Protein AF-0000000074435658 (afdb_homodimer)

Foldseek 3Di:
DWWKWKKWFDPVLVVVQVPQPQWDWDFDADPPPRQGDAQKIWTDFQFKIWMWGAPDSVNPHTDTIMITGTLQRVLVRNQANQDFCFLVSLLVSVVCCCVRSVGDQVPMWIQKIKDWDKFFAPDFLVLQQLQFAAFQLFGWDFDDDPNHTFHTWTDDDFKMWTKGQRCVVSVPPPDGRIIIIMMMGNGCPVLCVLVHTTSVSSSDLSSPLCVLCVRLVRLLRTRGQNPQFDLVPDDDPVVSVLSVCSRHNVSSNPDDPVRNVVSVVSNVVSCVVRNDCRSVVVSVRRNVRSCVSHPDPDPPPPPPPDPPDDDDDPDDPPPPVPPPPPPPDDPPDDPDDDDPDDDDDDPPPDDPPPVPQAAAPQPRHGCNVDDDPDRHNDVVSVCVVVVVVVVVVVVVVVVVLVVVLVVVLVLVVVQAKWKWWWFADPVGIDIDIDGLLPQADDLVRLQRTAKMWIDPSDDPDDIRIDGHPSSSVSSVSSNVVNVVVVVVVVD/DWWKWKKWFDPVLVVVQVPQPQWDWDFDADPPPRQGDAQKIWTDWQFKIWMWGAPDSVNPHTDTIMITGTLQRVLVRNQANQDFCFLVNLLVSVVCCCVRRVGDQVPMWIQKIKDWDKFFAPDFLVLQQLQFAAFQLFGWDFDDDPNHTFHTWTDDDFKMWTKGQRCVVSVPPPDGRIIIIMMMGNGCPVLCVLVHTTSVSSSDLSSVLCCLCVRLVRLLRTRGQNPQFDLVPDDDPVVSVLSVCSRHNVSSNPDDPVRNVVSVVVNVVSCVVRNDCRSVVVSVRRNVRSCVSHPDPDPPPPDPPDPPDPPDPPDPPPPPVPPPPPPPDDDPDDPDDDDDDDDDDDPPPDPPPPVPQAAAPAPRHGCNVDDDPDNHNDVVSVCVVVVVVVVVVVVVVVVVLVVVLVVVLVLLVVQFKWKWWWFADPVGIDIDIDGLLVQADDLVRLQRTAKMWIPDSDDPDDIRIDGDPSSSVSSVSSNVVNVVVVVVVVD

pLDDT: mean 81.41, std 22.64, range [17.89, 98.69]

Sequence (982 aa):
MVDGVKIYVSSTVAEKWLNNPYLKFTIDVYYSTGEISKNKLIAKYQGLTFTIFYKDNTHTNIVRLQITGSLHKYWNKGKHNYNNFTFYDLTETIKELENRFYINPNTSTIHNLEFGVNVKIPLTVTELLKNLVAFKTFFFKTLSEDKNSIGKQIVAEKHRLKIYDKGKQSRLKNVSDLLRIEMHYNKMHDLKKYNIVAVSDLTELRKVKPLIQEIVNRWDNVIYYDKSINIKHLKNEQERRRIVYSAAPRHWVELGKRQRTRIKKRFNELMSLYGSTTQKDISIIILNKWNELTAEKCPPFTHPKKKIQQTQSVHLLPVSIDGYKVDKTTLKKTINILPKTTPKRGLILLPIITTKKGVCKVCSTDISHKKRGAKYCNKKCNNNHNGKMRTKKRQQKRYAEIKNLEKLILLIDKGKIWIMISYKASDGIYTDTLHQHEIATTSDWVRSVQKVLVTEYRKKAPPIKLTSYRARKLIKLINDKNLRNGKKATLMVDGVKIYVSSTVAEKWLNNPYLKFTIDVYYSTGEISKNKLIAKYQGLTFTIFYKDNTHTNIVRLQITGSLHKYWNKGKHNYNNFTFYDLTETIKELENRFYINPNTSTIHNLEFGVNVKIPLTVTELLKNLVAFKTFFFKTLSEDKNSIGKQIVAEKHRLKIYDKGKQSRLKNVSDLLRIEMHYNKMHDLKKYNIVAVSDLTELRKVKPLIQEIVNRWDNVIYYDKSINIKHLKNEQERRRIVYSAAPRHWVELGKRQRTRIKKRFNELMSLYGSTTQKDISIIILNKWNELTAEKCPPFTHPKKKIQQTQSVHLLPVSIDGYKVDKTTLKKTINILPKTTPKRGLILLPIITTKKGVCKVCSTDISHKKRGAKYCNKKCNNNHNGKMRTKKRQQKRYAEIKNLEKLILLIDKGKIWIMISYKASDGIYTDTLHQHEIATTSDWVRSVQKVLVTEYRKKAPPIKLTSYRARKLIKLINDKNLRNGKKATL

Radius of gyration: 40.9 Å; Cα contacts (8 Å, |Δi|>4): 1553; chains: 2; bounding box: 90×111×130 Å

Structure (mmCIF, N/CA/C/O backbone):
data_AF-0000000074435658-model_v1
#
loop_
_entity.id
_entity.type
_entity.pdbx_description
1 polymer Transposase
#
loop_
_atom_site.group_PDB
_atom_site.id
_atom_site.type_symbol
_atom_site.label_atom_id
_atom_site.label_alt_id
_atom_site.label_comp_id
_atom_site.label_asym_id
_atom_site.label_entity_id
_atom_site.label_seq_id
_atom_site.pdbx_PDB_ins_code
_atom_site.Cartn_x
_atom_site.Cartn_y
_atom_site.Cartn_z
_atom_site.occupancy
_atom_site.B_iso_or_equiv
_atom_site.auth_seq_id
_atom_site.auth_comp_id
_atom_site.auth_asym_id
_atom_site.auth_atom_id
_atom_site.pdbx_PDB_model_num
ATOM 1 N N . MET A 1 1 ? 21.453 -9.078 6.871 1 88.44 1 MET A N 1
ATOM 2 C CA . MET A 1 1 ? 22.297 -8.242 6.023 1 88.44 1 MET A CA 1
ATOM 3 C C . MET A 1 1 ? 21.828 -8.281 4.578 1 88.44 1 MET A C 1
ATOM 5 O O . MET A 1 1 ? 21.016 -7.441 4.164 1 88.44 1 MET A O 1
ATOM 9 N N . VAL A 1 2 ? 22.047 -9.367 3.879 1 90.94 2 VAL A N 1
ATOM 10 C CA . VAL A 1 2 ? 21.516 -9.602 2.541 1 90.94 2 VAL A CA 1
ATOM 11 C C . VAL A 1 2 ? 20.391 -10.625 2.611 1 90.94 2 VAL A C 1
ATOM 13 O O . VAL A 1 2 ? 20.547 -11.711 3.172 1 90.94 2 VAL A O 1
ATOM 16 N N . ASP A 1 3 ? 19.203 -10.172 2.082 1 93.75 3 ASP A N 1
ATOM 17 C CA . ASP A 1 3 ? 18.031 -11.016 2.229 1 93.75 3 ASP A CA 1
ATOM 18 C C . ASP A 1 3 ? 17.484 -11.445 0.867 1 93.75 3 ASP A C 1
ATOM 20 O O . ASP A 1 3 ? 17.891 -12.477 0.326 1 93.75 3 ASP A O 1
ATOM 24 N N . GLY A 1 4 ? 16.781 -10.609 0.193 1 96.38 4 GLY A N 1
ATOM 25 C CA . GLY A 1 4 ? 16.156 -10.953 -1.072 1 96.38 4 GLY A CA 1
ATOM 26 C C . GLY A 1 4 ? 17.109 -10.875 -2.254 1 96.38 4 GLY A C 1
ATOM 27 O O . GLY A 1 4 ? 17.938 -9.961 -2.33 1 96.38 4 GLY A O 1
ATOM 28 N N . VAL A 1 5 ? 17 -11.891 -3.156 1 97.44 5 VAL A N 1
ATOM 29 C CA . VAL A 1 5 ? 17.859 -11.875 -4.336 1 97.44 5 VAL A CA 1
ATOM 30 C C . VAL A 1 5 ? 17.094 -12.438 -5.535 1 97.44 5 VAL A C 1
ATOM 32 O O . VAL A 1 5 ? 16.141 -13.203 -5.371 1 97.44 5 VAL A O 1
ATOM 35 N N . LYS A 1 6 ? 17.438 -12.023 -6.668 1 97.81 6 LYS A N 1
ATOM 36 C CA . LYS A 1 6 ? 17.156 -12.633 -7.965 1 97.81 6 LYS A CA 1
ATOM 37 C C . LYS A 1 6 ? 18.438 -12.906 -8.742 1 97.81 6 LYS A C 1
ATOM 39 O O . LYS A 1 6 ? 19.156 -11.977 -9.102 1 97.81 6 LYS A O 1
ATOM 44 N N . ILE A 1 7 ? 18.641 -14.117 -8.961 1 97.88 7 ILE A N 1
ATOM 45 C CA . ILE A 1 7 ? 19.906 -14.539 -9.562 1 97.88 7 ILE A CA 1
ATOM 46 C C . ILE A 1 7 ? 19.625 -15.289 -10.859 1 97.88 7 ILE A C 1
ATOM 48 O O . ILE A 1 7 ? 18.734 -16.141 -10.922 1 97.88 7 ILE A O 1
ATOM 52 N N . TYR A 1 8 ? 20.359 -14.961 -11.852 1 97.88 8 TYR A N 1
ATOM 53 C CA . TYR A 1 8 ? 20.328 -15.734 -13.086 1 97.88 8 TYR A CA 1
ATOM 54 C C . TYR A 1 8 ? 21.516 -16.703 -13.141 1 97.88 8 TYR A C 1
ATOM 56 O O . TYR A 1 8 ? 22.641 -16.328 -12.82 1 97.88 8 TYR A O 1
ATOM 64 N N . VAL A 1 9 ? 21.172 -17.875 -13.492 1 97.31 9 VAL A N 1
ATOM 65 C CA . VAL A 1 9 ? 22.156 -18.953 -13.547 1 97.31 9 VAL A CA 1
ATOM 66 C C . VAL A 1 9 ? 22.266 -19.484 -14.969 1 97.31 9 VAL A C 1
ATOM 68 O O . VAL A 1 9 ? 21.312 -19.391 -15.75 1 97.31 9 VAL A O 1
ATOM 71 N N . SER A 1 10 ? 23.438 -20.078 -15.25 1 94.69 10 SER A N 1
ATOM 72 C CA . SER A 1 10 ? 23.688 -20.625 -16.578 1 94.69 10 SER A CA 1
ATOM 73 C C . SER A 1 10 ? 22.766 -21.797 -16.875 1 94.69 10 SER A C 1
ATOM 75 O O . SER A 1 10 ? 22.5 -22.625 -16 1 94.69 10 SER A O 1
ATOM 77 N N . SER A 1 11 ? 22.453 -21.906 -18.156 1 93.31 11 SER A N 1
ATOM 78 C CA . SER A 1 11 ? 21.547 -22.969 -18.594 1 93.31 11 SER A CA 1
ATOM 79 C C . SER A 1 11 ? 22.234 -24.328 -18.516 1 93.31 11 SER A C 1
ATOM 81 O O . SER A 1 11 ? 21.562 -25.359 -18.531 1 93.31 11 SER A O 1
ATOM 83 N N . THR A 1 12 ? 23.547 -24.312 -18.375 1 92.25 12 THR A N 1
ATOM 84 C CA . THR A 1 12 ? 24.312 -25.562 -18.375 1 92.25 12 THR A CA 1
ATOM 85 C C . THR A 1 12 ? 24 -26.375 -17.109 1 92.25 12 THR A C 1
ATOM 87 O O . THR A 1 12 ? 24.266 -27.578 -17.062 1 92.25 12 THR A O 1
ATOM 90 N N . VAL A 1 13 ? 23.359 -25.75 -16.172 1 94.94 13 VAL A N 1
ATOM 91 C CA . VAL A 1 13 ? 23.125 -26.391 -14.891 1 94.94 13 VAL A CA 1
ATOM 92 C C . VAL A 1 13 ? 21.703 -26.969 -14.852 1 94.94 13 VAL A C 1
ATOM 94 O O . VAL A 1 13 ? 21.328 -27.641 -13.898 1 94.94 13 VAL A O 1
ATOM 97 N N . ALA A 1 14 ? 20.969 -26.844 -15.883 1 95.62 14 ALA A N 1
ATOM 98 C CA . ALA A 1 14 ? 19.547 -27.203 -15.906 1 95.62 14 ALA A CA 1
ATOM 99 C C . ALA A 1 14 ? 19.344 -28.688 -15.617 1 95.62 14 ALA A C 1
ATOM 101 O O . ALA A 1 14 ? 18.5 -29.047 -14.797 1 95.62 14 ALA A O 1
ATOM 102 N N . GLU A 1 15 ? 20.156 -29.516 -16.266 1 94.56 15 GLU A N 1
ATOM 103 C CA . GLU A 1 15 ? 20.016 -30.953 -16.078 1 94.56 15 GLU A CA 1
ATOM 104 C C . GLU A 1 15 ? 20.328 -31.344 -14.633 1 94.56 15 GLU A C 1
ATOM 106 O O . GLU A 1 15 ? 19.672 -32.25 -14.078 1 94.56 15 GLU A O 1
ATOM 111 N N . LYS A 1 16 ? 21.281 -30.703 -14.109 1 96.25 16 LYS A N 1
ATOM 112 C CA . LYS A 1 16 ? 21.641 -30.984 -12.727 1 96.25 16 LYS A CA 1
ATOM 113 C C . LYS A 1 16 ? 20.516 -30.594 -11.773 1 96.25 16 LYS A C 1
ATOM 115 O O . LYS A 1 16 ? 20.266 -31.266 -10.773 1 96.25 16 LYS A O 1
ATOM 120 N N . TRP A 1 17 ? 19.766 -29.469 -12.07 1 97.31 17 TRP A N 1
ATOM 121 C CA . TRP A 1 17 ? 18.641 -29.047 -11.258 1 97.31 17 TRP A CA 1
ATOM 122 C C . TRP A 1 17 ? 17.5 -30.047 -11.328 1 97.31 17 TRP A C 1
ATOM 124 O O . TRP A 1 17 ? 16.891 -30.391 -10.312 1 97.31 17 TRP A O 1
ATOM 134 N N . LEU A 1 18 ? 17.266 -30.547 -12.531 1 95.31 18 LEU A N 1
ATOM 135 C CA . LEU A 1 18 ? 16.141 -31.453 -12.75 1 95.31 18 LEU A CA 1
ATOM 136 C C . LEU A 1 18 ? 16.375 -32.781 -12.016 1 95.31 18 LEU A C 1
ATOM 138 O O . LEU A 1 18 ? 15.414 -33.438 -11.594 1 95.31 18 LEU A O 1
ATOM 142 N N . ASN A 1 19 ? 17.641 -33.094 -11.82 1 95.31 19 ASN A N 1
ATOM 143 C CA . ASN A 1 19 ? 17.969 -34.375 -11.164 1 95.31 19 ASN A CA 1
ATOM 144 C C . ASN A 1 19 ? 18.344 -34.156 -9.695 1 95.31 19 ASN A C 1
ATOM 146 O O . ASN A 1 19 ? 18.766 -35.094 -9.016 1 95.31 19 ASN A O 1
ATOM 150 N N . ASN A 1 20 ? 18.266 -32.938 -9.258 1 96.5 20 ASN A N 1
ATOM 151 C CA . ASN A 1 20 ? 18.594 -32.625 -7.867 1 96.5 20 ASN A CA 1
ATOM 152 C C . ASN A 1 20 ? 17.5 -33.125 -6.922 1 96.5 20 ASN A C 1
ATOM 154 O O . ASN A 1 20 ? 16.328 -32.75 -7.066 1 96.5 20 ASN A O 1
ATOM 158 N N . PRO A 1 21 ? 17.828 -33.906 -5.973 1 95.38 21 PRO A N 1
ATOM 159 C CA . PRO A 1 21 ? 16.812 -34.5 -5.098 1 95.38 21 PRO A CA 1
ATOM 160 C C . PRO A 1 21 ? 16.109 -33.469 -4.223 1 95.38 21 PRO A C 1
ATOM 162 O O . PRO A 1 21 ? 15.008 -33.719 -3.73 1 95.38 21 PRO A O 1
ATOM 165 N N . TYR A 1 22 ? 16.688 -32.312 -4.012 1 96.44 22 TYR A N 1
ATOM 166 C CA . TYR A 1 22 ? 16.094 -31.297 -3.146 1 96.44 22 TYR A CA 1
ATOM 167 C C . TYR A 1 22 ? 15.102 -30.438 -3.916 1 96.44 22 TYR A C 1
ATOM 169 O O . TYR A 1 22 ? 14.297 -29.719 -3.314 1 96.44 22 TYR A O 1
ATOM 177 N N . LEU A 1 23 ? 15.094 -30.531 -5.238 1 97.19 23 LEU A N 1
ATOM 178 C CA . LEU A 1 23 ? 14.25 -29.672 -6.066 1 97.19 23 LEU A CA 1
ATOM 179 C C . LEU A 1 23 ? 13.133 -30.469 -6.719 1 97.19 23 LEU A C 1
ATOM 181 O O . LEU A 1 23 ? 13.383 -31.25 -7.645 1 97.19 23 LEU A O 1
ATOM 185 N N . LYS A 1 24 ? 12 -30.266 -6.219 1 95.75 24 LYS A N 1
ATOM 186 C CA . LYS A 1 24 ? 10.828 -30.891 -6.82 1 95.75 24 LYS A CA 1
ATOM 187 C C . LYS A 1 24 ? 10.102 -29.938 -7.754 1 95.75 24 LYS A C 1
ATOM 189 O O . LYS A 1 24 ? 9.25 -29.156 -7.309 1 95.75 24 LYS A O 1
ATOM 194 N N . PHE A 1 25 ? 10.289 -30.109 -9 1 96.56 25 PHE A N 1
ATOM 195 C CA . PHE A 1 25 ? 9.742 -29.188 -9.984 1 96.56 25 PHE A CA 1
ATOM 196 C C . PHE A 1 25 ? 8.289 -29.531 -10.289 1 96.56 25 PHE A C 1
ATOM 198 O O . PHE A 1 25 ? 7.922 -30.703 -10.367 1 96.56 25 PHE A O 1
ATOM 205 N N . THR A 1 26 ? 7.531 -28.5 -10.461 1 94.81 26 THR A N 1
ATOM 206 C CA . THR A 1 26 ? 6.133 -28.641 -10.852 1 94.81 26 THR A CA 1
ATOM 207 C C . THR A 1 26 ? 5.883 -27.969 -12.203 1 94.81 26 THR A C 1
ATOM 209 O O . THR A 1 26 ? 6.59 -27.031 -12.578 1 94.81 26 THR A O 1
ATOM 212 N N . ILE A 1 27 ? 4.902 -28.5 -12.914 1 91.69 27 ILE A N 1
ATOM 213 C CA . ILE A 1 27 ? 4.539 -28 -14.234 1 91.69 27 ILE A CA 1
ATOM 214 C C . ILE A 1 27 ? 3.02 -27.875 -14.336 1 91.69 27 ILE A C 1
ATOM 216 O O . ILE A 1 27 ? 2.287 -28.688 -13.758 1 91.69 27 ILE A O 1
ATOM 220 N N . ASP A 1 28 ? 2.641 -26.844 -15 1 91.44 28 ASP A N 1
ATOM 221 C CA . ASP A 1 28 ? 1.218 -26.625 -15.258 1 91.44 28 ASP A CA 1
ATOM 222 C C . ASP A 1 28 ? 0.794 -27.281 -16.562 1 91.44 28 ASP A C 1
ATOM 224 O O . ASP A 1 28 ? 1.395 -27.031 -17.609 1 91.44 28 ASP A O 1
ATOM 228 N N . VAL A 1 29 ? -0.289 -28.156 -16.547 1 92.44 29 VAL A N 1
ATOM 229 C CA . VAL A 1 29 ? -0.787 -28.828 -17.75 1 92.44 29 VAL A CA 1
ATOM 230 C C . VAL A 1 29 ? -2.301 -28.656 -17.844 1 92.44 29 VAL A C 1
ATOM 232 O O . VAL A 1 29 ? -2.975 -28.453 -16.828 1 92.44 29 VAL A O 1
ATOM 235 N N . TYR A 1 30 ? -2.775 -28.734 -19.047 1 92.06 30 TYR A N 1
ATOM 236 C CA . TYR A 1 30 ? -4.223 -28.719 -19.234 1 92.06 30 TYR A CA 1
ATOM 237 C C . TYR A 1 30 ? -4.852 -30.016 -18.734 1 92.06 30 TYR A C 1
ATOM 239 O O . TYR A 1 30 ? -4.344 -31.094 -19.016 1 92.06 30 TYR A O 1
ATOM 247 N N . TYR A 1 31 ? -5.875 -29.859 -18.078 1 90 31 TYR A N 1
ATOM 248 C CA . TYR A 1 31 ? -6.527 -31 -17.438 1 90 31 TYR A CA 1
ATOM 249 C C . TYR A 1 31 ? -7.043 -31.984 -18.469 1 90 31 TYR A C 1
ATOM 251 O O . TYR A 1 31 ? -6.887 -33.188 -18.312 1 90 31 TYR A O 1
ATOM 259 N N . SER A 1 32 ? -7.578 -31.531 -19.547 1 88.19 32 SER A N 1
ATOM 260 C CA . SER A 1 32 ? -8.234 -32.375 -20.547 1 88.19 32 SER A CA 1
ATOM 261 C C . SER A 1 32 ? -7.223 -33.031 -21.484 1 88.19 32 SER A C 1
ATOM 263 O O . SER A 1 32 ? -7.324 -34.219 -21.781 1 88.19 32 SER A O 1
ATOM 265 N N . THR A 1 33 ? -6.172 -32.312 -21.891 1 87.75 33 THR A N 1
ATOM 266 C CA . THR A 1 33 ? -5.281 -32.781 -22.938 1 87.75 33 THR A CA 1
ATOM 267 C C . THR A 1 33 ? -3.947 -33.219 -22.359 1 87.75 33 THR A C 1
ATOM 269 O O . THR A 1 33 ? -3.211 -34 -22.984 1 87.75 33 THR A O 1
ATOM 272 N N . GLY A 1 34 ? -3.613 -32.688 -21.25 1 85.88 34 GLY A N 1
ATOM 273 C CA . GLY A 1 34 ? -2.309 -32.969 -20.688 1 85.88 34 GLY A CA 1
ATOM 274 C C . GLY A 1 34 ? -1.193 -32.125 -21.266 1 85.88 34 GLY A C 1
ATOM 275 O O . GLY A 1 34 ? -0.036 -32.25 -20.859 1 85.88 34 GLY A O 1
ATOM 276 N N . GLU A 1 35 ? -1.563 -31.266 -22.156 1 89.25 35 GLU A N 1
ATOM 277 C CA . GLU A 1 35 ? -0.566 -30.391 -22.766 1 89.25 35 GLU A CA 1
ATOM 278 C C . GLU A 1 35 ? -0.051 -29.359 -21.766 1 89.25 35 GLU A C 1
ATOM 280 O O . GLU A 1 35 ? -0.784 -28.938 -20.859 1 89.25 35 GLU A O 1
ATOM 285 N N . ILE A 1 36 ? 1.237 -29.062 -21.953 1 89.88 36 ILE A N 1
ATOM 286 C CA . ILE A 1 36 ? 1.868 -28.094 -21.062 1 89.88 36 ILE A CA 1
ATOM 287 C C . ILE A 1 36 ? 1.258 -26.703 -21.281 1 89.88 36 ILE A C 1
ATOM 289 O O . ILE A 1 36 ? 1.105 -26.266 -22.422 1 89.88 36 ILE A O 1
ATOM 293 N N . SER A 1 37 ? 0.931 -26.109 -20.203 1 89.88 37 SER A N 1
ATOM 294 C CA . SER A 1 37 ? 0.223 -24.828 -20.312 1 89.88 37 SER A CA 1
ATOM 295 C C . SER A 1 37 ? 1.168 -23.656 -20.109 1 89.88 37 SER A C 1
ATOM 297 O O . SER A 1 37 ? 0.873 -22.531 -20.516 1 89.88 37 SER A O 1
ATOM 299 N N . LYS A 1 38 ? 2.289 -23.844 -19.438 1 91.38 38 LYS A N 1
ATOM 300 C CA . LYS A 1 38 ? 3.23 -22.766 -19.156 1 91.38 38 LYS A CA 1
ATOM 301 C C . LYS A 1 38 ? 4.648 -23.156 -19.578 1 91.38 38 LYS A C 1
ATOM 303 O O . LYS A 1 38 ? 5.031 -24.312 -19.484 1 91.38 38 LYS A O 1
ATOM 308 N N . ASN A 1 39 ? 5.414 -22.109 -19.875 1 93.94 39 ASN A N 1
ATOM 309 C CA . ASN A 1 39 ? 6.758 -22.344 -20.391 1 93.94 39 ASN A CA 1
ATOM 310 C C . ASN A 1 39 ? 7.801 -22.25 -19.281 1 93.94 39 ASN A C 1
ATOM 312 O O . ASN A 1 39 ? 8.875 -21.672 -19.469 1 93.94 39 ASN A O 1
ATOM 316 N N . LYS A 1 40 ? 7.379 -22.688 -18.109 1 95.75 40 LYS A N 1
ATOM 317 C CA . LYS A 1 40 ? 8.352 -22.656 -17.031 1 95.75 40 LYS A CA 1
ATOM 318 C C . LYS A 1 40 ? 8.109 -23.781 -16.031 1 95.75 40 LYS A C 1
ATOM 320 O O . LYS A 1 40 ? 6.977 -24.266 -15.898 1 95.75 40 LYS A O 1
ATOM 325 N N . LEU A 1 41 ? 9.219 -24.234 -15.375 1 96.12 41 LEU A N 1
ATOM 326 C CA . LEU A 1 41 ? 9.195 -25.156 -14.25 1 96.12 41 LEU A CA 1
ATOM 327 C C . LEU A 1 41 ? 9.594 -24.453 -12.961 1 96.12 41 LEU A C 1
ATOM 329 O O . LEU A 1 41 ? 10.5 -23.609 -12.953 1 96.12 41 LEU A O 1
ATOM 333 N N . ILE A 1 42 ? 8.891 -24.812 -11.922 1 97.12 42 ILE A N 1
ATOM 334 C CA . ILE A 1 42 ? 9.148 -24.125 -10.672 1 97.12 42 ILE A CA 1
ATOM 335 C C . ILE A 1 42 ? 9.375 -25.141 -9.555 1 97.12 42 ILE A C 1
ATOM 337 O O . ILE A 1 42 ? 8.641 -26.125 -9.445 1 97.12 42 ILE A O 1
ATOM 341 N N . ALA A 1 43 ? 10.398 -24.922 -8.75 1 97.88 43 ALA A N 1
ATOM 342 C CA . ALA A 1 43 ? 10.664 -25.688 -7.539 1 97.88 43 ALA A CA 1
ATOM 343 C C . ALA A 1 43 ? 10.961 -24.766 -6.359 1 97.88 43 ALA A C 1
ATOM 345 O O . ALA A 1 43 ? 11.648 -23.75 -6.516 1 97.88 43 ALA A O 1
ATOM 346 N N . LYS A 1 44 ? 10.391 -25.125 -5.281 1 97.44 44 LYS A N 1
ATOM 347 C CA . LYS A 1 44 ? 10.633 -24.344 -4.066 1 97.44 44 LYS A CA 1
ATOM 348 C C . LYS A 1 44 ? 11.414 -25.156 -3.039 1 97.44 44 LYS A C 1
ATOM 350 O O . LYS A 1 44 ? 11.172 -26.359 -2.881 1 97.44 44 LYS A O 1
ATOM 355 N N . TYR A 1 45 ? 12.375 -24.484 -2.449 1 98.19 45 TYR A N 1
ATOM 356 C CA . TYR A 1 45 ? 13.156 -25.156 -1.416 1 98.19 45 TYR A CA 1
ATOM 357 C C . TYR A 1 45 ? 13.641 -24.156 -0.367 1 98.19 45 TYR A C 1
ATOM 359 O O . TYR A 1 45 ? 14.438 -23.266 -0.667 1 98.19 45 TYR A O 1
ATOM 367 N N . GLN A 1 46 ? 13.211 -24.219 0.821 1 97.81 46 GLN A N 1
ATOM 368 C CA . GLN A 1 46 ? 13.656 -23.5 2.016 1 97.81 46 GLN A CA 1
ATOM 369 C C . GLN A 1 46 ? 13.727 -22 1.763 1 97.81 46 GLN A C 1
ATOM 371 O O . GLN A 1 46 ? 14.758 -21.375 2.027 1 97.81 46 GLN A O 1
ATOM 376 N N . GLY A 1 47 ? 12.727 -21.391 1.243 1 97 47 GLY A N 1
ATOM 377 C CA . GLY A 1 47 ? 12.648 -19.953 1.095 1 97 47 GLY A CA 1
ATOM 378 C C . GLY A 1 47 ? 13.148 -19.469 -0.25 1 97 47 GLY A C 1
ATOM 379 O O . GLY A 1 47 ? 13.078 -18.266 -0.546 1 97 47 GLY A O 1
ATOM 380 N N . LEU A 1 48 ? 13.625 -20.391 -1.096 1 98.44 48 LEU A N 1
ATOM 381 C CA . LEU A 1 48 ? 14.086 -20.047 -2.436 1 98.44 48 LEU A CA 1
ATOM 382 C C . LEU A 1 48 ? 13.195 -20.688 -3.498 1 98.44 48 LEU A C 1
ATOM 384 O O . LEU A 1 48 ? 12.609 -21.75 -3.271 1 98.44 48 LEU A O 1
ATOM 388 N N . THR A 1 49 ? 13.094 -20.016 -4.57 1 98.69 49 THR A N 1
ATOM 389 C CA . THR A 1 49 ? 12.359 -20.516 -5.73 1 98.69 49 THR A CA 1
ATOM 390 C C . THR A 1 49 ? 13.281 -20.672 -6.934 1 98.69 49 THR A C 1
ATOM 392 O O . THR A 1 49 ? 13.938 -19.703 -7.344 1 98.69 49 THR A O 1
ATOM 395 N N . PHE A 1 50 ? 13.312 -21.875 -7.402 1 98.62 50 PHE A N 1
ATOM 396 C CA . PHE A 1 50 ? 14.086 -22.203 -8.594 1 98.62 50 PHE A CA 1
ATOM 397 C C . PHE A 1 50 ? 13.18 -22.297 -9.82 1 98.62 50 PHE A C 1
ATOM 399 O O . PHE A 1 50 ? 12.203 -23.047 -9.82 1 98.62 50 PHE A O 1
ATOM 406 N N . THR A 1 51 ? 13.508 -21.531 -10.844 1 98.25 51 THR A N 1
ATOM 407 C CA . THR A 1 51 ? 12.656 -21.516 -12.031 1 98.25 51 THR A CA 1
ATOM 408 C C . THR A 1 51 ? 13.477 -21.797 -13.289 1 98.25 51 THR A C 1
ATOM 410 O O . THR A 1 51 ? 14.555 -21.234 -13.477 1 98.25 51 THR A O 1
ATOM 413 N N . ILE A 1 52 ? 13.016 -22.688 -14.102 1 97.56 52 ILE A N 1
ATOM 414 C CA . ILE A 1 52 ? 13.57 -22.969 -15.422 1 97.56 52 ILE A CA 1
ATOM 415 C C . ILE A 1 52 ? 12.617 -22.438 -16.5 1 97.56 52 ILE A C 1
ATOM 417 O O . ILE A 1 52 ? 11.484 -22.922 -16.625 1 97.56 52 ILE A O 1
ATOM 421 N N . PHE A 1 53 ? 13.125 -21.484 -17.234 1 97.06 53 PHE A N 1
ATOM 422 C CA . PHE A 1 53 ? 12.305 -20.891 -18.281 1 97.06 53 PHE A CA 1
ATOM 423 C C . PHE A 1 53 ? 12.617 -21.516 -19.625 1 97.06 53 PHE A C 1
ATOM 425 O O . PHE A 1 53 ? 13.789 -21.672 -20 1 97.06 53 PHE A O 1
ATOM 432 N N . TYR A 1 54 ? 11.57 -21.781 -20.328 1 95.56 54 TYR A N 1
ATOM 433 C CA . TYR A 1 54 ? 11.68 -22.312 -21.672 1 95.56 54 TYR A CA 1
ATOM 434 C C . TYR A 1 54 ? 11.172 -21.312 -22.703 1 95.56 54 TYR A C 1
ATOM 436 O O . TYR A 1 54 ? 10.453 -20.375 -22.359 1 95.56 54 TYR A O 1
ATOM 444 N N . LYS A 1 55 ? 11.578 -21.453 -23.953 1 93.38 55 LYS A N 1
ATOM 445 C CA . LYS A 1 55 ? 11.18 -20.562 -25.047 1 93.38 55 LYS A CA 1
ATOM 446 C C . LYS A 1 55 ? 9.688 -20.672 -25.312 1 93.38 55 LYS A C 1
ATOM 448 O O . LYS A 1 55 ? 9.031 -19.672 -25.625 1 93.38 55 LYS A O 1
ATOM 453 N N . ASP A 1 56 ? 9.266 -21.906 -25.203 1 91.75 56 ASP A N 1
ATOM 454 C CA . ASP A 1 56 ? 7.848 -22.141 -25.469 1 91.75 56 ASP A CA 1
ATOM 455 C C . ASP A 1 56 ? 7.316 -23.281 -24.609 1 91.75 56 ASP A C 1
ATOM 457 O O . ASP A 1 56 ? 8.023 -23.797 -23.75 1 91.75 56 ASP A O 1
ATOM 461 N N . ASN A 1 57 ? 6.082 -23.672 -24.922 1 89.69 57 ASN A N 1
ATOM 462 C CA . ASN A 1 57 ? 5.414 -24.656 -24.078 1 89.69 57 ASN A CA 1
ATOM 463 C C . ASN A 1 57 ? 5.832 -26.078 -24.438 1 89.69 57 ASN A C 1
ATOM 465 O O . ASN A 1 57 ? 5.371 -27.047 -23.828 1 89.69 57 ASN A O 1
ATOM 469 N N . THR A 1 58 ? 6.801 -26.203 -25.328 1 89 58 THR A N 1
ATOM 470 C CA . THR A 1 58 ? 7.289 -27.531 -25.688 1 89 58 THR A CA 1
ATOM 471 C C . THR A 1 58 ? 8.414 -27.953 -24.75 1 89 58 THR A C 1
ATOM 473 O O . THR A 1 58 ? 8.75 -29.141 -24.688 1 89 58 THR A O 1
ATOM 476 N N . HIS A 1 59 ? 8.953 -27.094 -24.047 1 90.25 59 HIS A N 1
ATOM 477 C CA . HIS A 1 59 ? 10.008 -27.344 -23.062 1 90.25 59 HIS A CA 1
ATOM 478 C C . HIS A 1 59 ? 11.227 -27.984 -23.719 1 90.25 59 HIS A C 1
ATOM 480 O O . HIS A 1 59 ? 11.805 -28.922 -23.156 1 90.25 59 HIS A O 1
ATOM 486 N N . THR A 1 60 ? 11.57 -27.516 -24.906 1 89.62 60 THR A N 1
ATOM 487 C CA . THR A 1 60 ? 12.719 -28.062 -25.609 1 89.62 60 THR A CA 1
ATOM 488 C C . THR A 1 60 ? 13.938 -27.156 -25.453 1 89.62 60 THR A C 1
ATOM 490 O O . THR A 1 60 ? 15.055 -27.641 -25.281 1 89.62 60 THR A O 1
ATOM 493 N N . ASN A 1 61 ? 13.695 -25.859 -25.422 1 93.19 61 ASN A N 1
ATOM 494 C CA . ASN A 1 61 ? 14.797 -24.906 -25.359 1 93.19 61 ASN A CA 1
ATOM 495 C C . ASN A 1 61 ? 14.766 -24.078 -24.078 1 93.19 61 ASN A C 1
ATOM 497 O O . ASN A 1 61 ? 13.844 -23.297 -23.859 1 93.19 61 ASN A O 1
ATOM 501 N N . ILE A 1 62 ? 15.82 -24.203 -23.344 1 94.5 62 ILE A N 1
ATOM 502 C CA . ILE A 1 62 ? 15.922 -23.469 -22.094 1 94.5 62 ILE A CA 1
ATOM 503 C C . ILE A 1 62 ? 16.406 -22.047 -22.375 1 94.5 62 ILE A C 1
ATOM 505 O O . ILE A 1 62 ? 17.375 -21.859 -23.125 1 94.5 62 ILE A O 1
ATOM 509 N N . VAL A 1 63 ? 15.742 -21.062 -21.812 1 93 63 VAL A N 1
ATOM 510 C CA . VAL A 1 63 ? 16.078 -19.656 -22.016 1 93 63 VAL A CA 1
ATOM 511 C C . VAL A 1 63 ? 16.875 -19.125 -20.828 1 93 63 VAL A C 1
ATOM 513 O O . VAL A 1 63 ? 17.828 -18.375 -21 1 93 63 VAL A O 1
ATOM 516 N N . ARG A 1 64 ? 16.391 -19.547 -19.625 1 94.44 64 ARG A N 1
ATOM 517 C CA . ARG A 1 64 ? 17.031 -18.984 -18.438 1 94.44 64 ARG A CA 1
ATOM 518 C C . ARG A 1 64 ? 16.719 -19.812 -17.188 1 94.44 64 ARG A C 1
ATOM 520 O O . ARG A 1 64 ? 15.648 -20.422 -17.094 1 94.44 64 ARG A O 1
ATOM 527 N N . LEU A 1 65 ? 17.734 -19.844 -16.328 1 98 65 LEU A N 1
ATOM 528 C CA . LEU A 1 65 ? 17.531 -20.344 -14.977 1 98 65 LEU A CA 1
ATOM 529 C C . LEU A 1 65 ? 17.578 -19.203 -13.961 1 98 65 LEU A C 1
ATOM 531 O O . LEU A 1 65 ? 18.391 -18.281 -14.086 1 98 65 LEU A O 1
ATOM 535 N N . GLN A 1 66 ? 16.625 -19.312 -13.008 1 98.44 66 GLN A N 1
ATOM 536 C CA . GLN A 1 66 ? 16.5 -18.203 -12.062 1 98.44 66 GLN A CA 1
ATOM 537 C C . GLN A 1 66 ? 16.297 -18.719 -10.641 1 98.44 66 GLN A C 1
ATOM 539 O O . GLN A 1 66 ? 15.594 -19.703 -10.43 1 98.44 66 GLN A O 1
ATOM 544 N N . ILE A 1 67 ? 16.969 -18.078 -9.727 1 98.5 67 ILE A N 1
ATOM 545 C CA . ILE A 1 67 ? 16.719 -18.281 -8.305 1 98.5 67 ILE A CA 1
ATOM 546 C C . ILE A 1 67 ? 16.203 -17 -7.672 1 98.5 67 ILE A C 1
ATOM 548 O O . ILE A 1 67 ? 16.797 -15.922 -7.855 1 98.5 67 ILE A O 1
ATOM 552 N N . THR A 1 68 ? 15.062 -17.062 -7.02 1 98.5 68 THR A N 1
ATOM 553 C CA . THR A 1 68 ? 14.531 -15.914 -6.289 1 98.5 68 THR A CA 1
ATOM 554 C C . THR A 1 68 ? 14.18 -16.312 -4.855 1 98.5 68 THR A C 1
ATOM 556 O O . THR A 1 68 ? 13.883 -17.469 -4.578 1 98.5 68 THR A O 1
ATOM 559 N N . GLY A 1 69 ? 14.305 -15.367 -3.977 1 98 69 GLY A N 1
ATOM 560 C CA . GLY A 1 69 ? 13.906 -15.617 -2.602 1 98 69 GLY A CA 1
ATOM 561 C C . GLY A 1 69 ? 14.844 -15 -1.585 1 98 69 GLY A C 1
ATOM 562 O O . GLY A 1 69 ? 15.57 -14.062 -1.897 1 98 69 GLY A O 1
ATOM 563 N N . SER A 1 70 ? 14.766 -15.477 -0.389 1 98 70 SER A N 1
ATOM 564 C CA . SER A 1 70 ? 15.539 -14.945 0.729 1 98 70 SER A CA 1
ATOM 565 C C . SER A 1 70 ? 16.703 -15.859 1.089 1 98 70 SER A C 1
ATOM 567 O O . SER A 1 70 ? 16.484 -16.969 1.585 1 98 70 SER A O 1
ATOM 569 N N . LEU A 1 71 ? 17.875 -15.344 0.95 1 98.19 71 LEU A N 1
ATOM 570 C CA . LEU A 1 71 ? 19.062 -16.094 1.378 1 98.19 71 LEU A CA 1
ATOM 571 C C . LEU A 1 71 ? 19.062 -16.281 2.893 1 98.19 71 LEU A C 1
ATOM 573 O O . LEU A 1 71 ? 19.531 -17.312 3.395 1 98.19 71 LEU A O 1
ATOM 577 N N . HIS A 1 72 ? 18.547 -15.281 3.574 1 98.06 72 HIS A N 1
ATOM 578 C CA . HIS A 1 72 ? 18.453 -15.328 5.027 1 98.06 72 HIS A CA 1
ATOM 579 C C . HIS A 1 72 ? 17.5 -16.438 5.48 1 98.06 72 HIS A C 1
ATOM 581 O O . HIS A 1 72 ? 17.828 -17.203 6.391 1 98.06 72 HIS A O 1
ATOM 587 N N . LYS A 1 73 ? 16.406 -16.562 4.879 1 97.88 73 LYS A N 1
ATOM 588 C CA . LYS A 1 73 ? 15.492 -17.641 5.195 1 97.88 73 LYS A CA 1
ATOM 589 C C . LYS A 1 73 ? 16.094 -19 4.828 1 97.88 73 LYS A C 1
ATOM 591 O O . LYS A 1 73 ? 15.938 -19.969 5.57 1 97.88 73 LYS A O 1
ATOM 596 N N . TYR A 1 74 ? 16.703 -19.047 3.662 1 98.31 74 TYR A N 1
ATOM 597 C CA . TYR A 1 74 ? 17.359 -20.297 3.25 1 98.31 74 TYR A CA 1
ATOM 598 C C . TYR A 1 74 ? 18.359 -20.75 4.301 1 98.31 74 TYR A C 1
ATOM 600 O O . TYR A 1 74 ? 18.375 -21.922 4.68 1 98.31 74 TYR A O 1
ATOM 608 N N . TRP A 1 75 ? 19.125 -19.781 4.738 1 97.81 75 TRP A N 1
ATOM 609 C CA . TRP A 1 75 ? 20.125 -20.078 5.766 1 97.81 75 TRP A CA 1
ATOM 610 C C . TRP A 1 75 ? 19.453 -20.609 7.031 1 97.81 75 TRP A C 1
ATOM 612 O O . TRP A 1 75 ? 20.016 -21.453 7.723 1 97.81 75 TRP A O 1
ATOM 622 N N . ASN A 1 76 ? 18.234 -20.156 7.266 1 97.44 76 ASN A N 1
ATOM 623 C CA . ASN A 1 76 ? 17.469 -20.594 8.422 1 97.44 76 ASN A CA 1
ATOM 624 C C . ASN A 1 76 ? 16.562 -21.781 8.086 1 97.44 76 ASN A C 1
ATOM 626 O O . ASN A 1 76 ? 15.5 -21.953 8.695 1 97.44 76 ASN A O 1
ATOM 630 N N . LYS A 1 77 ? 16.938 -22.5 7.07 1 97.19 77 LYS A N 1
ATOM 631 C CA . LYS A 1 77 ? 16.203 -23.688 6.664 1 97.19 77 LYS A CA 1
ATOM 632 C C . LYS A 1 77 ? 14.758 -23.359 6.297 1 97.19 77 LYS A C 1
ATOM 634 O O . LYS A 1 77 ? 13.844 -24.109 6.617 1 97.19 77 LYS A O 1
ATOM 639 N N . GLY A 1 78 ? 14.594 -22.172 5.816 1 96.69 78 GLY A N 1
ATOM 640 C CA . GLY A 1 78 ? 13.289 -21.766 5.312 1 96.69 78 GLY A CA 1
ATOM 641 C C . GLY A 1 78 ? 12.375 -21.219 6.391 1 96.69 78 GLY A C 1
ATOM 642 O O . GLY A 1 78 ? 11.219 -20.891 6.125 1 96.69 78 GLY A O 1
ATOM 643 N N . LYS A 1 79 ? 12.797 -20.953 7.477 1 94.5 79 LYS A N 1
ATOM 644 C CA . LYS A 1 79 ? 11.922 -20.656 8.609 1 94.5 79 LYS A CA 1
ATOM 645 C C . LYS A 1 79 ? 11.672 -19.156 8.734 1 94.5 79 LYS A C 1
ATOM 647 O O . LYS A 1 79 ? 10.531 -18.703 8.656 1 94.5 79 LYS A O 1
ATOM 652 N N . HIS A 1 80 ? 12.672 -18.406 9.016 1 94.25 80 HIS A N 1
ATOM 653 C CA . HIS A 1 80 ? 12.492 -16.984 9.281 1 94.25 80 HIS A CA 1
ATOM 654 C C . HIS A 1 80 ? 13.742 -16.203 8.914 1 94.25 80 HIS A C 1
ATOM 656 O O . HIS A 1 80 ? 14.758 -16.781 8.531 1 94.25 80 HIS A O 1
ATOM 662 N N . ASN A 1 81 ? 13.625 -14.922 8.93 1 96.38 81 ASN A N 1
ATOM 663 C CA . ASN A 1 81 ? 14.766 -14.047 8.656 1 96.38 81 ASN A CA 1
ATOM 664 C C . ASN A 1 81 ? 14.844 -12.898 9.664 1 96.38 81 ASN A C 1
ATOM 666 O O . ASN A 1 81 ? 15.289 -11.805 9.32 1 96.38 81 ASN A O 1
ATOM 670 N N . TYR A 1 82 ? 14.406 -13.078 10.914 1 95.75 82 TYR A N 1
ATOM 671 C CA . TYR A 1 82 ? 14.398 -11.969 11.867 1 95.75 82 TYR A CA 1
ATOM 672 C C . TYR A 1 82 ? 15.625 -12.023 12.781 1 95.75 82 TYR A C 1
ATOM 674 O O . TYR A 1 82 ? 15.867 -11.109 13.562 1 95.75 82 TYR A O 1
ATOM 682 N N . ASN A 1 83 ? 16.438 -13.078 12.703 1 95.06 83 ASN A N 1
ATOM 683 C CA . ASN A 1 83 ? 17.688 -13.148 13.461 1 95.06 83 ASN A CA 1
ATOM 684 C C . ASN A 1 83 ? 18.844 -12.508 12.703 1 95.06 83 ASN A C 1
ATOM 686 O O . ASN A 1 83 ? 18.641 -11.859 11.68 1 95.06 83 ASN A O 1
ATOM 690 N N . ASN A 1 84 ? 20.047 -12.586 13.289 1 95.62 84 ASN A N 1
ATOM 691 C CA . ASN A 1 84 ? 21.219 -12 12.656 1 95.62 84 ASN A CA 1
ATOM 692 C C . ASN A 1 84 ? 21.734 -12.867 11.516 1 95.62 84 ASN A C 1
ATOM 694 O O . ASN A 1 84 ? 21.844 -14.086 11.656 1 95.62 84 ASN A O 1
ATOM 698 N N . PHE A 1 85 ? 21.906 -12.375 10.43 1 97.06 85 PHE A N 1
ATOM 699 C CA . PHE A 1 85 ? 22.547 -12.969 9.258 1 97.06 85 PHE A CA 1
ATOM 700 C C . PHE A 1 85 ? 23.812 -12.227 8.891 1 97.06 85 PHE A C 1
ATOM 702 O O . PHE A 1 85 ? 23.781 -11.234 8.164 1 97.06 85 PHE A O 1
ATOM 709 N N . THR A 1 86 ? 24.953 -12.727 9.375 1 96.75 86 THR A N 1
ATOM 710 C CA . THR A 1 86 ? 26.234 -12.023 9.281 1 96.75 86 THR A CA 1
ATOM 711 C C . THR A 1 86 ? 26.844 -12.211 7.902 1 96.75 86 THR A C 1
ATOM 713 O O . THR A 1 86 ? 26.375 -13.023 7.105 1 96.75 86 THR A O 1
ATOM 716 N N . PHE A 1 87 ? 27.875 -11.461 7.668 1 96.81 87 PHE A N 1
ATOM 717 C CA . PHE A 1 87 ? 28.641 -11.609 6.43 1 96.81 87 PHE A CA 1
ATOM 718 C C . PHE A 1 87 ? 29.188 -13.023 6.301 1 96.81 87 PHE A C 1
ATOM 720 O O . PHE A 1 87 ? 29.203 -13.594 5.207 1 96.81 87 PHE A O 1
ATOM 727 N N . TYR A 1 88 ? 29.625 -13.57 7.359 1 95.38 88 TYR A N 1
ATOM 728 C CA . TYR A 1 88 ? 30.125 -14.938 7.363 1 95.38 88 TYR A CA 1
ATOM 729 C C . TYR A 1 88 ? 29.016 -15.914 6.969 1 95.38 88 TYR A C 1
ATOM 731 O O . TYR A 1 88 ? 29.234 -16.797 6.137 1 95.38 88 TYR A O 1
ATOM 739 N N . ASP A 1 89 ? 27.891 -15.742 7.574 1 96.75 89 ASP A N 1
ATOM 740 C CA . ASP A 1 89 ? 26.75 -16.594 7.242 1 96.75 89 ASP A CA 1
ATOM 741 C C . ASP A 1 89 ? 26.406 -16.484 5.762 1 96.75 89 ASP A C 1
ATOM 743 O O . ASP A 1 89 ? 26.062 -17.484 5.121 1 96.75 89 ASP A O 1
ATOM 747 N N . LEU A 1 90 ? 26.453 -15.289 5.25 1 97.56 90 LEU A N 1
ATOM 748 C CA . LEU A 1 90 ? 26.172 -15.039 3.84 1 97.56 90 LEU A CA 1
ATOM 749 C C . LEU A 1 90 ? 27.156 -15.797 2.953 1 97.56 90 LEU A C 1
ATOM 751 O O . LEU A 1 90 ? 26.75 -16.453 1.991 1 97.56 90 LEU A O 1
ATOM 755 N N . THR A 1 91 ? 28.438 -15.742 3.303 1 97 91 THR A N 1
ATOM 756 C CA . THR A 1 91 ? 29.453 -16.422 2.518 1 97 91 THR A CA 1
ATOM 757 C C . THR A 1 91 ? 29.266 -17.922 2.559 1 97 91 THR A C 1
ATOM 759 O O . THR A 1 91 ? 29.391 -18.609 1.538 1 97 91 THR A O 1
ATOM 762 N N . GLU A 1 92 ? 28.891 -18.422 3.703 1 96.88 92 GLU A N 1
ATOM 763 C CA . GLU A 1 92 ? 28.625 -19.844 3.85 1 96.88 92 GLU A CA 1
ATOM 764 C C . GLU A 1 92 ? 27.406 -20.266 3.037 1 96.88 92 GLU A C 1
ATOM 766 O O . GLU A 1 92 ? 27.375 -21.328 2.438 1 96.88 92 GLU A O 1
ATOM 771 N N . THR A 1 93 ? 26.438 -19.438 3.068 1 97.88 93 THR A N 1
ATOM 772 C CA . THR A 1 93 ? 25.203 -19.719 2.322 1 97.88 93 THR A CA 1
ATOM 773 C C . THR A 1 93 ? 25.5 -19.797 0.825 1 97.88 93 THR A C 1
ATOM 775 O O . THR A 1 93 ? 25 -20.703 0.143 1 97.88 93 THR A O 1
ATOM 778 N N . ILE A 1 94 ? 26.281 -18.891 0.328 1 97.94 94 ILE A N 1
ATOM 779 C CA . ILE A 1 94 ? 26.625 -18.859 -1.091 1 97.94 94 ILE A CA 1
ATOM 780 C C . ILE A 1 94 ? 27.422 -20.109 -1.449 1 97.94 94 ILE A C 1
ATOM 782 O O . ILE A 1 94 ? 27.203 -20.719 -2.498 1 97.94 94 ILE A O 1
ATOM 786 N N . LYS A 1 95 ? 28.312 -20.531 -0.553 1 97.75 95 LYS A N 1
ATOM 787 C CA . LYS A 1 95 ? 29.078 -21.75 -0.764 1 97.75 95 LYS A CA 1
ATOM 788 C C . LYS A 1 95 ? 28.156 -22.969 -0.812 1 97.75 95 LYS A C 1
ATOM 790 O O . LYS A 1 95 ? 28.344 -23.875 -1.629 1 97.75 95 LYS A O 1
ATOM 795 N N . GLU A 1 96 ? 27.219 -22.984 0.005 1 97.56 96 GLU A N 1
ATOM 796 C CA . GLU A 1 96 ? 26.25 -24.078 0.02 1 97.56 96 GLU A CA 1
ATOM 797 C C . GLU A 1 96 ? 25.453 -24.125 -1.274 1 97.56 96 GLU A C 1
ATOM 799 O O . GLU A 1 96 ? 25.172 -25.203 -1.804 1 97.56 96 GLU A O 1
ATOM 804 N N . LEU A 1 97 ? 25.062 -23 -1.774 1 97.5 97 LEU A N 1
ATOM 805 C CA . LEU A 1 97 ? 24.312 -22.938 -3.027 1 97.5 97 LEU A CA 1
ATOM 806 C C . LEU A 1 97 ? 25.141 -23.469 -4.184 1 97.5 97 LEU A C 1
ATOM 808 O O . LEU A 1 97 ? 24.609 -24.141 -5.078 1 97.5 97 LEU A O 1
ATOM 812 N N . GLU A 1 98 ? 26.422 -23.125 -4.121 1 97.69 98 GLU A N 1
ATOM 813 C CA . GLU A 1 98 ? 27.344 -23.641 -5.133 1 97.69 98 GLU A CA 1
ATOM 814 C C . GLU A 1 98 ? 27.438 -25.156 -5.078 1 97.69 98 GLU A C 1
ATOM 816 O O . GLU A 1 98 ? 27.359 -25.828 -6.109 1 97.69 98 GLU A O 1
ATOM 821 N N . ASN A 1 99 ? 27.531 -25.688 -3.908 1 97.31 99 ASN A N 1
ATOM 822 C CA . ASN A 1 99 ? 27.75 -27.125 -3.729 1 97.31 99 ASN A CA 1
ATOM 823 C C . ASN A 1 99 ? 26.469 -27.922 -3.943 1 97.31 99 ASN A C 1
ATOM 825 O O . ASN A 1 99 ? 26.484 -28.969 -4.578 1 97.31 99 ASN A O 1
ATOM 829 N N . ARG A 1 100 ? 25.406 -27.422 -3.506 1 97.44 100 ARG A N 1
ATOM 830 C CA . ARG A 1 100 ? 24.156 -28.172 -3.482 1 97.44 100 ARG A CA 1
ATOM 831 C C . ARG A 1 100 ? 23.391 -28.016 -4.793 1 97.44 100 ARG A C 1
ATOM 833 O O . ARG A 1 100 ? 22.781 -28.969 -5.273 1 97.44 100 ARG A O 1
ATOM 840 N N . PHE A 1 101 ? 23.469 -26.828 -5.344 1 97.81 101 PHE A N 1
ATOM 841 C CA . PHE A 1 101 ? 22.609 -26.547 -6.496 1 97.81 101 PHE A CA 1
ATOM 842 C C . PHE A 1 101 ? 23.453 -26.203 -7.715 1 97.81 101 PHE A C 1
ATOM 844 O O . PHE A 1 101 ? 22.922 -25.766 -8.742 1 97.81 101 PHE A O 1
ATOM 851 N N . TYR A 1 102 ? 24.781 -26.25 -7.559 1 96.62 102 TYR A N 1
ATOM 852 C CA . TYR A 1 102 ? 25.734 -26.172 -8.664 1 96.62 102 TYR A CA 1
ATOM 853 C C . TYR A 1 102 ? 25.719 -24.797 -9.297 1 96.62 102 TYR A C 1
ATOM 855 O O . TYR A 1 102 ? 25.828 -24.656 -10.516 1 96.62 102 TYR A O 1
ATOM 863 N N . ILE A 1 103 ? 25.453 -23.859 -8.477 1 95.69 103 ILE A N 1
ATOM 864 C CA . ILE A 1 103 ? 25.547 -22.5 -8.977 1 95.69 103 ILE A CA 1
ATOM 865 C C . ILE A 1 103 ? 27 -22.047 -8.984 1 95.69 103 ILE A C 1
ATOM 867 O O . ILE A 1 103 ? 27.75 -22.328 -8.055 1 95.69 103 ILE A O 1
ATOM 871 N N . ASN A 1 104 ? 27.422 -21.406 -10.102 1 97 104 ASN A N 1
ATOM 872 C CA . ASN A 1 104 ? 28.734 -20.766 -10.133 1 97 104 ASN A CA 1
ATOM 873 C C . ASN A 1 104 ? 28.656 -19.297 -9.719 1 97 104 ASN A C 1
ATOM 875 O O . ASN A 1 104 ? 28.188 -18.453 -10.484 1 97 104 ASN A O 1
ATOM 879 N N . PRO A 1 105 ? 29.141 -18.984 -8.531 1 97.44 105 PRO A N 1
ATOM 880 C CA . PRO A 1 105 ? 28.969 -17.625 -8.023 1 97.44 105 PRO A CA 1
ATOM 881 C C . PRO A 1 105 ? 29.656 -16.578 -8.906 1 97.44 105 PRO A C 1
ATOM 883 O O . PRO A 1 105 ? 29.25 -15.406 -8.906 1 97.44 105 PRO A O 1
ATOM 886 N N . ASN A 1 106 ? 30.641 -16.938 -9.68 1 96.88 106 ASN A N 1
ATOM 887 C CA . ASN A 1 106 ? 31.391 -16 -10.492 1 96.88 106 ASN A CA 1
ATOM 888 C C . ASN A 1 106 ? 30.641 -15.641 -11.773 1 96.88 106 ASN A C 1
ATOM 890 O O . ASN A 1 106 ? 30.812 -14.539 -12.305 1 96.88 106 ASN A O 1
ATOM 894 N N . THR A 1 107 ? 29.828 -16.562 -12.203 1 96.38 107 THR A N 1
ATOM 895 C CA . THR A 1 107 ? 29.156 -16.312 -13.477 1 96.38 107 THR A CA 1
ATOM 896 C C . THR A 1 107 ? 27.672 -16.016 -13.266 1 96.38 107 THR A C 1
ATOM 898 O O . THR A 1 107 ? 27.016 -15.484 -14.164 1 96.38 107 THR A O 1
ATOM 901 N N . SER A 1 108 ? 27.156 -16.438 -12.133 1 97.62 108 SER A N 1
ATOM 902 C CA . SER A 1 108 ? 25.766 -16.125 -11.82 1 97.62 108 SER A CA 1
ATOM 903 C C . SER A 1 108 ? 25.609 -14.641 -11.508 1 97.62 108 SER A C 1
ATOM 905 O O . SER A 1 108 ? 26.281 -14.102 -10.633 1 97.62 108 SER A O 1
ATOM 907 N N . THR A 1 109 ? 24.641 -14.008 -12.188 1 96.5 109 THR A N 1
ATOM 908 C CA . THR A 1 109 ? 24.484 -12.562 -12.062 1 96.5 109 THR A CA 1
ATOM 909 C C . THR A 1 109 ? 23.312 -12.219 -11.148 1 96.5 109 THR A C 1
ATOM 911 O O . THR A 1 109 ? 22.297 -12.914 -11.148 1 96.5 109 THR A O 1
ATOM 914 N N . ILE A 1 110 ? 23.438 -11.094 -10.461 1 96.88 110 ILE A N 1
ATOM 915 C CA . ILE A 1 110 ? 22.406 -10.609 -9.562 1 96.88 110 ILE A CA 1
ATOM 916 C C . ILE A 1 110 ? 21.531 -9.578 -10.289 1 96.88 110 ILE A C 1
ATOM 918 O O . ILE A 1 110 ? 22.047 -8.625 -10.875 1 96.88 110 ILE A O 1
ATOM 922 N N . HIS A 1 111 ? 20.234 -9.758 -10.203 1 96.62 111 HIS A N 1
ATOM 923 C CA . HIS A 1 111 ? 19.344 -8.875 -10.93 1 96.62 111 HIS A CA 1
ATOM 924 C C . HIS A 1 111 ? 18.438 -8.086 -9.977 1 96.62 111 HIS A C 1
ATOM 926 O O . HIS A 1 111 ? 17.859 -7.07 -10.352 1 96.62 111 HIS A O 1
ATOM 932 N N . ASN A 1 112 ? 18.219 -8.555 -8.789 1 96.44 112 ASN A N 1
ATOM 933 C CA . ASN A 1 112 ? 17.609 -7.855 -7.656 1 96.44 112 ASN A CA 1
ATOM 934 C C . ASN A 1 112 ? 18.375 -8.109 -6.363 1 96.44 112 ASN A C 1
ATOM 936 O O . ASN A 1 112 ? 18.906 -9.203 -6.156 1 96.44 112 ASN A O 1
ATOM 940 N N . LEU A 1 113 ? 18.406 -7.148 -5.539 1 97.31 113 LEU A N 1
ATOM 941 C CA . LEU A 1 113 ? 19.094 -7.312 -4.266 1 97.31 113 LEU A CA 1
ATOM 942 C C . LEU A 1 113 ? 18.391 -6.531 -3.162 1 97.31 113 LEU A C 1
ATOM 944 O O . LEU A 1 113 ? 18.016 -5.367 -3.354 1 97.31 113 LEU A O 1
ATOM 948 N N . GLU A 1 114 ? 18.141 -7.184 -2.092 1 97.94 114 GLU A N 1
ATOM 949 C CA . GLU A 1 114 ? 17.625 -6.559 -0.879 1 97.94 114 GLU A CA 1
ATOM 950 C C . GLU A 1 114 ? 18.609 -6.723 0.284 1 97.94 114 GLU A C 1
ATOM 952 O O . GLU A 1 114 ? 19.125 -7.812 0.514 1 97.94 114 GLU A O 1
ATOM 957 N N . PHE A 1 115 ? 18.922 -5.695 0.916 1 97.88 115 PHE A N 1
ATOM 958 C CA . PHE A 1 115 ? 19.766 -5.746 2.111 1 97.88 115 PHE A CA 1
ATOM 959 C C . PHE A 1 115 ? 19.234 -4.781 3.172 1 97.88 115 PHE A C 1
ATOM 961 O O . PHE A 1 115 ? 18.609 -3.775 2.85 1 97.88 115 PHE A O 1
ATOM 968 N N . GLY A 1 116 ? 19.469 -5.156 4.418 1 97.62 116 GLY A N 1
ATOM 969 C CA . GLY A 1 116 ? 18.969 -4.355 5.52 1 97.62 116 GLY A CA 1
ATOM 970 C C . GLY A 1 116 ? 19.344 -4.902 6.883 1 97.62 116 GLY A C 1
ATOM 971 O O . GLY A 1 116 ? 20.188 -5.805 6.98 1 97.62 116 GLY A O 1
ATOM 972 N N . VAL A 1 117 ? 18.766 -4.297 7.902 1 97.88 117 VAL A N 1
ATOM 973 C CA . VAL A 1 117 ? 19.094 -4.703 9.266 1 97.88 117 VAL A CA 1
ATOM 974 C C . VAL A 1 117 ? 17.812 -4.824 10.086 1 97.88 117 VAL A C 1
ATOM 976 O O . VAL A 1 117 ? 16.844 -4.105 9.836 1 97.88 117 VAL A O 1
ATOM 979 N N . ASN A 1 118 ? 17.828 -5.762 10.953 1 97.94 118 ASN A N 1
ATOM 980 C CA . ASN A 1 118 ? 16.859 -5.871 12.039 1 97.94 118 ASN A CA 1
ATOM 981 C C . ASN A 1 118 ? 17.391 -5.262 13.328 1 97.94 118 ASN A C 1
ATOM 983 O O . ASN A 1 118 ? 18.438 -5.691 13.836 1 97.94 118 ASN A O 1
ATOM 987 N N . VAL A 1 119 ? 16.672 -4.273 13.883 1 98.12 119 VAL A N 1
ATOM 988 C CA . VAL A 1 119 ? 17.203 -3.623 15.078 1 98.12 119 VAL A CA 1
ATOM 989 C C . VAL A 1 119 ? 16.078 -3.438 16.094 1 98.12 119 VAL A C 1
ATOM 991 O O . VAL A 1 119 ? 14.938 -3.168 15.734 1 98.12 119 VAL A O 1
ATOM 994 N N . LYS A 1 120 ? 16.469 -3.537 17.328 1 96.94 120 LYS A N 1
ATOM 995 C CA . LYS A 1 120 ? 15.57 -3.135 18.422 1 96.94 120 LYS A CA 1
ATOM 996 C C . LYS A 1 120 ? 15.656 -1.633 18.672 1 96.94 120 LYS A C 1
ATOM 998 O O . LYS A 1 120 ? 16.75 -1.08 18.781 1 96.94 120 LYS A O 1
ATOM 1003 N N . ILE A 1 121 ? 14.516 -0.992 18.719 1 96.81 121 ILE A N 1
ATOM 1004 C CA . ILE A 1 121 ? 14.508 0.457 18.875 1 96.81 121 ILE A CA 1
ATOM 1005 C C . ILE A 1 121 ? 13.836 0.825 20.203 1 96.81 121 ILE A C 1
ATOM 1007 O O . ILE A 1 121 ? 13.133 0.001 20.797 1 96.81 121 ILE A O 1
ATOM 1011 N N . PRO A 1 122 ? 14.07 2.059 20.719 1 91.44 122 PRO A N 1
ATOM 1012 C CA . PRO A 1 122 ? 13.609 2.443 22.047 1 91.44 122 PRO A CA 1
ATOM 1013 C C . PRO A 1 122 ? 12.125 2.785 22.094 1 91.44 122 PRO A C 1
ATOM 1015 O O . PRO A 1 122 ? 11.617 3.213 23.125 1 91.44 122 PRO A O 1
ATOM 1018 N N . LEU A 1 123 ? 11.414 2.643 21.078 1 94.06 123 LEU A N 1
ATOM 1019 C CA . LEU A 1 123 ? 9.961 2.822 21 1 94.06 123 LEU A CA 1
ATOM 1020 C C . LEU A 1 123 ? 9.32 1.705 20.188 1 94.06 123 LEU A C 1
ATOM 1022 O O . LEU A 1 123 ? 10.016 0.854 19.625 1 94.06 123 LEU A O 1
ATOM 1026 N N . THR A 1 124 ? 7.977 1.711 20.188 1 95.81 124 THR A N 1
ATOM 1027 C CA . THR A 1 124 ? 7.324 0.712 19.344 1 95.81 124 THR A CA 1
ATOM 1028 C C . THR A 1 124 ? 7.473 1.07 17.859 1 95.81 124 THR A C 1
ATOM 1030 O O . THR A 1 124 ? 7.5 2.25 17.5 1 95.81 124 THR A O 1
ATOM 1033 N N . VAL A 1 125 ? 7.574 0.032 17.031 1 97.81 125 VAL A N 1
ATOM 1034 C CA . VAL A 1 125 ? 7.699 0.282 15.609 1 97.81 125 VAL A CA 1
ATOM 1035 C C . VAL A 1 125 ? 6.441 0.974 15.086 1 97.81 125 VAL A C 1
ATOM 1037 O O . VAL A 1 125 ? 6.516 1.827 14.203 1 97.81 125 VAL A O 1
ATOM 1040 N N . THR A 1 126 ? 5.301 0.675 15.656 1 94.5 126 THR A N 1
ATOM 1041 C CA . THR A 1 126 ? 4.043 1.31 15.273 1 94.5 126 THR A CA 1
ATOM 1042 C C . THR A 1 126 ? 4.117 2.82 15.477 1 94.5 126 THR A C 1
ATOM 1044 O O . THR A 1 126 ? 3.689 3.588 14.609 1 94.5 126 THR A O 1
ATOM 1047 N N . GLU A 1 127 ? 4.641 3.207 16.547 1 94.06 127 GLU A N 1
ATOM 1048 C CA . GLU A 1 127 ? 4.785 4.633 16.828 1 94.06 127 GLU A CA 1
ATOM 1049 C C . GLU A 1 127 ? 5.777 5.281 15.859 1 94.06 127 GLU A C 1
ATOM 1051 O O . GLU A 1 127 ? 5.551 6.395 15.383 1 94.06 127 GLU A O 1
ATOM 1056 N N . LEU A 1 128 ? 6.812 4.602 15.625 1 96.38 128 LEU A N 1
ATOM 1057 C CA . LEU A 1 128 ? 7.805 5.113 14.68 1 96.38 128 LEU A CA 1
ATOM 1058 C C . LEU A 1 128 ? 7.18 5.348 13.312 1 96.38 128 LEU A C 1
ATOM 1060 O O . LEU A 1 128 ? 7.402 6.391 12.695 1 96.38 128 LEU A O 1
ATOM 1064 N N . LEU A 1 129 ? 6.41 4.375 12.867 1 96.56 129 LEU A N 1
ATOM 1065 C CA . LEU A 1 129 ? 5.816 4.434 11.531 1 96.56 129 LEU A CA 1
ATOM 1066 C C . LEU A 1 129 ? 4.848 5.605 11.422 1 96.56 129 LEU A C 1
ATOM 1068 O O . LEU A 1 129 ? 4.727 6.219 10.359 1 96.56 129 LEU A O 1
ATOM 1072 N N . LYS A 1 130 ? 4.195 5.949 12.5 1 93.69 130 LYS A N 1
ATOM 1073 C CA . LYS A 1 130 ? 3.273 7.082 12.516 1 93.69 130 LYS A CA 1
ATOM 1074 C C . LYS A 1 130 ? 4.02 8.398 12.312 1 93.69 130 LYS A C 1
ATOM 1076 O O . LYS A 1 130 ? 3.443 9.375 11.828 1 93.69 130 LYS A O 1
ATOM 1081 N N . ASN A 1 131 ? 5.277 8.391 12.664 1 94.31 131 ASN A N 1
ATOM 1082 C CA . ASN A 1 131 ? 6.055 9.617 12.664 1 94.31 131 ASN A CA 1
ATOM 1083 C C . ASN A 1 131 ? 6.754 9.844 11.328 1 94.31 131 ASN A C 1
ATOM 1085 O O . ASN A 1 131 ? 7.352 10.898 11.102 1 94.31 131 ASN A O 1
ATOM 1089 N N . LEU A 1 132 ? 6.672 8.891 10.422 1 96.5 132 LEU A N 1
ATOM 1090 C CA . LEU A 1 132 ? 7.262 9.039 9.102 1 96.5 132 LEU A CA 1
ATOM 1091 C C . LEU A 1 132 ? 6.363 9.875 8.195 1 96.5 132 LEU A C 1
ATOM 1093 O O . LEU A 1 132 ? 5.234 9.484 7.895 1 96.5 132 LEU A O 1
ATOM 1097 N N . VAL A 1 133 ? 6.926 10.953 7.742 1 96 133 VAL A N 1
ATOM 1098 C CA . VAL A 1 133 ? 6.074 11.906 7.047 1 96 133 VAL A CA 1
ATOM 1099 C C . VAL A 1 133 ? 6.32 11.82 5.543 1 96 133 VAL A C 1
ATOM 1101 O O . VAL A 1 133 ? 5.41 11.492 4.777 1 96 133 VAL A O 1
ATOM 1104 N N . ALA A 1 134 ? 7.508 12.094 5.152 1 95.94 134 ALA A N 1
ATOM 1105 C CA . ALA A 1 134 ? 7.855 12.133 3.736 1 95.94 134 ALA A CA 1
ATOM 1106 C C . ALA A 1 134 ? 9.359 11.977 3.533 1 95.94 134 ALA A C 1
ATOM 1108 O O . ALA A 1 134 ? 10.125 12.016 4.496 1 95.94 134 ALA A O 1
ATOM 1109 N N . PHE A 1 135 ? 9.781 11.672 2.322 1 96.19 135 PHE A N 1
ATOM 1110 C CA . PHE A 1 135 ? 11.156 11.672 1.856 1 96.19 135 PHE A CA 1
ATOM 1111 C C . PHE A 1 135 ? 11.289 12.438 0.542 1 96.19 135 PHE A C 1
ATOM 1113 O O . PHE A 1 135 ? 10.805 11.977 -0.495 1 96.19 135 PHE A O 1
ATOM 1120 N N . LYS A 1 136 ? 11.891 13.555 0.616 1 92.44 136 LYS A N 1
ATOM 1121 C CA . LYS A 1 136 ? 11.969 14.438 -0.545 1 92.44 136 LYS A CA 1
ATOM 1122 C C . LYS A 1 136 ? 10.586 14.703 -1.127 1 92.44 136 LYS A C 1
ATOM 1124 O O . LYS A 1 136 ? 9.703 15.219 -0.436 1 92.44 136 LYS A O 1
ATOM 1129 N N . THR A 1 137 ? 10.344 14.258 -2.326 1 91.81 137 THR A N 1
ATOM 1130 C CA . THR A 1 137 ? 9.047 14.484 -2.963 1 91.81 137 THR A CA 1
ATOM 1131 C C . THR A 1 137 ? 8.211 13.219 -2.947 1 91.81 137 THR A C 1
ATOM 1133 O O . THR A 1 137 ? 7.207 13.117 -3.66 1 91.81 137 THR A O 1
ATOM 1136 N N . PHE A 1 138 ? 8.648 12.25 -2.174 1 93.31 138 PHE A N 1
ATOM 1137 C CA . PHE A 1 138 ? 7.949 10.969 -2.174 1 93.31 138 PHE A CA 1
ATOM 1138 C C . PHE A 1 138 ? 7.02 10.859 -0.972 1 93.31 138 PHE A C 1
ATOM 1140 O O . PHE A 1 138 ? 7.406 11.188 0.151 1 93.31 138 PHE A O 1
ATOM 1147 N N . PHE A 1 139 ? 5.801 10.391 -1.307 1 92.69 139 PHE A N 1
ATOM 1148 C CA . PHE A 1 139 ? 4.926 9.906 -0.248 1 92.69 139 PHE A CA 1
ATOM 1149 C C . PHE A 1 139 ? 5.359 8.523 0.226 1 92.69 139 PHE A C 1
ATOM 1151 O O . PHE A 1 139 ? 5.809 7.699 -0.575 1 92.69 139 PHE A O 1
ATOM 1158 N N . PHE A 1 140 ? 5.215 8.32 1.512 1 95.69 140 PHE A N 1
ATOM 1159 C CA . PHE A 1 140 ? 5.316 6.938 1.967 1 95.69 140 PHE A CA 1
ATOM 1160 C C . PHE A 1 140 ? 4.129 6.117 1.473 1 95.69 140 PHE A C 1
ATOM 1162 O O . PHE A 1 140 ? 2.98 6.559 1.562 1 95.69 140 PHE A O 1
ATOM 1169 N N . LYS A 1 141 ? 4.469 5.016 0.938 1 95.19 141 LYS A N 1
ATOM 1170 C CA . LYS A 1 141 ? 3.453 4.043 0.553 1 95.19 141 LYS A CA 1
ATOM 1171 C C . LYS A 1 141 ? 3.334 2.932 1.592 1 95.19 141 LYS A C 1
ATOM 1173 O O . LYS A 1 141 ? 4.277 2.674 2.344 1 95.19 141 LYS A O 1
ATOM 1178 N N . THR A 1 142 ? 2.227 2.324 1.559 1 94.81 142 THR A N 1
ATOM 1179 C CA . THR A 1 142 ? 1.998 1.236 2.504 1 94.81 142 THR A CA 1
ATOM 1180 C C . THR A 1 142 ? 2.711 -0.034 2.051 1 94.81 142 THR A C 1
ATOM 1182 O O . THR A 1 142 ? 2.695 -0.372 0.864 1 94.81 142 THR A O 1
ATOM 1185 N N . LEU A 1 143 ? 3.363 -0.58 2.967 1 95 143 LEU A N 1
ATOM 1186 C CA . LEU A 1 143 ? 3.955 -1.896 2.75 1 95 143 LEU A CA 1
ATOM 1187 C C . LEU A 1 143 ? 3.09 -2.988 3.367 1 95 143 LEU A C 1
ATOM 1189 O O . LEU A 1 143 ? 2.811 -2.961 4.566 1 95 143 LEU A O 1
ATOM 1193 N N . SER A 1 144 ? 2.684 -3.906 2.506 1 90.69 144 SER A N 1
ATOM 1194 C CA . SER A 1 144 ? 1.798 -4.953 3.002 1 90.69 144 SER A CA 1
ATOM 1195 C C . SER A 1 144 ? 2.344 -6.34 2.672 1 90.69 144 SER A C 1
ATOM 1197 O O . SER A 1 144 ? 3.076 -6.508 1.695 1 90.69 144 SER A O 1
ATOM 1199 N N . GLU A 1 145 ? 2.086 -7.281 3.486 1 87.56 145 GLU A N 1
ATOM 1200 C CA . GLU A 1 145 ? 2.314 -8.711 3.277 1 87.56 145 GLU A CA 1
ATOM 1201 C C . GLU A 1 145 ? 1.061 -9.523 3.586 1 87.56 145 GLU A C 1
ATOM 1203 O O . GLU A 1 145 ? 0.48 -9.391 4.664 1 87.56 145 GLU A O 1
ATOM 1208 N N . ASP A 1 146 ? 0.626 -10.375 2.709 1 75.38 146 ASP A N 1
ATOM 1209 C CA . ASP A 1 146 ? -0.578 -11.188 2.848 1 75.38 146 ASP A CA 1
ATOM 1210 C C . ASP A 1 146 ? -1.772 -10.328 3.266 1 75.38 146 ASP A C 1
ATOM 1212 O O . ASP A 1 146 ? -2.471 -10.656 4.23 1 75.38 146 ASP A O 1
ATOM 1216 N N . LYS A 1 147 ? -1.944 -9.117 2.777 1 74.19 147 LYS A N 1
ATOM 1217 C CA . LYS A 1 147 ? -3.086 -8.234 2.977 1 74.19 147 LYS A CA 1
ATOM 1218 C C . LYS A 1 147 ? -2.979 -7.488 4.305 1 74.19 147 LYS A C 1
ATOM 1220 O O . LYS A 1 147 ? -3.871 -6.719 4.668 1 74.19 147 LYS A O 1
ATOM 1225 N N . ASN A 1 148 ? -1.847 -7.727 4.992 1 84.31 1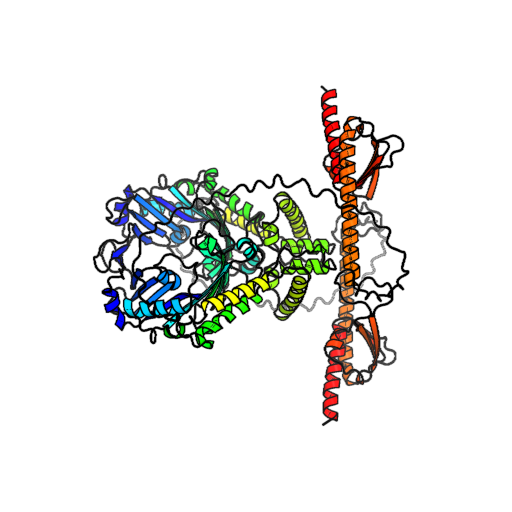48 ASN A N 1
ATOM 1226 C CA . ASN A 1 148 ? -1.634 -7.016 6.25 1 84.31 148 ASN A CA 1
ATOM 1227 C C . ASN A 1 148 ? -0.59 -5.914 6.098 1 84.31 148 ASN A C 1
ATOM 1229 O O . ASN A 1 148 ? 0.482 -6.141 5.531 1 84.31 148 ASN A O 1
ATOM 1233 N N . SER A 1 149 ? -0.958 -4.82 6.598 1 90.38 149 SER A N 1
ATOM 1234 C CA . SER A 1 149 ? -0.011 -3.711 6.594 1 90.38 149 SER A CA 1
ATOM 1235 C C . SER A 1 149 ? 1.067 -3.9 7.652 1 90.38 149 SER A C 1
ATOM 1237 O O . SER A 1 149 ? 0.762 -4.031 8.844 1 90.38 149 SER A O 1
ATOM 1239 N N . ILE A 1 150 ? 2.311 -3.895 7.254 1 95.06 150 ILE A N 1
ATOM 1240 C CA . ILE A 1 150 ? 3.369 -4.18 8.211 1 95.06 150 ILE A CA 1
ATOM 1241 C C . ILE A 1 150 ? 4.297 -2.971 8.336 1 95.06 150 ILE A C 1
ATOM 1243 O O . ILE A 1 150 ? 5.121 -2.902 9.25 1 95.06 150 ILE A O 1
ATOM 1247 N N . GLY A 1 151 ? 4.145 -2.09 7.363 1 97.31 151 GLY A N 1
ATOM 1248 C CA . GLY A 1 151 ? 5.047 -0.951 7.41 1 97.31 151 GLY A CA 1
ATOM 1249 C C . GLY A 1 151 ? 4.844 0.019 6.262 1 97.31 151 GLY A C 1
ATOM 1250 O O . GLY A 1 151 ? 3.742 0.121 5.715 1 97.31 151 GLY A O 1
ATOM 1251 N N . LYS A 1 152 ? 5.887 0.847 6.02 1 97.69 152 LYS A N 1
ATOM 1252 C CA . LYS A 1 152 ? 5.879 1.869 4.98 1 97.69 152 LYS A CA 1
ATOM 1253 C C . LYS A 1 152 ? 7.074 1.711 4.043 1 97.69 152 LYS A C 1
ATOM 1255 O O . LYS A 1 152 ? 8.078 1.085 4.406 1 97.69 152 LYS A O 1
ATOM 1260 N N . GLN A 1 153 ? 6.883 2.291 2.889 1 97.19 153 GLN A N 1
ATOM 1261 C CA . GLN A 1 153 ? 7.992 2.229 1.94 1 97.19 153 GLN A CA 1
ATOM 1262 C C . GLN A 1 153 ? 8.008 3.453 1.031 1 97.19 153 GLN A C 1
ATOM 1264 O O . GLN A 1 153 ? 6.973 4.086 0.813 1 97.19 153 GLN A O 1
ATOM 1269 N N . ILE A 1 154 ? 9.148 3.807 0.648 1 96.25 154 ILE A N 1
ATOM 1270 C CA . ILE A 1 154 ? 9.375 4.781 -0.414 1 96.25 154 ILE A CA 1
ATOM 1271 C C . ILE A 1 154 ? 9.742 4.059 -1.709 1 96.25 154 ILE A C 1
ATOM 1273 O O . ILE A 1 154 ? 10.703 3.285 -1.747 1 96.25 154 ILE A O 1
ATOM 1277 N N . VAL A 1 155 ? 8.945 4.293 -2.752 1 93.56 155 VAL A N 1
ATOM 1278 C CA . VAL A 1 155 ? 9.125 3.57 -4.008 1 93.56 155 VAL A CA 1
ATOM 1279 C C . VAL A 1 155 ? 9.633 4.527 -5.082 1 93.56 155 VAL A C 1
ATOM 1281 O O . VAL A 1 155 ? 8.891 5.395 -5.551 1 93.56 155 VAL A O 1
ATOM 1284 N N . ALA A 1 156 ? 10.852 4.395 -5.395 1 90.06 156 ALA A N 1
ATOM 1285 C CA . ALA A 1 156 ? 11.43 5.098 -6.539 1 90.06 156 ALA A CA 1
ATOM 1286 C C . ALA A 1 156 ? 11.461 4.199 -7.77 1 90.06 156 ALA A C 1
ATOM 1288 O O . ALA A 1 156 ? 10.891 3.105 -7.766 1 90.06 156 ALA A O 1
ATOM 1289 N N . GLU A 1 157 ? 11.969 4.602 -8.797 1 86.69 157 GLU A N 1
ATOM 1290 C CA . GLU A 1 157 ? 11.961 3.863 -10.055 1 86.69 157 GLU A CA 1
ATOM 1291 C C . GLU A 1 157 ? 12.812 2.598 -9.961 1 86.69 157 GLU A C 1
ATOM 1293 O O . GLU A 1 157 ? 12.406 1.533 -10.422 1 86.69 157 GLU A O 1
ATOM 1298 N N . LYS A 1 158 ? 13.945 2.746 -9.312 1 90.25 158 LYS A N 1
ATOM 1299 C CA . LYS A 1 158 ? 14.891 1.635 -9.359 1 90.25 158 LYS A CA 1
ATOM 1300 C C . LYS A 1 158 ? 15.117 1.045 -7.973 1 90.25 158 LYS A C 1
ATOM 1302 O O . LYS A 1 158 ? 15.766 0.006 -7.832 1 90.25 158 LYS A O 1
ATOM 1307 N N . HIS A 1 159 ? 14.656 1.707 -6.984 1 92.75 159 HIS A N 1
ATOM 1308 C CA . HIS A 1 159 ? 14.914 1.223 -5.633 1 92.75 159 HIS A CA 1
ATOM 1309 C C . HIS A 1 159 ? 13.781 1.594 -4.684 1 92.75 159 HIS A C 1
ATOM 1311 O O . HIS A 1 159 ? 12.992 2.49 -4.98 1 92.75 159 HIS A O 1
ATOM 1317 N N . ARG A 1 160 ? 13.711 0.854 -3.621 1 95.38 160 ARG A N 1
ATOM 1318 C CA . ARG A 1 160 ? 12.727 1.075 -2.568 1 95.38 160 ARG A CA 1
ATOM 1319 C C . ARG A 1 160 ? 13.383 1.042 -1.19 1 95.38 160 ARG A C 1
ATOM 1321 O O . ARG A 1 160 ? 14.266 0.222 -0.938 1 95.38 160 ARG A O 1
ATOM 1328 N N . LEU A 1 161 ? 12.984 1.995 -0.4 1 97.62 161 LEU A N 1
ATOM 1329 C CA . LEU A 1 161 ? 13.297 1.95 1.025 1 97.62 161 LEU A CA 1
ATOM 1330 C C . LEU A 1 161 ? 12.109 1.401 1.819 1 97.62 161 LEU A C 1
ATOM 1332 O O . LEU A 1 161 ? 11.023 1.974 1.79 1 97.62 161 LEU A O 1
ATOM 1336 N N . LYS A 1 162 ? 12.336 0.309 2.477 1 97.88 162 LYS A N 1
ATOM 1337 C CA . LYS A 1 162 ? 11.289 -0.328 3.275 1 97.88 162 LYS A CA 1
ATOM 1338 C C . LYS A 1 162 ? 11.562 -0.16 4.766 1 97.88 162 LYS A C 1
ATOM 1340 O O . LYS A 1 162 ? 12.68 -0.388 5.23 1 97.88 162 LYS A O 1
ATOM 1345 N N . ILE A 1 163 ? 10.641 0.276 5.504 1 98.56 163 ILE A N 1
ATOM 1346 C CA . ILE A 1 163 ? 10.68 0.413 6.957 1 98.56 163 ILE A CA 1
ATOM 1347 C C . ILE A 1 163 ? 9.453 -0.258 7.574 1 98.56 163 ILE A C 1
ATOM 1349 O O . ILE A 1 163 ? 8.32 0.17 7.344 1 98.56 163 ILE A O 1
ATOM 1353 N N . TYR A 1 164 ? 9.75 -1.312 8.344 1 98.25 164 TYR A N 1
ATOM 1354 C CA . TYR A 1 164 ? 8.539 -1.988 8.789 1 98.25 164 TYR A CA 1
ATOM 1355 C C . TYR A 1 164 ? 8.789 -2.77 10.07 1 98.25 164 TYR A C 1
ATOM 1357 O O . TYR A 1 164 ? 9.93 -2.869 10.531 1 98.25 164 TYR A O 1
ATOM 1365 N N . ASP A 1 165 ? 7.699 -3.217 10.664 1 98.06 165 ASP A N 1
ATOM 1366 C CA . ASP A 1 165 ? 7.676 -3.969 11.914 1 98.06 165 ASP A CA 1
ATOM 1367 C C . ASP A 1 165 ? 7.992 -5.445 11.672 1 98.06 165 ASP A C 1
ATOM 1369 O O . ASP A 1 165 ? 7.105 -6.227 11.328 1 98.06 165 ASP A O 1
ATOM 1373 N N . LYS A 1 166 ? 9.203 -5.82 11.914 1 97.25 166 LYS A N 1
ATOM 1374 C CA . LYS A 1 166 ? 9.641 -7.195 11.68 1 97.25 166 LYS A CA 1
ATOM 1375 C C . LYS A 1 166 ? 8.992 -8.156 12.672 1 97.25 166 LYS A C 1
ATOM 1377 O O . LYS A 1 166 ? 8.727 -9.312 12.336 1 97.25 166 LYS A O 1
ATOM 1382 N N . GLY A 1 167 ? 8.789 -7.68 13.875 1 96.5 167 GLY A N 1
ATOM 1383 C CA . GLY A 1 167 ? 8.062 -8.492 14.828 1 96.5 167 GLY A CA 1
ATOM 1384 C C . GLY A 1 167 ? 6.668 -8.867 14.359 1 96.5 167 GLY A C 1
ATOM 1385 O O . GLY A 1 167 ? 6.266 -10.031 14.445 1 96.5 167 GLY A O 1
ATOM 1386 N N . LYS A 1 168 ? 6.008 -7.895 13.875 1 95.69 168 LYS A N 1
ATOM 1387 C CA . LYS A 1 168 ? 4.668 -8.117 13.344 1 95.69 168 LYS A CA 1
ATOM 1388 C C . LYS A 1 168 ? 4.707 -9 12.102 1 95.69 168 LYS A C 1
ATOM 1390 O O . LYS A 1 168 ? 3.91 -9.93 11.969 1 95.69 168 LYS A O 1
ATOM 1395 N N . GLN A 1 169 ? 5.609 -8.734 11.227 1 95.38 169 GLN A N 1
ATOM 1396 C CA . GLN A 1 169 ? 5.746 -9.5 9.992 1 95.38 169 GLN A CA 1
ATOM 1397 C C . GLN A 1 169 ? 6.02 -10.977 10.281 1 95.38 169 GLN A C 1
ATOM 1399 O O . GLN A 1 169 ? 5.52 -11.852 9.578 1 95.38 169 GLN A O 1
ATOM 1404 N N . SER A 1 170 ? 6.812 -11.188 11.281 1 95.44 170 SER A N 1
ATOM 1405 C CA . SER A 1 170 ? 7.203 -12.555 11.633 1 95.44 170 SER A CA 1
ATOM 1406 C C . SER A 1 170 ? 6.23 -13.164 12.641 1 95.44 170 SER A C 1
ATOM 1408 O O . SER A 1 170 ? 6.457 -14.266 13.133 1 95.44 170 SER A O 1
ATOM 1410 N N . ARG A 1 171 ? 5.227 -12.422 13.086 1 93.75 171 ARG A N 1
ATOM 1411 C CA . ARG A 1 171 ? 4.195 -12.875 14.016 1 93.75 171 ARG A CA 1
ATOM 1412 C C . ARG A 1 171 ? 4.809 -13.289 15.352 1 93.75 171 ARG A C 1
ATOM 1414 O O . ARG A 1 171 ? 4.457 -14.336 15.898 1 93.75 171 ARG A O 1
ATOM 1421 N N . LEU A 1 172 ? 5.746 -12.508 15.711 1 94.94 172 LEU A N 1
ATOM 1422 C CA . LEU A 1 172 ? 6.363 -12.75 17.016 1 94.94 172 LEU A CA 1
ATOM 1423 C C . LEU A 1 172 ? 5.488 -12.211 18.141 1 94.94 172 LEU A C 1
ATOM 1425 O O . LEU A 1 172 ? 5.004 -11.078 18.062 1 94.94 172 LEU A O 1
ATOM 1429 N N . LYS A 1 173 ? 5.336 -13.008 19.094 1 92.25 173 LYS A N 1
ATOM 1430 C CA . LYS A 1 173 ? 4.496 -12.594 20.219 1 92.25 173 LYS A CA 1
ATOM 1431 C C . LYS A 1 173 ? 5.219 -11.586 21.109 1 92.25 173 LYS A C 1
ATOM 1433 O O . LYS A 1 173 ? 6.398 -11.758 21.422 1 92.25 173 LYS A O 1
ATOM 1438 N N . ASN A 1 174 ? 4.645 -10.492 21.453 1 90.19 174 ASN A N 1
ATOM 1439 C CA . ASN A 1 174 ? 5.078 -9.492 22.438 1 90.19 174 ASN A CA 1
ATOM 1440 C C . ASN A 1 174 ? 6.34 -8.773 21.969 1 90.19 174 ASN A C 1
ATOM 1442 O O . ASN A 1 174 ? 7.199 -8.43 22.781 1 90.19 174 ASN A O 1
ATOM 1446 N N . VAL A 1 175 ? 6.613 -8.773 20.75 1 93.38 175 VAL A N 1
ATOM 1447 C CA . VAL A 1 175 ? 7.723 -8.016 20.172 1 93.38 175 VAL A CA 1
ATOM 1448 C C . VAL A 1 175 ? 7.184 -6.844 19.359 1 93.38 175 VAL A C 1
ATOM 1450 O O . VAL A 1 175 ? 6.586 -7.039 18.297 1 93.38 175 VAL A O 1
ATOM 1453 N N . SER A 1 176 ? 7.383 -5.664 19.875 1 94.44 176 SER A N 1
ATOM 1454 C CA . SER A 1 176 ? 6.832 -4.492 19.203 1 94.44 176 SER A CA 1
ATOM 1455 C C . SER A 1 176 ? 7.926 -3.482 18.875 1 94.44 176 SER A C 1
ATOM 1457 O O . SER A 1 176 ? 7.652 -2.434 18.281 1 94.44 176 SER A O 1
ATOM 1459 N N . ASP A 1 177 ? 9.188 -3.855 19.156 1 95.94 177 ASP A N 1
ATOM 1460 C CA . ASP A 1 177 ? 10.258 -2.875 19.031 1 95.94 177 ASP A CA 1
ATOM 1461 C C . ASP A 1 177 ? 11.305 -3.338 18.031 1 95.94 177 ASP A C 1
ATOM 1463 O O . ASP A 1 177 ? 12.422 -2.805 17.984 1 95.94 177 ASP A O 1
ATOM 1467 N N . LEU A 1 178 ? 10.953 -4.414 17.234 1 98.19 178 LEU A N 1
ATOM 1468 C CA . LEU A 1 178 ? 11.891 -4.91 16.234 1 98.19 178 LEU A CA 1
ATOM 1469 C C . LEU A 1 178 ? 11.617 -4.273 14.875 1 98.19 178 LEU A C 1
ATOM 1471 O O . LEU A 1 178 ? 10.648 -4.637 14.203 1 98.19 178 LEU A O 1
ATOM 1475 N N . LEU A 1 179 ? 12.492 -3.451 14.523 1 98.44 179 LEU A N 1
ATOM 1476 C CA . LEU A 1 179 ? 12.375 -2.686 13.289 1 98.44 179 LEU A CA 1
ATOM 1477 C C . LEU A 1 179 ? 13.242 -3.293 12.188 1 98.44 179 LEU A C 1
ATOM 1479 O O . LEU A 1 179 ? 14.391 -3.676 12.438 1 98.44 179 LEU A O 1
ATOM 1483 N N . ARG A 1 180 ? 12.688 -3.473 11.023 1 98.5 180 ARG A N 1
ATOM 1484 C CA . ARG A 1 180 ? 13.469 -3.768 9.828 1 98.5 180 ARG A CA 1
ATOM 1485 C C . ARG A 1 180 ? 13.547 -2.555 8.906 1 98.5 180 ARG A C 1
ATOM 1487 O O . ARG A 1 180 ? 12.523 -1.94 8.594 1 98.5 180 ARG A O 1
ATOM 1494 N N . ILE A 1 181 ? 14.703 -2.139 8.539 1 98.44 181 ILE A N 1
ATOM 1495 C CA . ILE A 1 181 ? 14.953 -1.142 7.508 1 98.44 181 ILE A CA 1
ATOM 1496 C C . ILE A 1 181 ? 15.781 -1.762 6.383 1 98.44 181 ILE A C 1
ATOM 1498 O O . ILE A 1 181 ? 16.859 -2.312 6.621 1 98.44 181 ILE A O 1
ATOM 1502 N N . GLU A 1 182 ? 15.25 -1.687 5.18 1 97.62 182 GLU A N 1
ATOM 1503 C CA . GLU A 1 182 ? 15.977 -2.377 4.117 1 97.62 182 GLU A CA 1
ATOM 1504 C C . GLU A 1 182 ? 15.836 -1.64 2.787 1 97.62 182 GLU A C 1
ATOM 1506 O O . GLU A 1 182 ? 14.875 -0.901 2.58 1 97.62 182 GLU A O 1
ATOM 1511 N N . MET A 1 183 ? 16.828 -1.778 1.963 1 97.69 183 MET A N 1
ATOM 1512 C CA . MET A 1 183 ? 16.844 -1.303 0.582 1 97.69 183 MET A CA 1
ATOM 1513 C C . MET A 1 183 ? 16.578 -2.447 -0.391 1 97.69 183 MET A C 1
ATOM 1515 O O . MET A 1 183 ? 17.109 -3.547 -0.22 1 97.69 183 MET A O 1
ATOM 1519 N N . HIS A 1 184 ? 15.711 -2.221 -1.293 1 97.06 184 HIS A N 1
ATOM 1520 C CA . HIS A 1 184 ? 15.422 -3.154 -2.377 1 97.06 184 HIS A CA 1
ATOM 1521 C C . HIS A 1 184 ? 15.766 -2.549 -3.732 1 97.06 184 HIS A C 1
ATOM 1523 O O . HIS A 1 184 ? 15.227 -1.502 -4.105 1 97.06 184 HIS A O 1
ATOM 1529 N N . TYR A 1 185 ? 16.641 -3.139 -4.438 1 95.88 185 TYR A N 1
ATOM 1530 C CA . TYR A 1 185 ? 17.016 -2.701 -5.777 1 95.88 185 TYR A CA 1
ATOM 1531 C C . TYR A 1 185 ? 16.484 -3.668 -6.832 1 95.88 185 TYR A C 1
ATOM 1533 O O . TYR A 1 185 ? 16.828 -4.855 -6.82 1 95.88 185 TYR A O 1
ATOM 1541 N N . ASN A 1 186 ? 15.641 -3.154 -7.719 1 91.06 186 ASN A N 1
ATOM 1542 C CA . ASN A 1 186 ? 15.07 -3.975 -8.781 1 91.06 186 ASN A CA 1
ATOM 1543 C C . ASN A 1 186 ? 15.992 -4.023 -10 1 91.06 186 ASN A C 1
ATOM 1545 O O . ASN A 1 186 ? 15.805 -4.855 -10.891 1 91.06 186 ASN A O 1
ATOM 1549 N N . LYS A 1 187 ? 16.859 -3.088 -10.078 1 87.12 187 LYS A N 1
ATOM 1550 C CA . LYS A 1 187 ? 17.922 -3.051 -11.086 1 87.12 187 LYS A CA 1
ATOM 1551 C C . LYS A 1 187 ? 19.266 -2.754 -10.453 1 87.12 187 LYS A C 1
ATOM 1553 O O . LYS A 1 187 ? 19.359 -1.976 -9.5 1 87.12 187 LYS A O 1
ATOM 1558 N N . MET A 1 188 ? 20.172 -3.359 -11.047 1 88.5 188 MET A N 1
ATOM 1559 C CA . MET A 1 188 ? 21.484 -3.326 -10.391 1 88.5 188 MET A CA 1
ATOM 1560 C C . MET A 1 188 ? 22.281 -2.113 -10.836 1 88.5 188 MET A C 1
ATOM 1562 O O . MET A 1 188 ? 23.422 -1.924 -10.406 1 88.5 188 MET A O 1
ATOM 1566 N N . HIS A 1 189 ? 21.703 -1.275 -11.5 1 86.06 189 HIS A N 1
ATOM 1567 C CA . HIS A 1 189 ? 22.406 -0.13 -12.047 1 86.06 189 HIS A CA 1
ATOM 1568 C C . HIS A 1 189 ? 23 0.735 -10.945 1 86.06 189 HIS A C 1
ATOM 1570 O O . HIS A 1 189 ? 24.172 1.109 -11.008 1 86.06 189 HIS A O 1
ATOM 1576 N N . ASP A 1 190 ? 22.219 1.035 -9.898 1 83.69 190 ASP A N 1
ATOM 1577 C CA . ASP A 1 190 ? 22.641 1.925 -8.82 1 83.69 190 ASP A CA 1
ATOM 1578 C C . ASP A 1 190 ? 23.688 1.254 -7.938 1 83.69 190 ASP A C 1
ATOM 1580 O O . ASP A 1 190 ? 24.422 1.931 -7.207 1 83.69 190 ASP A O 1
ATOM 1584 N N . LEU A 1 191 ? 23.797 -0.048 -8 1 87.62 191 LEU A N 1
ATOM 1585 C CA . LEU A 1 191 ? 24.719 -0.754 -7.129 1 87.62 191 LEU A CA 1
ATOM 1586 C C . LEU A 1 191 ? 26.031 -1.034 -7.852 1 87.62 191 LEU A C 1
ATOM 1588 O O . LEU A 1 191 ? 26.984 -1.555 -7.254 1 87.62 191 LEU A O 1
ATOM 1592 N N . LYS A 1 192 ? 26.094 -0.662 -9.078 1 87.25 192 LYS A N 1
ATOM 1593 C CA . LYS A 1 192 ? 27.344 -0.802 -9.828 1 87.25 192 LYS A CA 1
ATOM 1594 C C . LYS A 1 192 ? 28.453 0.015 -9.188 1 87.25 192 LYS A C 1
ATOM 1596 O O . LYS A 1 192 ? 29.625 -0.344 -9.297 1 87.25 192 LYS A O 1
ATOM 1601 N N . LYS A 1 193 ? 28.078 1.117 -8.562 1 91.25 193 LYS A N 1
ATOM 1602 C CA . LYS A 1 193 ? 29.078 1.946 -7.895 1 91.25 193 LYS A CA 1
ATOM 1603 C C . LYS A 1 193 ? 29.812 1.158 -6.816 1 91.25 193 LYS A C 1
ATOM 1605 O O . LYS A 1 193 ? 30.922 1.513 -6.434 1 91.25 193 LYS A O 1
ATOM 1610 N N . TYR A 1 194 ? 29.234 0.078 -6.379 1 94.44 194 TYR A N 1
ATOM 1611 C CA . TYR A 1 194 ? 29.875 -0.777 -5.383 1 94.44 194 TYR A CA 1
ATOM 1612 C C . TYR A 1 194 ? 30.516 -1.999 -6.039 1 94.44 194 TYR A C 1
ATOM 1614 O O . TYR A 1 194 ? 31.016 -2.887 -5.352 1 94.44 194 TYR A O 1
ATOM 1622 N N . ASN A 1 195 ? 30.406 -2.129 -7.34 1 94.75 195 ASN A N 1
ATOM 1623 C CA . ASN A 1 195 ? 30.969 -3.219 -8.133 1 94.75 195 ASN A CA 1
ATOM 1624 C C . ASN A 1 195 ? 30.312 -4.555 -7.785 1 94.75 195 ASN A C 1
ATOM 1626 O O . ASN A 1 195 ? 31 -5.57 -7.66 1 94.75 195 ASN A O 1
ATOM 1630 N N . ILE A 1 196 ? 29.047 -4.562 -7.539 1 95.56 196 ILE A N 1
ATOM 1631 C CA . ILE A 1 196 ? 28.297 -5.789 -7.277 1 95.56 196 ILE A CA 1
ATOM 1632 C C . ILE A 1 196 ? 27.547 -6.207 -8.531 1 95.56 196 ILE A C 1
ATOM 1634 O O . ILE A 1 196 ? 26.609 -5.516 -8.961 1 95.56 196 ILE A O 1
ATOM 1638 N N . VAL A 1 197 ? 27.953 -7.289 -9.102 1 95.31 197 VAL A N 1
ATOM 1639 C CA . VAL A 1 197 ? 27.359 -7.77 -10.344 1 95.31 197 VAL A CA 1
ATOM 1640 C C . VAL A 1 197 ? 27.047 -9.258 -10.219 1 95.31 197 VAL A C 1
ATOM 1642 O O . VAL A 1 197 ? 25.906 -9.68 -10.438 1 95.31 197 VAL A O 1
ATOM 1645 N N . ALA A 1 198 ? 28.047 -9.984 -9.789 1 96.69 198 ALA A N 1
ATOM 1646 C CA . ALA A 1 198 ? 27.922 -11.43 -9.664 1 96.69 198 ALA A CA 1
ATOM 1647 C C . ALA A 1 198 ? 27.703 -11.836 -8.211 1 96.69 198 ALA A C 1
ATOM 1649 O O . ALA A 1 198 ? 27.969 -11.055 -7.293 1 96.69 198 ALA A O 1
ATOM 1650 N N . VAL A 1 199 ? 27.266 -13.047 -8.031 1 97.75 199 VAL A N 1
ATOM 1651 C CA . VAL A 1 199 ? 26.984 -13.57 -6.699 1 97.75 199 VAL A CA 1
ATOM 1652 C C . VAL A 1 199 ? 28.266 -13.586 -5.875 1 97.75 199 VAL A C 1
ATOM 1654 O O . VAL A 1 199 ? 28.234 -13.344 -4.668 1 97.75 199 VAL A O 1
ATOM 1657 N N . SER A 1 200 ? 29.391 -13.805 -6.52 1 97.69 200 SER A N 1
ATOM 1658 C CA . SER A 1 200 ? 30.688 -13.852 -5.828 1 97.69 200 SER A CA 1
ATOM 1659 C C . SER A 1 200 ? 31.016 -12.508 -5.199 1 97.69 200 SER A C 1
ATOM 1661 O O . SER A 1 200 ? 31.75 -12.445 -4.207 1 97.69 200 SER A O 1
ATOM 1663 N N . ASP A 1 201 ? 30.484 -11.422 -5.727 1 97.25 201 ASP A N 1
ATOM 1664 C CA . ASP A 1 201 ? 30.75 -10.086 -5.203 1 97.25 201 ASP A CA 1
ATOM 1665 C C . ASP A 1 201 ? 30.188 -9.922 -3.793 1 97.25 201 ASP A C 1
ATOM 1667 O O . ASP A 1 201 ? 30.672 -9.109 -3.01 1 97.25 201 ASP A O 1
ATOM 1671 N N . LEU A 1 202 ? 29.203 -10.719 -3.449 1 97.12 202 LEU A N 1
ATOM 1672 C CA . LEU A 1 202 ? 28.594 -10.656 -2.133 1 97.12 202 LEU A CA 1
ATOM 1673 C C . LEU A 1 202 ? 29.469 -11.328 -1.082 1 97.12 202 LEU A C 1
ATOM 1675 O O . LEU A 1 202 ? 29.188 -11.227 0.116 1 97.12 202 LEU A O 1
ATOM 1679 N N . THR A 1 203 ? 30.484 -11.992 -1.554 1 96.75 203 THR A N 1
ATOM 1680 C CA . THR A 1 203 ? 31.391 -12.641 -0.617 1 96.75 203 THR A CA 1
ATOM 1681 C C . THR A 1 203 ? 32.625 -11.758 -0.355 1 96.75 203 THR A C 1
ATOM 1683 O O . THR A 1 203 ? 33.531 -12.164 0.345 1 96.75 203 THR A O 1
ATOM 1686 N N . GLU A 1 204 ? 32.594 -10.594 -0.919 1 96.5 204 GLU A N 1
ATOM 1687 C CA . GLU A 1 204 ? 33.656 -9.625 -0.688 1 96.5 204 GLU A CA 1
ATOM 1688 C C . GLU A 1 204 ? 33.188 -8.531 0.276 1 96.5 204 GLU A C 1
ATOM 1690 O O . GLU A 1 204 ? 32.375 -7.672 -0.084 1 96.5 204 GLU A O 1
ATOM 1695 N N . LEU A 1 205 ? 33.844 -8.477 1.387 1 95.44 205 LEU A N 1
ATOM 1696 C CA . LEU A 1 205 ? 33.438 -7.551 2.443 1 95.44 205 LEU A CA 1
ATOM 1697 C C . LEU A 1 205 ? 33.625 -6.102 1.993 1 95.44 205 LEU A C 1
ATOM 1699 O O . LEU A 1 205 ? 32.812 -5.242 2.355 1 95.44 205 LEU A O 1
ATOM 1703 N N . ARG A 1 206 ? 34.656 -5.805 1.271 1 95.44 206 ARG A N 1
ATOM 1704 C CA . ARG A 1 206 ? 34.938 -4.449 0.822 1 95.44 206 ARG A CA 1
ATOM 1705 C C . ARG A 1 206 ? 33.812 -3.9 -0.045 1 95.44 206 ARG A C 1
ATOM 1707 O O . ARG A 1 206 ? 33.625 -2.686 -0.129 1 95.44 206 ARG A O 1
ATOM 1714 N N . LYS A 1 207 ? 33.062 -4.785 -0.691 1 96.19 207 LYS A N 1
ATOM 1715 C CA . LYS A 1 207 ? 31.984 -4.375 -1.567 1 96.19 207 LYS A CA 1
ATOM 1716 C C . LYS A 1 207 ? 30.656 -4.289 -0.8 1 96.19 207 LYS A C 1
ATOM 1718 O O . LYS A 1 207 ? 29.828 -3.426 -1.083 1 96.19 207 LYS A O 1
ATOM 1723 N N . VAL A 1 208 ? 30.531 -5.16 0.189 1 96.62 208 VAL A N 1
ATOM 1724 C CA . VAL A 1 208 ? 29.25 -5.301 0.888 1 96.62 208 VAL A CA 1
ATOM 1725 C C . VAL A 1 208 ? 29.172 -4.281 2.023 1 96.62 208 VAL A C 1
ATOM 1727 O O . VAL A 1 208 ? 28.125 -3.674 2.25 1 96.62 208 VAL A O 1
ATOM 1730 N N . LYS A 1 209 ? 30.203 -4.016 2.715 1 96.06 209 LYS A N 1
ATOM 1731 C CA . LYS A 1 209 ? 30.203 -3.182 3.912 1 96.06 209 LYS A CA 1
ATOM 1732 C C . LYS A 1 209 ? 29.734 -1.766 3.6 1 96.06 209 LYS A C 1
ATOM 1734 O O . LYS A 1 209 ? 28.938 -1.188 4.352 1 96.06 209 LYS A O 1
ATOM 1739 N N . PRO A 1 210 ? 30.078 -1.197 2.471 1 96.69 210 PRO A N 1
ATOM 1740 C CA . PRO A 1 210 ? 29.672 0.183 2.193 1 96.69 210 PRO A CA 1
ATOM 1741 C C . PRO A 1 210 ? 28.188 0.31 1.869 1 96.69 210 PRO A C 1
ATOM 1743 O O . PRO A 1 210 ? 27.656 1.422 1.812 1 96.69 210 PRO A O 1
ATOM 1746 N N . LEU A 1 211 ? 27.5 -0.792 1.693 1 96.88 211 LEU A N 1
ATOM 1747 C CA . LEU A 1 211 ? 26.094 -0.763 1.304 1 96.88 211 LEU A CA 1
ATOM 1748 C C . LEU A 1 211 ? 25.25 -0.058 2.361 1 96.88 211 LEU A C 1
ATOM 1750 O O . LEU A 1 211 ? 24.172 0.466 2.057 1 96.88 211 LEU A O 1
ATOM 1754 N N . ILE A 1 212 ? 25.734 0.008 3.592 1 96.56 212 ILE A N 1
ATOM 1755 C CA . ILE A 1 212 ? 24.984 0.589 4.699 1 96.56 212 ILE A CA 1
ATOM 1756 C C . ILE A 1 212 ? 24.75 2.076 4.441 1 96.56 212 ILE A C 1
ATOM 1758 O O . ILE A 1 212 ? 23.781 2.654 4.93 1 96.56 212 ILE A O 1
ATOM 1762 N N . GLN A 1 213 ? 25.562 2.684 3.67 1 96.06 213 GLN A N 1
ATOM 1763 C CA . GLN A 1 213 ? 25.438 4.109 3.379 1 96.06 213 GLN A CA 1
ATOM 1764 C C . GLN A 1 213 ? 24.141 4.406 2.641 1 96.06 213 GLN A C 1
ATOM 1766 O O . GLN A 1 213 ? 23.547 5.473 2.818 1 96.06 213 GLN A O 1
ATOM 1771 N N . GLU A 1 214 ? 23.688 3.42 1.812 1 96.38 214 GLU A N 1
ATOM 1772 C CA . GLU A 1 214 ? 22.438 3.578 1.086 1 96.38 214 GLU A CA 1
ATOM 1773 C C . GLU A 1 214 ? 21.25 3.684 2.045 1 96.38 214 GLU A C 1
ATOM 1775 O O . GLU A 1 214 ? 20.281 4.406 1.775 1 96.38 214 GLU A O 1
ATOM 1780 N N . ILE A 1 215 ? 21.359 2.982 3.166 1 97.56 215 ILE A N 1
ATOM 1781 C CA . ILE A 1 215 ? 20.266 2.947 4.145 1 97.56 215 ILE A CA 1
ATOM 1782 C C . ILE A 1 215 ? 20.344 4.176 5.043 1 97.56 215 ILE A C 1
ATOM 1784 O O . ILE A 1 215 ? 19.359 4.902 5.199 1 97.56 215 ILE A O 1
ATOM 1788 N N . VAL A 1 216 ? 21.5 4.473 5.555 1 97.31 216 VAL A N 1
ATOM 1789 C CA . VAL A 1 216 ? 21.672 5.547 6.527 1 97.31 216 VAL A CA 1
ATOM 1790 C C . VAL A 1 216 ? 21.391 6.895 5.871 1 97.31 216 VAL A C 1
ATOM 1792 O O . VAL A 1 216 ? 20.719 7.746 6.457 1 97.31 216 VAL A O 1
ATOM 1795 N N . ASN A 1 217 ? 21.859 7.055 4.703 1 95.62 217 ASN A N 1
ATOM 1796 C CA . ASN A 1 217 ? 21.625 8.305 3.988 1 95.62 217 ASN A CA 1
ATOM 1797 C C . ASN A 1 217 ? 20.125 8.57 3.783 1 95.62 217 ASN A C 1
ATOM 1799 O O . ASN A 1 217 ? 19.656 9.695 3.967 1 95.62 217 ASN A O 1
ATOM 1803 N N . ARG A 1 218 ? 19.406 7.613 3.439 1 96.62 218 ARG A N 1
ATOM 1804 C CA . ARG A 1 218 ? 17.984 7.77 3.215 1 96.62 218 ARG A CA 1
ATOM 1805 C C . ARG A 1 218 ? 17.234 7.941 4.535 1 96.62 218 ARG A C 1
ATOM 1807 O O . ARG A 1 218 ? 16.375 8.82 4.664 1 96.62 218 ARG A O 1
ATOM 1814 N N . TRP A 1 219 ? 17.625 7.117 5.496 1 97.75 219 TRP A N 1
ATOM 1815 C CA . TRP A 1 219 ? 16.984 7.227 6.809 1 97.75 219 TRP A CA 1
ATOM 1816 C C . TRP A 1 219 ? 17.156 8.633 7.379 1 97.75 219 TRP A C 1
ATOM 1818 O O . TRP A 1 219 ? 16.188 9.234 7.84 1 97.75 219 TRP A O 1
ATOM 1828 N N . ASP A 1 220 ? 18.297 9.164 7.27 1 95.94 220 ASP A N 1
ATOM 1829 C CA . ASP A 1 220 ? 18.609 10.469 7.859 1 95.94 220 ASP A CA 1
ATOM 1830 C C . ASP A 1 220 ? 17.875 11.586 7.133 1 95.94 220 ASP A C 1
ATOM 1832 O O . ASP A 1 220 ? 17.688 12.672 7.684 1 95.94 220 ASP A O 1
ATOM 1836 N N . ASN A 1 221 ? 17.469 11.305 5.941 1 95.31 221 ASN A N 1
ATOM 1837 C CA . ASN A 1 221 ? 16.828 12.352 5.156 1 95.31 221 ASN A CA 1
ATOM 1838 C C . ASN A 1 221 ? 15.305 12.211 5.156 1 95.31 221 ASN A C 1
ATOM 1840 O O . ASN A 1 221 ? 14.602 13.023 4.555 1 95.31 221 ASN A O 1
ATOM 1844 N N . VAL A 1 222 ? 14.805 11.234 5.777 1 96.38 222 VAL A N 1
ATOM 1845 C CA . VAL A 1 222 ? 13.359 11.117 5.988 1 96.38 222 VAL A CA 1
ATOM 1846 C C . VAL A 1 222 ? 12.875 12.242 6.898 1 96.38 222 VAL A C 1
ATOM 1848 O O . VAL A 1 222 ? 13.539 12.586 7.879 1 96.38 222 VAL A O 1
ATOM 1851 N N . ILE A 1 223 ? 11.758 12.859 6.52 1 95.88 223 ILE A N 1
ATOM 1852 C CA . ILE A 1 223 ? 11.109 13.805 7.422 1 95.88 223 ILE A CA 1
ATOM 1853 C C . ILE A 1 223 ? 10.406 13.055 8.547 1 95.88 223 ILE A C 1
ATOM 1855 O O . ILE A 1 223 ? 9.383 12.398 8.32 1 95.88 223 ILE A O 1
ATOM 1859 N N . TYR A 1 224 ? 11.047 13.102 9.695 1 94.94 224 TYR A N 1
ATOM 1860 C CA . TYR A 1 224 ? 10.57 12.406 10.891 1 94.94 224 TYR A CA 1
ATOM 1861 C C . TYR A 1 224 ? 9.945 13.391 11.875 1 94.94 224 TYR A C 1
ATOM 1863 O O . TYR A 1 224 ? 10.648 14.195 12.492 1 94.94 224 TYR A O 1
ATOM 1871 N N . TYR A 1 225 ? 8.617 13.328 11.992 1 92.56 225 TYR A N 1
ATOM 1872 C CA . TYR A 1 225 ? 7.891 14.227 12.883 1 92.56 225 TYR A CA 1
ATOM 1873 C C . TYR A 1 225 ? 7.527 13.523 14.188 1 92.56 225 TYR A C 1
ATOM 1875 O O . TYR A 1 225 ? 6.5 12.844 14.266 1 92.56 225 TYR A O 1
ATOM 1883 N N . ASP A 1 226 ? 8.391 13.719 15.141 1 84.25 226 ASP A N 1
ATOM 1884 C CA . ASP A 1 226 ? 8.188 13.133 16.469 1 84.25 226 ASP A CA 1
ATOM 1885 C C . ASP A 1 226 ? 7.129 13.906 17.25 1 84.25 226 ASP A C 1
ATOM 1887 O O . ASP A 1 226 ? 7.312 15.086 17.562 1 84.25 226 ASP A O 1
ATOM 1891 N N . LYS A 1 227 ? 6.152 13.305 17.625 1 77.69 227 LYS A N 1
ATOM 1892 C CA . LYS A 1 227 ? 5.027 13.93 18.312 1 77.69 227 LYS A CA 1
ATOM 1893 C C . LYS A 1 227 ? 5.426 14.422 19.703 1 77.69 227 LYS A C 1
ATOM 1895 O O . LYS A 1 227 ? 4.719 15.227 20.312 1 77.69 227 LYS A O 1
ATOM 1900 N N . SER A 1 228 ? 6.539 13.961 20.109 1 77.75 228 SER A N 1
ATOM 1901 C CA . SER A 1 228 ? 6.973 14.328 21.453 1 77.75 228 SER A CA 1
ATOM 1902 C C . SER A 1 228 ? 7.441 15.781 21.5 1 77.75 228 SER A C 1
ATOM 1904 O O . SER A 1 228 ? 7.711 16.312 22.578 1 77.75 228 SER A O 1
ATOM 1906 N N . ILE A 1 229 ? 7.465 16.391 20.328 1 81.62 229 ILE A N 1
ATOM 1907 C CA . ILE A 1 229 ? 7.875 17.781 20.312 1 81.62 229 ILE A CA 1
ATOM 1908 C C . ILE A 1 229 ? 6.887 18.625 21.109 1 81.62 229 ILE A C 1
ATOM 1910 O O . ILE A 1 229 ? 5.672 18.453 20.984 1 81.62 229 ILE A O 1
ATOM 1914 N N . ASN A 1 230 ? 7.395 19.375 22.047 1 79.25 230 ASN A N 1
ATOM 1915 C CA . ASN A 1 230 ? 6.555 20.281 22.828 1 79.25 230 ASN A CA 1
ATOM 1916 C C . ASN A 1 230 ? 6.297 21.578 22.078 1 79.25 230 ASN A C 1
ATOM 1918 O O . ASN A 1 230 ? 7.09 22.516 22.172 1 79.25 230 ASN A O 1
ATOM 1922 N N . ILE A 1 231 ? 5.27 21.656 21.422 1 80.56 231 ILE A N 1
ATOM 1923 C CA . ILE A 1 231 ? 4.918 22.766 20.547 1 80.56 231 ILE A CA 1
ATOM 1924 C C . ILE A 1 231 ? 4.742 24.047 21.375 1 80.56 231 ILE A C 1
ATOM 1926 O O . ILE A 1 231 ? 5.004 25.156 20.891 1 80.56 231 ILE A O 1
ATOM 1930 N N . LYS A 1 232 ? 4.426 23.891 22.641 1 77.56 232 LYS A N 1
ATOM 1931 C CA . LYS A 1 232 ? 4.172 25.047 23.5 1 77.56 232 LYS A CA 1
ATOM 1932 C C . LYS A 1 232 ? 5.457 25.812 23.797 1 77.56 232 LYS A C 1
ATOM 1934 O O . LYS A 1 232 ? 5.422 27 24.109 1 77.56 232 LYS A O 1
ATOM 1939 N N . HIS A 1 233 ? 6.527 25.125 23.625 1 79.38 233 HIS A N 1
ATOM 1940 C CA . HIS A 1 233 ? 7.809 25.734 23.953 1 79.38 233 HIS A CA 1
ATOM 1941 C C . HIS A 1 233 ? 8.367 26.531 22.781 1 79.38 233 HIS A C 1
ATOM 1943 O O . HIS A 1 233 ? 9.391 27.203 22.922 1 79.38 233 HIS A O 1
ATOM 1949 N N . LEU A 1 234 ? 7.582 26.469 21.719 1 84.31 234 LEU A N 1
ATOM 1950 C CA . LEU A 1 234 ? 8.062 27.219 20.562 1 84.31 234 LEU A CA 1
ATOM 1951 C C . LEU A 1 234 ? 7.793 28.719 20.719 1 84.31 234 LEU A C 1
ATOM 1953 O O . LEU A 1 234 ? 6.859 29.109 21.422 1 84.31 234 LEU A O 1
ATOM 1957 N N . LYS A 1 235 ? 8.531 29.516 20.109 1 76.38 235 LYS A N 1
ATOM 1958 C CA . LYS A 1 235 ? 8.617 30.953 20.344 1 76.38 235 LYS A CA 1
ATOM 1959 C C . LYS A 1 235 ? 7.293 31.656 20.031 1 76.38 235 LYS A C 1
ATOM 1961 O O . LYS A 1 235 ? 6.859 32.531 20.781 1 76.38 235 LYS A O 1
ATOM 1966 N N . ASN A 1 236 ? 6.723 31.359 18.906 1 83.19 236 ASN A N 1
ATOM 1967 C CA . ASN A 1 236 ? 5.504 32.062 18.5 1 83.19 236 ASN A CA 1
ATOM 1968 C C . ASN A 1 236 ? 4.598 31.141 17.672 1 83.19 236 ASN A C 1
ATOM 1970 O O . ASN A 1 236 ? 4.949 30 17.391 1 83.19 236 ASN A O 1
ATOM 1974 N N . GLU A 1 237 ? 3.473 31.672 17.438 1 85.06 237 GLU A N 1
ATOM 1975 C CA . GLU A 1 237 ? 2.449 30.906 16.734 1 85.06 237 GLU A CA 1
ATOM 1976 C C . GLU A 1 237 ? 2.887 30.578 15.305 1 85.06 237 GLU A C 1
ATOM 1978 O O . GLU A 1 237 ? 2.508 29.547 14.75 1 85.06 237 GLU A O 1
ATOM 1983 N N . GLN A 1 238 ? 3.674 31.406 14.789 1 84.44 238 GLN A N 1
ATOM 1984 C CA . GLN A 1 238 ? 4.164 31.156 13.445 1 84.44 238 GLN A CA 1
ATOM 1985 C C . GLN A 1 238 ? 5.07 29.922 13.406 1 84.44 238 GLN A C 1
ATOM 1987 O O . GLN A 1 238 ? 4.973 29.109 12.5 1 84.44 238 GLN A O 1
ATOM 1992 N N . GLU A 1 239 ? 5.852 29.844 14.398 1 87.19 239 GLU A N 1
ATOM 1993 C CA . GLU A 1 239 ? 6.727 28.688 14.492 1 87.19 239 GLU A CA 1
ATOM 1994 C C . GLU A 1 239 ? 5.93 27.406 14.75 1 87.19 239 GLU A C 1
ATOM 1996 O O . GLU A 1 239 ? 6.246 26.359 14.195 1 87.19 239 GLU A O 1
ATOM 2001 N N . ARG A 1 240 ? 4.949 27.578 15.547 1 89.19 240 ARG A N 1
ATOM 2002 C CA . ARG A 1 240 ? 4.07 26.453 15.805 1 89.19 240 ARG A CA 1
ATOM 2003 C C . ARG A 1 240 ? 3.391 25.984 14.523 1 89.19 240 ARG A C 1
ATOM 2005 O O . ARG A 1 240 ? 3.312 24.781 14.258 1 89.19 240 ARG A O 1
ATOM 2012 N N . ARG A 1 241 ? 2.949 26.875 13.797 1 89.62 241 ARG A N 1
ATOM 2013 C CA . ARG A 1 241 ? 2.307 26.547 12.531 1 89.62 241 ARG A CA 1
ATOM 2014 C C . ARG A 1 241 ? 3.287 25.859 11.578 1 89.62 241 ARG A C 1
ATOM 2016 O O . ARG A 1 241 ? 2.924 24.922 10.875 1 89.62 241 ARG A O 1
ATOM 2023 N N . ARG A 1 242 ? 4.469 26.312 11.602 1 87.69 242 ARG A N 1
ATOM 2024 C CA . ARG A 1 242 ? 5.473 25.781 10.695 1 87.69 242 ARG A CA 1
ATOM 2025 C C . ARG A 1 242 ? 5.777 24.312 11.023 1 87.69 242 ARG A C 1
ATOM 2027 O O . ARG A 1 242 ? 5.941 23.484 10.125 1 87.69 242 ARG A O 1
ATOM 2034 N N . ILE A 1 243 ? 5.828 24.062 12.234 1 89.81 243 ILE A N 1
ATOM 2035 C CA . ILE A 1 243 ? 6.105 22.688 12.656 1 89.81 243 ILE A CA 1
ATOM 2036 C C . ILE A 1 243 ? 4.934 21.797 12.273 1 89.81 243 ILE A C 1
ATOM 2038 O O . ILE A 1 243 ? 5.133 20.688 11.766 1 89.81 243 ILE A O 1
ATOM 2042 N N . VAL A 1 244 ? 3.807 22.297 12.523 1 90.5 244 VAL A N 1
ATOM 2043 C CA . VAL A 1 244 ? 2.609 21.531 12.195 1 90.5 244 VAL A CA 1
ATOM 2044 C C . VAL A 1 244 ? 2.512 21.359 10.68 1 90.5 244 VAL A C 1
ATOM 2046 O O . VAL A 1 244 ? 2.096 20.297 10.203 1 90.5 244 VAL A O 1
ATOM 2049 N N . TYR A 1 245 ? 2.932 22.344 10 1 91.88 245 TYR A N 1
ATOM 2050 C CA . TYR A 1 245 ? 2.973 22.312 8.547 1 91.88 245 TYR A CA 1
ATOM 2051 C C . TYR A 1 245 ? 3.857 21.172 8.055 1 91.88 245 TYR A C 1
ATOM 2053 O O . TYR A 1 245 ? 3.51 20.469 7.102 1 91.88 245 TYR A O 1
ATOM 2061 N N . SER A 1 246 ? 4.891 20.922 8.719 1 92.69 246 SER A N 1
ATOM 2062 C CA . SER A 1 246 ? 5.875 19.938 8.312 1 92.69 246 SER A CA 1
ATOM 2063 C C . SER A 1 246 ? 5.391 18.516 8.625 1 92.69 246 SER A C 1
ATOM 2065 O O . SER A 1 246 ? 5.98 17.547 8.164 1 92.69 246 SER A O 1
ATOM 2067 N N . ALA A 1 247 ? 4.297 18.438 9.328 1 92.62 247 ALA A N 1
ATOM 2068 C CA . ALA A 1 247 ? 3.762 17.125 9.703 1 92.62 247 ALA A CA 1
ATOM 2069 C C . ALA A 1 247 ? 2.912 16.547 8.578 1 92.62 247 ALA A C 1
ATOM 2071 O O . ALA A 1 247 ? 2.566 15.359 8.609 1 92.62 247 ALA A O 1
ATOM 2072 N N . ALA A 1 248 ? 2.6 17.297 7.602 1 92.5 248 ALA A N 1
ATOM 2073 C CA . ALA A 1 248 ? 1.723 16.844 6.523 1 92.5 248 ALA A CA 1
ATOM 2074 C C . ALA A 1 248 ? 2.529 16.438 5.293 1 92.5 248 ALA A C 1
ATOM 2076 O O . ALA A 1 248 ? 3.24 17.25 4.707 1 92.5 248 ALA A O 1
ATOM 2077 N N . PRO A 1 249 ? 2.348 15.195 4.82 1 93.69 249 PRO A N 1
ATOM 2078 C CA . PRO A 1 249 ? 3.098 14.719 3.652 1 93.69 249 PRO A CA 1
ATOM 2079 C C . PRO A 1 249 ? 2.826 15.555 2.4 1 93.69 249 PRO A C 1
ATOM 2081 O O . PRO A 1 249 ? 3.74 15.797 1.609 1 93.69 249 PRO A O 1
ATOM 2084 N N . ARG A 1 250 ? 1.678 16 2.221 1 90.19 250 ARG A N 1
ATOM 2085 C CA . ARG A 1 250 ? 1.301 16.719 1.009 1 90.19 250 ARG A CA 1
ATOM 2086 C C . ARG A 1 250 ? 2.137 17.984 0.839 1 90.19 250 ARG A C 1
ATOM 2088 O O . ARG A 1 250 ? 2.469 18.375 -0.284 1 90.19 250 ARG A O 1
ATOM 2095 N N . HIS A 1 251 ? 2.461 18.641 1.906 1 91.81 251 HIS A N 1
ATOM 2096 C CA . HIS A 1 251 ? 3.211 19.891 1.831 1 91.81 251 HIS A CA 1
ATOM 2097 C C . HIS A 1 251 ? 4.613 19.656 1.281 1 91.81 251 HIS A C 1
ATOM 2099 O O . HIS A 1 251 ? 5.133 20.469 0.519 1 91.81 251 HIS A O 1
ATOM 2105 N N . TRP A 1 252 ? 5.148 18.547 1.602 1 93.5 252 TRP A N 1
ATOM 2106 C CA . TRP A 1 252 ? 6.512 18.25 1.177 1 93.5 252 TRP A CA 1
ATOM 2107 C C . TRP A 1 252 ? 6.555 17.906 -0.305 1 93.5 252 TRP A C 1
ATOM 2109 O O . TRP A 1 252 ? 7.484 18.281 -1.017 1 93.5 252 TRP A O 1
ATOM 2119 N N . VAL A 1 253 ? 5.594 17.25 -0.715 1 89.44 253 VAL A N 1
ATOM 2120 C CA . VAL A 1 253 ? 5.582 16.734 -2.08 1 89.44 253 VAL A CA 1
ATOM 2121 C C . VAL A 1 253 ? 5.348 17.891 -3.062 1 89.44 253 VAL A C 1
ATOM 2123 O O . VAL A 1 253 ? 5.805 17.844 -4.207 1 89.44 253 VAL A O 1
ATOM 2126 N N . GLU A 1 254 ? 4.82 18.938 -2.605 1 88.56 254 GLU A N 1
ATOM 2127 C CA . GLU A 1 254 ? 4.453 20.047 -3.486 1 88.56 254 GLU A CA 1
ATOM 2128 C C . GLU A 1 254 ? 5.52 21.141 -3.48 1 88.56 254 GLU A C 1
ATOM 2130 O O . GLU A 1 254 ? 5.523 22.016 -4.348 1 88.56 254 GLU A O 1
ATOM 2135 N N . LEU A 1 255 ? 6.371 21.062 -2.607 1 91.38 255 LEU A N 1
ATOM 2136 C CA . LEU A 1 255 ? 7.398 22.094 -2.479 1 91.38 255 LEU A CA 1
ATOM 2137 C C . LEU A 1 255 ? 8.438 21.969 -3.586 1 91.38 255 LEU A C 1
ATOM 2139 O O . LEU A 1 255 ? 8.82 20.859 -3.961 1 91.38 255 LEU A O 1
ATOM 2143 N N . GLY A 1 256 ? 8.859 23.094 -4.031 1 91.94 256 GLY A N 1
ATOM 2144 C CA . GLY A 1 256 ? 10.031 23.094 -4.898 1 91.94 256 GLY A CA 1
ATOM 2145 C C . GLY A 1 256 ? 11.312 22.75 -4.172 1 91.94 256 GLY A C 1
ATOM 2146 O O . GLY A 1 256 ? 11.359 22.766 -2.939 1 91.94 256 GLY A O 1
ATOM 2147 N N . LYS A 1 257 ? 12.297 22.453 -4.906 1 92.44 257 LYS A N 1
ATOM 2148 C CA . LYS A 1 257 ? 13.555 21.969 -4.344 1 92.44 257 LYS A CA 1
ATOM 2149 C C . LYS A 1 257 ? 14.133 22.984 -3.363 1 92.44 257 LYS A C 1
ATOM 2151 O O . LYS A 1 257 ? 14.508 22.625 -2.244 1 92.44 257 LYS A O 1
ATOM 2156 N N . ARG A 1 258 ? 14.195 24.219 -3.764 1 92.88 258 ARG A N 1
ATOM 2157 C CA . ARG A 1 258 ? 14.773 25.25 -2.916 1 92.88 258 ARG A CA 1
ATOM 2158 C C . ARG A 1 258 ? 13.945 25.453 -1.645 1 92.88 258 ARG A C 1
ATOM 2160 O O . ARG A 1 258 ? 14.5 25.516 -0.545 1 92.88 258 ARG A O 1
ATOM 2167 N N . GLN A 1 259 ? 12.656 25.516 -1.779 1 93.5 259 GLN A N 1
ATOM 2168 C CA . GLN A 1 259 ? 11.766 25.688 -0.634 1 93.5 259 GLN A CA 1
ATOM 2169 C C . GLN A 1 259 ? 11.852 24.484 0.303 1 93.5 259 GLN A C 1
ATOM 2171 O O . GLN A 1 259 ? 11.867 24.641 1.525 1 93.5 259 GLN A O 1
ATOM 2176 N N . ARG A 1 260 ? 11.938 23.328 -0.247 1 95.12 260 ARG A N 1
ATOM 2177 C CA . ARG A 1 260 ? 12.023 22.109 0.538 1 95.12 260 ARG A CA 1
ATOM 2178 C C . ARG A 1 260 ? 13.289 22.094 1.385 1 95.12 260 ARG A C 1
ATOM 2180 O O . ARG A 1 260 ? 13.25 21.734 2.564 1 95.12 260 ARG A O 1
ATOM 2187 N N . THR A 1 261 ? 14.383 22.516 0.736 1 94.75 261 THR A N 1
ATOM 2188 C CA . THR A 1 261 ? 15.648 22.547 1.457 1 94.75 261 THR A CA 1
ATOM 2189 C C . THR A 1 261 ? 15.586 23.547 2.611 1 94.75 261 THR A C 1
ATOM 2191 O O . THR A 1 261 ? 16.047 23.25 3.715 1 94.75 261 THR A O 1
ATOM 2194 N N . ARG A 1 262 ? 14.977 24.641 2.363 1 94.25 262 ARG A N 1
ATOM 2195 C CA . ARG A 1 262 ? 14.867 25.672 3.381 1 94.25 262 ARG A CA 1
ATOM 2196 C C . ARG A 1 262 ? 13.977 25.234 4.531 1 94.25 262 ARG A C 1
ATOM 2198 O O . ARG A 1 262 ? 14.344 25.359 5.699 1 94.25 262 ARG A O 1
ATOM 2205 N N . ILE A 1 263 ? 12.898 24.703 4.215 1 94.12 263 ILE A N 1
ATOM 2206 C CA . ILE A 1 263 ? 11.93 24.281 5.223 1 94.12 263 ILE A CA 1
ATOM 2207 C C . ILE A 1 263 ? 12.508 23.109 6.023 1 94.12 263 ILE A C 1
ATOM 2209 O O . ILE A 1 263 ? 12.344 23.047 7.242 1 94.12 263 ILE A O 1
ATOM 2213 N N . LYS A 1 264 ? 13.18 22.266 5.309 1 94.81 264 LYS A N 1
ATOM 2214 C CA . LYS A 1 264 ? 13.781 21.125 5.984 1 94.81 264 LYS A CA 1
ATOM 2215 C C . LYS A 1 264 ? 14.852 21.562 6.984 1 94.81 264 LYS A C 1
ATOM 2217 O O . LYS A 1 264 ? 14.93 21.031 8.094 1 94.81 264 LYS A O 1
ATOM 2222 N N . LYS A 1 265 ? 15.68 22.484 6.555 1 94.5 265 LYS A N 1
ATOM 2223 C CA . LYS A 1 265 ? 16.703 23 7.449 1 94.5 265 LYS A CA 1
ATOM 2224 C C . LYS A 1 265 ? 16.094 23.594 8.719 1 94.5 265 LYS A C 1
ATOM 2226 O O . LYS A 1 265 ? 16.531 23.281 9.828 1 94.5 265 LYS A O 1
ATOM 2231 N N . ARG A 1 266 ? 15.102 24.359 8.57 1 91.38 266 ARG A N 1
ATOM 2232 C CA . ARG A 1 266 ? 14.414 24.969 9.711 1 91.38 266 ARG A CA 1
ATOM 2233 C C . ARG A 1 266 ? 13.75 23.906 10.578 1 91.38 266 ARG A C 1
ATOM 2235 O O . ARG A 1 266 ? 13.805 23.969 11.805 1 91.38 266 ARG A O 1
ATOM 2242 N N . PHE A 1 267 ? 13.156 23.047 9.953 1 93.25 267 PHE A N 1
ATOM 2243 C CA . PHE A 1 267 ? 12.492 21.938 10.648 1 93.25 267 PHE A CA 1
ATOM 2244 C C . PHE A 1 267 ? 13.484 21.172 11.508 1 93.25 267 PHE A C 1
ATOM 2246 O O . PHE A 1 267 ? 13.227 20.906 12.688 1 93.25 267 PHE A O 1
ATOM 2253 N N . ASN A 1 268 ? 14.578 20.828 10.875 1 90.75 268 ASN A N 1
ATOM 2254 C CA . ASN A 1 268 ? 15.602 20.094 11.602 1 90.75 268 ASN A CA 1
ATOM 2255 C C . ASN A 1 268 ? 16.141 20.875 12.797 1 90.75 268 ASN A C 1
ATOM 2257 O O . ASN A 1 268 ? 16.422 20.297 13.844 1 90.75 268 ASN A O 1
ATOM 2261 N N . GLU A 1 269 ? 16.234 22.125 12.633 1 89.5 269 GLU A N 1
ATOM 2262 C CA . GLU A 1 269 ? 16.672 22.984 13.719 1 89.5 269 GLU A CA 1
ATOM 2263 C C . GLU A 1 269 ? 15.68 22.953 14.883 1 89.5 269 GLU A C 1
ATOM 2265 O O . GLU A 1 269 ? 16.078 22.797 16.031 1 89.5 269 GLU A O 1
ATOM 2270 N N . LEU A 1 270 ? 14.469 23.078 14.531 1 87.56 270 LEU A N 1
ATOM 2271 C CA . LEU A 1 270 ? 13.43 23.094 15.555 1 87.56 270 LEU A CA 1
ATOM 2272 C C . LEU A 1 270 ? 13.328 21.734 16.234 1 87.56 270 LEU A C 1
ATOM 2274 O O . LEU A 1 270 ? 13.164 21.656 17.453 1 87.56 270 LEU A O 1
ATOM 2278 N N . MET A 1 271 ? 13.469 20.703 15.469 1 87.44 271 MET A N 1
ATOM 2279 C CA . MET A 1 271 ? 13.391 19.359 16.031 1 87.44 271 MET A CA 1
ATOM 2280 C C . MET A 1 271 ? 14.57 19.078 16.953 1 87.44 271 MET A C 1
ATOM 2282 O O . MET A 1 271 ? 14.422 18.406 17.969 1 87.44 271 MET A O 1
ATOM 2286 N N . SER A 1 272 ? 15.703 19.578 16.594 1 84.31 272 SER A N 1
ATOM 2287 C CA . SER A 1 272 ? 16.891 19.375 17.406 1 84.31 272 SER A CA 1
ATOM 2288 C C . SER A 1 272 ? 16.781 20.109 18.734 1 84.31 272 SER A C 1
ATOM 2290 O O . SER A 1 272 ? 17.25 19.625 19.766 1 84.31 272 SER A O 1
ATOM 2292 N N . LEU A 1 273 ? 16.094 21.234 18.719 1 83.69 273 LEU A N 1
ATOM 2293 C CA . LEU A 1 273 ? 15.992 22.062 19.906 1 83.69 273 LEU A CA 1
ATOM 2294 C C . LEU A 1 273 ? 14.844 21.609 20.797 1 83.69 273 LEU A C 1
ATOM 2296 O O . LEU A 1 273 ? 14.977 21.609 22.031 1 83.69 273 LEU A O 1
ATOM 2300 N N . TYR A 1 274 ? 13.789 21.25 20.156 1 83.81 274 TYR A N 1
ATOM 2301 C CA . TYR A 1 274 ? 12.586 21.031 20.953 1 83.81 274 TYR A CA 1
ATOM 2302 C C . TYR A 1 274 ? 12.062 19.609 20.797 1 83.81 274 TYR A C 1
ATOM 2304 O O . TYR A 1 274 ? 11.086 19.234 21.438 1 83.81 274 TYR A O 1
ATOM 2312 N N . GLY A 1 275 ? 12.695 18.844 19.906 1 83.31 275 GLY A N 1
ATOM 2313 C CA . GLY A 1 275 ? 12.211 17.5 19.641 1 83.31 275 GLY A CA 1
ATOM 2314 C C . GLY A 1 275 ? 13.062 16.422 20.281 1 83.31 275 GLY A C 1
ATOM 2315 O O . GLY A 1 275 ? 13.711 16.656 21.312 1 83.31 275 GLY A O 1
ATOM 2316 N N . SER A 1 276 ? 12.875 15.227 19.812 1 82.94 276 SER A N 1
ATOM 2317 C CA . SER A 1 276 ? 13.617 14.086 20.328 1 82.94 276 SER A CA 1
ATOM 2318 C C . SER A 1 276 ? 14.812 13.75 19.438 1 82.94 276 SER A C 1
ATOM 2320 O O . SER A 1 276 ? 14.914 14.25 18.328 1 82.94 276 SER A O 1
ATOM 2322 N N . THR A 1 277 ? 15.703 13 20 1 88.38 277 THR A N 1
ATOM 2323 C CA . THR A 1 277 ? 16.875 12.547 19.234 1 88.38 277 THR A CA 1
ATOM 2324 C C . THR A 1 277 ? 16.625 11.164 18.641 1 88.38 277 THR A C 1
ATOM 2326 O O . THR A 1 277 ? 17.578 10.484 18.234 1 88.38 277 THR A O 1
ATOM 2329 N N . THR A 1 278 ? 15.414 10.797 18.578 1 93.06 278 THR A N 1
ATOM 2330 C CA . THR A 1 278 ? 15.047 9.43 18.219 1 93.06 278 THR A CA 1
ATOM 2331 C C . THR A 1 278 ? 15.586 9.078 16.828 1 93.06 278 THR A C 1
ATOM 2333 O O . THR A 1 278 ? 16.156 8.008 16.641 1 93.06 278 THR A O 1
ATOM 2336 N N . GLN A 1 279 ? 15.406 9.945 15.867 1 94.5 279 GLN A N 1
ATOM 2337 C CA . GLN A 1 279 ? 15.859 9.672 14.508 1 94.5 279 GLN A CA 1
ATOM 2338 C C . GLN A 1 279 ? 17.375 9.461 14.461 1 94.5 279 GLN A C 1
ATOM 2340 O O . GLN A 1 279 ? 17.859 8.523 13.82 1 94.5 279 GLN A O 1
ATOM 2345 N N . LYS A 1 280 ? 18.125 10.297 15.156 1 94.12 280 LYS A N 1
ATOM 2346 C CA . LYS A 1 280 ? 19.578 10.172 15.219 1 94.12 280 LYS A CA 1
ATOM 2347 C C . LYS A 1 280 ? 19.984 8.906 15.961 1 94.12 280 LYS A C 1
ATOM 2349 O O . LYS A 1 280 ? 20.922 8.211 15.555 1 94.12 280 LYS A O 1
ATOM 2354 N N . ASP A 1 281 ? 19.297 8.641 17.031 1 95.25 281 ASP A N 1
ATOM 2355 C CA . ASP A 1 281 ? 19.578 7.445 17.812 1 95.25 281 ASP A CA 1
ATOM 2356 C C . ASP A 1 281 ? 19.406 6.184 16.969 1 95.25 281 ASP A C 1
ATOM 2358 O O . ASP A 1 281 ? 20.234 5.277 17.016 1 95.25 281 ASP A O 1
ATOM 2362 N N . ILE A 1 282 ? 18.391 6.129 16.25 1 97.31 282 ILE A N 1
ATOM 2363 C CA . ILE A 1 282 ? 18.109 4.961 15.422 1 97.31 282 ILE A CA 1
ATOM 2364 C C . ILE A 1 282 ? 19.156 4.844 14.32 1 97.31 282 ILE A C 1
ATOM 2366 O O . ILE A 1 282 ? 19.562 3.74 13.953 1 97.31 282 ILE A O 1
ATOM 2370 N N . SER A 1 283 ? 19.578 6 13.812 1 97.62 283 SER A N 1
ATOM 2371 C CA . SER A 1 283 ? 20.656 5.992 12.828 1 97.62 283 SER A CA 1
ATOM 2372 C C . SER A 1 283 ? 21.891 5.309 13.375 1 97.62 283 SER A C 1
ATOM 2374 O O . SER A 1 283 ? 22.516 4.48 12.695 1 97.62 283 SER A O 1
ATOM 2376 N N . ILE A 1 284 ? 22.188 5.609 14.578 1 97.31 284 ILE A N 1
ATOM 2377 C CA . ILE A 1 284 ? 23.359 5.035 15.234 1 97.31 284 ILE A CA 1
ATOM 2378 C C . ILE A 1 284 ? 23.156 3.541 15.453 1 97.31 284 ILE A C 1
ATOM 2380 O O . ILE A 1 284 ? 24.062 2.738 15.234 1 97.31 284 ILE A O 1
ATOM 2384 N N . ILE A 1 285 ? 22.016 3.182 15.828 1 98.06 285 ILE A N 1
ATOM 2385 C CA . ILE A 1 285 ? 21.672 1.781 16.062 1 98.06 285 ILE A CA 1
ATOM 2386 C C . ILE A 1 285 ? 21.828 0.992 14.766 1 98.06 285 ILE A C 1
ATOM 2388 O O . ILE A 1 285 ? 22.359 -0.118 14.758 1 98.06 285 ILE A O 1
ATOM 2392 N N . ILE A 1 286 ? 21.375 1.579 13.672 1 98.12 286 ILE A N 1
ATOM 2393 C CA . ILE A 1 286 ? 21.469 0.95 12.359 1 98.12 286 ILE A CA 1
ATOM 2394 C C . ILE A 1 286 ? 22.922 0.737 11.984 1 98.12 286 ILE A C 1
ATOM 2396 O O . ILE A 1 286 ? 23.312 -0.36 11.578 1 98.12 286 ILE A O 1
ATOM 2400 N N . LEU A 1 287 ? 23.688 1.78 12.188 1 97.38 287 LEU A N 1
ATOM 2401 C CA . LEU A 1 287 ? 25.109 1.721 11.844 1 97.38 287 LEU A CA 1
ATOM 2402 C C . LEU A 1 287 ? 25.828 0.683 12.703 1 97.38 287 LEU A C 1
ATOM 2404 O O . LEU A 1 287 ? 26.625 -0.105 12.188 1 97.38 287 LEU A O 1
ATOM 2408 N N . ASN A 1 288 ? 25.562 0.673 13.938 1 97.25 288 ASN A N 1
ATOM 2409 C CA . ASN A 1 288 ? 26.188 -0.272 14.852 1 97.25 288 ASN A CA 1
ATOM 2410 C C . ASN A 1 288 ? 25.828 -1.714 14.5 1 97.25 288 ASN A C 1
ATOM 2412 O O . ASN A 1 288 ? 26.688 -2.598 14.531 1 97.25 288 ASN A O 1
ATOM 2416 N N . LYS A 1 289 ? 24.625 -1.935 14.211 1 97.81 289 LYS A N 1
ATOM 2417 C CA . LYS A 1 289 ? 24.188 -3.283 13.859 1 97.81 289 LYS A CA 1
ATOM 2418 C C . LYS A 1 289 ? 24.891 -3.77 12.586 1 97.81 289 LYS A C 1
ATOM 2420 O O . LYS A 1 289 ? 25.328 -4.914 12.516 1 97.81 289 LYS A O 1
ATOM 2425 N N . TRP A 1 290 ? 24.938 -2.869 11.633 1 98 290 TRP A N 1
ATOM 2426 C CA . TRP A 1 290 ? 25.609 -3.232 10.383 1 98 290 TRP A CA 1
ATOM 2427 C C . TRP A 1 290 ? 27.078 -3.553 10.625 1 98 290 TRP A C 1
ATOM 2429 O O . TRP A 1 290 ? 27.609 -4.5 10.047 1 98 290 TRP A O 1
ATOM 2439 N N . ASN A 1 291 ? 27.688 -2.828 11.477 1 96.25 291 ASN A N 1
ATOM 2440 C CA . ASN A 1 291 ? 29.078 -3.092 11.82 1 96.25 291 ASN A CA 1
ATOM 2441 C C . ASN A 1 291 ? 29.234 -4.43 12.539 1 96.25 291 ASN A C 1
ATOM 2443 O O . ASN A 1 291 ? 30.203 -5.152 12.312 1 96.25 291 ASN A O 1
ATOM 2447 N N . GLU A 1 292 ? 28.312 -4.711 13.344 1 96.31 292 GLU A N 1
ATOM 2448 C CA . GLU A 1 292 ? 28.297 -6.004 14.016 1 96.31 292 GLU A CA 1
ATOM 2449 C C . GLU A 1 292 ? 28.172 -7.152 13.016 1 96.31 292 GLU A C 1
ATOM 2451 O O . GLU A 1 292 ? 28.891 -8.148 13.117 1 96.31 292 GLU A O 1
ATOM 2456 N N . LEU A 1 293 ? 27.312 -7 12.062 1 96.88 293 LEU A N 1
ATOM 2457 C CA . LEU A 1 293 ? 27.031 -8.055 11.094 1 96.88 293 LEU A CA 1
ATOM 2458 C C . LEU A 1 293 ? 28.203 -8.227 10.133 1 96.88 293 LEU A C 1
ATOM 2460 O O . LEU A 1 293 ? 28.391 -9.305 9.562 1 96.88 293 LEU A O 1
ATOM 2464 N N . THR A 1 294 ? 28.984 -7.18 9.984 1 95.56 294 THR A N 1
ATOM 2465 C CA . THR A 1 294 ? 30.078 -7.234 9.023 1 95.56 294 THR A CA 1
ATOM 2466 C C . THR A 1 294 ? 31.422 -7.414 9.742 1 95.56 294 THR A C 1
ATOM 2468 O O . THR A 1 294 ? 32.469 -7.25 9.141 1 95.56 294 THR A O 1
ATOM 2471 N N . ALA A 1 295 ? 31.391 -7.711 11.008 1 89.38 295 ALA A N 1
ATOM 2472 C CA . ALA A 1 295 ? 32.625 -7.875 11.789 1 89.38 295 ALA A CA 1
ATOM 2473 C C . ALA A 1 295 ? 33.375 -9.141 11.375 1 89.38 295 ALA A C 1
ATOM 2475 O O . ALA A 1 295 ? 32.75 -10.141 11 1 89.38 295 ALA A O 1
ATOM 2476 N N . GLU A 1 296 ? 34.656 -9.055 11.211 1 74.38 296 GLU A N 1
ATOM 2477 C CA . GLU A 1 296 ? 35.5 -10.172 10.82 1 74.38 296 GLU A CA 1
ATOM 2478 C C . GLU A 1 296 ? 35.594 -11.211 11.938 1 74.38 296 GLU A C 1
ATOM 2480 O O . GLU A 1 296 ? 35.594 -10.859 13.117 1 74.38 296 GLU A O 1
ATOM 2485 N N . LYS A 1 297 ? 35.031 -12.359 11.836 1 60.59 297 LYS A N 1
ATOM 2486 C CA . LYS A 1 297 ? 35.219 -13.398 12.844 1 60.59 297 LYS A CA 1
ATOM 2487 C C . LYS A 1 297 ? 36.688 -13.594 13.164 1 60.59 297 LYS A C 1
ATOM 2489 O O . LYS A 1 297 ? 37.531 -13.688 12.266 1 60.59 297 LYS A O 1
ATOM 2494 N N . CYS A 1 298 ? 37.188 -13.102 14.195 1 47.34 298 CYS A N 1
ATOM 2495 C CA . CYS A 1 298 ? 38.5 -13.539 14.688 1 47.34 298 CYS A CA 1
ATOM 2496 C C . CYS A 1 298 ? 38.562 -15.055 14.773 1 47.34 298 CYS A C 1
ATOM 2498 O O . CYS A 1 298 ? 37.656 -15.695 15.281 1 47.34 298 CYS A O 1
ATOM 2500 N N . PRO A 1 299 ? 39.312 -15.75 13.969 1 43.88 299 PRO A N 1
ATOM 2501 C CA . PRO A 1 299 ? 39.469 -17.188 14.141 1 43.88 299 PRO A CA 1
ATOM 2502 C C . PRO A 1 299 ? 39.469 -17.625 15.602 1 43.88 299 PRO A C 1
ATOM 2504 O O . PRO A 1 299 ? 39.938 -16.875 16.469 1 43.88 299 PRO A O 1
ATOM 2507 N N . PRO A 1 300 ? 38.531 -18.422 16.016 1 40.75 300 PRO A N 1
ATOM 2508 C CA . PRO A 1 300 ? 38.688 -18.891 17.406 1 40.75 300 PRO A CA 1
ATOM 2509 C C . PRO A 1 300 ? 40.094 -19.297 17.75 1 40.75 300 PRO A C 1
ATOM 2511 O O . PRO A 1 300 ? 40.812 -19.828 16.891 1 40.75 300 PRO A O 1
ATOM 2514 N N . PHE A 1 301 ? 40.781 -18.656 18.594 1 36.09 301 PHE A N 1
ATOM 2515 C CA . PHE A 1 301 ? 42.031 -19.172 19.125 1 36.09 301 PHE A CA 1
ATOM 2516 C C . PHE A 1 301 ? 41.906 -20.641 19.5 1 36.09 301 PHE A C 1
ATOM 2518 O O . PHE A 1 301 ? 41.062 -21 20.344 1 36.09 301 PHE A O 1
ATOM 2525 N N . THR A 1 302 ? 42.219 -21.625 18.688 1 36.75 302 THR A N 1
ATOM 2526 C CA . THR A 1 302 ? 42.312 -23.047 18.984 1 36.75 302 THR A CA 1
ATOM 2527 C C . THR A 1 302 ? 43.156 -23.281 20.219 1 36.75 302 THR A C 1
ATOM 2529 O O . THR A 1 302 ? 44.375 -23.062 20.188 1 36.75 302 THR A O 1
ATOM 2532 N N . HIS A 1 303 ? 42.812 -23.062 21.484 1 32.69 303 HIS A N 1
ATOM 2533 C CA . HIS A 1 303 ? 43.594 -23.625 22.594 1 32.69 303 HIS A CA 1
ATOM 2534 C C . HIS A 1 303 ? 43.625 -25.141 22.531 1 32.69 303 HIS A C 1
ATOM 2536 O O . HIS A 1 303 ? 42.594 -25.766 22.312 1 32.69 303 HIS A O 1
ATOM 2542 N N . PRO A 1 304 ? 44.75 -25.812 22.266 1 29.33 304 PRO A N 1
ATOM 2543 C CA . PRO A 1 304 ? 44.844 -27.281 22.344 1 29.33 304 PRO A CA 1
ATOM 2544 C C . PRO A 1 304 ? 44.219 -27.844 23.625 1 29.33 304 PRO A C 1
ATOM 2546 O O . PRO A 1 304 ? 44.625 -27.438 24.734 1 29.33 304 PRO A O 1
ATOM 2549 N N . LYS A 1 305 ? 43.031 -28.266 23.734 1 30.31 305 LYS A N 1
ATOM 2550 C CA . LYS A 1 305 ? 42.406 -28.844 24.922 1 30.31 305 LYS A CA 1
ATOM 2551 C C . LYS A 1 305 ? 43.156 -30.078 25.391 1 30.31 305 LYS A C 1
ATOM 2553 O O . LYS A 1 305 ? 43.281 -31.047 24.641 1 30.31 305 LYS A O 1
ATOM 2558 N N . LYS A 1 306 ? 44.188 -30.016 26.203 1 28.33 306 LYS A N 1
ATOM 2559 C CA . LYS A 1 306 ? 44.625 -31.234 26.875 1 28.33 306 LYS A CA 1
ATOM 2560 C C . LYS A 1 306 ? 43.438 -32.094 27.297 1 28.33 306 LYS A C 1
ATOM 2562 O O . LYS A 1 306 ? 42.406 -31.547 27.719 1 28.33 306 LYS A O 1
ATOM 2567 N N . LYS A 1 307 ? 43.281 -33.344 26.969 1 26.98 307 LYS A N 1
ATOM 2568 C CA . LYS A 1 307 ? 42.281 -34.406 27.172 1 26.98 307 LYS A CA 1
ATOM 2569 C C . LYS A 1 307 ? 41.906 -34.531 28.641 1 26.98 307 LYS A C 1
ATOM 2571 O O . LYS A 1 307 ? 42.625 -35.125 29.438 1 26.98 307 LYS A O 1
ATOM 2576 N N . ILE A 1 308 ? 41.531 -33.469 29.5 1 26.75 308 ILE A N 1
ATOM 2577 C CA . ILE A 1 308 ? 41.219 -33.875 30.859 1 26.75 308 ILE A CA 1
ATOM 2578 C C . ILE A 1 308 ? 40.188 -35 30.844 1 26.75 308 ILE A C 1
ATOM 2580 O O . ILE A 1 308 ? 39.219 -34.969 30.078 1 26.75 308 ILE A O 1
ATOM 2584 N N . GLN A 1 309 ? 40.5 -36.219 31.422 1 25.09 309 GLN A N 1
ATOM 2585 C CA . GLN A 1 309 ? 39.844 -37.469 31.766 1 25.09 309 GLN A CA 1
ATOM 2586 C C . GLN A 1 309 ? 38.375 -37.219 32.188 1 25.09 309 GLN A C 1
ATOM 2588 O O . GLN A 1 309 ? 38.062 -36.156 32.719 1 25.09 309 GLN A O 1
ATOM 2593 N N . GLN A 1 310 ? 37.438 -38.094 31.938 1 24.06 310 GLN A N 1
ATOM 2594 C CA . GLN A 1 310 ? 35.969 -38.281 31.906 1 24.06 310 GLN A CA 1
ATOM 2595 C C . GLN A 1 310 ? 35.375 -38.125 33.281 1 24.06 310 GLN A C 1
ATOM 2597 O O . GLN A 1 310 ? 35.094 -39.094 33.969 1 24.06 310 GLN A O 1
ATOM 2602 N N . THR A 1 311 ? 35.906 -37.5 34.312 1 22.89 311 THR A N 1
ATOM 2603 C CA . THR A 1 311 ? 35.219 -37.875 35.531 1 22.89 311 THR A CA 1
ATOM 2604 C C . THR A 1 311 ? 33.719 -37.688 35.375 1 22.89 311 THR A C 1
ATOM 2606 O O . THR A 1 311 ? 33.25 -36.938 34.5 1 22.89 311 THR A O 1
ATOM 2609 N N . GLN A 1 312 ? 32.906 -38.125 36.438 1 21.61 312 GLN A N 1
ATOM 2610 C CA . GLN A 1 312 ? 31.531 -38.5 36.812 1 21.61 312 GLN A CA 1
ATOM 2611 C C . GLN A 1 312 ? 30.531 -37.438 36.375 1 21.61 312 GLN A C 1
ATOM 2613 O O . GLN A 1 312 ? 30.891 -36.281 36.219 1 21.61 312 GLN A O 1
ATOM 2618 N N . SER A 1 313 ? 29.266 -37.844 36.156 1 21.89 313 SER A N 1
ATOM 2619 C CA . SER A 1 313 ? 27.938 -37.469 35.656 1 21.89 313 SER A CA 1
ATOM 2620 C C . SER A 1 313 ? 27.359 -36.312 36.438 1 21.89 313 SER A C 1
ATOM 2622 O O . SER A 1 313 ? 26.219 -35.906 36.219 1 21.89 313 SER A O 1
ATOM 2624 N N . VAL A 1 314 ? 28.156 -35.5 37.125 1 21.97 314 VAL A N 1
ATOM 2625 C CA . VAL A 1 314 ? 27.406 -34.812 38.156 1 21.97 314 VAL A CA 1
ATOM 2626 C C . VAL A 1 314 ? 26.266 -34 37.531 1 21.97 314 VAL A C 1
ATOM 2628 O O . VAL A 1 314 ? 26.5 -33.125 36.719 1 21.97 314 VAL A O 1
ATOM 2631 N N . HIS A 1 315 ? 25.125 -34.719 37.344 1 19.44 315 HIS A N 1
ATOM 2632 C CA . HIS A 1 315 ? 23.766 -34.281 37 1 19.44 315 HIS A CA 1
ATOM 2633 C C . HIS A 1 315 ? 23.422 -32.938 37.594 1 19.44 315 HIS A C 1
ATOM 2635 O O . HIS A 1 315 ? 24 -32.562 38.625 1 19.44 315 HIS A O 1
ATOM 2641 N N . LEU A 1 316 ? 22.859 -32.094 36.75 1 20.38 316 LEU A N 1
ATOM 2642 C CA . LEU A 1 316 ? 22.422 -30.703 36.719 1 20.38 316 LEU A CA 1
ATOM 2643 C C . LEU A 1 316 ? 21.453 -30.422 37.875 1 20.38 316 LEU A C 1
ATOM 2645 O O . LEU A 1 316 ? 20.328 -30.938 37.875 1 20.38 316 LEU A O 1
ATOM 2649 N N . LEU A 1 317 ? 21.953 -30.594 39.062 1 19.22 317 LEU A N 1
ATOM 2650 C CA . LEU A 1 317 ? 21 -30.359 40.156 1 19.22 317 LEU A CA 1
ATOM 2651 C C . LEU A 1 317 ? 20.25 -29.047 39.938 1 19.22 317 LEU A C 1
ATOM 2653 O O . LEU A 1 317 ? 20.828 -28.047 39.531 1 19.22 317 LEU A O 1
ATOM 2657 N N . PRO A 1 318 ? 18.969 -29.172 39.719 1 21.86 318 PRO A N 1
ATOM 2658 C CA . PRO A 1 318 ? 17.922 -28.172 39.531 1 21.86 318 PRO A CA 1
ATOM 2659 C C . PRO A 1 318 ? 17.891 -27.125 40.656 1 21.86 318 PRO A C 1
ATOM 2661 O O . PRO A 1 318 ? 17.375 -27.406 41.719 1 21.86 318 PRO A O 1
ATOM 2664 N N . VAL A 1 319 ? 19.078 -26.641 41 1 19.97 319 VAL A N 1
ATOM 2665 C CA . VAL A 1 319 ? 19.016 -25.938 42.281 1 19.97 319 VAL A CA 1
ATOM 2666 C C . VAL A 1 319 ? 17.984 -24.812 42.188 1 19.97 319 VAL A C 1
ATOM 2668 O O . VAL A 1 319 ? 18.078 -23.938 41.344 1 19.97 319 VAL A O 1
ATOM 2671 N N . SER A 1 320 ? 16.734 -25.141 42.594 1 20.59 320 SER A N 1
ATOM 2672 C CA . SER A 1 320 ? 15.547 -24.375 42.938 1 20.59 320 SER A CA 1
ATOM 2673 C C . SER A 1 320 ? 15.891 -23.156 43.812 1 20.59 320 SER A C 1
ATOM 2675 O O . SER A 1 320 ? 16.281 -23.312 44.969 1 20.59 320 SER A O 1
ATOM 2677 N N . ILE A 1 321 ? 16.859 -22.391 43.219 1 20.19 321 ILE A N 1
ATOM 2678 C CA . ILE A 1 321 ? 17.344 -21.312 44.062 1 20.19 321 ILE A CA 1
ATOM 2679 C C . ILE A 1 321 ? 16.172 -20.469 44.562 1 20.19 321 ILE A C 1
ATOM 2681 O O . ILE A 1 321 ? 15.461 -19.859 43.781 1 20.19 321 ILE A O 1
ATOM 2685 N N . ASP A 1 322 ? 15.555 -21.062 45.562 1 19.89 322 ASP A N 1
ATOM 2686 C CA . ASP A 1 322 ? 14.484 -20.484 46.406 1 19.89 322 ASP A CA 1
ATOM 2687 C C . ASP A 1 322 ? 14.789 -19.047 46.781 1 19.89 322 ASP A C 1
ATOM 2689 O O . ASP A 1 322 ? 15.914 -18.719 47.188 1 19.89 322 ASP A O 1
ATOM 2693 N N . GLY A 1 323 ? 14.203 -18.203 45.969 1 20.69 323 GLY A N 1
ATOM 2694 C CA . GLY A 1 323 ? 14.195 -16.75 46.062 1 20.69 323 GLY A CA 1
ATOM 2695 C C . GLY A 1 323 ? 14.055 -16.266 47.5 1 20.69 323 GLY A C 1
ATOM 2696 O O . GLY A 1 323 ? 13.055 -16.547 48.156 1 20.69 323 GLY A O 1
ATOM 2697 N N . TYR A 1 324 ? 15.172 -16.562 48.281 1 20.03 324 TYR A N 1
ATOM 2698 C CA . TYR A 1 324 ? 15.117 -16.203 49.688 1 20.03 324 TYR A CA 1
ATOM 2699 C C . TYR A 1 324 ? 14.547 -14.797 49.875 1 20.03 324 TYR A C 1
ATOM 2701 O O . TYR A 1 324 ? 14.867 -13.891 49.125 1 20.03 324 TYR A O 1
ATOM 2709 N N . LYS A 1 325 ? 13.352 -14.734 50.375 1 20.97 325 LYS A N 1
ATOM 2710 C CA . LYS A 1 325 ? 12.516 -13.664 50.938 1 20.97 325 LYS A CA 1
ATOM 2711 C C . LYS A 1 325 ? 13.297 -12.812 51.906 1 20.97 325 LYS A C 1
ATOM 2713 O O . LYS A 1 325 ? 13.594 -13.25 53.031 1 20.97 325 LYS A O 1
ATOM 2718 N N . VAL A 1 326 ? 14.531 -12.312 51.406 1 21.34 326 VAL A N 1
ATOM 2719 C CA . VAL A 1 326 ? 15.328 -11.617 52.438 1 21.34 326 VAL A CA 1
ATOM 2720 C C . VAL A 1 326 ? 14.438 -10.648 53.219 1 21.34 326 VAL A C 1
ATOM 2722 O O . VAL A 1 326 ? 13.836 -9.75 52.625 1 21.34 326 VAL A O 1
ATOM 2725 N N . ASP A 1 327 ? 13.82 -11.219 54.156 1 18.84 327 ASP A N 1
ATOM 2726 C CA . ASP A 1 327 ? 13 -10.562 55.156 1 18.84 327 ASP A CA 1
ATOM 2727 C C . ASP A 1 327 ? 13.719 -9.359 55.75 1 18.84 327 ASP A C 1
ATOM 2729 O O . ASP A 1 327 ? 14.812 -9.492 56.312 1 18.84 327 ASP A O 1
ATOM 2733 N N . LYS A 1 328 ? 13.703 -8.273 54.969 1 22.52 328 LYS A N 1
ATOM 2734 C CA . LYS A 1 328 ? 14.25 -6.957 55.281 1 22.52 328 LYS A CA 1
ATOM 2735 C C . LYS A 1 328 ? 13.93 -6.555 56.719 1 22.52 328 LYS A C 1
ATOM 2737 O O . LYS A 1 328 ? 14.039 -5.379 57.094 1 22.52 328 LYS A O 1
ATOM 2742 N N . THR A 1 329 ? 13.406 -7.473 57.5 1 19.3 329 THR A N 1
ATOM 2743 C CA . THR A 1 329 ? 12.781 -6.922 58.688 1 19.3 329 THR A CA 1
ATOM 2744 C C . THR A 1 329 ? 13.797 -6.113 59.5 1 19.3 329 THR A C 1
ATOM 2746 O O . THR A 1 329 ? 13.477 -5.02 59.969 1 19.3 329 THR A O 1
ATOM 2749 N N . THR A 1 330 ? 14.688 -6.824 60.219 1 17.89 330 THR A N 1
ATOM 2750 C CA . THR A 1 330 ? 14.859 -6.672 61.656 1 17.89 330 THR A CA 1
ATOM 2751 C C . THR A 1 330 ? 15.844 -5.551 61.969 1 17.89 330 THR A C 1
ATOM 2753 O O . THR A 1 330 ? 15.93 -5.09 63.094 1 17.89 330 THR A O 1
ATOM 2756 N N . LEU A 1 331 ? 16.984 -5.348 61.219 1 19.09 331 LEU A N 1
ATOM 2757 C CA . LEU A 1 331 ? 18.156 -5.039 62.031 1 19.09 331 LEU A CA 1
ATOM 2758 C C . LEU A 1 331 ? 18.016 -3.662 62.688 1 19.09 331 LEU A C 1
ATOM 2760 O O . LEU A 1 331 ? 18.297 -2.645 62.031 1 19.09 331 LEU A O 1
ATOM 2764 N N . LYS A 1 332 ? 16.922 -3.256 63.344 1 21.11 332 LYS A N 1
ATOM 2765 C CA . LYS A 1 332 ? 16.672 -1.971 64 1 21.11 332 LYS A CA 1
ATOM 2766 C C . LYS A 1 332 ? 17.812 -1.6 64.938 1 21.11 332 LYS A C 1
ATOM 2768 O O . LYS A 1 332 ? 18.188 -0.43 65 1 21.11 332 LYS A O 1
ATOM 2773 N N . LYS A 1 333 ? 18.266 -2.502 65.812 1 20.7 333 LYS A N 1
ATOM 2774 C CA . LYS A 1 333 ? 18.219 -2.117 67.188 1 20.7 333 LYS A CA 1
ATOM 2775 C C . LYS A 1 333 ? 19.375 -1.187 67.562 1 20.7 333 LYS A C 1
ATOM 2777 O O . LYS A 1 333 ? 19.156 -0.132 68.188 1 20.7 333 LYS A O 1
ATOM 2782 N N . THR A 1 334 ? 20.625 -1.714 67.875 1 18.52 334 THR A N 1
ATOM 2783 C CA . THR A 1 334 ? 21.281 -1.5 69.188 1 18.52 334 THR A CA 1
ATOM 2784 C C . THR A 1 334 ? 22.234 -0.313 69.125 1 18.52 334 THR A C 1
ATOM 2786 O O . THR A 1 334 ? 23.016 -0.086 70.062 1 18.52 334 THR A O 1
ATOM 2789 N N . ILE A 1 335 ? 22.469 0.391 68.062 1 19.31 335 ILE A N 1
ATOM 2790 C CA . ILE A 1 335 ? 23.719 1.122 68.062 1 19.31 335 ILE A CA 1
ATOM 2791 C C . ILE A 1 335 ? 23.688 2.154 69.188 1 19.31 335 ILE A C 1
ATOM 2793 O O . ILE A 1 335 ? 22.969 3.145 69.125 1 19.31 335 ILE A O 1
ATOM 2797 N N . ASN A 1 336 ? 23.734 1.812 70.438 1 19.33 336 ASN A N 1
ATOM 2798 C CA . ASN A 1 336 ? 23.531 2.58 71.625 1 19.33 336 ASN A CA 1
ATOM 2799 C C . ASN A 1 336 ? 24.469 3.771 71.688 1 19.33 336 ASN A C 1
ATOM 2801 O O . ASN A 1 336 ? 24.031 4.906 71.875 1 19.33 336 ASN A O 1
ATOM 2805 N N . ILE A 1 337 ? 25.672 3.715 72.5 1 19.03 337 ILE A N 1
ATOM 2806 C CA . ILE A 1 337 ? 26 4.367 73.75 1 19.03 337 ILE A CA 1
ATOM 2807 C C . ILE A 1 337 ? 27.062 5.434 73.562 1 19.03 337 ILE A C 1
ATOM 2809 O O . ILE A 1 337 ? 27.516 6.082 74.5 1 19.03 337 ILE A O 1
ATOM 2813 N N . LEU A 1 338 ? 27.766 5.703 72.438 1 21.45 338 LEU A N 1
ATOM 2814 C CA . LEU A 1 338 ? 29.094 6.191 72.812 1 21.45 338 LEU A CA 1
ATOM 2815 C C . LEU A 1 338 ? 29 7.562 73.5 1 21.45 338 LEU A C 1
ATOM 2817 O O . LEU A 1 338 ? 28.172 8.391 73.125 1 21.45 338 LEU A O 1
ATOM 2821 N N . PRO A 1 339 ? 29.75 7.824 74.562 1 20.94 339 PRO A N 1
ATOM 2822 C CA . PRO A 1 339 ? 29.719 8.938 75.562 1 20.94 339 PRO A CA 1
ATOM 2823 C C . PRO A 1 339 ? 30.297 10.227 75 1 20.94 339 PRO A C 1
ATOM 2825 O O . PRO A 1 339 ? 31.359 10.195 74.375 1 20.94 339 PRO A O 1
ATOM 2828 N N . LYS A 1 340 ? 29.656 11.234 74.5 1 21.55 340 LYS A N 1
ATOM 2829 C CA . LYS A 1 340 ? 29.938 12.516 73.875 1 21.55 340 LYS A CA 1
ATOM 2830 C C . LYS A 1 340 ? 30.75 13.422 74.75 1 21.55 340 LYS A C 1
ATOM 2832 O O . LYS A 1 340 ? 30.906 14.609 74.5 1 21.55 340 LYS A O 1
ATOM 2837 N N . THR A 1 341 ? 31.359 13.117 75.812 1 20.27 341 THR A N 1
ATOM 2838 C CA . THR A 1 341 ? 31.391 14.266 76.688 1 20.27 341 THR A CA 1
ATOM 2839 C C . THR A 1 341 ? 32.375 15.32 76.188 1 20.27 341 THR A C 1
ATOM 2841 O O . THR A 1 341 ? 32.188 16.516 76.438 1 20.27 341 THR A O 1
ATOM 2844 N N . THR A 1 342 ? 33.562 15.062 75.688 1 23.7 342 THR A N 1
ATOM 2845 C CA . THR A 1 342 ? 34.594 15.906 76.25 1 23.7 342 THR A CA 1
ATOM 2846 C C . THR A 1 342 ? 34.594 17.297 75.625 1 23.7 342 THR A C 1
ATOM 2848 O O . THR A 1 342 ? 34.375 17.438 74.438 1 23.7 342 THR A O 1
ATOM 2851 N N . PRO A 1 343 ? 34.812 18.562 76.312 1 24.23 343 PRO A N 1
ATOM 2852 C CA . PRO A 1 343 ? 34.562 20 76.125 1 24.23 343 PRO A CA 1
ATOM 2853 C C . PRO A 1 343 ? 35.594 20.672 75.25 1 24.23 343 PRO A C 1
ATOM 2855 O O . PRO A 1 343 ? 36.75 20.812 75.625 1 24.23 343 PRO A O 1
ATOM 2858 N N . LYS A 1 344 ? 35.969 20.172 74.062 1 23.95 344 LYS A N 1
ATOM 2859 C CA . LYS A 1 344 ? 37.219 20.703 73.5 1 23.95 344 LYS A CA 1
ATOM 2860 C C . LYS A 1 344 ? 37.094 22.203 73.25 1 23.95 344 LYS A C 1
ATOM 2862 O O . LYS A 1 344 ? 36.031 22.703 72.875 1 23.95 344 LYS A O 1
ATOM 2867 N N . ARG A 1 345 ? 38.125 23.016 73.375 1 26.47 345 ARG A N 1
ATOM 2868 C CA . ARG A 1 345 ? 38.562 24.406 73.438 1 26.47 345 ARG A CA 1
ATOM 2869 C C . ARG A 1 345 ? 38.469 25.078 72.062 1 26.47 345 ARG A C 1
ATOM 2871 O O . ARG A 1 345 ? 38.531 24.422 71.062 1 26.47 345 ARG A O 1
ATOM 2878 N N . GLY A 1 346 ? 38.031 26.438 71.875 1 24.38 346 GLY A N 1
ATOM 2879 C CA . GLY A 1 346 ? 37.438 27.469 71.062 1 24.38 346 GLY A CA 1
ATOM 2880 C C . GLY A 1 346 ? 38.375 27.953 69.938 1 24.38 346 GLY A C 1
ATOM 2881 O O . GLY A 1 346 ? 38.125 28.984 69.312 1 24.38 346 GLY A O 1
ATOM 2882 N N . LEU A 1 347 ? 39.375 27.25 69.312 1 24.53 347 LEU A N 1
ATOM 2883 C CA . LEU A 1 347 ? 40.375 27.984 68.5 1 24.53 347 LEU A CA 1
ATOM 2884 C C . LEU A 1 347 ? 39.719 28.672 67.312 1 24.53 347 LEU A C 1
ATOM 2886 O O . LEU A 1 347 ? 38.875 28.078 66.625 1 24.53 347 LEU A O 1
ATOM 2890 N N . ILE A 1 348 ? 39.656 30.062 67.062 1 25.78 348 ILE A N 1
ATOM 2891 C CA . ILE A 1 348 ? 39.125 31.109 66.188 1 25.78 348 ILE A CA 1
ATOM 2892 C C . ILE A 1 348 ? 39.688 30.938 64.75 1 25.78 348 ILE A C 1
ATOM 2894 O O . ILE A 1 348 ? 40.875 31.078 64.562 1 25.78 348 ILE A O 1
ATOM 2898 N N . LEU A 1 349 ? 39.531 29.875 64 1 26.95 349 LEU A N 1
ATOM 2899 C CA . LEU A 1 349 ? 40.125 29.656 62.688 1 26.95 349 LEU A CA 1
ATOM 2900 C C . LEU A 1 349 ? 39.688 30.75 61.688 1 26.95 349 LEU A C 1
ATOM 2902 O O . LEU A 1 349 ? 38.531 31.156 61.719 1 26.95 349 LEU A O 1
ATOM 2906 N N . LEU A 1 350 ? 40.562 31.594 61.031 1 30.75 350 LEU A N 1
ATOM 2907 C CA . LEU A 1 350 ? 40.469 32.719 60.094 1 30.75 350 LEU A CA 1
ATOM 2908 C C . LEU A 1 350 ? 39.688 32.344 58.844 1 30.75 350 LEU A C 1
ATOM 2910 O O . LEU A 1 350 ? 39.875 31.25 58.312 1 30.75 350 LEU A O 1
ATOM 2914 N N . PRO A 1 351 ? 38.531 32.969 58.438 1 30.77 351 PRO A N 1
ATOM 2915 C CA . PRO A 1 351 ? 37.562 32.594 57.438 1 30.77 351 PRO A CA 1
ATOM 2916 C C . PRO A 1 351 ? 38.125 32.594 56.031 1 30.77 351 PRO A C 1
ATOM 2918 O O . PRO A 1 351 ? 38.812 33.562 55.625 1 30.77 351 PRO A O 1
ATOM 2921 N N . ILE A 1 352 ? 38.688 31.531 55.438 1 34.09 352 ILE A N 1
ATOM 2922 C CA . ILE A 1 352 ? 39.125 31.359 54.062 1 34.09 352 ILE A CA 1
ATOM 2923 C C . ILE A 1 352 ? 38.094 31.891 53.094 1 34.09 352 ILE A C 1
ATOM 2925 O O . ILE A 1 352 ? 36.938 31.422 53.094 1 34.09 352 ILE A O 1
ATOM 2929 N N . ILE A 1 353 ? 38.094 33.188 52.531 1 34.75 353 ILE A N 1
ATOM 2930 C CA . ILE A 1 353 ? 37.281 33.812 51.531 1 34.75 353 ILE A CA 1
ATOM 2931 C C . ILE A 1 353 ? 37.188 32.906 50.281 1 34.75 353 ILE A C 1
ATOM 2933 O O . ILE A 1 353 ? 38.188 32.719 49.594 1 34.75 353 ILE A O 1
ATOM 2937 N N . THR A 1 354 ? 36.719 31.766 50.25 1 37.59 354 THR A N 1
ATOM 2938 C CA . THR A 1 354 ? 36.438 30.969 49.062 1 37.59 354 THR A CA 1
ATOM 2939 C C . THR A 1 354 ? 35.656 31.781 48 1 37.59 354 THR A C 1
ATOM 2941 O O . THR A 1 354 ? 34.594 32.281 48.312 1 37.59 354 THR A O 1
ATOM 2944 N N . THR A 1 355 ? 36.312 32.531 47.188 1 42.97 355 THR A N 1
ATOM 2945 C CA . THR A 1 355 ? 35.688 33.219 46.062 1 42.97 355 THR A CA 1
ATOM 2946 C C . THR A 1 355 ? 34.75 32.281 45.344 1 42.97 355 THR A C 1
ATOM 2948 O O . THR A 1 355 ? 35.156 31.203 44.875 1 42.97 355 THR A O 1
ATOM 2951 N N . LYS A 1 356 ? 33.562 32.156 45.688 1 48.25 356 LYS A N 1
ATOM 2952 C CA . LYS A 1 356 ? 32.469 31.391 45.094 1 48.25 356 LYS A CA 1
ATOM 2953 C C . LYS A 1 356 ? 32.406 31.625 43.594 1 48.25 356 LYS A C 1
ATOM 2955 O O . LYS A 1 356 ? 32.25 32.781 43.156 1 48.25 356 LYS A O 1
ATOM 2960 N N . LYS A 1 357 ? 33.062 30.953 42.719 1 58.56 357 LYS A N 1
ATOM 2961 C CA . LYS A 1 357 ? 32.875 30.891 41.281 1 58.56 357 LYS A CA 1
ATOM 2962 C C . LYS A 1 357 ? 31.391 30.891 40.906 1 58.56 357 LYS A C 1
ATOM 2964 O O . LYS A 1 357 ? 30.625 30.125 41.469 1 58.56 357 LYS A O 1
ATOM 2969 N N . GLY A 1 358 ? 30.797 31.969 40.469 1 67.06 358 GLY A N 1
ATOM 2970 C CA . GLY A 1 358 ? 29.391 32.094 40.094 1 67.06 358 GLY A CA 1
ATOM 2971 C C . GLY A 1 358 ? 29.016 31.156 38.969 1 67.06 358 GLY A C 1
ATOM 2972 O O . GLY A 1 358 ? 29.703 31.109 37.938 1 67.06 358 GLY A O 1
ATOM 2973 N N . VAL A 1 359 ? 28.234 30.203 39.156 1 79.25 359 VAL A N 1
ATOM 2974 C CA . VAL A 1 359 ? 27.75 29.266 38.156 1 79.25 359 VAL A CA 1
ATOM 2975 C C . VAL A 1 359 ? 26.281 29.562 37.844 1 79.25 359 VAL A C 1
ATOM 2977 O O . VAL A 1 359 ? 25.531 30.031 38.719 1 79.25 359 VAL A O 1
ATOM 2980 N N . CYS A 1 360 ? 25.953 29.438 36.594 1 80.62 360 CYS A N 1
ATOM 2981 C CA . CYS A 1 360 ? 24.562 29.594 36.156 1 80.62 360 CYS A CA 1
ATOM 2982 C C . CYS A 1 360 ? 23.656 28.625 36.875 1 80.62 360 CYS A C 1
ATOM 2984 O O . CYS A 1 360 ? 23.953 27.438 36.969 1 80.62 360 CYS A O 1
ATOM 2986 N N . LYS A 1 361 ? 22.594 29.031 37.344 1 79.81 361 LYS A N 1
ATOM 2987 C CA . LYS A 1 361 ? 21.672 28.234 38.125 1 79.81 361 LYS A CA 1
ATOM 2988 C C . LYS A 1 361 ? 20.984 27.188 37.281 1 79.81 361 LYS A C 1
ATOM 2990 O O . LYS A 1 361 ? 20.469 26.188 37.781 1 79.81 361 LYS A O 1
ATOM 2995 N N . VAL A 1 362 ? 21.094 27.375 35.938 1 78.5 362 VAL A N 1
ATOM 2996 C CA . VAL A 1 362 ? 20.359 26.5 35.031 1 78.5 362 VAL A CA 1
ATOM 2997 C C . VAL A 1 362 ? 21.344 25.516 34.375 1 78.5 362 VAL A C 1
ATOM 2999 O O . VAL A 1 362 ? 21.156 24.297 34.438 1 78.5 362 VAL A O 1
ATOM 3002 N N . CYS A 1 363 ? 22.359 25.938 33.75 1 78.25 363 CYS A N 1
ATOM 3003 C CA . CYS A 1 363 ? 23.219 25.062 32.969 1 78.25 363 CYS A CA 1
ATOM 3004 C C . CYS A 1 363 ? 24.578 24.875 33.656 1 78.25 363 CYS A C 1
ATOM 3006 O O . CYS A 1 363 ? 25.469 24.25 33.094 1 78.25 363 CYS A O 1
ATOM 3008 N N . SER A 1 364 ? 24.922 25.375 34.656 1 80 364 SER A N 1
ATOM 3009 C CA . SER A 1 364 ? 26.125 25.219 35.5 1 80 364 SER A CA 1
ATOM 3010 C C . SER A 1 364 ? 27.344 25.781 34.781 1 80 364 SER A C 1
ATOM 3012 O O . SER A 1 364 ? 28.484 25.453 35.125 1 80 364 SER A O 1
ATOM 3014 N N . THR A 1 365 ? 27.125 26.469 33.781 1 78.62 365 THR A N 1
ATOM 3015 C CA . THR A 1 365 ? 28.234 27.125 33.125 1 78.62 365 THR A CA 1
ATOM 3016 C C . THR A 1 365 ? 28.875 28.172 34.031 1 78.62 365 THR A C 1
ATOM 3018 O O . THR A 1 365 ? 28.172 28.828 34.812 1 78.62 365 THR A O 1
ATOM 3021 N N . ASP A 1 366 ? 30.125 28.312 33.938 1 79.12 366 ASP A N 1
ATOM 3022 C CA . ASP A 1 366 ? 30.875 29.281 34.75 1 79.12 366 ASP A CA 1
ATOM 3023 C C . ASP A 1 366 ? 30.531 30.719 34.344 1 79.12 366 ASP A C 1
ATOM 3025 O O . ASP A 1 366 ? 30.703 31.109 33.188 1 79.12 366 ASP A O 1
ATOM 3029 N N . ILE A 1 367 ? 29.906 31.422 35.25 1 78.31 367 ILE A N 1
ATOM 3030 C CA . ILE A 1 367 ? 29.516 32.781 34.969 1 78.31 367 ILE A CA 1
ATOM 3031 C C . ILE A 1 367 ? 30.312 33.75 35.812 1 78.31 367 ILE A C 1
ATOM 3033 O O . ILE A 1 367 ? 29.859 34.875 36.125 1 78.31 367 ILE A O 1
ATOM 3037 N N . SER A 1 368 ? 31.531 33.406 36.156 1 77.5 368 SER A N 1
ATOM 3038 C CA . SER A 1 368 ? 32.406 34.219 36.969 1 77.5 368 SER A CA 1
ATOM 3039 C C . SER A 1 368 ? 32.781 35.531 36.312 1 77.5 368 SER A C 1
ATOM 3041 O O . SER A 1 368 ? 33.156 36.5 36.969 1 77.5 368 SER A O 1
ATOM 3043 N N . HIS A 1 369 ? 32.594 35.531 35 1 77.88 369 HIS A N 1
ATOM 3044 C CA . HIS A 1 369 ? 32.969 36.719 34.25 1 77.88 369 HIS A CA 1
ATOM 3045 C C . HIS A 1 369 ? 31.828 37.75 34.281 1 77.88 369 HIS A C 1
ATOM 3047 O O . HIS A 1 369 ? 32 38.875 33.812 1 77.88 369 HIS A O 1
ATOM 3053 N N . LYS A 1 370 ? 30.719 37.312 34.594 1 74.25 370 LYS A N 1
ATOM 3054 C CA . LYS A 1 370 ? 29.578 38.219 34.625 1 74.25 370 LYS A CA 1
ATOM 3055 C C . LYS A 1 370 ? 29.531 39 35.938 1 74.25 370 LYS A C 1
ATOM 3057 O O . LYS A 1 370 ? 30.344 38.781 36.812 1 74.25 370 LYS A O 1
ATOM 3062 N N . LYS A 1 371 ? 28.672 40.062 35.938 1 75.19 371 LYS A N 1
ATOM 3063 C CA . LYS A 1 371 ? 28.594 40.938 37.094 1 75.19 371 LYS A CA 1
ATOM 3064 C C . LYS A 1 371 ? 28.344 40.125 38.375 1 75.19 371 LYS A C 1
ATOM 3066 O O . LYS A 1 371 ? 27.703 39.062 38.344 1 75.19 371 LYS A O 1
ATOM 3071 N N . ARG A 1 372 ? 28.875 40.625 39.406 1 70.31 372 ARG A N 1
ATOM 3072 C CA . ARG A 1 372 ? 28.672 40.031 40.75 1 70.31 372 ARG A CA 1
ATOM 3073 C C . ARG A 1 372 ? 27.188 39.969 41.094 1 70.31 372 ARG A C 1
ATOM 3075 O O . ARG A 1 372 ? 26.469 40.969 40.969 1 70.31 372 ARG A O 1
ATOM 3082 N N . GLY A 1 373 ? 26.578 38.781 41.25 1 73.75 373 GLY A N 1
ATOM 3083 C CA . GLY A 1 373 ? 25.172 38.625 41.531 1 73.75 373 GLY A CA 1
ATOM 3084 C C . GLY A 1 373 ? 24.391 37.969 40.406 1 73.75 373 GLY A C 1
ATOM 3085 O O . GLY A 1 373 ? 23.188 37.75 40.531 1 73.75 373 GLY A O 1
ATOM 3086 N N . ALA A 1 374 ? 25.031 37.812 39.25 1 76.38 374 ALA A N 1
ATOM 3087 C CA . ALA A 1 374 ? 24.344 37.188 38.125 1 76.38 374 ALA A CA 1
ATOM 3088 C C . ALA A 1 374 ? 24 35.719 38.438 1 76.38 374 ALA A C 1
ATOM 3090 O O . ALA A 1 374 ? 24.797 35 39 1 76.38 374 ALA A O 1
ATOM 3091 N N . LYS A 1 375 ? 22.906 35.438 38.188 1 80.56 375 LYS A N 1
ATOM 3092 C CA . LYS A 1 375 ? 22.453 34.094 38.531 1 80.56 375 LYS A CA 1
ATOM 3093 C C . LYS A 1 375 ? 22.438 33.188 37.312 1 80.56 375 LYS A C 1
ATOM 3095 O O . LYS A 1 375 ? 22.531 31.969 37.438 1 80.56 375 LYS A O 1
ATOM 3100 N N . TYR A 1 376 ? 22.359 33.781 36.094 1 84.44 376 TYR A N 1
ATOM 3101 C CA . TYR A 1 376 ? 22.203 32.969 34.875 1 84.44 376 TYR A CA 1
ATOM 3102 C C . TYR A 1 376 ? 23.234 33.375 33.812 1 84.44 376 TYR A C 1
ATOM 3104 O O . TYR A 1 376 ? 23.672 34.531 33.781 1 84.44 376 TYR A O 1
ATOM 3112 N N . CYS A 1 377 ? 23.641 32.531 33.031 1 79.69 377 CYS A N 1
ATOM 3113 C CA . CYS A 1 377 ? 24.672 32.781 32.031 1 79.69 377 CYS A CA 1
ATOM 3114 C C . CYS A 1 377 ? 24.125 33.594 30.859 1 79.69 377 CYS A C 1
ATOM 3116 O O . CYS A 1 377 ? 24.859 34.375 30.25 1 79.69 377 CYS A O 1
ATOM 3118 N N . ASN A 1 378 ? 22.922 33.375 30.328 1 78.56 378 ASN A N 1
ATOM 3119 C CA . ASN A 1 378 ? 22.312 34.125 29.234 1 78.56 378 ASN A CA 1
ATOM 3120 C C . ASN A 1 378 ? 20.797 34.281 29.438 1 78.56 378 ASN A C 1
ATOM 3122 O O . ASN A 1 378 ? 20.25 33.781 30.422 1 78.56 378 ASN A O 1
ATOM 3126 N N . LYS A 1 379 ? 20.156 35 28.578 1 76 379 LYS A N 1
ATOM 3127 C CA . LYS A 1 379 ? 18.719 35.25 28.641 1 76 379 LYS A CA 1
ATOM 3128 C C . LYS A 1 379 ? 17.922 33.969 28.5 1 76 379 LYS A C 1
ATOM 3130 O O . LYS A 1 379 ? 16.859 33.812 29.078 1 76 379 LYS A O 1
ATOM 3135 N N . LYS A 1 380 ? 18.484 33.125 27.844 1 73.94 380 LYS A N 1
ATOM 3136 C CA . LYS A 1 380 ? 17.828 31.844 27.641 1 73.94 380 LYS A CA 1
ATOM 3137 C C . LYS A 1 380 ? 17.734 31.062 28.953 1 73.94 380 LYS A C 1
ATOM 3139 O O . LYS A 1 380 ? 16.688 30.516 29.281 1 73.94 380 LYS A O 1
ATOM 3144 N N . CYS A 1 381 ? 18.766 31.062 29.625 1 75.94 381 CYS A N 1
ATOM 3145 C CA . CYS A 1 381 ? 18.781 30.391 30.922 1 75.94 381 CYS A CA 1
ATOM 3146 C C . CYS A 1 381 ? 17.906 31.109 31.938 1 75.94 381 CYS A C 1
ATOM 3148 O O . CYS A 1 381 ? 17.219 30.469 32.719 1 75.94 381 CYS A O 1
ATOM 3150 N N . ASN A 1 382 ? 17.891 32.344 31.828 1 76.62 382 ASN A N 1
ATOM 3151 C CA . ASN A 1 382 ? 17 33.156 32.656 1 76.62 382 ASN A CA 1
ATOM 3152 C C . ASN A 1 382 ? 15.539 32.844 32.344 1 76.62 382 ASN A C 1
ATOM 3154 O O . ASN A 1 382 ? 14.734 32.656 33.281 1 76.62 382 ASN A O 1
ATOM 3158 N N . ASN A 1 383 ? 15.242 32.812 31.141 1 74.06 383 ASN A N 1
ATOM 3159 C CA . ASN A 1 383 ? 13.875 32.531 30.719 1 74.06 383 ASN A CA 1
ATOM 3160 C C . ASN A 1 383 ? 13.453 31.109 31.047 1 74.06 383 ASN A C 1
ATOM 3162 O O . ASN A 1 383 ? 12.312 30.859 31.453 1 74.06 383 ASN A O 1
ATOM 3166 N N . ASN A 1 384 ? 14.328 30.297 30.938 1 75.56 384 ASN A N 1
ATOM 3167 C CA . ASN A 1 384 ? 14.062 28.906 31.281 1 75.56 384 ASN A CA 1
ATOM 3168 C C . ASN A 1 384 ? 13.758 28.75 32.75 1 75.56 384 ASN A C 1
ATOM 3170 O O . ASN A 1 384 ? 12.797 28.062 33.125 1 75.56 384 ASN A O 1
ATOM 3174 N N . HIS A 1 385 ? 14.547 29.328 33.469 1 74.25 385 HIS A N 1
ATOM 3175 C CA . HIS A 1 385 ? 14.344 29.25 34.906 1 74.25 385 HIS A CA 1
ATOM 3176 C C . HIS A 1 385 ? 13.047 29.938 35.312 1 74.25 385 HIS A C 1
ATOM 3178 O O . HIS A 1 385 ? 12.266 29.375 36.094 1 74.25 385 HIS A O 1
ATOM 3184 N N . ASN A 1 386 ? 12.883 31.016 34.812 1 75.62 386 ASN A N 1
ATOM 3185 C CA . ASN A 1 386 ? 11.664 31.75 35.156 1 75.62 386 ASN A CA 1
ATOM 3186 C C . ASN A 1 386 ? 10.422 31.047 34.594 1 75.62 386 ASN A C 1
ATOM 3188 O O . ASN A 1 386 ? 9.375 31.062 35.25 1 75.62 386 ASN A O 1
ATOM 3192 N N . GLY A 1 387 ? 10.539 30.531 33.562 1 76.31 387 GLY A N 1
ATOM 3193 C CA . GLY A 1 387 ? 9.461 29.719 33.031 1 76.31 387 GLY A CA 1
ATOM 3194 C C . GLY A 1 387 ? 9.109 28.516 33.906 1 76.31 387 GLY A C 1
ATOM 3195 O O . GLY A 1 387 ? 7.938 28.266 34.156 1 76.31 387 GLY A O 1
ATOM 3196 N N . LYS A 1 388 ? 10.133 27.938 34.312 1 76.75 388 LYS A N 1
ATOM 3197 C CA . LYS A 1 388 ? 9.945 26.828 35.219 1 76.75 388 LYS A CA 1
ATOM 3198 C C . LYS A 1 388 ? 9.328 27.297 36.531 1 76.75 388 LYS A C 1
ATOM 3200 O O . LYS A 1 388 ? 8.453 26.625 37.094 1 76.75 388 LYS A O 1
ATOM 3205 N N . MET A 1 389 ? 9.789 28.344 36.969 1 77 389 MET A N 1
ATOM 3206 C CA . MET A 1 389 ? 9.281 28.906 38.219 1 77 389 MET A CA 1
ATOM 3207 C C . MET A 1 389 ? 7.824 29.328 38.062 1 77 389 MET A C 1
ATOM 3209 O O . MET A 1 389 ? 7.016 29.094 38.969 1 77 389 MET A O 1
ATOM 3213 N N . ARG A 1 390 ? 7.543 29.891 37 1 74.94 390 ARG A N 1
ATOM 3214 C CA . ARG A 1 390 ? 6.156 30.25 36.75 1 74.94 390 ARG A CA 1
ATOM 3215 C C . ARG A 1 390 ? 5.273 29 36.656 1 74.94 390 ARG A C 1
ATOM 3217 O O . ARG A 1 390 ? 4.164 28.984 37.188 1 74.94 390 ARG A O 1
ATOM 3224 N N . THR A 1 391 ? 5.816 28.078 36 1 77.38 391 THR A N 1
ATOM 3225 C CA . THR A 1 391 ? 5.09 26.828 35.906 1 77.38 391 THR A CA 1
ATOM 3226 C C . THR A 1 391 ? 4.879 26.203 37.281 1 77.38 391 THR A C 1
ATOM 3228 O O . THR A 1 391 ? 3.785 25.734 37.594 1 77.38 391 THR A O 1
ATOM 3231 N N . LYS A 1 392 ? 5.895 26.188 37.938 1 76.56 392 LYS A N 1
ATOM 3232 C CA . LYS A 1 392 ? 5.805 25.672 39.312 1 76.56 392 LYS A CA 1
ATOM 3233 C C . LYS A 1 392 ? 4.797 26.469 40.125 1 76.56 392 LYS A C 1
ATOM 3235 O O . LYS A 1 392 ? 3.988 25.891 40.875 1 76.56 392 LYS A O 1
ATOM 3240 N N . LYS A 1 393 ? 4.875 27.703 40.031 1 77.38 393 LYS A N 1
ATOM 3241 C CA . LYS A 1 393 ? 3.926 28.562 40.719 1 77.38 393 LYS A CA 1
ATOM 3242 C C . LYS A 1 393 ? 2.494 28.281 40.281 1 77.38 393 LYS A C 1
ATOM 3244 O O . LYS A 1 393 ? 1.576 28.219 41.094 1 77.38 393 LYS A O 1
ATOM 3249 N N . ARG A 1 394 ? 2.379 28.078 39.062 1 77.12 394 ARG A N 1
ATOM 3250 C CA . ARG A 1 394 ? 1.068 27.766 38.531 1 77.12 394 ARG A CA 1
ATOM 3251 C C . ARG A 1 394 ? 0.585 26.406 39 1 77.12 394 ARG A C 1
ATOM 3253 O O . ARG A 1 394 ? -0.593 26.234 39.312 1 77.12 394 ARG A O 1
ATOM 3260 N N . GLN A 1 395 ? 1.457 25.547 39.031 1 80.75 395 GLN A N 1
ATOM 3261 C CA . GLN A 1 395 ? 1.125 24.219 39.531 1 80.75 395 GLN A CA 1
ATOM 3262 C C . GLN A 1 395 ? 0.754 24.266 41.031 1 80.75 395 GLN A C 1
ATOM 3264 O O . GLN A 1 395 ? -0.199 23.609 41.469 1 80.75 395 GLN A O 1
ATOM 3269 N N . GLN A 1 396 ? 1.524 24.969 41.656 1 80.81 396 GLN A N 1
ATOM 3270 C CA . GLN A 1 396 ? 1.229 25.141 43.094 1 80.81 396 GLN A CA 1
ATOM 3271 C C . GLN A 1 396 ? -0.132 25.797 43.281 1 80.81 396 GLN A C 1
ATOM 3273 O O . GLN A 1 396 ? -0.906 25.391 44.156 1 80.81 396 GLN A O 1
ATOM 3278 N N . LYS A 1 397 ? -0.35 26.766 42.562 1 80.62 397 LYS A N 1
ATOM 3279 C CA . LYS A 1 397 ? -1.656 27.422 42.625 1 80.62 397 LYS A CA 1
ATOM 3280 C C . LYS A 1 397 ? -2.771 26.438 42.25 1 80.62 397 LYS A C 1
ATOM 3282 O O . LYS A 1 397 ? -3.816 26.422 42.906 1 80.62 397 LYS A O 1
ATOM 3287 N N . ARG A 1 398 ? -2.521 25.656 41.312 1 80.88 398 ARG A N 1
ATOM 3288 C CA . ARG A 1 398 ? -3.479 24.625 40.906 1 80.88 398 ARG A CA 1
ATOM 3289 C C . ARG A 1 398 ? -3.725 23.625 42.031 1 80.88 398 ARG A C 1
ATOM 3291 O O . ARG A 1 398 ? -4.871 23.266 42.312 1 80.88 398 ARG A O 1
ATOM 3298 N N . TYR A 1 399 ? -2.729 23.234 42.594 1 84 399 TYR A N 1
ATOM 3299 C CA . TYR A 1 399 ? -2.855 22.281 43.688 1 84 399 TYR A CA 1
ATOM 3300 C C . TYR A 1 399 ? -3.611 22.906 44.844 1 84 399 TYR A C 1
ATOM 3302 O O . TYR A 1 399 ? -4.449 22.25 45.469 1 84 399 TYR A O 1
ATOM 3310 N N . ALA A 1 400 ? -3.248 24.062 45.125 1 84.06 400 ALA A N 1
ATOM 3311 C CA . ALA A 1 400 ? -3.965 24.766 46.188 1 84.06 400 ALA A CA 1
ATOM 3312 C C . ALA A 1 400 ? -5.449 24.891 45.844 1 84.06 400 ALA A C 1
ATOM 3314 O O . ALA A 1 400 ? -6.301 24.703 46.719 1 84.06 400 ALA A O 1
ATOM 3315 N N . GLU A 1 401 ? -5.766 25.125 44.656 1 85.81 401 GLU A N 1
ATOM 3316 C CA . GLU A 1 401 ? -7.16 25.234 44.219 1 85.81 401 GLU A CA 1
ATOM 3317 C C . GLU A 1 401 ? -7.871 23.891 44.312 1 85.81 401 GLU A C 1
ATOM 3319 O O . GLU A 1 401 ? -9.039 23.812 44.688 1 85.81 401 GLU A O 1
ATOM 3324 N N . ILE A 1 402 ? -7.188 22.859 44 1 85.19 402 ILE A N 1
ATOM 3325 C CA . ILE A 1 402 ? -7.762 21.531 44.094 1 85.19 402 ILE A CA 1
ATOM 3326 C C . ILE A 1 402 ? -8.086 21.188 45.531 1 85.19 402 ILE A C 1
ATOM 3328 O O . ILE A 1 402 ? -9.156 20.641 45.812 1 85.19 402 ILE A O 1
ATOM 3332 N N . LYS A 1 403 ? -7.184 21.5 46.312 1 84.12 403 LYS A N 1
ATOM 3333 C CA . LYS A 1 403 ? -7.426 21.266 47.719 1 84.12 403 LYS A CA 1
ATOM 3334 C C . LYS A 1 403 ? -8.617 22.078 48.219 1 84.12 403 LYS A C 1
ATOM 3336 O O . LYS A 1 403 ? -9.445 21.578 48.969 1 84.12 403 LYS A O 1
ATOM 3341 N N . ASN A 1 404 ? -8.633 23.297 47.812 1 84.81 404 ASN A N 1
ATOM 3342 C CA . ASN A 1 404 ? -9.75 24.156 48.188 1 84.81 404 ASN A CA 1
ATOM 3343 C C . ASN A 1 404 ? -11.07 23.641 47.625 1 84.81 404 ASN A C 1
ATOM 3345 O O . ASN A 1 404 ? -12.102 23.703 48.312 1 84.81 404 ASN A O 1
ATOM 3349 N N . LEU A 1 405 ? -11.031 23.141 46.5 1 86.75 405 LEU A N 1
ATOM 3350 C CA . LEU A 1 405 ? -12.227 22.562 45.875 1 86.75 405 LEU A CA 1
ATOM 3351 C C . LEU A 1 405 ? -12.711 21.359 46.688 1 86.75 405 LEU A C 1
ATOM 3353 O O . LEU A 1 405 ? -13.906 21.219 46.938 1 86.75 405 LEU A O 1
ATOM 3357 N N . GLU A 1 406 ? -11.875 20.578 47.031 1 85.31 406 GLU A N 1
ATOM 3358 C CA . GLU A 1 406 ? -12.242 19.422 47.844 1 85.31 406 GLU A CA 1
ATOM 3359 C C . GLU A 1 406 ? -12.875 19.859 49.156 1 85.31 406 GLU A C 1
ATOM 3361 O O . GLU A 1 406 ? -13.859 19.25 49.625 1 85.31 406 GLU A O 1
ATOM 3366 N N . LYS A 1 407 ? -12.352 20.812 49.719 1 84 407 LYS A N 1
ATOM 3367 C CA . LYS A 1 407 ? -12.93 21.344 50.969 1 84 407 LYS A CA 1
ATOM 3368 C C . LYS A 1 407 ? -14.336 21.891 50.719 1 84 407 LYS A C 1
ATOM 3370 O O . LYS A 1 407 ? -15.234 21.672 51.531 1 84 407 LYS A O 1
ATOM 3375 N N . LEU A 1 408 ? -14.43 22.516 49.625 1 85 408 LEU A N 1
ATOM 3376 C CA . LEU A 1 408 ? -15.719 23.125 49.312 1 85 408 LEU A CA 1
ATOM 3377 C C . LEU A 1 408 ? -16.766 22.062 49 1 85 408 LEU A C 1
ATOM 3379 O O . LEU A 1 408 ? -17.938 22.219 49.344 1 85 408 LEU A O 1
ATOM 3383 N N . ILE A 1 409 ? -16.422 21.062 48.375 1 84.12 409 ILE A N 1
ATOM 3384 C CA . ILE A 1 409 ? -17.328 19.969 48.031 1 84.12 409 ILE A CA 1
ATOM 3385 C C . ILE A 1 409 ? -17.922 19.375 49.312 1 84.12 409 ILE A C 1
ATOM 3387 O O . ILE A 1 409 ? -19.109 19.031 49.344 1 84.12 409 ILE A O 1
ATOM 3391 N N . LEU A 1 410 ? -17.156 19.375 50.25 1 81.44 410 LEU A N 1
ATOM 3392 C CA . LEU A 1 410 ? -17.641 18.844 51.531 1 81.44 410 LEU A CA 1
ATOM 3393 C C . LEU A 1 410 ? -18.641 19.812 52.156 1 81.44 410 LEU A C 1
ATOM 3395 O O . LEU A 1 410 ? -19.5 19.406 52.938 1 81.44 410 LEU A O 1
ATOM 3399 N N . LEU A 1 411 ? -18.531 20.969 51.781 1 79.31 411 LEU A N 1
ATOM 3400 C CA . LEU A 1 411 ? -19.359 21.984 52.406 1 79.31 411 LEU A CA 1
ATOM 3401 C C . LEU A 1 411 ? -20.625 22.234 51.625 1 79.31 411 LEU A C 1
ATOM 3403 O O . LEU A 1 411 ? -21.562 22.891 52.094 1 79.31 411 LEU A O 1
ATOM 3407 N N . ILE A 1 412 ? -20.703 21.703 50.531 1 80.12 412 ILE A N 1
ATOM 3408 C CA . ILE A 1 412 ? -21.844 21.922 49.625 1 80.12 412 ILE A CA 1
ATOM 3409 C C . ILE A 1 412 ? -23.109 21.422 50.312 1 80.12 412 ILE A C 1
ATOM 3411 O O . ILE A 1 412 ? -24.188 22.031 50.156 1 80.12 412 ILE A O 1
ATOM 3415 N N . ASP A 1 413 ? -22.938 20.516 51.094 1 76.56 413 ASP A N 1
ATOM 3416 C CA . ASP A 1 413 ? -24.109 19.906 51.719 1 76.56 413 ASP A CA 1
ATOM 3417 C C . ASP A 1 413 ? -24.672 20.828 52.812 1 76.56 413 ASP A C 1
ATOM 3419 O O . ASP A 1 413 ? -25.859 20.734 53.125 1 76.56 413 ASP A O 1
ATOM 3423 N N . LYS A 1 414 ? -23.891 21.688 53.281 1 75.06 414 LYS A N 1
ATOM 3424 C CA . LYS A 1 414 ? -24.359 22.578 54.344 1 75.06 414 LYS A CA 1
ATOM 3425 C C . LYS A 1 414 ? -25.141 23.766 53.781 1 75.06 414 LYS A C 1
ATOM 3427 O O . LYS A 1 414 ? -25.875 24.438 54.5 1 75.06 414 LYS A O 1
ATOM 3432 N N . GLY A 1 415 ? -25.125 24 52.562 1 68.06 415 GLY A N 1
ATOM 3433 C CA . GLY A 1 415 ? -26.047 24.797 51.75 1 68.06 415 GLY A CA 1
ATOM 3434 C C . GLY A 1 415 ? -25.922 26.297 52.031 1 68.06 415 GLY A C 1
ATOM 3435 O O .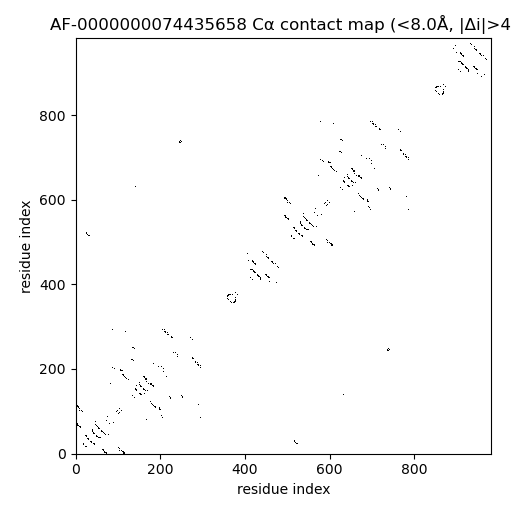 GLY A 1 415 ? -26.875 27.047 51.781 1 68.06 415 GLY A O 1
ATOM 3436 N N . LYS A 1 416 ? -24.781 26.844 52.531 1 73.19 416 LYS A N 1
ATOM 3437 C CA . LYS A 1 416 ? -24.781 28.25 52.938 1 73.19 416 LYS A CA 1
ATOM 3438 C C . LYS A 1 416 ? -23.703 29.031 52.188 1 73.19 416 LYS A C 1
ATOM 3440 O O . LYS A 1 416 ? -23.281 30.109 52.625 1 73.19 416 LYS A O 1
ATOM 3445 N N . ILE A 1 417 ? -23.312 28.562 51 1 79.56 417 ILE A N 1
ATOM 3446 C CA . ILE A 1 417 ? -22.172 29.234 50.375 1 79.56 417 ILE A CA 1
ATOM 3447 C C . ILE A 1 417 ? -22.656 30.234 49.312 1 79.56 417 ILE A C 1
ATOM 3449 O O . ILE A 1 417 ? -23.609 29.953 48.594 1 79.56 417 ILE A O 1
ATOM 3453 N N . TRP A 1 418 ? -22.094 31.484 49.438 1 82.81 418 TRP A N 1
ATOM 3454 C CA . TRP A 1 418 ? -22.281 32.469 48.406 1 82.81 418 TRP A CA 1
ATOM 3455 C C . TRP A 1 418 ? -21.172 32.406 47.375 1 82.81 418 TRP A C 1
ATOM 3457 O O . TRP A 1 418 ? -20 32.25 47.719 1 82.81 418 TRP A O 1
ATOM 3467 N N . ILE A 1 419 ? -21.578 32.438 46.125 1 85.75 419 ILE A N 1
ATOM 3468 C CA . ILE A 1 419 ? -20.609 32.219 45.062 1 85.75 419 ILE A CA 1
ATOM 3469 C C . ILE A 1 419 ? -20.703 33.375 44.031 1 85.75 419 ILE A C 1
ATOM 3471 O O . ILE A 1 419 ? -21.797 33.688 43.562 1 85.75 419 ILE A O 1
ATOM 3475 N N . MET A 1 420 ? -19.578 33.969 43.875 1 84.88 420 MET A N 1
ATOM 3476 C CA . MET A 1 420 ? -19.453 34.938 42.781 1 84.88 420 MET A CA 1
ATOM 3477 C C . MET A 1 420 ? -18.953 34.219 41.5 1 84.88 420 MET A C 1
ATOM 3479 O O . MET A 1 420 ? -17.844 33.688 41.5 1 84.88 420 MET A O 1
ATOM 3483 N N . ILE A 1 421 ? -19.734 34.219 40.5 1 87.5 421 ILE A N 1
ATOM 3484 C CA . ILE A 1 421 ? -19.438 33.469 39.281 1 87.5 421 ILE A CA 1
ATOM 3485 C C . ILE A 1 421 ? -19.172 34.406 38.125 1 87.5 421 ILE A C 1
ATOM 3487 O O . ILE A 1 421 ? -19.984 35.281 37.812 1 87.5 421 ILE A O 1
ATOM 3491 N N . SER A 1 422 ? -18.031 34.25 37.531 1 86.81 422 SER A N 1
ATOM 3492 C CA . SER A 1 422 ? -17.688 35 36.344 1 86.81 422 SER A CA 1
ATOM 3493 C C . SER A 1 422 ? -17.766 34.094 35.094 1 86.81 422 SER A C 1
ATOM 3495 O O . SER A 1 422 ? -17.141 33.031 35.062 1 86.81 422 SER A O 1
ATOM 3497 N N . TYR A 1 423 ? -18.609 34.406 34.125 1 84.69 423 TYR A N 1
ATOM 3498 C CA . TYR A 1 423 ? -18.781 33.562 32.938 1 84.69 423 TYR A CA 1
ATOM 3499 C C . TYR A 1 423 ? -18.719 34.406 31.672 1 84.69 423 TYR A C 1
ATOM 3501 O O . TYR A 1 423 ? -18.969 35.625 31.703 1 84.69 423 TYR A O 1
ATOM 3509 N N . LYS A 1 424 ? -18.328 33.812 30.641 1 82 424 LYS A N 1
ATOM 3510 C CA . LYS A 1 424 ? -18.172 34.469 29.344 1 82 424 LYS A CA 1
ATOM 3511 C C . LYS A 1 424 ? -19.469 34.406 28.547 1 82 424 LYS A C 1
ATOM 3513 O O . LYS A 1 424 ? -20.062 33.344 28.391 1 82 424 LYS A O 1
ATOM 3518 N N . ALA A 1 425 ? -20.016 35.5 28.141 1 73 425 ALA A N 1
ATOM 3519 C CA . ALA A 1 425 ? -21.172 35.594 27.266 1 73 425 ALA A CA 1
ATOM 3520 C C . ALA A 1 425 ? -20.781 36.25 25.938 1 73 425 ALA A C 1
ATOM 3522 O O . ALA A 1 425 ? -19.641 36.688 25.75 1 73 425 ALA A O 1
ATOM 3523 N N . SER A 1 426 ? -21.594 36.188 24.875 1 72.44 426 SER A N 1
ATOM 3524 C CA . SER A 1 426 ? -21.359 36.688 23.516 1 72.44 426 SER A CA 1
ATOM 3525 C C . SER A 1 426 ? -20.844 38.125 23.547 1 72.44 426 SER A C 1
ATOM 3527 O O . SER A 1 426 ? -20.047 38.531 22.688 1 72.44 426 SER A O 1
ATOM 3529 N N . ASP A 1 427 ? -21.172 38.906 24.469 1 70.56 427 ASP A N 1
ATOM 3530 C CA . ASP A 1 427 ? -20.906 40.344 24.453 1 70.56 427 ASP A CA 1
ATOM 3531 C C . ASP A 1 427 ? -19.922 40.719 25.547 1 70.56 427 ASP A C 1
ATOM 3533 O O . ASP A 1 427 ? -19.578 41.906 25.703 1 70.56 427 ASP A O 1
ATOM 3537 N N . GLY A 1 428 ? -19.344 39.812 26.359 1 75.44 428 GLY A N 1
ATOM 3538 C CA . GLY A 1 428 ? -18.391 40.188 27.391 1 75.44 428 GLY A CA 1
ATOM 3539 C C . GLY A 1 428 ? -18.391 39.18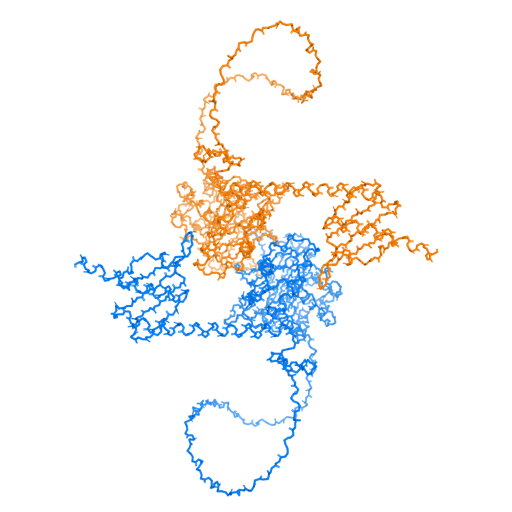8 28.547 1 75.44 428 GLY A C 1
ATOM 3540 O O . GLY A 1 428 ? -18.984 38.125 28.469 1 75.44 428 GLY A O 1
ATOM 3541 N N . ILE A 1 429 ? -17.547 39.594 29.609 1 78.56 429 ILE A N 1
ATOM 3542 C CA . ILE A 1 429 ? -17.469 38.781 30.844 1 78.56 429 ILE A CA 1
ATOM 3543 C C . ILE A 1 429 ? -18.406 39.375 31.891 1 78.56 429 ILE A C 1
ATOM 3545 O O . ILE A 1 429 ? -18.359 40.562 32.188 1 78.56 429 ILE A O 1
ATOM 3549 N N . TYR A 1 430 ? -19.312 38.594 32.375 1 80.31 430 TYR A N 1
ATOM 3550 C CA . TYR A 1 430 ? -20.25 39.031 33.406 1 80.31 430 TYR A CA 1
ATOM 3551 C C . TYR A 1 430 ? -19.984 38.312 34.719 1 80.31 430 TYR A C 1
ATOM 3553 O O . TYR A 1 430 ? -19.406 37.219 34.719 1 80.31 430 TYR A O 1
ATOM 3561 N N . THR A 1 431 ? -20.234 38.969 35.781 1 82.19 431 THR A N 1
ATOM 3562 C CA . THR A 1 431 ? -20.078 38.406 37.094 1 82.19 431 THR A CA 1
ATOM 3563 C C . THR A 1 431 ? -21.375 38.469 37.906 1 82.19 431 THR A C 1
ATOM 3565 O O . THR A 1 431 ? -22.031 39.531 37.938 1 82.19 431 THR A O 1
ATOM 3568 N N . ASP A 1 432 ? -21.906 37.375 38.406 1 83.12 432 ASP A N 1
ATOM 3569 C CA . ASP A 1 432 ? -23.094 37.312 39.25 1 83.12 432 ASP A CA 1
ATOM 3570 C C . ASP A 1 432 ? -22.766 36.656 40.594 1 83.12 432 ASP A C 1
ATOM 3572 O O . ASP A 1 432 ? -21.906 35.781 40.688 1 83.12 432 ASP A O 1
ATOM 3576 N N . THR A 1 433 ? -23.344 37.219 41.594 1 80.69 433 THR A N 1
ATOM 3577 C CA . THR A 1 433 ? -23.25 36.625 42.906 1 80.69 433 THR A CA 1
ATOM 3578 C C . THR A 1 433 ? -24.531 35.844 43.219 1 80.69 433 THR A C 1
ATOM 3580 O O . THR A 1 433 ? -25.625 36.406 43.219 1 80.69 433 THR A O 1
ATOM 3583 N N . LEU A 1 434 ? -24.422 34.594 43.438 1 84.62 434 LEU A N 1
ATOM 3584 C CA . LEU A 1 434 ? -25.578 33.719 43.688 1 84.62 434 LEU A CA 1
ATOM 3585 C C . LEU A 1 434 ? -25.344 32.875 44.969 1 84.62 434 LEU A C 1
ATOM 3587 O O . LEU A 1 434 ? -24.203 32.594 45.312 1 84.62 434 LEU A O 1
ATOM 3591 N N . HIS A 1 435 ? -26.469 32.688 45.594 1 82.38 435 HIS A N 1
ATOM 3592 C CA . HIS A 1 435 ? -26.453 31.688 46.656 1 82.38 435 HIS A CA 1
ATOM 3593 C C . HIS A 1 435 ? -26.469 30.281 46.062 1 82.38 435 HIS A C 1
ATOM 3595 O O . HIS A 1 435 ? -27.078 30.047 45 1 82.38 435 HIS A O 1
ATOM 3601 N N . GLN A 1 436 ? -25.844 29.359 46.75 1 85.5 436 GLN A N 1
ATOM 3602 C CA . GLN A 1 436 ? -25.703 28 46.219 1 85.5 436 GLN A CA 1
ATOM 3603 C C . GLN A 1 436 ? -27.047 27.422 45.844 1 85.5 436 GLN A C 1
ATOM 3605 O O . GLN A 1 436 ? -27.156 26.688 44.844 1 85.5 436 GLN A O 1
ATOM 3610 N N . HIS A 1 437 ? -28.109 27.766 46.469 1 82.75 437 HIS A N 1
ATOM 3611 C CA . HIS A 1 437 ? -29.422 27.172 46.219 1 82.75 437 HIS A CA 1
ATOM 3612 C C . HIS A 1 437 ? -30.078 27.797 45 1 82.75 437 HIS A C 1
ATOM 3614 O O . HIS A 1 437 ? -31.047 27.266 44.469 1 82.75 437 HIS A O 1
ATOM 3620 N N . GLU A 1 438 ? -29.469 28.828 44.562 1 81.5 438 GLU A N 1
ATOM 3621 C CA . GLU A 1 438 ? -30.062 29.562 43.438 1 81.5 438 GLU A CA 1
ATOM 3622 C C . GLU A 1 438 ? -29.5 29.062 42.094 1 81.5 438 GLU A C 1
ATOM 3624 O O . GLU A 1 438 ? -30 29.438 41.031 1 81.5 438 GLU A O 1
ATOM 3629 N N . ILE A 1 439 ? -28.562 28.172 42.219 1 83.06 439 ILE A N 1
ATOM 3630 C CA . ILE A 1 439 ? -27.891 27.734 41 1 83.06 439 ILE A CA 1
ATOM 3631 C C . ILE A 1 439 ? -28.641 26.562 40.375 1 83.06 439 ILE A C 1
ATOM 3633 O O . ILE A 1 439 ? -28.625 25.453 40.906 1 83.06 439 ILE A O 1
ATOM 3637 N N . ALA A 1 440 ? -29.375 26.766 39.344 1 82.06 440 ALA A N 1
ATOM 3638 C CA . ALA A 1 440 ? -30.094 25.812 38.5 1 82.06 440 ALA A CA 1
ATOM 3639 C C . ALA A 1 440 ? -30.031 26.203 37.031 1 82.06 440 ALA A C 1
ATOM 3641 O O . ALA A 1 440 ? -30.812 27.047 36.562 1 82.06 440 ALA A O 1
ATOM 3642 N N . THR A 1 441 ? -29.016 25.719 36.406 1 81.69 441 THR A N 1
ATOM 3643 C CA . THR A 1 441 ? -28.781 26.203 35.031 1 81.69 441 THR A CA 1
ATOM 3644 C C . THR A 1 441 ? -28.469 25.031 34.094 1 81.69 441 THR A C 1
ATOM 3646 O O . THR A 1 441 ? -28.438 23.875 34.531 1 81.69 441 THR A O 1
ATOM 3649 N N . THR A 1 442 ? -28.297 25.344 32.844 1 82.44 442 THR A N 1
ATOM 3650 C CA . THR A 1 442 ? -28.031 24.344 31.812 1 82.44 442 THR A CA 1
ATOM 3651 C C . THR A 1 442 ? -26.547 23.984 31.766 1 82.44 442 THR A C 1
ATOM 3653 O O . THR A 1 442 ? -25.719 24.75 32.25 1 82.44 442 THR A O 1
ATOM 3656 N N . SER A 1 443 ? -26.281 22.859 31.266 1 81.81 443 SER A N 1
ATOM 3657 C CA . SER A 1 443 ? -24.906 22.375 31.125 1 81.81 443 SER A CA 1
ATOM 3658 C C . SER A 1 443 ? -24.078 23.312 30.266 1 81.81 443 SER A C 1
ATOM 3660 O O . SER A 1 443 ? -22.875 23.484 30.5 1 81.81 443 SER A O 1
ATOM 3662 N N . ASP A 1 444 ? -24.641 23.953 29.438 1 80.56 444 ASP A N 1
ATOM 3663 C CA . ASP A 1 444 ? -23.938 24.875 28.547 1 80.56 444 ASP A CA 1
ATOM 3664 C C . ASP A 1 444 ? -23.5 26.125 29.297 1 80.56 444 ASP A C 1
ATOM 3666 O O . ASP A 1 444 ? -22.406 26.641 29.062 1 80.56 444 ASP A O 1
ATOM 3670 N N . TRP A 1 445 ? -24.297 26.562 30.109 1 82.38 445 TRP A N 1
ATOM 3671 C CA . TRP A 1 445 ? -23.953 27.719 30.922 1 82.38 445 TRP A CA 1
ATOM 3672 C C . TRP A 1 445 ? -22.812 27.391 31.875 1 82.38 445 TRP A C 1
ATOM 3674 O O . TRP A 1 445 ? -21.906 28.203 32.062 1 82.38 445 TRP A O 1
ATOM 3684 N N . VAL A 1 446 ? -22.75 26.219 32.344 1 86.88 446 VAL A N 1
ATOM 3685 C CA . VAL A 1 446 ? -21.688 25.781 33.25 1 86.88 446 VAL A CA 1
ATOM 3686 C C . VAL A 1 446 ? -20.359 25.781 32.5 1 86.88 446 VAL A C 1
ATOM 3688 O O . VAL A 1 446 ? -19.328 26.156 33.094 1 86.88 446 VAL A O 1
ATOM 3691 N N . ARG A 1 447 ? -20.438 25.5 31.328 1 84.44 447 ARG A N 1
ATOM 3692 C CA . ARG A 1 447 ? -19.219 25.438 30.516 1 84.44 447 ARG A CA 1
ATOM 3693 C C . ARG A 1 447 ? -18.672 26.828 30.234 1 84.44 447 ARG A C 1
ATOM 3695 O O . ARG A 1 447 ? -17.484 26.984 29.938 1 84.44 447 ARG A O 1
ATOM 3702 N N . SER A 1 448 ? -19.453 27.828 30.359 1 84.81 448 SER A N 1
ATOM 3703 C CA . SER A 1 448 ? -19.047 29.203 30.078 1 84.81 448 SER A CA 1
ATOM 3704 C C . SER A 1 448 ? -18.375 29.844 31.297 1 84.81 448 SER A C 1
ATOM 3706 O O . SER A 1 448 ? -17.828 30.938 31.203 1 84.81 448 SER A O 1
ATOM 3708 N N . VAL A 1 449 ? -18.359 29.219 32.406 1 87.31 449 VAL A N 1
ATOM 3709 C CA . VAL A 1 449 ? -17.844 29.75 33.656 1 87.31 449 VAL A CA 1
ATOM 3710 C C . VAL A 1 449 ? -16.312 29.797 33.594 1 87.31 449 VAL A C 1
ATOM 3712 O O . VAL A 1 449 ? -15.672 28.812 33.25 1 87.31 449 VAL A O 1
ATOM 3715 N N . GLN A 1 450 ? -15.781 30.953 34.031 1 87.19 450 GLN A N 1
ATOM 3716 C CA . GLN A 1 450 ? -14.336 31.141 33.969 1 87.19 450 GLN A CA 1
ATOM 3717 C C . GLN A 1 450 ? -13.734 31.141 35.375 1 87.19 450 GLN A C 1
ATOM 3719 O O . GLN A 1 450 ? -12.656 30.594 35.594 1 87.19 450 GLN A O 1
ATOM 3724 N N . LYS A 1 451 ? -14.375 31.844 36.25 1 89.56 451 LYS A N 1
ATOM 3725 C CA . LYS A 1 451 ? -13.859 32.031 37.625 1 89.56 451 LYS A CA 1
ATOM 3726 C C . LYS A 1 451 ? -14.992 32.031 38.656 1 89.56 451 LYS A C 1
ATOM 3728 O O . LYS A 1 451 ? -16.109 32.469 38.344 1 89.56 451 LYS A O 1
ATOM 3733 N N . VAL A 1 452 ? -14.719 31.406 39.75 1 90.38 452 VAL A N 1
ATOM 3734 C CA . VAL A 1 452 ? -15.672 31.406 40.875 1 90.38 452 VAL A CA 1
ATOM 3735 C C . VAL A 1 452 ? -14.977 31.859 42.156 1 90.38 452 VAL A C 1
ATOM 3737 O O . VAL A 1 452 ? -13.844 31.453 42.438 1 90.38 452 VAL A O 1
ATOM 3740 N N . LEU A 1 453 ? -15.555 32.781 42.781 1 86.62 453 LEU A N 1
ATOM 3741 C CA . LEU A 1 453 ? -15.102 33.219 44.094 1 86.62 453 LEU A CA 1
ATOM 3742 C C . LEU A 1 453 ? -16.109 32.844 45.188 1 86.62 453 LEU A C 1
ATOM 3744 O O . LEU A 1 453 ? -17.266 33.25 45.125 1 86.62 453 LEU A O 1
ATOM 3748 N N . VAL A 1 454 ? -15.719 32 46.031 1 86 454 VAL A N 1
ATOM 3749 C CA . VAL A 1 454 ? -16.578 31.547 47.094 1 86 454 VAL A CA 1
ATOM 3750 C C . VAL A 1 454 ? -16.297 32.344 48.375 1 86 454 VAL A C 1
ATOM 3752 O O . VAL A 1 454 ? -15.148 32.438 48.812 1 86 454 VAL A O 1
ATOM 3755 N N . THR A 1 455 ? -17.359 32.906 48.75 1 78.25 455 THR A N 1
ATOM 3756 C CA . THR A 1 455 ? -17.219 33.688 49.969 1 78.25 455 THR A CA 1
ATOM 3757 C C . THR A 1 455 ? -18.141 33.125 51.062 1 78.25 455 THR A C 1
ATOM 3759 O O . THR A 1 455 ? -19.031 32.312 50.781 1 78.25 455 THR A O 1
ATOM 3762 N N . GLU A 1 456 ? -17.875 33.375 52.375 1 69 456 GLU A N 1
ATOM 3763 C CA . GLU A 1 456 ? -18.703 33.125 53.531 1 69 456 GLU A CA 1
ATOM 3764 C C . GLU A 1 456 ? -18.875 31.641 53.781 1 69 456 GLU A C 1
ATOM 3766 O O . GLU A 1 456 ? -19.938 31.203 54.25 1 69 456 GLU A O 1
ATOM 3771 N N . TYR A 1 457 ? -17.953 30.75 53.25 1 68.12 457 TYR A N 1
ATOM 3772 C CA . TYR A 1 457 ? -18.094 29.328 53.562 1 68.12 457 TYR A CA 1
ATOM 3773 C C . TYR A 1 457 ? -17.734 29.031 55 1 68.12 457 TYR A C 1
ATOM 3775 O O . TYR A 1 457 ? -18.094 27.984 55.531 1 68.12 457 TYR A O 1
ATOM 3783 N N . ARG A 1 458 ? -16.953 29.922 55.719 1 66.94 458 ARG A N 1
ATOM 3784 C CA . ARG A 1 458 ? -16.672 29.922 57.125 1 66.94 458 ARG A CA 1
ATOM 3785 C C . ARG A 1 458 ? -16.531 31.344 57.656 1 66.94 458 ARG A C 1
ATOM 3787 O O . ARG A 1 458 ? -16.172 32.25 56.906 1 66.94 458 ARG A O 1
ATOM 3794 N N . LYS A 1 459 ? -16.906 31.5 58.938 1 65.88 459 LYS A N 1
ATOM 3795 C CA . LYS A 1 459 ? -16.781 32.812 59.594 1 65.88 459 LYS A CA 1
ATOM 3796 C C . LYS A 1 459 ? -15.352 33.312 59.531 1 65.88 459 LYS A C 1
ATOM 3798 O O . LYS A 1 459 ? -14.422 32.594 59.906 1 65.88 459 LYS A O 1
ATOM 3803 N N . LYS A 1 460 ? -15.039 34.531 58.906 1 66.88 460 LYS A N 1
ATOM 3804 C CA . LYS A 1 460 ? -13.781 35.25 58.844 1 66.88 460 LYS A CA 1
ATOM 3805 C C . LYS A 1 460 ? -12.781 34.562 57.938 1 66.88 460 LYS A C 1
ATOM 3807 O O . LYS A 1 460 ? -11.578 34.812 58 1 66.88 460 LYS A O 1
ATOM 3812 N N . ALA A 1 461 ? -13.234 33.531 57.094 1 72.12 461 ALA A N 1
ATOM 3813 C CA . ALA A 1 461 ? -12.305 32.844 56.188 1 72.12 461 ALA A CA 1
ATOM 3814 C C . ALA A 1 461 ? -12.086 33.656 54.906 1 72.12 461 ALA A C 1
ATOM 3816 O O . ALA A 1 461 ? -13 34.344 54.438 1 72.12 461 ALA A O 1
ATOM 3817 N N . PRO A 1 462 ? -10.867 33.688 54.531 1 78.12 462 PRO A N 1
ATOM 3818 C CA . PRO A 1 462 ? -10.609 34.375 53.25 1 78.12 462 PRO A CA 1
ATOM 3819 C C . PRO A 1 462 ? -11.328 33.75 52.062 1 78.12 462 PRO A C 1
ATOM 3821 O O . PRO A 1 462 ? -11.562 32.531 52.062 1 78.12 462 PRO A O 1
ATOM 3824 N N . PRO A 1 463 ? -11.742 34.562 51.125 1 81.19 463 PRO A N 1
ATOM 3825 C CA . PRO A 1 463 ? -12.438 34 49.969 1 81.19 463 PRO A CA 1
ATOM 3826 C C . PRO A 1 463 ? -11.57 33.031 49.156 1 81.19 463 PRO A C 1
ATOM 3828 O O . PRO A 1 463 ? -10.352 33.188 49.125 1 81.19 463 PRO A O 1
ATOM 3831 N N . ILE A 1 464 ? -12.195 31.984 48.688 1 85.44 464 ILE A N 1
ATOM 3832 C CA . ILE A 1 464 ? -11.523 30.984 47.875 1 85.44 464 ILE A CA 1
ATOM 3833 C C . ILE A 1 464 ? -11.812 31.25 46.406 1 85.44 464 ILE A C 1
ATOM 3835 O O . ILE A 1 464 ? -12.977 31.344 46 1 85.44 464 ILE A O 1
ATOM 3839 N N . LYS A 1 465 ? -10.742 31.391 45.719 1 85.81 465 LYS A N 1
ATOM 3840 C CA . LYS A 1 465 ? -10.859 31.609 44.281 1 85.81 465 LYS A CA 1
ATOM 3841 C C . LYS A 1 465 ? -10.578 30.328 43.5 1 85.81 465 LYS A C 1
ATOM 3843 O O . LYS A 1 465 ? -9.586 29.656 43.75 1 85.81 465 LYS A O 1
ATOM 3848 N N . LEU A 1 466 ? -11.523 29.922 42.625 1 88.62 466 LEU A N 1
ATOM 3849 C CA . LEU A 1 466 ? -11.344 28.797 41.688 1 88.62 466 LEU A CA 1
ATOM 3850 C C . LEU A 1 466 ? -11.43 29.266 40.25 1 88.62 466 LEU A C 1
ATOM 3852 O O . LEU A 1 466 ? -12.195 30.172 39.938 1 88.62 466 LEU A O 1
ATOM 3856 N N . THR A 1 467 ? -10.578 28.625 39.469 1 87.19 467 THR A N 1
ATOM 3857 C CA . THR A 1 467 ? -10.586 29.047 38.062 1 87.19 467 THR A CA 1
ATOM 3858 C C . THR A 1 467 ? -10.758 27.844 37.125 1 87.19 467 THR A C 1
ATOM 3860 O O . THR A 1 467 ? -10.57 26.703 37.562 1 87.19 467 THR A O 1
ATOM 3863 N N . SER A 1 468 ? -11.18 28.078 35.969 1 85.19 468 SER A N 1
ATOM 3864 C CA . SER A 1 468 ? -11.258 27.172 34.812 1 85.19 468 SER A CA 1
ATOM 3865 C C . SER A 1 468 ? -12.023 25.906 35.188 1 85.19 468 SER A C 1
ATOM 3867 O O . SER A 1 468 ? -13.164 25.969 35.656 1 85.19 468 SER A O 1
ATOM 3869 N N . TYR A 1 469 ? -11.383 24.734 35.062 1 86 469 TYR A N 1
ATOM 3870 C CA . TYR A 1 469 ? -12.047 23.453 35.25 1 86 469 TYR A CA 1
ATOM 3871 C C . TYR A 1 469 ? -12.539 23.312 36.688 1 86 469 TYR A C 1
ATOM 3873 O O . TYR A 1 469 ? -13.633 22.812 36.906 1 86 469 TYR A O 1
ATOM 3881 N N . ARG A 1 470 ? -11.859 23.734 37.562 1 87.06 470 ARG A N 1
ATOM 3882 C CA . ARG A 1 470 ? -12.227 23.594 38.969 1 87.06 470 ARG A CA 1
ATOM 3883 C C . ARG A 1 470 ? -13.461 24.422 39.312 1 87.06 470 ARG A C 1
ATOM 3885 O O . ARG A 1 470 ? -14.328 23.984 40.062 1 87.06 470 ARG A O 1
ATOM 3892 N N . ALA A 1 471 ? -13.477 25.531 38.688 1 89.25 471 ALA A N 1
ATOM 3893 C CA . ALA A 1 471 ? -14.664 26.375 38.875 1 89.25 471 ALA A CA 1
ATOM 3894 C C . ALA A 1 471 ? -15.898 25.703 38.281 1 89.25 471 ALA A C 1
ATOM 3896 O O . ALA A 1 471 ? -16.953 25.656 38.906 1 89.25 471 ALA A O 1
ATOM 3897 N N . ARG A 1 472 ? -15.742 25.172 37.219 1 88.25 472 ARG A N 1
ATOM 3898 C CA . ARG A 1 472 ? -16.859 24.531 36.531 1 88.25 472 ARG A CA 1
ATOM 3899 C C . ARG A 1 472 ? -17.312 23.281 37.281 1 88.25 472 ARG A C 1
ATOM 3901 O O . ARG A 1 472 ? -18.5 23 37.375 1 88.25 472 ARG A O 1
ATOM 3908 N N . LYS A 1 473 ? -16.359 22.594 37.75 1 89.12 473 LYS A N 1
ATOM 3909 C CA . LYS A 1 473 ? -16.688 21.391 38.5 1 89.12 473 LYS A CA 1
ATOM 3910 C C . LYS A 1 473 ? -17.516 21.719 39.75 1 89.12 473 LYS A C 1
ATOM 3912 O O . LYS A 1 473 ? -18.5 21.031 40.031 1 89.12 473 LYS A O 1
ATOM 3917 N N . LEU A 1 474 ? -17.125 22.688 40.375 1 88.88 474 LEU A N 1
ATOM 3918 C CA . LEU A 1 474 ? -17.875 23.094 41.562 1 88.88 474 LEU A CA 1
ATOM 3919 C C . LEU A 1 474 ? -19.312 23.469 41.219 1 88.88 474 LEU A C 1
ATOM 3921 O O . LEU A 1 474 ? -20.25 23 41.844 1 88.88 474 LEU A O 1
ATOM 3925 N N . ILE A 1 475 ? -19.453 24.234 40.219 1 88.56 475 ILE A N 1
ATOM 3926 C CA . ILE A 1 475 ? -20.766 24.703 39.812 1 88.56 475 ILE A CA 1
ATOM 3927 C C . ILE A 1 475 ? -21.594 23.531 39.312 1 88.56 475 ILE A C 1
ATOM 3929 O O . ILE A 1 475 ? -22.797 23.438 39.594 1 88.56 475 ILE A O 1
ATOM 3933 N N . LYS A 1 476 ? -20.938 22.672 38.625 1 89 476 LYS A N 1
ATOM 3934 C CA . LYS A 1 476 ? -21.625 21.484 38.125 1 89 476 LYS A CA 1
ATOM 3935 C C . LYS A 1 476 ? -22.156 20.641 39.281 1 89 476 LYS A C 1
ATOM 3937 O O . LYS A 1 476 ? -23.312 20.188 39.25 1 89 476 LYS A O 1
ATOM 3942 N N . LEU A 1 477 ? -21.406 20.453 40.25 1 87.62 477 LEU A N 1
ATOM 3943 C CA . LEU A 1 477 ? -21.812 19.656 41.406 1 87.62 477 LEU A CA 1
ATOM 3944 C C . LEU A 1 477 ? -22.984 20.312 42.156 1 87.62 477 LEU A C 1
ATOM 3946 O O . LEU A 1 477 ? -23.938 19.641 42.562 1 87.62 477 LEU A O 1
ATOM 3950 N N . ILE A 1 478 ? -22.938 21.531 42.25 1 87.44 478 ILE A N 1
ATOM 3951 C CA . ILE A 1 478 ? -24 22.281 42.906 1 87.44 478 ILE A CA 1
ATOM 3952 C C . ILE A 1 478 ? -25.281 22.219 42.062 1 87.44 478 ILE A C 1
ATOM 3954 O O . ILE A 1 478 ? -26.375 21.969 42.594 1 87.44 478 ILE A O 1
ATOM 3958 N N . ASN A 1 479 ? -25.031 22.406 40.812 1 85.81 479 ASN A N 1
ATOM 3959 C CA . ASN A 1 479 ? -26.141 22.344 39.875 1 85.81 479 ASN A CA 1
ATOM 3960 C C . ASN A 1 479 ? -26.828 20.984 39.906 1 85.81 479 ASN A C 1
ATOM 3962 O O . ASN A 1 479 ? -28.062 20.891 39.938 1 85.81 479 ASN A O 1
ATOM 3966 N N . ASP A 1 480 ? -26.062 20 39.906 1 84.94 480 ASP A N 1
ATOM 3967 C CA . ASP A 1 480 ? -26.609 18.641 39.938 1 84.94 480 ASP A CA 1
ATOM 3968 C C . ASP A 1 480 ? -27.375 18.391 41.219 1 84.94 480 ASP A C 1
ATOM 3970 O O . ASP A 1 480 ? -28.438 17.766 41.219 1 84.94 480 ASP A O 1
ATOM 3974 N N . LYS A 1 481 ? -26.906 18.812 42.219 1 83.44 481 LYS A N 1
ATOM 3975 C CA . LYS A 1 481 ? -27.562 18.641 43.531 1 83.44 481 LYS A CA 1
ATOM 3976 C C . LYS A 1 481 ? -28.875 19.406 43.594 1 83.44 481 LYS A C 1
ATOM 3978 O O . LYS A 1 481 ? -29.891 18.891 44.094 1 83.44 481 LYS A O 1
ATOM 3983 N N . ASN A 1 482 ? -28.844 20.531 43.062 1 82.62 482 ASN A N 1
ATOM 3984 C CA . ASN A 1 482 ? -30.047 21.344 43.094 1 82.62 482 ASN A CA 1
ATOM 3985 C C . ASN A 1 482 ? -31.125 20.781 42.156 1 82.62 482 ASN A C 1
ATOM 3987 O O . ASN A 1 482 ? -32.312 20.812 42.469 1 82.62 482 ASN A O 1
ATOM 3991 N N . LEU A 1 483 ? -30.719 20.312 41.094 1 81.69 483 LEU A N 1
ATOM 3992 C CA . LEU A 1 483 ? -31.672 19.734 40.156 1 81.69 483 LEU A CA 1
ATOM 3993 C C . LEU A 1 483 ? -32.25 18.438 40.719 1 81.69 483 LEU A C 1
ATOM 3995 O O . LEU A 1 483 ? -33.438 18.141 40.5 1 81.69 483 LEU A O 1
ATOM 3999 N N . ARG A 1 484 ? -31.594 17.719 41.406 1 77.94 484 ARG A N 1
ATOM 4000 C CA . ARG A 1 484 ? -32.094 16.5 42.062 1 77.94 484 ARG A CA 1
ATOM 4001 C C . ARG A 1 484 ? -33.031 16.859 43.219 1 77.94 484 ARG A C 1
ATOM 4003 O O . ARG A 1 484 ? -34.062 16.188 43.406 1 77.94 484 ARG A O 1
ATOM 4010 N N . ASN A 1 485 ? -32.75 17.844 43.844 1 70.06 485 ASN A N 1
ATOM 4011 C CA . ASN A 1 485 ? -33.594 18.25 44.969 1 70.06 485 ASN A CA 1
ATOM 4012 C C . ASN A 1 485 ? -34.844 18.984 44.469 1 70.06 485 ASN A C 1
ATOM 4014 O O . ASN A 1 485 ? -35.906 18.922 45.125 1 70.06 485 ASN A O 1
ATOM 4018 N N . GLY A 1 486 ? -34.906 19.656 43.469 1 61.31 486 GLY A N 1
ATOM 4019 C CA . GLY A 1 486 ? -36.094 20.266 42.906 1 61.31 486 GLY A CA 1
ATOM 4020 C C . GLY A 1 486 ? -37.062 19.25 42.344 1 61.31 486 GLY A C 1
ATOM 4021 O O . GLY A 1 486 ? -38.281 19.484 42.344 1 61.31 486 GLY A O 1
ATOM 4022 N N . LYS A 1 487 ? -36.844 18.172 41.75 1 54.19 487 LYS A N 1
ATOM 4023 C CA . LYS A 1 487 ? -37.75 17.094 41.344 1 54.19 487 LYS A CA 1
ATOM 4024 C C . LYS A 1 487 ? -38.375 16.438 42.562 1 54.19 487 LYS A C 1
ATOM 4026 O O . LYS A 1 487 ? -39.531 15.977 42.5 1 54.19 487 LYS A O 1
ATOM 4031 N N . LYS A 1 488 ? -37.781 16.422 43.562 1 49.22 488 LYS A N 1
ATOM 4032 C CA . LYS A 1 488 ? -38.406 15.828 44.75 1 49.22 488 LYS A CA 1
ATOM 4033 C C . LYS A 1 488 ? -39.469 16.75 45.344 1 49.22 488 LYS A C 1
ATOM 4035 O O . LYS A 1 488 ? -40.438 16.281 45.938 1 49.22 488 LYS A O 1
ATOM 4040 N N . ALA A 1 489 ? -39.406 18 45.188 1 45.47 489 ALA A N 1
ATOM 4041 C CA . ALA A 1 489 ? -40.438 18.859 45.75 1 45.47 489 ALA A CA 1
ATOM 4042 C C . ALA A 1 489 ? -41.719 18.781 44.906 1 45.47 489 ALA A C 1
ATOM 4044 O O . ALA A 1 489 ? -42.812 19.047 45.375 1 45.47 489 ALA A O 1
ATOM 4045 N N . THR A 1 490 ? -41.562 18.641 43.625 1 39.28 490 THR A N 1
ATOM 4046 C CA . THR A 1 490 ? -42.781 18.547 42.812 1 39.28 490 THR A CA 1
ATOM 4047 C C . THR A 1 490 ? -43.375 17.156 42.906 1 39.28 490 THR A C 1
ATOM 4049 O O . THR A 1 490 ? -44.469 16.906 42.375 1 39.28 490 THR A O 1
ATOM 4052 N N . LEU A 1 491 ? -42.656 16.219 43.438 1 31.22 491 LEU A N 1
ATOM 4053 C CA . LEU A 1 491 ? -43.438 15.016 43.781 1 31.22 491 LEU A CA 1
ATOM 4054 C C . LEU A 1 491 ? -44.031 15.117 45.188 1 31.22 491 LEU A C 1
ATOM 4056 O O . LEU A 1 491 ? -43.375 15.555 46.125 1 31.22 491 LEU A O 1
ATOM 4060 N N . MET B 1 1 ? -21.047 -0.609 -11.75 1 88.12 1 MET B N 1
ATOM 4061 C CA . MET B 1 1 ? -21.891 -0.73 -10.57 1 88.12 1 MET B CA 1
ATOM 4062 C C . MET B 1 1 ? -21.422 -1.867 -9.672 1 88.12 1 MET B C 1
ATOM 4064 O O . MET B 1 1 ? -20.688 -1.638 -8.711 1 88.12 1 MET B O 1
ATOM 4068 N N . VAL B 1 2 ? -21.594 -3.098 -10.102 1 91.12 2 VAL B N 1
ATOM 4069 C CA . VAL B 1 2 ? -21.062 -4.285 -9.445 1 91.12 2 VAL B CA 1
ATOM 4070 C C . VAL B 1 2 ? -19.906 -4.855 -10.266 1 91.12 2 VAL B C 1
ATOM 4072 O O . VAL B 1 2 ? -20.047 -5.102 -11.461 1 91.12 2 VAL B O 1
ATOM 4075 N N . ASP B 1 3 ? -18.734 -4.969 -9.578 1 93.75 3 ASP B N 1
ATOM 4076 C CA . ASP B 1 3 ? -17.531 -5.371 -10.312 1 93.75 3 ASP B CA 1
ATOM 4077 C C . ASP B 1 3 ? -16.984 -6.691 -9.781 1 93.75 3 ASP B C 1
ATOM 4079 O O . ASP B 1 3 ? -17.375 -7.766 -10.234 1 93.75 3 ASP B O 1
ATOM 4083 N N . GLY B 1 4 ? -16.281 -6.676 -8.703 1 96.44 4 GLY B N 1
ATOM 4084 C CA . GLY B 1 4 ? -15.641 -7.863 -8.164 1 96.44 4 GLY B CA 1
ATOM 4085 C C . GLY B 1 4 ? -16.578 -8.742 -7.363 1 96.44 4 GLY B C 1
ATOM 4086 O O . GLY B 1 4 ? -17.422 -8.242 -6.609 1 96.44 4 GLY B O 1
ATOM 4087 N N . VAL B 1 5 ? -16.469 -10.078 -7.594 1 97.5 5 VAL B N 1
ATOM 4088 C CA . VAL B 1 5 ? -17.328 -11 -6.844 1 97.5 5 VAL B CA 1
ATOM 4089 C C . VAL B 1 5 ? -16.547 -12.273 -6.516 1 97.5 5 VAL B C 1
ATOM 4091 O O . VAL B 1 5 ? -15.578 -12.609 -7.211 1 97.5 5 VAL B O 1
ATOM 4094 N N . LYS B 1 6 ? -16.891 -12.906 -5.488 1 97.75 6 LYS B N 1
ATOM 4095 C CA . LYS B 1 6 ? -16.594 -14.289 -5.141 1 97.75 6 LYS B CA 1
ATOM 4096 C C . LYS B 1 6 ? -17.859 -15.086 -4.875 1 97.75 6 LYS B C 1
ATOM 4098 O O . LYS B 1 6 ? -18.594 -14.789 -3.936 1 97.75 6 LYS B O 1
ATOM 4103 N N . ILE B 1 7 ? -18.047 -16.016 -5.68 1 97.88 7 ILE B N 1
ATOM 4104 C CA . ILE B 1 7 ? -19.297 -16.766 -5.641 1 97.88 7 ILE B CA 1
ATOM 4105 C C . ILE B 1 7 ? -19 -18.25 -5.398 1 97.88 7 ILE B C 1
ATOM 4107 O O . ILE B 1 7 ? -18.094 -18.812 -6.016 1 97.88 7 ILE B O 1
ATOM 4111 N N . TYR B 1 8 ? -19.734 -18.828 -4.527 1 97.88 8 TYR B N 1
ATOM 4112 C CA . TYR B 1 8 ? -19.688 -20.266 -4.355 1 97.88 8 TYR B CA 1
ATOM 4113 C C . TYR B 1 8 ? -20.844 -20.953 -5.074 1 97.88 8 TYR B C 1
ATOM 4115 O O . TYR B 1 8 ? -21.984 -20.484 -5.004 1 97.88 8 TYR B O 1
ATOM 4123 N N . VAL B 1 9 ? -20.484 -21.938 -5.77 1 97.31 9 VAL B N 1
ATOM 4124 C CA . VAL B 1 9 ? -21.453 -22.672 -6.582 1 97.31 9 VAL B CA 1
ATOM 4125 C C . VAL B 1 9 ? -21.547 -24.125 -6.098 1 97.31 9 VAL B C 1
ATOM 4127 O O . VAL B 1 9 ? -20.578 -24.656 -5.527 1 97.31 9 VAL B O 1
ATOM 4130 N N . SER B 1 10 ? -22.703 -24.719 -6.383 1 94.62 10 SER B N 1
ATOM 4131 C CA . SER B 1 10 ? -22.938 -26.109 -5.973 1 94.62 10 SER B CA 1
ATOM 4132 C C . SER B 1 10 ? -22 -27.062 -6.699 1 94.62 10 SER B C 1
ATOM 4134 O O . SER B 1 10 ? -21.719 -26.891 -7.891 1 94.62 10 SER B O 1
ATOM 4136 N N . SER B 1 11 ? -21.656 -28.125 -5.977 1 93.31 11 SER B N 1
ATOM 4137 C CA . SER B 1 11 ? -20.75 -29.125 -6.523 1 93.31 11 SER B CA 1
ATOM 4138 C C . SER B 1 11 ? -21.406 -29.938 -7.625 1 93.31 11 SER B C 1
ATOM 4140 O O . SER B 1 11 ? -20.719 -30.594 -8.414 1 93.31 11 SER B O 1
ATOM 4142 N N . THR B 1 12 ? -22.719 -29.844 -7.715 1 92.12 12 THR B N 1
ATOM 4143 C CA . THR B 1 12 ? -23.469 -30.641 -8.688 1 92.12 12 THR B CA 1
ATOM 4144 C C . THR B 1 12 ? -23.156 -30.172 -10.109 1 92.12 12 THR B C 1
ATOM 4146 O O . THR B 1 12 ? -23.406 -30.906 -11.07 1 92.12 12 THR B O 1
ATOM 4149 N N . VAL B 1 13 ? -22.547 -29.031 -10.219 1 94.88 13 VAL B N 1
ATOM 4150 C CA . VAL B 1 13 ? -22.312 -28.453 -11.547 1 94.88 13 VAL B CA 1
ATOM 4151 C C . VAL B 1 13 ? -20.891 -28.75 -11.992 1 94.88 13 VAL B C 1
ATOM 4153 O O . VAL B 1 13 ? -20.5 -28.406 -13.117 1 94.88 13 VAL B O 1
ATOM 4156 N N . ALA B 1 14 ? -20.141 -29.453 -11.25 1 95.62 14 ALA B N 1
ATOM 4157 C CA . ALA B 1 14 ? -18.719 -29.672 -11.5 1 95.62 14 ALA B CA 1
ATOM 4158 C C . ALA B 1 14 ? -18.484 -30.359 -12.836 1 95.62 14 ALA B C 1
ATOM 4160 O O . ALA B 1 14 ? -17.641 -29.938 -13.625 1 95.62 14 ALA B O 1
ATOM 4161 N N . GLU B 1 15 ? -19.266 -31.406 -13.07 1 94.5 15 GLU B N 1
ATOM 4162 C CA . GLU B 1 15 ? -19.109 -32.156 -14.312 1 94.5 15 GLU B CA 1
ATOM 4163 C C . GLU B 1 15 ? -19.422 -31.297 -15.531 1 94.5 15 GLU B C 1
ATOM 4165 O O . GLU B 1 15 ? -18.766 -31.406 -16.562 1 94.5 15 GLU B O 1
ATOM 4170 N N . LYS B 1 16 ? -20.406 -30.5 -15.344 1 96.19 16 LYS B N 1
ATOM 4171 C CA . LYS B 1 16 ? -20.781 -29.594 -16.438 1 96.19 16 LYS B CA 1
ATOM 4172 C C . LYS B 1 16 ? -19.672 -28.594 -16.719 1 96.19 16 LYS B C 1
ATOM 4174 O O . LYS B 1 16 ? -19.422 -28.234 -17.875 1 96.19 16 LYS B O 1
ATOM 4179 N N . TRP B 1 17 ? -18.938 -28.125 -15.672 1 97.25 17 TRP B N 1
ATOM 4180 C CA . TRP B 1 17 ? -17.812 -27.203 -15.844 1 97.25 17 TRP B CA 1
ATOM 4181 C C . TRP B 1 17 ? -16.656 -27.875 -16.578 1 97.25 17 TRP B C 1
ATOM 4183 O O . TRP B 1 17 ? -16.062 -27.281 -17.484 1 97.25 17 TRP B O 1
ATOM 4193 N N . LEU B 1 18 ? -16.406 -29.109 -16.203 1 95.31 18 LEU B N 1
ATOM 4194 C CA . LEU B 1 18 ? -15.273 -29.828 -16.766 1 95.31 18 LEU B CA 1
ATOM 4195 C C . LEU B 1 18 ? -15.484 -30.094 -18.25 1 95.31 18 LEU B C 1
ATOM 4197 O O . LEU B 1 18 ? -14.523 -30.156 -19.016 1 95.31 18 LEU B O 1
ATOM 4201 N N . ASN B 1 19 ? -16.75 -30.156 -18.641 1 95.25 19 ASN B N 1
ATOM 4202 C CA . ASN B 1 19 ? -17.078 -30.453 -20.047 1 95.25 19 ASN B CA 1
ATOM 4203 C C . ASN B 1 19 ? -17.453 -29.188 -20.797 1 95.25 19 ASN B C 1
ATOM 4205 O O . ASN B 1 19 ? -17.844 -29.25 -21.969 1 95.25 19 ASN B O 1
ATOM 4209 N N . ASN B 1 20 ? -17.406 -28.078 -20.125 1 96.5 20 ASN B N 1
ATOM 4210 C CA . ASN B 1 20 ? -17.734 -26.812 -20.781 1 96.5 20 ASN B CA 1
ATOM 4211 C C . ASN B 1 20 ? -16.641 -26.375 -21.75 1 96.5 20 ASN B C 1
ATOM 4213 O O . ASN B 1 20 ? -15.484 -26.234 -21.359 1 96.5 20 ASN B O 1
ATOM 4217 N N . PRO B 1 21 ? -16.969 -26.125 -22.938 1 95.38 21 PRO B N 1
ATOM 4218 C CA . PRO B 1 21 ? -15.945 -25.812 -23.938 1 95.38 21 PRO B CA 1
ATOM 4219 C C . PRO B 1 21 ? -15.266 -24.469 -23.688 1 95.38 21 PRO B C 1
ATOM 4221 O O . PRO B 1 21 ? -14.164 -24.219 -24.188 1 95.38 21 PRO B O 1
ATOM 4224 N N . TYR B 1 22 ? -15.867 -23.578 -22.922 1 96.44 22 TYR B N 1
ATOM 4225 C CA . TYR B 1 22 ? -15.297 -22.266 -22.672 1 96.44 22 TYR B CA 1
ATOM 4226 C C . TYR B 1 22 ? -14.312 -22.297 -21.516 1 96.44 22 TYR B C 1
ATOM 4228 O O . TYR B 1 22 ? -13.523 -21.359 -21.328 1 96.44 22 TYR B O 1
ATOM 4236 N N . LEU B 1 23 ? -14.289 -23.391 -20.75 1 97.19 23 LEU B N 1
ATOM 4237 C CA . LEU B 1 23 ? -13.453 -23.484 -19.562 1 97.19 23 LEU B CA 1
ATOM 4238 C C . LEU B 1 23 ? -12.32 -24.484 -19.766 1 97.19 23 LEU B C 1
ATOM 4240 O O . LEU B 1 23 ? -12.555 -25.688 -19.781 1 97.19 23 LEU B O 1
ATOM 4244 N N . LYS B 1 24 ? -11.188 -23.938 -19.922 1 95.75 24 LYS B N 1
ATOM 4245 C CA . LYS B 1 24 ? -10 -24.797 -20.031 1 95.75 24 LYS B CA 1
ATOM 4246 C C . LYS B 1 24 ? -9.281 -24.906 -18.688 1 95.75 24 LYS B C 1
ATOM 4248 O O . LYS B 1 24 ? -8.453 -24.062 -18.359 1 95.75 24 LYS B O 1
ATOM 4253 N N . PHE B 1 25 ? -9.469 -25.984 -18.047 1 96.56 25 PHE B N 1
ATOM 4254 C CA . PHE B 1 25 ? -8.93 -26.156 -16.703 1 96.56 25 PHE B CA 1
ATOM 4255 C C . PHE B 1 25 ? -7.469 -26.594 -16.766 1 96.56 25 PHE B C 1
ATOM 4257 O O . PHE B 1 25 ? -7.086 -27.391 -17.625 1 96.56 25 PHE B O 1
ATOM 4264 N N . THR B 1 26 ? -6.723 -26.062 -15.859 1 94.81 26 THR B N 1
ATOM 4265 C CA . THR B 1 26 ? -5.32 -26.422 -15.703 1 94.81 26 THR B CA 1
ATOM 4266 C C . THR B 1 26 ? -5.066 -27.047 -14.336 1 94.81 26 THR B C 1
ATOM 4268 O O . THR B 1 26 ? -5.785 -26.766 -13.375 1 94.81 26 THR B O 1
ATOM 4271 N N . ILE B 1 27 ? -4.078 -27.938 -14.297 1 91.69 27 ILE B N 1
ATOM 4272 C CA . ILE B 1 27 ? -3.709 -28.641 -13.07 1 91.69 27 ILE B CA 1
ATOM 4273 C C . ILE B 1 27 ? -2.191 -28.625 -12.906 1 91.69 27 ILE B C 1
ATOM 4275 O O . ILE B 1 27 ? -1.451 -28.672 -13.891 1 91.69 27 ILE B O 1
ATOM 4279 N N . ASP B 1 28 ? -1.822 -28.484 -11.688 1 91.38 28 ASP B N 1
ATOM 4280 C CA . ASP B 1 28 ? -0.401 -28.531 -11.352 1 91.38 28 ASP B CA 1
ATOM 4281 C C . ASP B 1 28 ? 0.043 -29.953 -11.031 1 91.38 28 ASP B C 1
ATOM 4283 O O . ASP B 1 28 ? -0.555 -30.609 -10.18 1 91.38 28 ASP B O 1
ATOM 4287 N N . VAL B 1 29 ? 1.136 -30.453 -11.711 1 92.38 29 VAL B N 1
ATOM 4288 C CA . VAL B 1 29 ? 1.653 -31.797 -11.461 1 92.38 29 VAL B CA 1
ATOM 4289 C C . VAL B 1 29 ? 3.166 -31.75 -11.266 1 92.38 29 VAL B C 1
ATOM 4291 O O . VAL B 1 29 ? 3.826 -30.812 -11.742 1 92.38 29 VAL B O 1
ATOM 4294 N N . TYR B 1 30 ? 3.648 -32.719 -10.562 1 92.06 30 TYR B N 1
ATOM 4295 C CA . TYR B 1 30 ? 5.094 -32.844 -10.422 1 92.06 30 TYR B CA 1
ATOM 4296 C C . TYR B 1 30 ? 5.742 -33.25 -11.734 1 92.06 30 TYR B C 1
ATOM 4298 O O . TYR B 1 30 ? 5.246 -34.156 -12.414 1 92.06 30 TYR B O 1
ATOM 4306 N N . TYR B 1 31 ? 6.762 -32.625 -12.023 1 90 31 TYR B N 1
ATOM 4307 C CA . TYR B 1 31 ? 7.426 -32.844 -13.305 1 90 31 TYR B CA 1
ATOM 4308 C C . TYR B 1 31 ? 7.965 -34.281 -13.414 1 90 31 TYR B C 1
ATOM 4310 O O . TYR B 1 31 ? 7.832 -34.906 -14.453 1 90 31 TYR B O 1
ATOM 4318 N N . SER B 1 32 ? 8.492 -34.812 -12.367 1 88.25 32 SER B N 1
ATOM 4319 C CA . SER B 1 32 ? 9.172 -36.094 -12.383 1 88.25 32 SER B CA 1
ATOM 4320 C C . SER B 1 32 ? 8.172 -37.25 -12.32 1 88.25 32 SER B C 1
ATOM 4322 O O . SER B 1 32 ? 8.305 -38.25 -13.047 1 88.25 32 SER B O 1
ATOM 4324 N N . THR B 1 33 ? 7.105 -37.125 -11.523 1 87.88 33 THR B N 1
ATOM 4325 C CA . THR B 1 33 ? 6.23 -38.25 -11.242 1 87.88 33 THR B CA 1
ATOM 4326 C C . THR B 1 33 ? 4.895 -38.094 -11.969 1 87.88 33 THR B C 1
ATOM 4328 O O . THR B 1 33 ? 4.172 -39.094 -12.164 1 87.88 33 THR B O 1
ATOM 4331 N N . GLY B 1 34 ? 4.547 -36.906 -12.227 1 86.06 34 GLY B N 1
ATOM 4332 C CA . GLY B 1 34 ? 3.244 -36.656 -12.82 1 86.06 34 GLY B CA 1
ATOM 4333 C C . GLY B 1 34 ? 2.121 -36.594 -11.805 1 86.06 34 GLY B C 1
ATOM 4334 O O . GLY B 1 34 ? 0.962 -36.375 -12.164 1 86.06 34 GLY B O 1
ATOM 4335 N N . GLU B 1 35 ? 2.492 -36.75 -10.578 1 89.31 35 GLU B N 1
ATOM 4336 C CA . GLU B 1 35 ? 1.487 -36.688 -9.516 1 89.31 35 GLU B CA 1
ATOM 4337 C C . GLU B 1 35 ? 0.948 -35.25 -9.352 1 89.31 35 GLU B C 1
ATOM 4339 O O . GLU B 1 35 ? 1.666 -34.281 -9.586 1 89.31 35 GLU B O 1
ATOM 4344 N N . ILE B 1 36 ? -0.34 -35.25 -9 1 89.88 36 ILE B N 1
ATOM 4345 C CA . ILE B 1 36 ? -0.993 -33.938 -8.82 1 89.88 36 ILE B CA 1
ATOM 4346 C C . ILE B 1 36 ? -0.4 -33.25 -7.605 1 89.88 36 ILE B C 1
ATOM 4348 O O . ILE B 1 36 ? -0.24 -33.844 -6.543 1 89.88 36 ILE B O 1
ATOM 4352 N N . SER B 1 37 ? -0.075 -32.031 -7.809 1 90 37 SER B N 1
ATOM 4353 C CA . SER B 1 37 ? 0.617 -31.281 -6.75 1 90 37 SER B CA 1
ATOM 4354 C C . SER B 1 37 ? -0.344 -30.391 -5.973 1 90 37 SER B C 1
ATOM 4356 O O . SER B 1 37 ? -0.058 -30 -4.84 1 90 37 SER B O 1
ATOM 4358 N N . LYS B 1 38 ? -1.477 -30.031 -6.543 1 91.44 38 LYS B N 1
ATOM 4359 C CA . LYS B 1 38 ? -2.436 -29.141 -5.891 1 91.44 38 LYS B CA 1
ATOM 4360 C C . LYS B 1 38 ? -3.844 -29.719 -5.93 1 91.44 38 LYS B C 1
ATOM 4362 O O . LYS B 1 38 ? -4.211 -30.406 -6.895 1 91.44 38 LYS B O 1
ATOM 4367 N N . ASN B 1 39 ? -4.613 -29.312 -4.941 1 93.94 39 ASN B N 1
ATOM 4368 C CA . ASN B 1 39 ? -5.949 -29.875 -4.809 1 93.94 39 ASN B CA 1
ATOM 4369 C C . ASN B 1 39 ? -7.004 -28.984 -5.453 1 93.94 39 ASN B C 1
ATOM 4371 O O . ASN B 1 39 ? -8.086 -28.781 -4.895 1 93.94 39 ASN B O 1
ATOM 4375 N N . LYS B 1 40 ? -6.598 -28.344 -6.512 1 95.69 40 LYS B N 1
ATOM 4376 C CA . LYS B 1 40 ? -7.578 -27.484 -7.18 1 95.69 40 LYS B CA 1
ATOM 4377 C C . LYS B 1 40 ? -7.324 -27.438 -8.68 1 95.69 40 LYS B C 1
ATOM 4379 O O . LYS B 1 40 ? -6.191 -27.609 -9.133 1 95.69 40 LYS B O 1
ATOM 4384 N N . LEU B 1 41 ? -8.43 -27.219 -9.453 1 96.12 41 LEU B N 1
ATOM 4385 C CA . LEU B 1 41 ? -8.406 -26.938 -10.883 1 96.12 41 LEU B CA 1
ATOM 4386 C C . LEU B 1 41 ? -8.828 -25.484 -11.156 1 96.12 41 LEU B C 1
ATOM 4388 O O . LEU B 1 41 ? -9.742 -24.969 -10.508 1 96.12 41 LEU B O 1
ATOM 4392 N N . ILE B 1 42 ? -8.125 -24.906 -12.07 1 97.12 42 ILE B N 1
ATOM 4393 C CA . ILE B 1 42 ? -8.406 -23.5 -12.328 1 97.12 42 ILE B CA 1
ATOM 4394 C C . ILE B 1 42 ? -8.625 -23.281 -13.82 1 97.12 42 ILE B C 1
ATOM 4396 O O . ILE B 1 42 ? -7.883 -23.797 -14.648 1 97.12 42 ILE B O 1
ATOM 4400 N N . ALA B 1 43 ? -9.648 -22.531 -14.172 1 97.88 43 ALA B N 1
ATOM 4401 C CA . ALA B 1 43 ? -9.914 -22.062 -15.539 1 97.88 43 ALA B CA 1
ATOM 4402 C C . ALA B 1 43 ? -10.234 -20.578 -15.555 1 97.88 43 ALA B C 1
ATOM 4404 O O . ALA B 1 43 ? -10.938 -20.078 -14.68 1 97.88 43 ALA B O 1
ATOM 4405 N N . LYS B 1 44 ? -9.672 -19.953 -16.5 1 97.44 44 LYS B N 1
ATOM 4406 C CA . LYS B 1 44 ? -9.938 -18.531 -16.672 1 97.44 44 LYS B CA 1
ATOM 4407 C C . LYS B 1 44 ? -10.719 -18.25 -17.953 1 97.44 44 LYS B C 1
ATOM 4409 O O . LYS B 1 44 ? -10.461 -18.875 -18.984 1 97.44 44 LYS B O 1
ATOM 4414 N N . TYR B 1 45 ? -11.695 -17.375 -17.812 1 98.19 45 TYR B N 1
ATOM 4415 C CA . TYR B 1 45 ? -12.477 -17.016 -18.984 1 98.19 45 TYR B CA 1
ATOM 4416 C C . TYR B 1 45 ? -12.984 -15.578 -18.875 1 98.19 45 TYR B C 1
ATOM 4418 O O . TYR B 1 45 ? -13.797 -15.258 -18 1 98.19 45 TYR B O 1
ATOM 4426 N N . GLN B 1 46 ? -12.555 -14.672 -19.656 1 97.81 46 GLN B N 1
ATOM 4427 C CA . GLN B 1 46 ? -13.016 -13.305 -19.859 1 97.81 46 GLN B CA 1
ATOM 4428 C C . GLN B 1 46 ? -13.109 -12.555 -18.531 1 97.81 46 GLN B C 1
ATOM 4430 O O . GLN B 1 46 ? -14.141 -11.969 -18.219 1 97.81 46 GLN B O 1
ATOM 4435 N N . GLY B 1 47 ? -12.109 -12.562 -17.734 1 97 47 GLY B N 1
ATOM 4436 C CA . GLY B 1 47 ? -12.039 -11.766 -16.516 1 97 47 GLY B CA 1
ATOM 4437 C C . GLY B 1 47 ? -12.539 -12.516 -15.289 1 97 47 GLY B C 1
ATOM 4438 O O . GLY B 1 47 ? -12.484 -11.992 -14.18 1 97 47 GLY B O 1
ATOM 4439 N N . LEU B 1 48 ? -12.992 -13.766 -15.492 1 98.44 48 LEU B N 1
ATOM 4440 C CA . LEU B 1 48 ? -13.445 -14.594 -14.383 1 98.44 48 LEU B CA 1
ATOM 4441 C C . LEU B 1 48 ? -12.539 -15.812 -14.195 1 98.44 48 LEU B C 1
ATOM 4443 O O . LEU B 1 48 ? -11.945 -16.297 -15.164 1 98.44 48 LEU B O 1
ATOM 4447 N N . THR B 1 49 ? -12.453 -16.234 -13.008 1 98.69 49 THR B N 1
ATOM 4448 C CA . THR B 1 49 ? -11.703 -17.438 -12.656 1 98.69 49 THR B CA 1
ATOM 4449 C C . THR B 1 49 ? -12.617 -18.484 -12.023 1 98.69 49 THR B C 1
ATOM 4451 O O . THR B 1 49 ? -13.289 -18.203 -11.031 1 98.69 49 THR B O 1
ATOM 4454 N N . PHE B 1 50 ? -12.625 -19.609 -12.672 1 98.62 50 PHE B N 1
ATOM 4455 C CA . PHE B 1 50 ? -13.383 -20.75 -12.18 1 98.62 50 PHE B CA 1
ATOM 4456 C C . PHE B 1 50 ? -12.469 -21.734 -11.469 1 98.62 50 PHE B C 1
ATOM 4458 O O . PHE B 1 50 ? -11.484 -22.203 -12.047 1 98.62 50 PHE B O 1
ATOM 4465 N N . THR B 1 51 ? -12.805 -22.062 -10.234 1 98.25 51 THR B N 1
ATOM 4466 C CA . THR B 1 51 ? -11.945 -22.953 -9.461 1 98.25 51 THR B CA 1
ATOM 4467 C C . THR B 1 51 ? -12.742 -24.125 -8.898 1 98.25 51 THR B C 1
ATOM 4469 O O . THR B 1 51 ? -13.828 -23.938 -8.344 1 98.25 51 THR B O 1
ATOM 4472 N N . ILE B 1 52 ? -12.266 -25.312 -9.086 1 97.5 52 ILE B N 1
ATOM 4473 C CA . ILE B 1 52 ? -12.797 -26.516 -8.469 1 97.5 52 ILE B CA 1
ATOM 4474 C C . ILE B 1 52 ? -11.844 -27.016 -7.383 1 97.5 52 ILE B C 1
ATOM 4476 O O . ILE B 1 52 ? -10.711 -27.391 -7.668 1 97.5 52 ILE B O 1
ATOM 4480 N N . PHE B 1 53 ? -12.359 -27 -6.176 1 97 53 PHE B N 1
ATOM 4481 C CA . PHE B 1 53 ? -11.547 -27.422 -5.043 1 97 53 PHE B CA 1
ATOM 4482 C C . PHE B 1 53 ? -11.836 -28.875 -4.676 1 97 53 PHE B C 1
ATOM 4484 O O . PHE B 1 53 ? -12.992 -29.266 -4.578 1 97 53 PHE B O 1
ATOM 4491 N N . TYR B 1 54 ? -10.781 -29.562 -4.449 1 95.5 54 TYR B N 1
ATOM 4492 C CA . TYR B 1 54 ? -10.875 -30.953 -4.012 1 95.5 54 TYR B CA 1
ATOM 4493 C C . TYR B 1 54 ? -10.375 -31.109 -2.58 1 95.5 54 TYR B C 1
ATOM 4495 O O . TYR B 1 54 ? -9.68 -30.234 -2.061 1 95.5 54 TYR B O 1
ATOM 4503 N N . LYS B 1 55 ? -10.766 -32.188 -1.91 1 93.38 55 LYS B N 1
ATOM 4504 C CA . LYS B 1 55 ? -10.367 -32.469 -0.533 1 93.38 55 LYS B CA 1
ATOM 4505 C C . LYS B 1 55 ? -8.867 -32.719 -0.433 1 93.38 55 LYS B C 1
ATOM 4507 O O . LYS B 1 55 ? -8.227 -32.312 0.541 1 93.38 55 LYS B O 1
ATOM 4512 N N . ASP B 1 56 ? -8.422 -33.375 -1.449 1 91.56 56 ASP B N 1
ATOM 4513 C CA . ASP B 1 56 ? -7 -33.719 -1.46 1 91.56 56 ASP B CA 1
ATOM 4514 C C . ASP B 1 56 ? -6.457 -33.75 -2.887 1 91.56 56 ASP B C 1
ATOM 4516 O O . ASP B 1 56 ? -7.164 -33.406 -3.836 1 91.56 56 ASP B O 1
ATOM 4520 N N . ASN B 1 57 ? -5.219 -34.219 -2.979 1 89.69 57 ASN B N 1
ATOM 4521 C CA . ASN B 1 57 ? -4.543 -34.188 -4.27 1 89.69 57 ASN B CA 1
ATOM 4522 C C . ASN B 1 57 ? -4.934 -35.375 -5.145 1 89.69 57 ASN B C 1
ATOM 4524 O O . ASN B 1 57 ? -4.461 -35.5 -6.273 1 89.69 57 ASN B O 1
ATOM 4528 N N . THR B 1 58 ? -5.883 -36.156 -4.699 1 89.06 58 THR B N 1
ATOM 4529 C CA . THR B 1 58 ? -6.348 -37.281 -5.512 1 89.06 58 THR B CA 1
ATOM 4530 C C . THR B 1 58 ? -7.473 -36.844 -6.445 1 89.06 58 THR B C 1
ATOM 4532 O O . THR B 1 58 ? -7.793 -37.531 -7.41 1 89.06 58 THR B O 1
ATOM 4535 N N . HIS B 1 59 ? -8.039 -35.75 -6.203 1 90.25 59 HIS B N 1
ATOM 4536 C CA . HIS B 1 59 ? -9.102 -35.156 -7.016 1 90.25 59 HIS B CA 1
ATOM 4537 C C . HIS B 1 59 ? -10.305 -36.094 -7.121 1 90.25 59 HIS B C 1
ATOM 4539 O O . HIS B 1 59 ? -10.867 -36.25 -8.203 1 90.25 59 HIS B O 1
ATOM 4545 N N . THR B 1 60 ? -10.641 -36.719 -6.012 1 89.62 60 THR B N 1
ATOM 4546 C CA . THR B 1 60 ? -11.773 -37.656 -5.996 1 89.62 60 THR B CA 1
ATOM 4547 C C . THR B 1 60 ? -13.008 -36.969 -5.402 1 89.62 60 THR B C 1
ATOM 4549 O O . THR B 1 60 ? -14.125 -37.188 -5.895 1 89.62 60 THR B O 1
ATOM 4552 N N . ASN B 1 61 ? -12.789 -36.125 -4.418 1 93.25 61 ASN B N 1
ATOM 4553 C CA . ASN B 1 61 ? -13.914 -35.5 -3.729 1 93.25 61 ASN B CA 1
ATOM 4554 C C . ASN B 1 61 ? -13.898 -34 -3.896 1 93.25 61 ASN B C 1
ATOM 4556 O O . ASN B 1 61 ? -12.992 -33.312 -3.414 1 93.25 61 ASN B O 1
ATOM 4560 N N . ILE B 1 62 ? -14.961 -33.5 -4.465 1 94.44 62 ILE B N 1
ATOM 4561 C CA . ILE B 1 62 ? -15.078 -32.062 -4.676 1 94.44 62 ILE B CA 1
ATOM 4562 C C . ILE B 1 62 ? -15.594 -31.406 -3.402 1 94.44 62 ILE B C 1
ATOM 4564 O O . ILE B 1 62 ? -16.562 -31.875 -2.795 1 94.44 62 ILE B O 1
ATOM 4568 N N . VAL B 1 63 ? -14.945 -30.328 -2.982 1 92.94 63 VAL B N 1
ATOM 4569 C CA . VAL B 1 63 ? -15.297 -29.609 -1.762 1 92.94 63 VAL B CA 1
ATOM 4570 C C . VAL B 1 63 ? -16.125 -28.375 -2.109 1 92.94 63 VAL B C 1
ATOM 4572 O O . VAL B 1 63 ? -17.094 -28.062 -1.428 1 92.94 63 VAL B O 1
ATOM 4575 N N . ARG B 1 64 ? -15.648 -27.703 -3.193 1 94.31 64 ARG B N 1
ATOM 4576 C CA . ARG B 1 64 ? -16.297 -26.422 -3.498 1 94.31 64 ARG B CA 1
ATOM 4577 C C . ARG B 1 64 ? -15.984 -25.984 -4.922 1 94.31 64 ARG B C 1
ATOM 4579 O O . ARG B 1 64 ? -14.906 -26.266 -5.445 1 94.31 64 ARG B O 1
ATOM 4586 N N . LEU B 1 65 ? -17 -25.344 -5.496 1 98 65 LEU B N 1
ATOM 4587 C CA . LEU B 1 65 ? -16.797 -24.594 -6.734 1 98 65 LEU B CA 1
ATOM 4588 C C . LEU B 1 65 ? -16.875 -23.094 -6.488 1 98 65 LEU B C 1
ATOM 4590 O O . LEU B 1 65 ? -17.688 -22.625 -5.695 1 98 65 LEU B O 1
ATOM 4594 N N . GLN B 1 66 ? -15.938 -22.391 -7.164 1 98.44 66 GLN B N 1
ATOM 4595 C CA . GLN B 1 66 ? -15.828 -20.969 -6.895 1 98.44 66 GLN B CA 1
ATOM 4596 C C . GLN B 1 66 ? -15.625 -20.188 -8.188 1 98.44 66 GLN B C 1
ATOM 4598 O O . GLN B 1 66 ? -14.906 -20.625 -9.086 1 98.44 66 GLN B O 1
ATOM 4603 N N . ILE B 1 67 ? -16.312 -19.078 -8.266 1 98.44 67 ILE B N 1
ATOM 4604 C CA . ILE B 1 67 ? -16.078 -18.094 -9.328 1 98.44 67 ILE B CA 1
ATOM 4605 C C . ILE B 1 67 ? -15.578 -16.781 -8.719 1 98.44 67 ILE B C 1
ATOM 4607 O O . ILE B 1 67 ? -16.188 -16.266 -7.773 1 98.44 67 ILE B O 1
ATOM 4611 N N . THR B 1 68 ? -14.461 -16.312 -9.172 1 98.5 68 THR B N 1
ATOM 4612 C CA . THR B 1 68 ? -13.945 -15.008 -8.742 1 98.5 68 THR B CA 1
ATOM 4613 C C . THR B 1 68 ? -13.602 -14.141 -9.945 1 98.5 68 THR B C 1
ATOM 4615 O O . THR B 1 68 ? -13.281 -14.648 -11.023 1 98.5 68 THR B O 1
ATOM 4618 N N . GLY B 1 69 ? -13.742 -12.859 -9.773 1 98 69 GLY B N 1
ATOM 4619 C CA . GLY B 1 69 ? -13.352 -11.938 -10.828 1 98 69 GLY B CA 1
ATOM 4620 C C . GLY B 1 69 ? -14.305 -10.773 -11 1 98 69 GLY B C 1
ATOM 4621 O O . GLY B 1 69 ? -15.055 -10.438 -10.078 1 98 69 GLY B O 1
ATOM 4622 N N . SER B 1 70 ? -14.211 -10.148 -12.109 1 98 70 SER B N 1
ATOM 4623 C CA . SER B 1 70 ? -15 -8.953 -12.398 1 98 70 SER B CA 1
ATOM 4624 C C . SER B 1 70 ? -16.156 -9.266 -13.352 1 98 70 SER B C 1
ATOM 4626 O O . SER B 1 70 ? -15.93 -9.578 -14.523 1 98 70 SER B O 1
ATOM 4628 N N . LEU B 1 71 ? -17.344 -9.062 -12.875 1 98.19 71 LEU B N 1
ATOM 4629 C CA . LEU B 1 71 ? -18.516 -9.227 -13.742 1 98.19 71 LEU B CA 1
ATOM 4630 C C . LEU B 1 71 ? -18.531 -8.164 -14.836 1 98.19 71 LEU B C 1
ATOM 4632 O O . LEU B 1 71 ? -18.984 -8.43 -15.953 1 98.19 71 LEU B O 1
ATOM 4636 N N . HIS B 1 72 ? -18.031 -7 -14.484 1 98.12 72 HIS B N 1
ATOM 4637 C CA . HIS B 1 72 ? -17.953 -5.902 -15.438 1 98.12 72 HIS B CA 1
ATOM 4638 C C . HIS B 1 72 ? -16.984 -6.23 -16.578 1 98.12 72 HIS B C 1
ATOM 4640 O O . HIS B 1 72 ? -17.312 -6.012 -17.75 1 98.12 72 HIS B O 1
ATOM 4646 N N . LYS B 1 73 ? -15.891 -6.75 -16.281 1 97.88 73 LYS B N 1
ATOM 4647 C CA . LYS B 1 73 ? -14.953 -7.172 -17.328 1 97.88 73 LYS B CA 1
ATOM 4648 C C . LYS B 1 73 ? -15.531 -8.32 -18.156 1 97.88 73 LYS B C 1
ATOM 4650 O O . LYS B 1 73 ? -15.375 -8.352 -19.375 1 97.88 73 LYS B O 1
ATOM 4655 N N . TYR B 1 74 ? -16.125 -9.266 -17.453 1 98.31 74 TYR B N 1
ATOM 4656 C CA . TYR B 1 74 ? -16.766 -10.367 -18.172 1 98.31 74 TYR B CA 1
ATOM 4657 C C . TYR B 1 74 ? -17.766 -9.859 -19.188 1 98.31 74 TYR B C 1
ATOM 4659 O O . TYR B 1 74 ? -17.766 -10.297 -20.344 1 98.31 74 TYR B O 1
ATOM 4667 N N . TRP B 1 75 ? -18.562 -8.938 -18.719 1 97.81 75 TRP B N 1
ATOM 4668 C CA . TRP B 1 75 ? -19.547 -8.336 -19.594 1 97.81 75 TRP B CA 1
ATOM 4669 C C . TRP B 1 75 ? -18.891 -7.676 -20.797 1 97.81 75 TRP B C 1
ATOM 4671 O O . TRP B 1 75 ? -19.438 -7.684 -21.906 1 97.81 75 TRP B O 1
ATOM 4681 N N . ASN B 1 76 ? -17.672 -7.195 -20.594 1 97.5 76 ASN B N 1
ATOM 4682 C CA . ASN B 1 76 ? -16.906 -6.555 -21.656 1 97.5 76 ASN B CA 1
ATOM 4683 C C . ASN B 1 76 ? -15.984 -7.547 -22.359 1 97.5 76 ASN B C 1
ATOM 4685 O O . ASN B 1 76 ? -14.922 -7.164 -22.859 1 97.5 76 ASN B O 1
ATOM 4689 N N . LYS B 1 77 ? -16.328 -8.797 -22.281 1 97.25 77 LYS B N 1
ATOM 4690 C CA . LYS B 1 77 ? -15.578 -9.852 -22.938 1 97.25 77 LYS B CA 1
ATOM 4691 C C . LYS B 1 77 ? -14.141 -9.898 -22.438 1 97.25 77 LYS B C 1
ATOM 4693 O O . LYS B 1 77 ? -13.211 -10.117 -23.219 1 97.25 77 LYS B O 1
ATOM 4698 N N . GLY B 1 78 ? -13.984 -9.547 -21.219 1 96.69 78 GLY B N 1
ATOM 4699 C CA . GLY B 1 78 ? -12.688 -9.656 -20.562 1 96.69 78 GLY B CA 1
ATOM 4700 C C . GLY B 1 78 ? -11.789 -8.461 -20.812 1 96.69 78 GLY B C 1
ATOM 4701 O O . GLY B 1 78 ? -10.633 -8.445 -20.391 1 96.69 78 GLY B O 1
ATOM 4702 N N . LYS B 1 79 ? -12.227 -7.449 -21.297 1 94.56 79 LYS B N 1
ATOM 4703 C CA . LYS B 1 79 ? -11.367 -6.371 -21.781 1 94.56 79 LYS B CA 1
ATOM 4704 C C . LYS B 1 79 ? -11.141 -5.32 -20.688 1 94.56 79 LYS B C 1
ATOM 4706 O O . LYS B 1 79 ? -10.008 -5.074 -20.281 1 94.56 79 LYS B O 1
ATOM 4711 N N . HIS B 1 80 ? -12.148 -4.641 -20.297 1 94.31 80 HIS B N 1
ATOM 4712 C CA . HIS B 1 80 ? -11.992 -3.539 -19.344 1 94.31 80 HIS B CA 1
ATOM 4713 C C . HIS B 1 80 ? -13.25 -3.352 -18.516 1 94.31 80 HIS B C 1
ATOM 4715 O O . HIS B 1 80 ? -14.25 -4.035 -18.719 1 94.31 80 HIS B O 1
ATOM 4721 N N . ASN B 1 81 ? -13.164 -2.521 -17.531 1 96.5 81 ASN B N 1
ATOM 4722 C CA . ASN B 1 81 ? -14.312 -2.203 -16.703 1 96.5 81 ASN B CA 1
ATOM 4723 C C . ASN B 1 81 ? -14.414 -0.703 -16.438 1 96.5 81 ASN B C 1
ATOM 4725 O O . ASN B 1 81 ? -14.875 -0.284 -15.375 1 96.5 81 ASN B O 1
ATOM 4729 N N . TYR B 1 82 ? -13.984 0.167 -17.344 1 95.81 82 TYR B N 1
ATOM 4730 C CA . TYR B 1 82 ? -14 1.603 -17.094 1 95.81 82 TYR B CA 1
ATOM 4731 C C . TYR B 1 82 ? -15.227 2.256 -17.719 1 95.81 82 TYR B C 1
ATOM 4733 O O . TYR B 1 82 ? -15.484 3.441 -17.5 1 95.81 82 TYR B O 1
ATOM 4741 N N . ASN B 1 83 ? -16.031 1.521 -18.484 1 95.06 83 ASN B N 1
ATOM 4742 C CA . ASN B 1 83 ? -17.281 2.045 -19.031 1 95.06 83 ASN B CA 1
ATOM 4743 C C . ASN B 1 83 ? -18.453 1.841 -18.062 1 95.06 83 ASN B C 1
ATOM 4745 O O . ASN B 1 83 ? -18.25 1.452 -16.906 1 95.06 83 ASN B O 1
ATOM 4749 N N . ASN B 1 84 ? -19.641 2.238 -18.484 1 95.62 84 ASN B N 1
ATOM 4750 C CA . ASN B 1 84 ? -20.828 2.096 -17.641 1 95.62 84 ASN B CA 1
ATOM 4751 C C . ASN B 1 84 ? -21.312 0.652 -17.594 1 95.62 84 ASN B C 1
ATOM 4753 O O . ASN B 1 84 ? -21.406 -0.008 -18.641 1 95.62 84 ASN B O 1
ATOM 4757 N N . PHE B 1 85 ? -21.5 0.113 -16.531 1 97.12 85 PHE B N 1
ATOM 4758 C CA . PHE B 1 85 ? -22.125 -1.182 -16.266 1 97.12 85 PHE B CA 1
ATOM 4759 C C . PHE B 1 85 ? -23.406 -1.016 -15.469 1 97.12 85 PHE B C 1
ATOM 4761 O O . PHE B 1 85 ? -23.375 -0.957 -14.234 1 97.12 85 PHE B O 1
ATOM 4768 N N . THR B 1 86 ? -24.531 -0.973 -16.172 1 96.75 86 THR B N 1
ATOM 4769 C CA . THR B 1 86 ? -25.812 -0.625 -15.57 1 96.75 86 THR B CA 1
ATOM 4770 C C . THR B 1 86 ? -26.422 -1.83 -14.859 1 96.75 86 THR B C 1
ATOM 4772 O O . THR B 1 86 ? -25.922 -2.949 -14.984 1 96.75 86 THR B O 1
ATOM 4775 N N . PHE B 1 87 ? -27.469 -1.565 -14.125 1 96.88 87 PHE B N 1
ATOM 4776 C CA . PHE B 1 87 ? -28.219 -2.635 -13.461 1 96.88 87 PHE B CA 1
ATOM 4777 C C . PHE B 1 87 ? -28.75 -3.631 -14.484 1 96.88 87 PHE B C 1
ATOM 4779 O O . PHE B 1 87 ? -28.75 -4.84 -14.242 1 96.88 87 PHE B O 1
ATOM 4786 N N . TYR B 1 88 ? -29.172 -3.148 -15.594 1 95.38 88 TYR B N 1
ATOM 4787 C CA . TYR B 1 88 ? -29.656 -4.016 -16.656 1 95.38 88 TYR B CA 1
ATOM 4788 C C . TYR B 1 88 ? -28.531 -4.922 -17.172 1 95.38 88 TYR B C 1
ATOM 4790 O O . TYR B 1 88 ? -28.734 -6.125 -17.344 1 95.38 88 TYR B O 1
ATOM 4798 N N . ASP B 1 89 ? -27.422 -4.316 -17.406 1 96.75 89 ASP B N 1
ATOM 4799 C CA . ASP B 1 89 ? -26.266 -5.094 -17.844 1 96.75 89 ASP B CA 1
ATOM 4800 C C . ASP B 1 89 ? -25.906 -6.172 -16.828 1 96.75 89 ASP B C 1
ATOM 4802 O O . ASP B 1 89 ? -25.547 -7.293 -17.203 1 96.75 89 ASP B O 1
ATOM 4806 N N . LEU B 1 90 ? 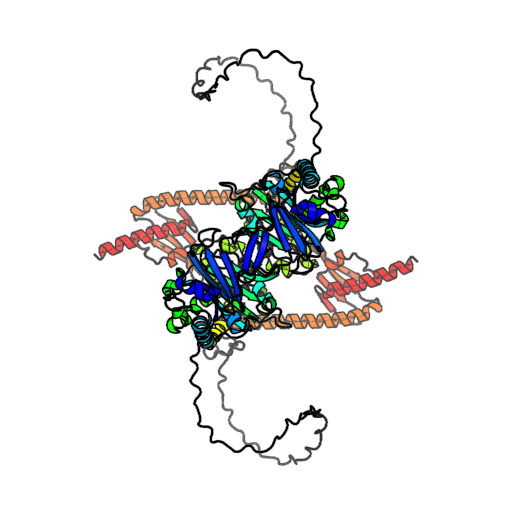-25.969 -5.824 -15.578 1 97.56 90 LEU B N 1
ATOM 4807 C CA . LEU B 1 90 ? -25.688 -6.758 -14.492 1 97.56 90 LEU B CA 1
ATOM 4808 C C . LEU B 1 90 ? -26.641 -7.945 -14.531 1 97.56 90 LEU B C 1
ATOM 4810 O O . LEU B 1 90 ? -26.219 -9.094 -14.438 1 97.56 90 LEU B O 1
ATOM 4814 N N . THR B 1 91 ? -27.922 -7.66 -14.719 1 97 91 THR B N 1
ATOM 4815 C CA . THR B 1 91 ? -28.938 -8.711 -14.758 1 97 91 THR B CA 1
ATOM 4816 C C . THR B 1 91 ? -28.719 -9.625 -15.961 1 97 91 THR B C 1
ATOM 4818 O O . THR B 1 91 ? -28.828 -10.844 -15.852 1 97 91 THR B O 1
ATOM 4821 N N . GLU B 1 92 ? -28.359 -9.031 -17.047 1 96.94 92 GLU B N 1
ATOM 4822 C CA . GLU B 1 92 ? -28.062 -9.805 -18.25 1 96.94 92 GLU B CA 1
ATOM 4823 C C . GLU B 1 92 ? -26.828 -10.68 -18.062 1 96.94 92 GLU B C 1
ATOM 4825 O O . GLU B 1 92 ? -26.781 -11.82 -18.516 1 96.94 92 GLU B O 1
ATOM 4830 N N . THR B 1 93 ? -25.859 -10.117 -17.438 1 97.88 93 THR B N 1
ATOM 4831 C CA . THR B 1 93 ? -24.625 -10.852 -17.172 1 97.88 93 THR B CA 1
ATOM 4832 C C . THR B 1 93 ? -24.906 -12.07 -16.297 1 97.88 93 THR B C 1
ATOM 4834 O O . THR B 1 93 ? -24.391 -13.164 -16.562 1 97.88 93 THR B O 1
ATOM 4837 N N . ILE B 1 94 ? -25.703 -11.906 -15.281 1 97.94 94 ILE B N 1
ATOM 4838 C CA . ILE B 1 94 ? -26.031 -13 -14.375 1 97.94 94 ILE B CA 1
ATOM 4839 C C . ILE B 1 94 ? -26.812 -14.078 -15.117 1 97.94 94 ILE B C 1
ATOM 4841 O O . ILE B 1 94 ? -26.578 -15.273 -14.93 1 97.94 94 ILE B O 1
ATOM 4845 N N . LYS B 1 95 ? -27.703 -13.656 -16.016 1 97.69 95 LYS B N 1
ATOM 4846 C CA . LYS B 1 95 ? -28.438 -14.609 -16.844 1 97.69 95 LYS B CA 1
ATOM 4847 C C . LYS B 1 95 ? -27.5 -15.398 -17.75 1 97.69 95 LYS B C 1
ATOM 4849 O O . LYS B 1 95 ? -27.672 -16.609 -17.938 1 97.69 95 LYS B O 1
ATOM 4854 N N . GLU B 1 96 ? -26.578 -14.742 -18.266 1 97.56 96 GLU B N 1
ATOM 4855 C CA . GLU B 1 96 ? -25.594 -15.406 -19.125 1 97.56 96 GLU B CA 1
ATOM 4856 C C . GLU B 1 96 ? -24.781 -16.422 -18.344 1 97.56 96 GLU B C 1
ATOM 4858 O O . GLU B 1 96 ? -24.484 -17.516 -18.844 1 97.56 96 GLU B O 1
ATOM 4863 N N . LEU B 1 97 ? -24.406 -16.094 -17.156 1 97.44 97 LEU B N 1
ATOM 4864 C CA . LEU B 1 97 ? -23.641 -17.016 -16.312 1 97.44 97 LEU B CA 1
ATOM 4865 C C . LEU B 1 97 ? -24.453 -18.266 -16 1 97.44 97 LEU B C 1
ATOM 4867 O O . LEU B 1 97 ? -23.906 -19.375 -15.953 1 97.44 97 LEU B O 1
ATOM 4871 N N . GLU B 1 98 ? -25.719 -18.031 -15.773 1 97.69 98 GLU B N 1
ATOM 4872 C CA . GLU B 1 98 ? -26.625 -19.156 -15.539 1 97.69 98 GLU B CA 1
ATOM 4873 C C . GLU B 1 98 ? -26.703 -20.062 -16.766 1 97.69 98 GLU B C 1
ATOM 4875 O O . GLU B 1 98 ? -26.594 -21.297 -16.625 1 97.69 98 GLU B O 1
ATOM 4880 N N . ASN B 1 99 ? -26.812 -19.5 -17.906 1 97.31 99 ASN B N 1
ATOM 4881 C CA . ASN B 1 99 ? -27.016 -20.25 -19.141 1 97.31 99 ASN B CA 1
ATOM 4882 C C . ASN B 1 99 ? -25.719 -20.906 -19.609 1 97.31 99 ASN B C 1
ATOM 4884 O O . ASN B 1 99 ? -25.703 -22.062 -20.031 1 97.31 99 ASN B O 1
ATOM 4888 N N . ARG B 1 100 ? -24.672 -20.234 -19.5 1 97.44 100 ARG B N 1
ATOM 4889 C CA . ARG B 1 100 ? -23.406 -20.672 -20.094 1 97.44 100 ARG B CA 1
ATOM 4890 C C . ARG B 1 100 ? -22.641 -21.578 -19.141 1 97.44 100 ARG B C 1
ATOM 4892 O O . ARG B 1 100 ? -22 -22.547 -19.578 1 97.44 100 ARG B O 1
ATOM 4899 N N . PHE B 1 101 ? -22.734 -21.281 -17.875 1 97.81 101 PHE B N 1
ATOM 4900 C CA . PHE B 1 101 ? -21.875 -21.984 -16.922 1 97.81 101 PHE B CA 1
ATOM 4901 C C . PHE B 1 101 ? -22.703 -22.734 -15.891 1 97.81 101 PHE B C 1
ATOM 4903 O O . PHE B 1 101 ? -22.172 -23.25 -14.906 1 97.81 101 PHE B O 1
ATOM 4910 N N . TYR B 1 102 ? -24.031 -22.656 -16.047 1 96.56 102 TYR B N 1
ATOM 4911 C CA . TYR B 1 102 ? -24.969 -23.469 -15.289 1 96.56 102 TYR B CA 1
ATOM 4912 C C . TYR B 1 102 ? -24.969 -23.094 -13.812 1 96.56 102 TYR B C 1
ATOM 4914 O O . TYR B 1 102 ? -25.078 -23.969 -12.945 1 96.56 102 TYR B O 1
ATOM 4922 N N . ILE B 1 103 ? -24.719 -21.875 -13.602 1 95.69 103 ILE B N 1
ATOM 4923 C CA . ILE B 1 103 ? -24.828 -21.406 -12.227 1 95.69 103 ILE B CA 1
ATOM 4924 C C . ILE B 1 103 ? -26.281 -21.141 -11.875 1 95.69 103 ILE B C 1
ATOM 4926 O O . ILE B 1 103 ? -27.047 -20.609 -12.688 1 95.69 103 ILE B O 1
ATOM 4930 N N . ASN B 1 104 ? -26.719 -21.609 -10.688 1 96.94 104 ASN B N 1
ATOM 4931 C CA . ASN B 1 104 ? -28.031 -21.266 -10.18 1 96.94 104 ASN B CA 1
ATOM 4932 C C . ASN B 1 104 ? -27.984 -20.016 -9.297 1 96.94 104 ASN B C 1
ATOM 4934 O O . ASN B 1 104 ? -27.516 -20.062 -8.156 1 96.94 104 ASN B O 1
ATOM 4938 N N . PRO B 1 105 ? -28.484 -18.906 -9.805 1 97.44 105 PRO B N 1
ATOM 4939 C CA . PRO B 1 105 ? -28.344 -17.656 -9.062 1 97.44 105 PRO B CA 1
ATOM 4940 C C . PRO B 1 105 ? -29.031 -17.688 -7.699 1 97.44 105 PRO B C 1
ATOM 4942 O O . PRO B 1 105 ? -28.656 -16.953 -6.789 1 97.44 105 PRO B O 1
ATOM 4945 N N . ASN B 1 106 ? -30 -18.531 -7.508 1 96.81 106 ASN B N 1
ATOM 4946 C CA . ASN B 1 106 ? -30.766 -18.594 -6.262 1 96.81 106 ASN B CA 1
ATOM 4947 C C . ASN B 1 106 ? -30.016 -19.344 -5.172 1 96.81 106 ASN B C 1
ATOM 4949 O O . ASN B 1 106 ? -30.188 -19.062 -3.986 1 96.81 106 ASN B O 1
ATOM 4953 N N . THR B 1 107 ? -29.172 -20.25 -5.605 1 96.31 107 THR B N 1
ATOM 4954 C CA . THR B 1 107 ? -28.5 -21.078 -4.609 1 96.31 107 THR B CA 1
ATOM 4955 C C . THR B 1 107 ? -27.016 -20.688 -4.496 1 96.31 107 THR B C 1
ATOM 4957 O O . THR B 1 107 ? -26.359 -21.047 -3.521 1 96.31 107 THR B O 1
ATOM 4960 N N . SER B 1 108 ? -26.516 -20.078 -5.547 1 97.62 108 SER B N 1
ATOM 4961 C CA . SER B 1 108 ? -25.125 -19.609 -5.484 1 97.62 108 SER B CA 1
ATOM 4962 C C . SER B 1 108 ? -24.984 -18.422 -4.535 1 97.62 108 SER B C 1
ATOM 4964 O O . SER B 1 108 ? -25.672 -17.422 -4.684 1 97.62 108 SER B O 1
ATOM 4966 N N . THR B 1 109 ? -24.016 -18.547 -3.598 1 96.5 109 THR B N 1
ATOM 4967 C CA . THR B 1 109 ? -23.891 -17.531 -2.555 1 96.5 109 THR B CA 1
ATOM 4968 C C . THR B 1 109 ? -22.719 -16.594 -2.855 1 96.5 109 THR B C 1
ATOM 4970 O O . THR B 1 109 ? -21.703 -17.016 -3.398 1 96.5 109 THR B O 1
ATOM 4973 N N . ILE B 1 110 ? -22.875 -15.352 -2.426 1 96.88 110 ILE B N 1
ATOM 4974 C CA . ILE B 1 110 ? -21.859 -14.328 -2.609 1 96.88 110 ILE B CA 1
ATOM 4975 C C . ILE B 1 110 ? -21 -14.227 -1.349 1 96.88 110 ILE B C 1
ATOM 4977 O O . ILE B 1 110 ? -21.531 -14.086 -0.242 1 96.88 110 ILE B O 1
ATOM 4981 N N . HIS B 1 111 ? -19.703 -14.258 -1.534 1 96.62 111 HIS B N 1
ATOM 4982 C CA . HIS B 1 111 ? -18.812 -14.25 -0.38 1 96.62 111 HIS B CA 1
ATOM 4983 C C . HIS B 1 111 ? -17.938 -13 -0.367 1 96.62 111 HIS B C 1
ATOM 4985 O O . HIS B 1 111 ? -17.359 -12.641 0.669 1 96.62 111 HIS B O 1
ATOM 4991 N N . ASN B 1 112 ? -17.703 -12.359 -1.46 1 96.44 112 ASN B N 1
ATOM 4992 C CA . ASN B 1 112 ? -17.109 -11.039 -1.624 1 96.44 112 ASN B CA 1
ATOM 4993 C C . ASN B 1 112 ? -17.891 -10.203 -2.646 1 96.44 112 ASN B C 1
ATOM 4995 O O . ASN B 1 112 ? -18.406 -10.742 -3.629 1 96.44 112 ASN B O 1
ATOM 4999 N N . LEU B 1 113 ? -17.922 -8.961 -2.42 1 97.25 113 LEU B N 1
ATOM 5000 C CA . LEU B 1 113 ? -18.625 -8.086 -3.357 1 97.25 113 LEU B CA 1
ATOM 5001 C C . LEU B 1 113 ? -17.938 -6.723 -3.441 1 97.25 113 LEU B C 1
ATOM 5003 O O . LEU B 1 113 ? -17.594 -6.133 -2.414 1 97.25 113 LEU B O 1
ATOM 5007 N N . GLU B 1 114 ? -17.703 -6.316 -4.617 1 97.94 114 GLU B N 1
ATOM 5008 C CA . GLU B 1 114 ? -17.203 -4.969 -4.891 1 97.94 114 GLU B CA 1
ATOM 5009 C C . GLU B 1 114 ? -18.188 -4.184 -5.75 1 97.94 114 GLU B C 1
ATOM 5011 O O . GLU B 1 114 ? -18.703 -4.699 -6.742 1 97.94 114 GLU B O 1
ATOM 5016 N N . PHE B 1 115 ? -18.531 -3.041 -5.355 1 97.88 115 PHE B N 1
ATOM 5017 C CA . PHE B 1 115 ? -19.375 -2.154 -6.152 1 97.88 115 PHE B CA 1
ATOM 5018 C C . PHE B 1 115 ? -18.875 -0.716 -6.066 1 97.88 115 PHE B C 1
ATOM 5020 O O . PHE B 1 115 ? -18.25 -0.325 -5.074 1 97.88 115 PHE B O 1
ATOM 5027 N N . GLY B 1 116 ? -19.109 0.007 -7.137 1 97.56 116 GLY B N 1
ATOM 5028 C CA . GLY B 1 116 ? -18.625 1.376 -7.203 1 97.56 116 GLY B CA 1
ATOM 5029 C C . GLY B 1 116 ? -19.016 2.084 -8.492 1 97.56 116 GLY B C 1
ATOM 5030 O O . GLY B 1 116 ? -19.844 1.586 -9.25 1 97.56 116 GLY B O 1
ATOM 5031 N N . VAL B 1 117 ? -18.453 3.266 -8.648 1 97.88 117 VAL B N 1
ATOM 5032 C CA . VAL B 1 117 ? -18.781 4.07 -9.82 1 97.88 117 VAL B CA 1
ATOM 5033 C C . VAL B 1 117 ? -17.5 4.648 -10.422 1 97.88 117 VAL B C 1
ATOM 5035 O O . VAL B 1 117 ? -16.531 4.922 -9.703 1 97.88 117 VAL B O 1
ATOM 5038 N N . ASN B 1 118 ? -17.516 4.727 -11.695 1 97.94 118 ASN B N 1
ATOM 5039 C CA . ASN B 1 118 ? -16.547 5.52 -12.453 1 97.94 118 ASN B CA 1
ATOM 5040 C C . ASN B 1 118 ? -17.109 6.898 -12.797 1 97.94 118 ASN B C 1
ATOM 5042 O O . ASN B 1 118 ? -18.141 7.008 -13.461 1 97.94 118 ASN B O 1
ATOM 5046 N N . VAL B 1 119 ? -16.391 7.969 -12.383 1 98.12 119 VAL B N 1
ATOM 5047 C CA . VAL B 1 119 ? -16.953 9.297 -12.641 1 98.12 119 VAL B CA 1
ATOM 5048 C C . VAL B 1 119 ? -15.844 10.227 -13.133 1 98.12 119 VAL B C 1
ATOM 5050 O O . VAL B 1 119 ? -14.695 10.133 -12.688 1 98.12 119 VAL B O 1
ATOM 5053 N N . LYS B 1 120 ? -16.234 11.117 -13.984 1 97.06 120 LYS B N 1
ATOM 5054 C CA . LYS B 1 120 ? -15.359 12.227 -14.344 1 97.06 120 LYS B CA 1
ATOM 5055 C C . LYS B 1 120 ? -15.477 13.367 -13.344 1 97.06 120 LYS B C 1
ATOM 5057 O O . LYS B 1 120 ? -16.578 13.789 -13 1 97.06 120 LYS B O 1
ATOM 5062 N N . ILE B 1 121 ? -14.344 13.828 -12.859 1 96.88 121 ILE B N 1
ATOM 5063 C CA . ILE B 1 121 ? -14.359 14.867 -11.836 1 96.88 121 ILE B CA 1
ATOM 5064 C C . ILE B 1 121 ? -13.695 16.141 -12.375 1 96.88 121 ILE B C 1
ATOM 5066 O O . ILE B 1 121 ? -12.992 16.094 -13.383 1 96.88 121 ILE B O 1
ATOM 5070 N N . PRO B 1 122 ? -13.953 17.297 -11.734 1 91.5 122 PRO B N 1
ATOM 5071 C CA . PRO B 1 122 ? -13.508 18.594 -12.273 1 91.5 122 PRO B CA 1
ATOM 5072 C C . PRO B 1 122 ? -12.023 18.844 -12.031 1 91.5 122 PRO B C 1
ATOM 5074 O O . PRO B 1 122 ? -11.523 19.922 -12.367 1 91.5 122 PRO B O 1
ATOM 5077 N N . LEU B 1 123 ? -11.305 17.984 -11.492 1 94.12 123 LEU B N 1
ATOM 5078 C CA . LEU B 1 123 ? -9.859 18.062 -11.297 1 94.12 123 LEU B CA 1
ATOM 5079 C C . LEU B 1 123 ? -9.195 16.734 -11.648 1 94.12 123 LEU B C 1
ATOM 5081 O O . LEU B 1 123 ? -9.875 15.758 -11.961 1 94.12 123 LEU B O 1
ATOM 5085 N N . THR B 1 124 ? -7.848 16.766 -11.648 1 95.88 124 THR B N 1
ATOM 5086 C CA . THR B 1 124 ? -7.176 15.484 -11.891 1 95.88 124 THR B CA 1
ATOM 5087 C C . THR B 1 124 ? -7.316 14.562 -10.68 1 95.88 124 THR B C 1
ATOM 5089 O O . THR B 1 124 ? -7.355 15.031 -9.539 1 95.88 124 THR B O 1
ATOM 5092 N N . VAL B 1 125 ? -7.391 13.266 -10.961 1 97.81 125 VAL B N 1
ATOM 5093 C CA . VAL B 1 125 ? -7.512 12.305 -9.867 1 97.81 125 VAL B CA 1
ATOM 5094 C C . VAL B 1 125 ? -6.258 12.359 -8.992 1 97.81 125 VAL B C 1
ATOM 5096 O O . VAL B 1 125 ? -6.34 12.203 -7.773 1 97.81 125 VAL B O 1
ATOM 5099 N N . THR B 1 126 ? -5.117 12.617 -9.578 1 94.44 126 THR B N 1
ATOM 5100 C CA . THR B 1 126 ? -3.867 12.742 -8.836 1 94.44 126 THR B CA 1
ATOM 5101 C C . THR B 1 126 ? -3.965 13.844 -7.785 1 94.44 126 THR B C 1
ATOM 5103 O O . THR B 1 126 ? -3.541 13.656 -6.641 1 94.44 126 THR B O 1
ATOM 5106 N N . GLU B 1 127 ? -4.5 14.914 -8.172 1 94.06 127 GLU B N 1
ATOM 5107 C CA . GLU B 1 127 ? -4.668 16.031 -7.234 1 94.06 127 GLU B CA 1
ATOM 5108 C C . GLU B 1 127 ? -5.664 15.672 -6.133 1 94.06 127 GLU B C 1
ATOM 5110 O O . GLU B 1 127 ? -5.449 16 -4.965 1 94.06 127 GLU B O 1
ATOM 5115 N N . LEU B 1 128 ? -6.684 15.047 -6.523 1 96.38 128 LEU B N 1
ATOM 5116 C CA . LEU B 1 128 ? -7.676 14.617 -5.543 1 96.38 128 LEU B CA 1
ATOM 5117 C C . LEU B 1 128 ? -7.047 13.711 -4.492 1 96.38 128 LEU B C 1
ATOM 5119 O O . LEU B 1 128 ? -7.285 13.883 -3.295 1 96.38 128 LEU B O 1
ATOM 5123 N N . LEU B 1 129 ? -6.258 12.766 -4.957 1 96.56 129 LEU B N 1
ATOM 5124 C CA . LEU B 1 129 ? -5.66 11.773 -4.066 1 96.56 129 LEU B CA 1
ATOM 5125 C C . LEU B 1 129 ? -4.707 12.438 -3.078 1 96.56 129 LEU B C 1
ATOM 5127 O O . LEU B 1 129 ? -4.594 12 -1.932 1 96.56 129 LEU B O 1
ATOM 5131 N N . LYS B 1 130 ? -4.066 13.5 -3.49 1 93.62 130 LYS B N 1
ATOM 5132 C CA . LYS B 1 130 ? -3.16 14.234 -2.609 1 93.62 130 LYS B CA 1
ATOM 5133 C C . LYS B 1 130 ? -3.922 14.898 -1.465 1 93.62 130 LYS B C 1
ATOM 5135 O O . LYS B 1 130 ? -3.357 15.141 -0.394 1 93.62 130 LYS B O 1
ATOM 5140 N N . ASN B 1 131 ? -5.18 15.141 -1.7 1 94.25 131 ASN B N 1
ATOM 5141 C CA . ASN B 1 131 ? -5.977 15.906 -0.748 1 94.25 131 ASN B CA 1
ATOM 5142 C C . ASN B 1 131 ? -6.668 15 0.264 1 94.25 131 ASN B C 1
ATOM 5144 O O . ASN B 1 131 ? -7.277 15.477 1.22 1 94.25 131 ASN B O 1
ATOM 5148 N N . LEU B 1 132 ? -6.57 13.695 0.082 1 96.44 132 LEU B N 1
ATOM 5149 C CA . LEU B 1 132 ? -7.152 12.75 1.029 1 96.44 132 LEU B CA 1
ATOM 5150 C C . LEU B 1 132 ? -6.258 12.594 2.254 1 96.44 132 LEU B C 1
ATOM 5152 O O . LEU B 1 132 ? -5.121 12.125 2.143 1 96.44 132 LEU B O 1
ATOM 5156 N N . VAL B 1 133 ? -6.832 12.906 3.373 1 96 133 VAL B N 1
ATOM 5157 C CA . VAL B 1 133 ? -5.992 12.977 4.562 1 96 133 VAL B CA 1
ATOM 5158 C C . VAL B 1 133 ? -6.227 11.75 5.438 1 96 133 VAL B C 1
ATOM 5160 O O . VAL B 1 133 ? -5.305 10.969 5.68 1 96 133 VAL B O 1
ATOM 5163 N N . ALA B 1 134 ? -7.418 11.602 5.883 1 95.94 134 ALA B N 1
ATOM 5164 C CA . ALA B 1 134 ? -7.754 10.516 6.805 1 95.94 134 ALA B CA 1
ATOM 5165 C C . ALA B 1 134 ? -9.258 10.242 6.801 1 95.94 134 ALA B C 1
ATOM 5167 O O . ALA B 1 134 ? -10.031 11 6.223 1 95.94 134 ALA B O 1
ATOM 5168 N N . PHE B 1 135 ? -9.656 9.094 7.328 1 96.12 135 PHE B N 1
ATOM 5169 C CA . PHE B 1 135 ? -11.039 8.711 7.609 1 96.12 135 PHE B CA 1
ATOM 5170 C C . PHE B 1 135 ? -11.164 8.164 9.023 1 96.12 135 PHE B C 1
ATOM 5172 O O . PHE B 1 135 ? -10.664 7.074 9.328 1 96.12 135 PHE B O 1
ATOM 5179 N N . LYS B 1 136 ? -11.789 8.914 9.844 1 92.38 136 LYS B N 1
ATOM 5180 C CA . LYS B 1 136 ? -11.867 8.562 11.258 1 92.38 136 LYS B CA 1
ATOM 5181 C C . LYS B 1 136 ? -10.484 8.297 11.844 1 92.38 136 LYS B C 1
ATOM 5183 O O . LYS B 1 136 ? -9.617 9.18 11.82 1 92.38 136 LYS B O 1
ATOM 5188 N N . THR B 1 137 ? -10.219 7.086 12.25 1 91.75 137 THR B N 1
ATOM 5189 C CA . THR B 1 137 ? -8.93 6.758 12.836 1 91.75 137 THR B CA 1
ATOM 5190 C C . THR B 1 137 ? -8.062 5.984 11.844 1 91.75 137 THR B C 1
ATOM 5192 O O . THR B 1 137 ? -7.051 5.391 12.227 1 91.75 137 THR B O 1
ATOM 5195 N N . PHE B 1 138 ? -8.5 5.965 10.609 1 93.31 138 PHE B N 1
ATOM 5196 C CA . PHE B 1 138 ? -7.785 5.172 9.617 1 93.31 138 PHE B CA 1
ATOM 5197 C C . PHE B 1 138 ? -6.863 6.055 8.781 1 93.31 138 PHE B C 1
ATOM 5199 O O . PHE B 1 138 ? -7.258 7.133 8.344 1 93.31 138 PHE B O 1
ATOM 5206 N N . PHE B 1 139 ? -5.629 5.516 8.625 1 92.56 139 PHE B N 1
ATOM 5207 C CA . PHE B 1 139 ? -4.75 6.055 7.594 1 92.56 139 PHE B CA 1
ATOM 5208 C C . PHE B 1 139 ? -5.168 5.551 6.215 1 92.56 139 PHE B C 1
ATOM 5210 O O . PHE B 1 139 ? -5.586 4.398 6.07 1 92.56 139 PHE B O 1
ATOM 5217 N N . PHE B 1 140 ? -5.043 6.438 5.254 1 95.69 140 PHE B N 1
ATOM 5218 C CA . PHE B 1 140 ? -5.121 5.926 3.891 1 95.69 140 PHE B CA 1
ATOM 5219 C C . PHE B 1 140 ? -3.914 5.047 3.572 1 95.69 140 PHE B C 1
ATOM 5221 O O . PHE B 1 140 ? -2.775 5.422 3.861 1 95.69 140 PHE B O 1
ATOM 5228 N N . LYS B 1 141 ? -4.223 3.936 3.059 1 95.25 141 LYS B N 1
ATOM 5229 C CA . LYS B 1 141 ? -3.186 3.043 2.547 1 95.25 141 LYS B CA 1
ATOM 5230 C C . LYS B 1 141 ? -3.062 3.156 1.03 1 95.25 141 LYS B C 1
ATOM 5232 O O . LYS B 1 141 ? -4.004 3.576 0.355 1 95.25 141 LYS B O 1
ATOM 5237 N N . THR B 1 142 ? -1.945 2.75 0.584 1 94.88 142 THR B N 1
ATOM 5238 C CA . THR B 1 142 ? -1.712 2.809 -0.854 1 94.88 142 THR B CA 1
ATOM 5239 C C . THR B 1 142 ? -2.402 1.646 -1.562 1 94.88 142 THR B C 1
ATOM 5241 O O . THR B 1 142 ? -2.367 0.512 -1.083 1 94.88 142 THR B O 1
ATOM 5244 N N . LEU B 1 143 ? -3.062 1.999 -2.566 1 95.12 143 LEU B N 1
ATOM 5245 C CA . LEU B 1 143 ? -3.629 0.994 -3.459 1 95.12 143 LEU B CA 1
ATOM 5246 C C . LEU B 1 143 ? -2.75 0.803 -4.691 1 95.12 143 LEU B C 1
ATOM 5248 O O . LEU B 1 143 ? -2.479 1.76 -5.422 1 95.12 143 LEU B O 1
ATOM 5252 N N . SER B 1 144 ? -2.322 -0.43 -4.867 1 90.75 144 SER B N 1
ATOM 5253 C CA . SER B 1 144 ? -1.421 -0.687 -5.984 1 90.75 144 SER B CA 1
ATOM 5254 C C . SER B 1 144 ? -1.938 -1.821 -6.863 1 90.75 144 SER B C 1
ATOM 5256 O O . SER B 1 144 ? -2.662 -2.699 -6.387 1 90.75 144 SER B O 1
ATOM 5258 N N . GLU B 1 145 ? -1.672 -1.772 -8.102 1 87.56 145 GLU B N 1
ATOM 5259 C CA . GLU B 1 145 ? -1.87 -2.836 -9.086 1 87.56 145 GLU B CA 1
ATOM 5260 C C . GLU B 1 145 ? -0.601 -3.082 -9.891 1 87.56 145 GLU B C 1
ATOM 5262 O O . GLU B 1 145 ? -0.027 -2.15 -10.461 1 87.56 145 GLU B O 1
ATOM 5267 N N . ASP B 1 146 ? -0.147 -4.305 -10.016 1 75.69 146 ASP B N 1
ATOM 5268 C CA . ASP B 1 146 ? 1.068 -4.688 -10.727 1 75.69 146 ASP B CA 1
ATOM 5269 C C . ASP B 1 146 ? 2.248 -3.814 -10.312 1 75.69 146 ASP B C 1
ATOM 5271 O O . ASP B 1 146 ? 2.947 -3.26 -11.156 1 75.69 146 ASP B O 1
ATOM 5275 N N . LYS B 1 147 ? 2.404 -3.428 -9.055 1 74.31 147 LYS B N 1
ATOM 5276 C CA . LYS B 1 147 ? 3.531 -2.697 -8.484 1 74.31 147 LYS B CA 1
ATOM 5277 C C . LYS B 1 147 ? 3.398 -1.198 -8.727 1 74.31 147 LYS B C 1
ATOM 5279 O O . LYS B 1 147 ? 4.273 -0.42 -8.344 1 74.31 147 LYS B O 1
ATOM 5284 N N . ASN B 1 148 ? 2.266 -0.819 -9.367 1 84.44 148 ASN B N 1
ATOM 5285 C CA . ASN B 1 148 ? 2.031 0.602 -9.594 1 84.44 148 ASN B CA 1
ATOM 5286 C C . ASN B 1 148 ? 0.967 1.156 -8.656 1 84.44 148 ASN B C 1
ATOM 5288 O O . ASN B 1 148 ? -0.095 0.555 -8.484 1 84.44 148 ASN B O 1
ATOM 5292 N N . SER B 1 149 ? 1.315 2.238 -8.109 1 90.75 149 SER B N 1
ATOM 5293 C CA . SER B 1 149 ? 0.348 2.914 -7.25 1 90.75 149 SER B CA 1
ATOM 5294 C C . SER B 1 149 ? -0.734 3.604 -8.07 1 90.75 149 SER B C 1
ATOM 5296 O O . SER B 1 149 ? -0.435 4.453 -8.914 1 90.75 149 SER B O 1
ATOM 5298 N N . ILE B 1 150 ? -1.984 3.283 -7.836 1 95.19 150 ILE B N 1
ATOM 5299 C CA . ILE B 1 150 ? -3.045 3.836 -8.672 1 95.19 150 ILE B CA 1
ATOM 5300 C C . ILE B 1 150 ? -3.994 4.672 -7.816 1 95.19 150 ILE B C 1
ATOM 5302 O O . ILE B 1 150 ? -4.824 5.414 -8.344 1 95.19 150 ILE B O 1
ATOM 5306 N N . GLY B 1 151 ? -3.842 4.465 -6.516 1 97.31 151 GLY B N 1
ATOM 5307 C CA . GLY B 1 151 ? -4.762 5.199 -5.664 1 97.31 151 GLY B CA 1
ATOM 5308 C C . GLY B 1 151 ? -4.562 4.922 -4.188 1 97.31 151 GLY B C 1
ATOM 5309 O O . GLY B 1 151 ? -3.457 4.582 -3.758 1 97.31 151 GLY B O 1
ATOM 5310 N N . LYS B 1 152 ? -5.625 5.242 -3.4 1 97.69 152 LYS B N 1
ATOM 5311 C CA . LYS B 1 152 ? -5.621 5.074 -1.95 1 97.69 152 LYS B CA 1
ATOM 5312 C C . LYS B 1 152 ? -6.805 4.23 -1.493 1 97.69 152 LYS B C 1
ATOM 5314 O O . LYS B 1 152 ? -7.793 4.094 -2.217 1 97.69 152 LYS B O 1
ATOM 5319 N N . GLN B 1 153 ? -6.605 3.695 -0.314 1 97.19 153 GLN B N 1
ATOM 5320 C CA . GLN B 1 153 ? -7.703 2.898 0.223 1 97.19 153 GLN B CA 1
ATOM 5321 C C . GLN B 1 153 ? -7.734 2.961 1.747 1 97.19 153 GLN B C 1
ATOM 5323 O O . GLN B 1 153 ? -6.707 3.205 2.385 1 97.19 153 GLN B O 1
ATOM 5328 N N . ILE B 1 154 ? -8.875 2.863 2.262 1 96.31 154 ILE B N 1
ATOM 5329 C CA . ILE B 1 154 ? -9.109 2.643 3.686 1 96.31 154 ILE B CA 1
ATOM 5330 C C . ILE B 1 154 ? -9.453 1.175 3.93 1 96.31 154 ILE B C 1
ATOM 5332 O O . ILE B 1 154 ? -10.398 0.644 3.344 1 96.31 154 ILE B O 1
ATOM 5336 N N . VAL B 1 155 ? -8.641 0.528 4.773 1 93.69 155 VAL B N 1
ATOM 5337 C CA . VAL B 1 155 ? -8.797 -0.905 5 1 93.69 155 VAL B CA 1
ATOM 5338 C C . VAL B 1 155 ? -9.312 -1.15 6.418 1 93.69 155 VAL B C 1
ATOM 5340 O O . VAL B 1 155 ? -8.586 -0.96 7.391 1 93.69 155 VAL B O 1
ATOM 5343 N N . ALA B 1 156 ? -10.523 -1.488 6.492 1 90.06 156 ALA B N 1
ATOM 5344 C CA . ALA B 1 156 ? -11.109 -1.945 7.754 1 90.06 156 ALA B CA 1
ATOM 5345 C C . ALA B 1 156 ? -11.117 -3.469 7.832 1 90.06 156 ALA B C 1
ATOM 5347 O O . ALA B 1 156 ? -10.547 -4.145 6.973 1 90.06 156 ALA B O 1
ATOM 5348 N N . GLU B 1 157 ? -11.617 -4.031 8.789 1 86.75 157 GLU B N 1
ATOM 5349 C CA . GLU B 1 157 ? -11.594 -5.473 9.008 1 86.75 157 GLU B CA 1
ATOM 5350 C C . GLU B 1 157 ? -12.438 -6.203 7.965 1 86.75 157 GLU B C 1
ATOM 5352 O O . GLU B 1 157 ? -12.016 -7.227 7.426 1 86.75 157 GLU B O 1
ATOM 5357 N N . LYS B 1 158 ? -13.578 -5.629 7.68 1 90.25 158 LYS B N 1
ATOM 5358 C CA . LYS B 1 158 ? -14.516 -6.375 6.844 1 90.25 158 LYS B CA 1
ATOM 5359 C C . LYS B 1 158 ? -14.742 -5.676 5.508 1 90.25 158 LYS B C 1
ATOM 5361 O O . LYS B 1 158 ? -15.383 -6.227 4.609 1 90.25 158 LYS B O 1
ATOM 5366 N N . HIS B 1 159 ? -14.289 -4.48 5.395 1 92.81 159 HIS B N 1
ATOM 5367 C CA . HIS B 1 159 ? -14.555 -3.742 4.164 1 92.81 159 HIS B CA 1
ATOM 5368 C C . HIS B 1 159 ? -13.43 -2.754 3.865 1 92.81 159 HIS B C 1
ATOM 5370 O O . HIS B 1 159 ? -12.648 -2.408 4.754 1 92.81 159 HIS B O 1
ATOM 5376 N N . ARG B 1 160 ? -13.359 -2.389 2.627 1 95.38 160 ARG B N 1
ATOM 5377 C CA . ARG B 1 160 ? -12.383 -1.413 2.146 1 95.38 160 ARG B CA 1
ATOM 5378 C C . ARG B 1 160 ? -13.047 -0.374 1.25 1 95.38 160 ARG B C 1
ATOM 5380 O O . ARG B 1 160 ? -13.922 -0.707 0.444 1 95.38 160 ARG B O 1
ATOM 5387 N N . LEU B 1 161 ? -12.68 0.846 1.488 1 97.69 161 LEU B N 1
ATOM 5388 C CA . LEU B 1 161 ? -13 1.924 0.558 1 97.69 161 LEU B CA 1
ATOM 5389 C C . LEU B 1 161 ? -11.82 2.215 -0.363 1 97.69 161 LEU B C 1
ATOM 5391 O O . LEU B 1 161 ? -10.727 2.562 0.105 1 97.69 161 LEU B O 1
ATOM 5395 N N . LYS B 1 162 ? -12.031 2.041 -1.629 1 97.94 162 LYS B N 1
ATOM 5396 C CA . LYS B 1 162 ? -10.992 2.273 -2.621 1 97.94 162 LYS B CA 1
ATOM 5397 C C . LYS B 1 162 ? -11.273 3.533 -3.434 1 97.94 162 LYS B C 1
ATOM 5399 O O . LYS B 1 162 ? -12.391 3.727 -3.918 1 97.94 162 LYS B O 1
ATOM 5404 N N . ILE B 1 163 ? -10.367 4.398 -3.551 1 98.62 163 ILE B N 1
ATOM 5405 C CA . ILE B 1 163 ? -10.422 5.613 -4.359 1 98.62 163 ILE B CA 1
ATOM 5406 C C . ILE B 1 163 ? -9.195 5.691 -5.262 1 98.62 163 ILE B C 1
ATOM 5408 O O . ILE B 1 163 ? -8.062 5.801 -4.773 1 98.62 163 ILE B O 1
ATOM 5412 N N . TYR B 1 164 ? -9.477 5.625 -6.57 1 98.25 164 TYR B N 1
ATOM 5413 C CA . TYR B 1 164 ? -8.258 5.566 -7.371 1 98.25 164 TYR B CA 1
ATOM 5414 C C . TYR B 1 164 ? -8.508 6.07 -8.789 1 98.25 164 TYR B C 1
ATOM 5416 O O . TYR B 1 164 ? -9.648 6.348 -9.156 1 98.25 164 TYR B O 1
ATOM 5424 N N . ASP B 1 165 ? -7.418 6.273 -9.492 1 98.06 165 ASP B N 1
ATOM 5425 C CA . ASP B 1 165 ? -7.398 6.773 -10.867 1 98.06 165 ASP B CA 1
ATOM 5426 C C . ASP B 1 165 ? -7.688 5.656 -11.867 1 98.06 165 ASP B C 1
ATOM 5428 O O . ASP B 1 165 ? -6.785 4.91 -12.242 1 98.06 165 ASP B O 1
ATOM 5432 N N . LYS B 1 166 ? -8.898 5.582 -12.32 1 97.31 166 LYS B N 1
ATOM 5433 C CA . LYS B 1 166 ? -9.312 4.527 -13.234 1 97.31 166 LYS B CA 1
ATOM 5434 C C . LYS B 1 166 ? -8.656 4.703 -14.602 1 97.31 166 LYS B C 1
ATOM 5436 O O . LYS B 1 166 ? -8.367 3.723 -15.297 1 97.31 166 LYS B O 1
ATOM 5441 N N . GLY B 1 167 ? -8.477 5.953 -14.992 1 96.62 167 GLY B N 1
ATOM 5442 C CA . GLY B 1 167 ? -7.746 6.195 -16.219 1 96.62 167 GLY B CA 1
ATOM 5443 C C . GLY B 1 167 ? -6.344 5.617 -16.203 1 96.62 167 GLY B C 1
ATOM 5444 O O . GLY B 1 167 ? -5.926 4.957 -17.156 1 96.62 167 GLY B O 1
ATOM 5445 N N . LYS B 1 168 ? -5.688 5.859 -15.141 1 95.75 168 LYS B N 1
ATOM 5446 C CA . LYS B 1 168 ? -4.34 5.328 -14.977 1 95.75 168 LYS B CA 1
ATOM 5447 C C . LYS B 1 168 ? -4.355 3.807 -14.875 1 95.75 168 LYS B C 1
ATOM 5449 O O . LYS B 1 168 ? -3.541 3.131 -15.508 1 95.75 168 LYS B O 1
ATOM 5454 N N . GLN B 1 169 ? -5.254 3.273 -14.133 1 95.44 169 GLN B N 1
ATOM 5455 C CA . GLN B 1 169 ? -5.375 1.831 -13.945 1 95.44 169 GLN B CA 1
ATOM 5456 C C . GLN B 1 169 ? -5.625 1.126 -15.273 1 95.44 169 GLN B C 1
ATOM 5458 O O . GLN B 1 169 ? -5.109 0.033 -15.516 1 95.44 169 GLN B O 1
ATOM 5463 N N . SER B 1 170 ? -6.414 1.744 -16.078 1 95.5 170 SER B N 1
ATOM 5464 C CA . SER B 1 170 ? -6.789 1.157 -17.359 1 95.5 170 SER B CA 1
ATOM 5465 C C . SER B 1 170 ? -5.82 1.573 -18.453 1 95.5 170 SER B C 1
ATOM 5467 O O . SER B 1 170 ? -6.035 1.264 -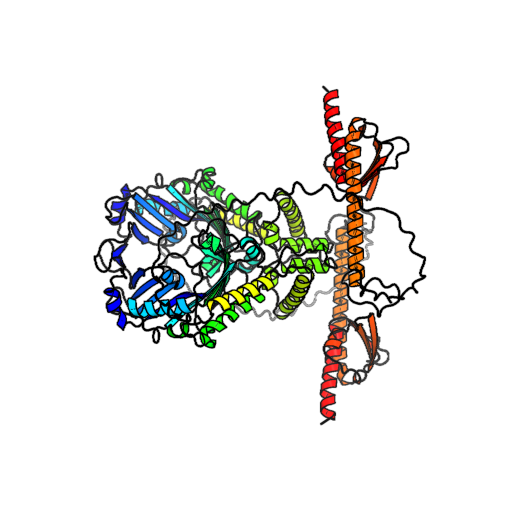19.625 1 95.5 170 SER B O 1
ATOM 5469 N N . ARG B 1 171 ? -4.824 2.416 -18.156 1 93.88 171 ARG B N 1
ATOM 5470 C CA . ARG B 1 171 ? -3.803 2.877 -19.094 1 93.88 171 ARG B CA 1
ATOM 5471 C C . ARG B 1 171 ? -4.426 3.645 -20.25 1 93.88 171 ARG B C 1
ATOM 5473 O O . ARG B 1 171 ? -4.059 3.43 -21.406 1 93.88 171 ARG B O 1
ATOM 5480 N N . LEU B 1 172 ? -5.383 4.383 -19.875 1 95 172 LEU B N 1
ATOM 5481 C CA . LEU B 1 172 ? -6.012 5.234 -20.875 1 95 172 LEU B CA 1
ATOM 5482 C C . LEU B 1 172 ? -5.156 6.461 -21.172 1 95 172 LEU B C 1
ATOM 5484 O O . LEU B 1 172 ? -4.688 7.129 -20.234 1 95 172 LEU B O 1
ATOM 5488 N N . LYS B 1 173 ? -5 6.715 -22.391 1 92.31 173 LYS B N 1
ATOM 5489 C CA . LYS B 1 173 ? -4.176 7.859 -22.766 1 92.31 173 LYS B CA 1
ATOM 5490 C C . LYS B 1 173 ? -4.922 9.172 -22.547 1 92.31 173 LYS B C 1
ATOM 5492 O O . LYS B 1 173 ? -6.105 9.281 -22.875 1 92.31 173 LYS B O 1
ATOM 5497 N N . ASN B 1 174 ? -4.375 10.148 -21.906 1 90.25 174 ASN B N 1
ATOM 5498 C CA . ASN B 1 174 ? -4.832 11.523 -21.75 1 90.25 174 ASN B CA 1
ATOM 5499 C C . ASN B 1 174 ? -6.098 11.602 -20.906 1 90.25 174 ASN B C 1
ATOM 5501 O O . ASN B 1 174 ? -6.973 12.43 -21.156 1 90.25 174 ASN B O 1
ATOM 5505 N N . VAL B 1 175 ? -6.359 10.633 -20.141 1 93.5 175 VAL B N 1
ATOM 5506 C CA . VAL B 1 175 ? -7.473 10.648 -19.188 1 93.5 175 VAL B CA 1
ATOM 5507 C C . VAL B 1 175 ? -6.938 10.766 -17.766 1 93.5 175 VAL B C 1
ATOM 5509 O O . VAL B 1 175 ? -6.332 9.82 -17.25 1 93.5 175 VAL B O 1
ATOM 5512 N N . SER B 1 176 ? -7.148 11.898 -17.172 1 94.5 176 SER B N 1
ATOM 5513 C CA . SER B 1 176 ? -6.605 12.117 -15.836 1 94.5 176 SER B CA 1
ATOM 5514 C C . SER B 1 176 ? -7.711 12.477 -14.852 1 94.5 176 SER B C 1
ATOM 5516 O O . SER B 1 176 ? -7.441 12.68 -13.664 1 94.5 176 SER B O 1
ATOM 5518 N N . ASP B 1 177 ? -8.961 12.453 -15.328 1 96.06 177 ASP B N 1
ATOM 5519 C CA . ASP B 1 177 ? -10.047 12.953 -14.484 1 96.06 177 ASP B CA 1
ATOM 5520 C C . ASP B 1 177 ? -11.086 11.867 -14.227 1 96.06 177 ASP B C 1
ATOM 5522 O O . ASP B 1 177 ? -12.203 12.156 -13.789 1 96.06 177 ASP B O 1
ATOM 5526 N N . LEU B 1 178 ? -10.719 10.586 -14.57 1 98.19 178 LEU B N 1
ATOM 5527 C CA . LEU B 1 178 ? -11.633 9.477 -14.328 1 98.19 178 LEU B CA 1
ATOM 5528 C C . LEU B 1 178 ? -11.359 8.828 -12.977 1 98.19 178 LEU B C 1
ATOM 5530 O O . LEU B 1 178 ? -10.375 8.094 -12.828 1 98.19 178 LEU B O 1
ATOM 5534 N N . LEU B 1 179 ? -12.25 9.039 -12.125 1 98.44 179 LEU B N 1
ATOM 5535 C CA . LEU B 1 179 ? -12.133 8.562 -10.75 1 98.44 179 LEU B CA 1
ATOM 5536 C C . LEU B 1 179 ? -12.984 7.316 -10.539 1 98.44 179 LEU B C 1
ATOM 5538 O O . LEU B 1 179 ? -14.125 7.25 -11 1 98.44 179 LEU B O 1
ATOM 5542 N N . ARG B 1 180 ? -12.406 6.305 -9.938 1 98.5 180 ARG B N 1
ATOM 5543 C CA . ARG B 1 180 ? -13.18 5.18 -9.422 1 98.5 180 ARG B CA 1
ATOM 5544 C C . ARG B 1 180 ? -13.266 5.227 -7.898 1 98.5 180 ARG B C 1
ATOM 5546 O O . ARG B 1 180 ? -12.25 5.387 -7.223 1 98.5 180 ARG B O 1
ATOM 5553 N N . ILE B 1 181 ? -14.422 5.184 -7.359 1 98.44 181 ILE B N 1
ATOM 5554 C CA . ILE B 1 181 ? -14.68 5 -5.934 1 98.44 181 ILE B CA 1
ATOM 5555 C C . ILE B 1 181 ? -15.484 3.723 -5.715 1 98.44 181 ILE B C 1
ATOM 5557 O O . ILE B 1 181 ? -16.562 3.549 -6.301 1 98.44 181 ILE B O 1
ATOM 5561 N N . GLU B 1 182 ? -14.938 2.848 -4.906 1 97.62 182 GLU B N 1
ATOM 5562 C CA . GLU B 1 182 ? -15.648 1.576 -4.777 1 97.62 182 GLU B CA 1
ATOM 5563 C C . GLU B 1 182 ? -15.5 1.006 -3.367 1 97.62 182 GLU B C 1
ATOM 5565 O O . GLU B 1 182 ? -14.547 1.325 -2.656 1 97.62 182 GLU B O 1
ATOM 5570 N N . MET B 1 183 ? -16.484 0.26 -2.955 1 97.69 183 MET B N 1
ATOM 5571 C CA . MET B 1 183 ? -16.5 -0.517 -1.718 1 97.69 183 MET B CA 1
ATOM 5572 C C . MET B 1 183 ? -16.203 -1.987 -1.997 1 97.69 183 MET B C 1
ATOM 5574 O O . MET B 1 183 ? -16.719 -2.555 -2.963 1 97.69 183 MET B O 1
ATOM 5578 N N . HIS B 1 184 ? -15.32 -2.535 -1.247 1 97.12 184 HIS B N 1
ATOM 5579 C CA . HIS B 1 184 ? -15.008 -3.961 -1.294 1 97.12 184 HIS B CA 1
ATOM 5580 C C . HIS B 1 184 ? -15.352 -4.641 0.027 1 97.12 184 HIS B C 1
ATOM 5582 O O . HIS B 1 184 ? -14.812 -4.277 1.075 1 97.12 184 HIS B O 1
ATOM 5588 N N . TYR B 1 185 ? -16.234 -5.562 0.01 1 95.88 185 TYR B N 1
ATOM 5589 C CA . TYR B 1 185 ? -16.594 -6.336 1.191 1 95.88 185 TYR B CA 1
ATOM 5590 C C . TYR B 1 185 ? -16.047 -7.754 1.108 1 95.88 185 TYR B C 1
ATOM 5592 O O . TYR B 1 185 ? -16.359 -8.492 0.174 1 95.88 185 TYR B O 1
ATOM 5600 N N . ASN B 1 186 ? -15.195 -8.109 2.07 1 91.06 186 ASN B N 1
ATOM 5601 C CA . ASN B 1 186 ? -14.609 -9.438 2.109 1 91.06 186 ASN B CA 1
ATOM 5602 C C . ASN B 1 186 ? -15.516 -10.43 2.832 1 91.06 186 ASN B C 1
ATOM 5604 O O . ASN B 1 186 ? -15.312 -11.641 2.742 1 91.06 186 ASN B O 1
ATOM 5608 N N . LYS B 1 187 ? -16.406 -9.914 3.607 1 87.25 187 LYS B N 1
ATOM 5609 C CA . LYS B 1 187 ? -17.453 -10.695 4.262 1 87.25 187 LYS B CA 1
ATOM 5610 C C . LYS B 1 187 ? -18.812 -10.031 4.082 1 87.25 187 LYS B C 1
ATOM 5612 O O . LYS B 1 187 ? -18.922 -8.805 4.09 1 87.25 187 LYS B O 1
ATOM 5617 N N . MET B 1 188 ? -19.703 -10.906 3.984 1 88.25 188 MET B N 1
ATOM 5618 C CA . MET B 1 188 ? -21.016 -10.398 3.59 1 88.25 188 MET B CA 1
ATOM 5619 C C . MET B 1 188 ? -21.828 -9.992 4.812 1 88.25 188 MET B C 1
ATOM 5621 O O . MET B 1 188 ? -22.969 -9.547 4.68 1 88.25 188 MET B O 1
ATOM 5625 N N . HIS B 1 189 ? -21.25 -9.953 5.867 1 85.69 189 HIS B N 1
ATOM 5626 C CA . HIS B 1 189 ? -21.984 -9.672 7.102 1 85.69 189 HIS B CA 1
ATOM 5627 C C . HIS B 1 189 ? -22.594 -8.281 7.078 1 85.69 189 HIS B C 1
ATOM 5629 O O . HIS B 1 189 ? -23.766 -8.109 7.398 1 85.69 189 HIS B O 1
ATOM 5635 N N . ASP B 1 190 ? -21.828 -7.262 6.652 1 83.62 190 ASP B N 1
ATOM 5636 C CA . ASP B 1 190 ? -22.266 -5.871 6.66 1 83.62 190 ASP B CA 1
ATOM 5637 C C . ASP B 1 190 ? -23.312 -5.625 5.574 1 83.62 190 ASP B C 1
ATOM 5639 O O . ASP B 1 190 ? -24.062 -4.641 5.633 1 83.62 190 ASP B O 1
ATOM 5643 N N . LEU B 1 191 ? -23.391 -6.496 4.609 1 87.69 191 LEU B N 1
ATOM 5644 C CA . LEU B 1 191 ? -24.312 -6.277 3.506 1 87.69 191 LEU B CA 1
ATOM 5645 C C . LEU B 1 191 ? -25.625 -7.035 3.732 1 87.69 191 LEU B C 1
ATOM 5647 O O . LEU B 1 191 ? -26.562 -6.91 2.945 1 87.69 191 LEU B O 1
ATOM 5651 N N . LYS B 1 192 ? -25.688 -7.762 4.789 1 87.19 192 LYS B N 1
ATOM 5652 C CA . LYS B 1 192 ? -26.922 -8.453 5.145 1 87.19 192 LYS B CA 1
ATOM 5653 C C . LYS B 1 192 ? -28.062 -7.465 5.371 1 87.19 192 LYS B C 1
ATOM 5655 O O . LYS B 1 192 ? -29.234 -7.789 5.148 1 87.19 192 LYS B O 1
ATOM 5660 N N . LYS B 1 193 ? -27.703 -6.281 5.855 1 91.25 193 LYS B N 1
ATOM 5661 C CA . LYS B 1 193 ? -28.719 -5.258 6.074 1 91.25 193 LYS B CA 1
ATOM 5662 C C . LYS B 1 193 ? -29.453 -4.922 4.777 1 91.25 193 LYS B C 1
ATOM 5664 O O . LYS B 1 193 ? -30.578 -4.422 4.805 1 91.25 193 LYS B O 1
ATOM 5669 N N . TYR B 1 194 ? -28.875 -5.254 3.66 1 94.44 194 TYR B N 1
ATOM 5670 C CA . TYR B 1 194 ? -29.5 -5.027 2.365 1 94.44 194 TYR B CA 1
ATOM 5671 C C . TYR B 1 194 ? -30.109 -6.312 1.821 1 94.44 194 TYR B C 1
ATOM 5673 O O . TYR B 1 194 ? -30.609 -6.344 0.694 1 94.44 194 TYR B O 1
ATOM 5681 N N . ASN B 1 195 ? -29.984 -7.398 2.545 1 94.75 195 ASN B N 1
ATOM 5682 C CA . ASN B 1 195 ? -30.531 -8.711 2.191 1 94.75 195 ASN B CA 1
ATOM 5683 C C . ASN B 1 195 ? -29.859 -9.266 0.938 1 94.75 195 ASN B C 1
ATOM 5685 O O . ASN B 1 195 ? -30.531 -9.82 0.068 1 94.75 195 ASN B O 1
ATOM 5689 N N . ILE B 1 196 ? -28.609 -9.062 0.785 1 95.56 196 ILE B N 1
ATOM 5690 C CA . ILE B 1 196 ? -27.844 -9.617 -0.328 1 95.56 196 ILE B CA 1
ATOM 5691 C C . ILE B 1 196 ? -27.062 -10.844 0.141 1 95.56 196 ILE B C 1
ATOM 5693 O O . ILE B 1 196 ? -26.141 -10.727 0.952 1 95.56 196 ILE B O 1
ATOM 5697 N N . VAL B 1 197 ? -27.469 -11.977 -0.35 1 95.25 197 VAL B N 1
ATOM 5698 C CA . VAL B 1 197 ? -26.859 -13.234 0.062 1 95.25 197 VAL B CA 1
ATOM 5699 C C . VAL B 1 197 ? -26.516 -14.07 -1.169 1 95.25 197 VAL B C 1
ATOM 5701 O O . VAL B 1 197 ? -25.375 -14.492 -1.347 1 95.25 197 VAL B O 1
ATOM 5704 N N . ALA B 1 198 ? -27.516 -14.203 -2.018 1 96.62 198 ALA B N 1
ATOM 5705 C CA . ALA B 1 198 ? -27.359 -15.016 -3.223 1 96.62 198 ALA B CA 1
ATOM 5706 C C . ALA B 1 198 ? -27.156 -14.133 -4.453 1 96.62 198 ALA B C 1
ATOM 5708 O O . ALA B 1 198 ? -27.438 -12.938 -4.422 1 96.62 198 ALA B O 1
ATOM 5709 N N . VAL B 1 199 ? -26.688 -14.75 -5.5 1 97.69 199 VAL B N 1
ATOM 5710 C CA . VAL B 1 199 ? -26.422 -14.047 -6.746 1 97.69 199 VAL B CA 1
ATOM 5711 C C . VAL B 1 199 ? -27.719 -13.438 -7.285 1 97.69 199 VAL B C 1
ATOM 5713 O O . VAL B 1 199 ? -27.703 -12.344 -7.852 1 97.69 199 VAL B O 1
ATOM 5716 N N . SER B 1 200 ? -28.828 -14.086 -7.059 1 97.62 200 SER B N 1
ATOM 5717 C CA . SER B 1 200 ? -30.125 -13.602 -7.535 1 97.62 200 SER B CA 1
ATOM 5718 C C . SER B 1 200 ? -30.484 -12.266 -6.883 1 97.62 200 SER B C 1
ATOM 5720 O O . SER B 1 200 ? -31.234 -11.469 -7.457 1 97.62 200 SER B O 1
ATOM 5722 N N . ASP B 1 201 ? -29.953 -11.984 -5.699 1 97.25 201 ASP B N 1
ATOM 5723 C CA . ASP B 1 201 ? -30.25 -10.742 -4.992 1 97.25 201 ASP B CA 1
ATOM 5724 C C . ASP B 1 201 ? -29.703 -9.531 -5.75 1 97.25 201 ASP B C 1
ATOM 5726 O O . ASP B 1 201 ? -30.203 -8.422 -5.609 1 97.25 201 ASP B O 1
ATOM 5730 N N . LEU B 1 202 ? -28.719 -9.75 -6.582 1 97.12 202 LEU B N 1
ATOM 5731 C CA . LEU B 1 202 ? -28.109 -8.68 -7.359 1 97.12 202 LEU B CA 1
ATOM 5732 C C . LEU B 1 202 ? -28.984 -8.305 -8.547 1 97.12 202 LEU B C 1
ATOM 5734 O O . LEU B 1 202 ? -28.719 -7.309 -9.227 1 97.12 202 LEU B O 1
ATOM 5738 N N . THR B 1 203 ? -29.984 -9.109 -8.766 1 96.62 203 THR B N 1
ATOM 5739 C CA . THR B 1 203 ? -30.906 -8.797 -9.867 1 96.62 203 THR B CA 1
ATOM 5740 C C . THR B 1 203 ? -32.125 -8.062 -9.352 1 96.62 203 THR B C 1
ATOM 5742 O O . THR B 1 203 ? -33.062 -7.781 -10.117 1 96.62 203 THR B O 1
ATOM 5745 N N . GLU B 1 204 ? -32.094 -7.766 -8.102 1 96.44 204 GLU B N 1
ATOM 5746 C CA . GLU B 1 204 ? -33.188 -6.988 -7.496 1 96.44 204 GLU B CA 1
ATOM 5747 C C . GLU B 1 204 ? -32.75 -5.547 -7.25 1 96.44 204 GLU B C 1
ATOM 5749 O O . GLU B 1 204 ? -31.953 -5.277 -6.348 1 96.44 204 GLU B O 1
ATOM 5754 N N . LEU B 1 205 ? -33.438 -4.66 -7.902 1 95.44 205 LEU B N 1
ATOM 5755 C CA . LEU B 1 205 ? -33.031 -3.252 -7.848 1 95.44 205 LEU B CA 1
ATOM 5756 C C . LEU B 1 205 ? -33.219 -2.695 -6.441 1 95.44 205 LEU B C 1
ATOM 5758 O O . LEU B 1 205 ? -32.438 -1.86 -5.992 1 95.44 205 LEU B O 1
ATOM 5762 N N . ARG B 1 206 ? -34.25 -3.076 -5.758 1 95.38 206 ARG B N 1
ATOM 5763 C CA . ARG B 1 206 ? -34.562 -2.578 -4.422 1 95.38 206 ARG B CA 1
ATOM 5764 C C . ARG B 1 206 ? -33.438 -2.891 -3.445 1 95.38 206 ARG B C 1
ATOM 5766 O O . ARG B 1 206 ? -33.25 -2.189 -2.445 1 95.38 206 ARG B O 1
ATOM 5773 N N . LYS B 1 207 ? -32.688 -3.943 -3.719 1 96.19 207 LYS B N 1
ATOM 5774 C CA . LYS B 1 207 ? -31.594 -4.348 -2.842 1 96.19 207 LYS B CA 1
ATOM 5775 C C . LYS B 1 207 ? -30.281 -3.676 -3.25 1 96.19 207 LYS B C 1
ATOM 5777 O O . LYS B 1 207 ? -29.453 -3.34 -2.396 1 96.19 207 LYS B O 1
ATOM 5782 N N . VAL B 1 208 ? -30.141 -3.455 -4.543 1 96.62 208 VAL B N 1
ATOM 5783 C CA . VAL B 1 208 ? -28.875 -2.979 -5.082 1 96.62 208 VAL B CA 1
ATOM 5784 C C . VAL B 1 208 ? -28.812 -1.454 -5.008 1 96.62 208 VAL B C 1
ATOM 5786 O O . VAL B 1 208 ? -27.781 -0.88 -4.668 1 96.62 208 VAL B O 1
ATOM 5789 N N . LYS B 1 209 ? -29.844 -0.769 -5.246 1 96.06 209 LYS B N 1
ATOM 5790 C CA . LYS B 1 209 ? -29.875 0.687 -5.352 1 96.06 209 LYS B CA 1
ATOM 5791 C C . LYS B 1 209 ? -29.422 1.343 -4.051 1 96.06 209 LYS B C 1
ATOM 5793 O O . LYS B 1 209 ? -28.656 2.305 -4.07 1 96.06 209 LYS B O 1
ATOM 5798 N N . PRO B 1 210 ? -29.766 0.818 -2.906 1 96.62 210 PRO B N 1
ATOM 5799 C CA . PRO B 1 210 ? -29.375 1.478 -1.656 1 96.62 210 PRO B CA 1
ATOM 5800 C C . PRO B 1 210 ? -27.891 1.33 -1.343 1 96.62 210 PRO B C 1
ATOM 5802 O O . PRO B 1 210 ? -27.375 1.993 -0.438 1 96.62 210 PRO B O 1
ATOM 5805 N N . LEU B 1 211 ? -27.188 0.516 -2.074 1 96.88 211 LEU B N 1
ATOM 5806 C CA . LEU B 1 211 ? -25.781 0.254 -1.798 1 96.88 211 LEU B CA 1
ATOM 5807 C C . LEU B 1 211 ? -24.953 1.534 -1.906 1 96.88 211 LEU B C 1
ATOM 5809 O O . LEU B 1 211 ? -23.891 1.644 -1.301 1 96.88 211 LEU B O 1
ATOM 5813 N N . ILE B 1 212 ? -25.453 2.529 -2.635 1 96.44 212 ILE B N 1
ATOM 5814 C CA . ILE B 1 212 ? -24.719 3.768 -2.871 1 96.44 212 ILE B CA 1
ATOM 5815 C C . ILE B 1 212 ? -24.5 4.504 -1.55 1 96.44 212 ILE B C 1
ATOM 5817 O O . ILE B 1 212 ? -23.547 5.262 -1.402 1 96.44 212 ILE B O 1
ATOM 5821 N N . GLN B 1 213 ? -25.328 4.27 -0.598 1 96.06 213 GLN B N 1
ATOM 5822 C CA . GLN B 1 213 ? -25.219 4.938 0.694 1 96.06 213 GLN B CA 1
ATOM 5823 C C . GLN B 1 213 ? -23.906 4.574 1.396 1 96.06 213 GLN B C 1
ATOM 5825 O O . GLN B 1 213 ? -23.328 5.391 2.113 1 96.06 213 GLN B O 1
ATOM 5830 N N . GLU B 1 214 ? -23.438 3.314 1.145 1 96.31 214 GLU B N 1
ATOM 5831 C CA . GLU B 1 214 ? -22.172 2.869 1.729 1 96.31 214 GLU B CA 1
ATOM 5832 C C . GLU B 1 214 ? -21 3.699 1.212 1 96.31 214 GLU B C 1
ATOM 5834 O O . GLU B 1 214 ? -20.047 3.961 1.947 1 96.31 214 GLU B O 1
ATOM 5839 N N . ILE B 1 215 ? -21.094 4.133 -0.037 1 97.5 215 ILE B N 1
ATOM 5840 C CA . ILE B 1 215 ? -20.031 4.887 -0.676 1 97.5 215 ILE B CA 1
ATOM 5841 C C . ILE B 1 215 ? -20.125 6.359 -0.286 1 97.5 215 ILE B C 1
ATOM 5843 O O . ILE B 1 215 ? -19.156 6.949 0.182 1 97.5 215 ILE B O 1
ATOM 5847 N N . VAL B 1 216 ? -21.281 6.922 -0.379 1 97.31 216 VAL B N 1
ATOM 5848 C CA . VAL B 1 216 ? -21.484 8.352 -0.16 1 97.31 216 VAL B CA 1
ATOM 5849 C C . VAL B 1 216 ? -21.219 8.695 1.303 1 97.31 216 VAL B C 1
ATOM 5851 O O . VAL B 1 216 ? -20.562 9.695 1.601 1 97.31 216 VAL B O 1
ATOM 5854 N N . ASN B 1 217 ? -21.672 7.875 2.156 1 95.62 217 ASN B N 1
ATOM 5855 C CA . ASN B 1 217 ? -21.453 8.109 3.58 1 95.62 217 ASN B CA 1
ATOM 5856 C C . ASN B 1 217 ? -19.953 8.141 3.916 1 95.62 217 ASN B C 1
ATOM 5858 O O . ASN B 1 217 ? -19.516 8.992 4.68 1 95.62 217 ASN B O 1
ATOM 5862 N N . ARG B 1 218 ? -19.234 7.273 3.398 1 96.69 218 ARG B N 1
ATOM 5863 C CA . ARG B 1 218 ? -17.797 7.219 3.67 1 96.69 218 ARG B CA 1
ATOM 5864 C C . ARG B 1 218 ? -17.062 8.367 2.979 1 96.69 218 ARG B C 1
ATOM 5866 O O . ARG B 1 218 ? -16.219 9.031 3.59 1 96.69 218 ARG B O 1
ATOM 5873 N N . TRP B 1 219 ? -17.438 8.602 1.737 1 97.75 219 TRP B N 1
ATOM 5874 C CA . TRP B 1 219 ? -16.828 9.703 1.001 1 97.75 219 TRP B CA 1
ATOM 5875 C C . TRP B 1 219 ? -17.016 11.023 1.737 1 97.75 219 TRP B C 1
ATOM 5877 O O . TRP B 1 219 ? -16.062 11.781 1.926 1 97.75 219 TRP B O 1
ATOM 5887 N N . ASP B 1 220 ? -18.172 11.25 2.207 1 95.94 220 ASP B N 1
ATOM 5888 C CA . ASP B 1 220 ? -18.516 12.516 2.846 1 95.94 220 ASP B CA 1
ATOM 5889 C C . ASP B 1 220 ? -17.781 12.672 4.18 1 95.94 220 ASP B C 1
ATOM 5891 O O . ASP B 1 220 ? -17.609 13.789 4.676 1 95.94 220 ASP B O 1
ATOM 5895 N N . ASN B 1 221 ? -17.359 11.578 4.699 1 95.38 221 ASN B N 1
ATOM 5896 C CA . ASN B 1 221 ? -16.734 11.641 6.016 1 95.38 221 ASN B CA 1
ATOM 5897 C C . ASN B 1 221 ? -15.219 11.57 5.918 1 95.38 221 ASN B C 1
ATOM 5899 O O . ASN B 1 221 ? -14.523 11.625 6.938 1 95.38 221 ASN B O 1
ATOM 5903 N N . VAL B 1 222 ? -14.703 11.438 4.789 1 96.38 222 VAL B N 1
ATOM 5904 C CA . VAL B 1 222 ? -13.266 11.547 4.574 1 96.38 222 VAL B CA 1
ATOM 5905 C C . VAL B 1 222 ? -12.805 12.969 4.883 1 96.38 222 VAL B C 1
ATOM 5907 O O . VAL B 1 222 ? -13.477 13.938 4.531 1 96.38 222 VAL B O 1
ATOM 5910 N N . ILE B 1 223 ? -11.688 13.094 5.59 1 95.81 223 ILE B N 1
ATOM 5911 C CA . ILE B 1 223 ? -11.055 14.398 5.766 1 95.81 223 ILE B CA 1
ATOM 5912 C C . ILE B 1 223 ? -10.352 14.805 4.473 1 95.81 223 ILE B C 1
ATOM 5914 O O . ILE B 1 223 ? -9.32 14.242 4.117 1 95.81 223 ILE B O 1
ATOM 5918 N N . TYR B 1 224 ? -11 15.711 3.801 1 94.94 224 TYR B N 1
ATOM 5919 C CA . TYR B 1 224 ? -10.531 16.203 2.514 1 94.94 224 TYR B CA 1
ATOM 5920 C C . TYR B 1 224 ? -9.922 17.609 2.656 1 94.94 224 TYR B C 1
ATOM 5922 O O . TYR B 1 224 ? -10.641 18.578 2.902 1 94.94 224 TYR B O 1
ATOM 5930 N N . TYR B 1 225 ? -8.594 17.688 2.533 1 92.44 225 TYR B N 1
ATOM 5931 C CA . TYR B 1 225 ? -7.891 18.953 2.674 1 92.44 225 TYR B CA 1
ATOM 5932 C C . TYR B 1 225 ? -7.523 19.531 1.312 1 92.44 225 TYR B C 1
ATOM 5934 O O . TYR B 1 225 ? -6.484 19.188 0.745 1 92.44 225 TYR B O 1
ATOM 5942 N N . ASP B 1 226 ? -8.406 20.375 0.858 1 84.12 226 ASP B N 1
ATOM 5943 C CA . ASP B 1 226 ? -8.203 21.047 -0.427 1 84.12 226 ASP B CA 1
ATOM 5944 C C . ASP B 1 226 ? -7.152 22.141 -0.316 1 84.12 226 ASP B C 1
ATOM 5946 O O . ASP B 1 226 ? -7.34 23.109 0.422 1 84.12 226 ASP B O 1
ATOM 5950 N N . LYS B 1 227 ? -6.184 22.078 -1.036 1 77.38 227 LYS B N 1
ATOM 5951 C CA . LYS B 1 227 ? -5.07 23.016 -0.976 1 77.38 227 LYS B CA 1
ATOM 5952 C C . LYS B 1 227 ? -5.492 24.406 -1.462 1 77.38 227 LYS B C 1
ATOM 5954 O O . LYS B 1 227 ? -4.797 25.391 -1.217 1 77.38 227 LYS B O 1
ATOM 5959 N N . SER B 1 228 ? -6.605 24.422 -2.074 1 77.69 228 SER B N 1
ATOM 5960 C CA . SER B 1 228 ? -7.051 25.703 -2.629 1 77.69 228 SER B CA 1
ATOM 5961 C C . SER B 1 228 ? -7.531 26.641 -1.531 1 77.69 228 SER B C 1
ATOM 5963 O O . SER B 1 228 ? -7.805 27.812 -1.791 1 77.69 228 SER B O 1
ATOM 5965 N N . ILE B 1 229 ? -7.543 26.094 -0.328 1 81.56 229 ILE B N 1
ATOM 5966 C CA . ILE B 1 229 ? -7.961 26.969 0.772 1 81.56 229 ILE B CA 1
ATOM 5967 C C . ILE B 1 229 ? -6.973 28.109 0.93 1 81.56 229 ILE B C 1
ATOM 5969 O O . ILE B 1 229 ? -5.758 27.906 0.887 1 81.56 229 ILE B O 1
ATOM 5973 N N . ASN B 1 230 ? -7.488 29.312 0.915 1 78.94 230 ASN B N 1
ATOM 5974 C CA . ASN B 1 230 ? -6.645 30.484 1.14 1 78.94 230 ASN B CA 1
ATOM 5975 C C . ASN B 1 230 ? -6.418 30.734 2.629 1 78.94 230 ASN B C 1
ATOM 5977 O O . ASN B 1 230 ? -7.227 31.391 3.283 1 78.94 230 ASN B O 1
ATOM 5981 N N . ILE B 1 231 ? -5.383 30.281 3.125 1 80.31 231 ILE B N 1
ATOM 5982 C CA . ILE B 1 231 ? -5.051 30.297 4.547 1 80.31 231 ILE B CA 1
ATOM 5983 C C . ILE B 1 231 ? -4.898 31.75 5.016 1 80.31 231 ILE B C 1
ATOM 5985 O O . ILE B 1 231 ? -5.18 32.062 6.176 1 80.31 231 ILE B O 1
ATOM 5989 N N . LYS B 1 232 ? -4.582 32.656 4.105 1 77.31 232 LYS B N 1
ATOM 5990 C CA . LYS B 1 232 ? -4.352 34.031 4.465 1 77.31 232 LYS B CA 1
ATOM 5991 C C . LYS B 1 232 ? -5.652 34.719 4.863 1 77.31 232 LYS B C 1
ATOM 5993 O O . LYS B 1 232 ? -5.637 35.719 5.586 1 77.31 232 LYS B O 1
ATOM 5998 N N . HIS B 1 233 ? -6.707 34.156 4.418 1 79.31 233 HIS B N 1
ATOM 5999 C CA . HIS B 1 233 ? -8 34.781 4.66 1 79.31 233 HIS B CA 1
ATOM 6000 C C . HIS B 1 233 ? -8.562 34.375 6.016 1 79.31 233 HIS B C 1
ATOM 6002 O O . HIS B 1 233 ? -9.594 34.875 6.453 1 79.31 233 HIS B O 1
ATOM 6008 N N . LEU B 1 234 ? -7.773 33.531 6.648 1 84 234 LEU B N 1
ATOM 6009 C CA . LEU B 1 234 ? -8.258 33.094 7.953 1 84 234 LEU B CA 1
ATOM 6010 C C . LEU B 1 234 ? -8.008 34.156 9.008 1 84 234 LEU B C 1
ATOM 6012 O O . LEU B 1 234 ? -7.074 34.938 8.883 1 84 234 LEU B O 1
ATOM 6016 N N . LYS B 1 235 ? -8.766 34.188 10.023 1 75.94 235 LYS B N 1
ATOM 6017 C CA . LYS B 1 235 ? -8.867 35.281 10.984 1 75.94 235 LYS B CA 1
ATOM 6018 C C . LYS B 1 235 ? -7.547 35.469 11.727 1 75.94 235 LYS B C 1
ATOM 6020 O O . LYS B 1 235 ? -7.117 36.625 11.93 1 75.94 235 LYS B O 1
ATOM 6025 N N . ASN B 1 236 ? -6.988 34.406 12.219 1 83.19 236 ASN B N 1
ATOM 6026 C CA . ASN B 1 236 ? -5.781 34.562 13.031 1 83.19 236 ASN B CA 1
ATOM 6027 C C . ASN B 1 236 ? -4.855 33.344 12.852 1 83.19 236 ASN B C 1
ATOM 6029 O O . ASN B 1 236 ? -5.191 32.406 12.141 1 83.19 236 ASN B O 1
ATOM 6033 N N . GLU B 1 237 ? -3.75 33.5 13.414 1 85.06 237 GLU B N 1
ATOM 6034 C CA . GLU B 1 237 ? -2.711 32.5 13.281 1 85.06 237 GLU B CA 1
ATOM 6035 C C . GLU B 1 237 ? -3.135 31.172 13.922 1 85.06 237 GLU B C 1
ATOM 6037 O O . GLU B 1 237 ? -2.736 30.094 13.461 1 85.06 237 GLU B O 1
ATOM 6042 N N . GLN B 1 238 ? -3.928 31.297 14.875 1 84.31 238 GLN B N 1
ATOM 6043 C CA . GLN B 1 238 ? -4.406 30.078 15.523 1 84.31 238 GLN B CA 1
ATOM 6044 C C . GLN B 1 238 ? -5.293 29.266 14.578 1 84.31 238 GLN B C 1
ATOM 6046 O O . GLN B 1 238 ? -5.18 28.031 14.516 1 84.31 238 GLN B O 1
ATOM 6051 N N . GLU B 1 239 ? -6.086 29.969 13.898 1 87.06 239 GLU B N 1
ATOM 6052 C CA . GLU B 1 239 ? -6.945 29.297 12.922 1 87.06 239 GLU B CA 1
ATOM 6053 C C . GLU B 1 239 ? -6.129 28.703 11.781 1 87.06 239 GLU B C 1
ATOM 6055 O O . GLU B 1 239 ? -6.43 27.609 11.305 1 87.06 239 GLU B O 1
ATOM 6060 N N . ARG B 1 240 ? -5.148 29.438 11.422 1 89.19 240 ARG B N 1
ATOM 6061 C CA . ARG B 1 240 ? -4.258 28.938 10.383 1 89.19 240 ARG B CA 1
ATOM 6062 C C . ARG B 1 240 ? -3.559 27.656 10.836 1 89.19 240 ARG B C 1
ATOM 6064 O O . ARG B 1 240 ? -3.461 26.703 10.07 1 89.19 240 ARG B O 1
ATOM 6071 N N . ARG B 1 241 ? -3.139 27.672 11.992 1 89.56 241 ARG B N 1
ATOM 6072 C CA . ARG B 1 241 ? -2.482 26.5 12.539 1 89.56 241 ARG B CA 1
ATOM 6073 C C . ARG B 1 241 ? -3.445 25.312 12.602 1 89.56 241 ARG B C 1
ATOM 6075 O O . ARG B 1 241 ? -3.062 24.172 12.312 1 89.56 241 ARG B O 1
ATOM 6082 N N . ARG B 1 242 ? -4.625 25.594 12.93 1 87.5 242 ARG B N 1
ATOM 6083 C CA . ARG B 1 242 ? -5.617 24.531 13.07 1 87.5 242 ARG B CA 1
ATOM 6084 C C . ARG B 1 242 ? -5.895 23.859 11.727 1 87.5 242 ARG B C 1
ATOM 6086 O O . ARG B 1 242 ? -6.039 22.641 11.648 1 87.5 242 ARG B O 1
ATOM 6093 N N . ILE B 1 243 ? -5.949 24.656 10.766 1 89.62 243 ILE B N 1
ATOM 6094 C CA . ILE B 1 243 ? -6.207 24.109 9.43 1 89.62 243 ILE B CA 1
ATOM 6095 C C . ILE B 1 243 ? -5.016 23.266 8.977 1 89.62 243 ILE B C 1
ATOM 6097 O O . ILE B 1 243 ? -5.191 22.172 8.438 1 89.62 243 ILE B O 1
ATOM 6101 N N . VAL B 1 244 ? -3.9 23.797 9.227 1 90.44 244 VAL B N 1
ATOM 6102 C CA . VAL B 1 244 ? -2.689 23.078 8.852 1 90.44 244 VAL B CA 1
ATOM 6103 C C . VAL B 1 244 ? -2.578 21.797 9.672 1 90.44 244 VAL B C 1
ATOM 6105 O O . VAL B 1 244 ? -2.141 20.766 9.156 1 90.44 244 VAL B O 1
ATOM 6108 N N . TYR B 1 245 ? -3.006 21.875 10.859 1 91.75 245 TYR B N 1
ATOM 6109 C CA . TYR B 1 245 ? -3.033 20.719 11.742 1 91.75 245 TYR B CA 1
ATOM 6110 C C . TYR B 1 245 ? -3.9 19.609 11.156 1 91.75 245 TYR B C 1
ATOM 6112 O O . TYR B 1 245 ? -3.537 18.438 11.219 1 91.75 245 TYR B O 1
ATOM 6120 N N . SER B 1 246 ? -4.934 19.969 10.555 1 92.56 246 SER B N 1
ATOM 6121 C CA . SER B 1 246 ? -5.898 19 10.023 1 92.56 246 SER B CA 1
ATOM 6122 C C . SER B 1 246 ? -5.395 18.359 8.734 1 92.56 246 SER B C 1
ATOM 6124 O O . SER B 1 246 ? -5.965 17.375 8.258 1 92.56 246 SER B O 1
ATOM 6126 N N . ALA B 1 247 ? -4.305 18.891 8.227 1 92.62 247 ALA B N 1
ATOM 6127 C CA . ALA B 1 247 ? -3.754 18.375 6.98 1 92.62 247 ALA B CA 1
ATOM 6128 C C . ALA B 1 247 ? -2.893 17.141 7.234 1 92.62 247 ALA B C 1
ATOM 6130 O O . ALA B 1 247 ? -2.533 16.422 6.297 1 92.62 247 ALA B O 1
ATOM 6131 N N . ALA B 1 248 ? -2.582 16.844 8.438 1 92.56 248 ALA B N 1
ATOM 6132 C CA . ALA B 1 248 ? -1.692 15.742 8.766 1 92.56 248 ALA B CA 1
ATOM 6133 C C . ALA B 1 248 ? -2.486 14.516 9.211 1 92.56 248 ALA B C 1
ATOM 6135 O O . ALA B 1 248 ? -3.207 14.57 10.211 1 92.56 248 ALA B O 1
ATOM 6136 N N . PRO B 1 249 ? -2.283 13.367 8.547 1 93.69 249 PRO B N 1
ATOM 6137 C CA . PRO B 1 249 ? -3.018 12.148 8.906 1 93.69 249 PRO B CA 1
ATOM 6138 C C . PRO B 1 249 ? -2.752 11.703 10.344 1 93.69 249 PRO B C 1
ATOM 6140 O O . PRO B 1 249 ? -3.664 11.227 11.023 1 93.69 249 PRO B O 1
ATOM 6143 N N . ARG B 1 250 ? -1.608 11.867 10.812 1 90.25 250 ARG B N 1
ATOM 6144 C CA . ARG B 1 250 ? -1.235 11.383 12.141 1 90.25 250 ARG B CA 1
ATOM 6145 C C . ARG B 1 250 ? -2.09 12.031 13.219 1 90.25 250 ARG B C 1
ATOM 6147 O O . ARG B 1 250 ? -2.422 11.398 14.227 1 90.25 250 ARG B O 1
ATOM 6154 N N . HIS B 1 251 ? -2.43 13.266 13.055 1 91.81 251 HIS B N 1
ATOM 6155 C CA . HIS B 1 251 ? -3.199 13.984 14.07 1 91.81 251 HIS B CA 1
ATOM 6156 C C . HIS B 1 251 ? -4.594 13.383 14.227 1 91.81 251 HIS B C 1
ATOM 6158 O O . HIS B 1 251 ? -5.117 13.305 15.336 1 91.81 251 HIS B O 1
ATOM 6164 N N . TRP B 1 252 ? -5.113 12.938 13.156 1 93.56 252 TRP B N 1
ATOM 6165 C CA . TRP B 1 252 ? -6.469 12.391 13.188 1 93.56 252 TRP B CA 1
ATOM 6166 C C . TRP B 1 252 ? -6.488 11.016 13.836 1 93.56 252 TRP B C 1
ATOM 6168 O O . TRP B 1 252 ? -7.418 10.688 14.578 1 93.56 252 TRP B O 1
ATOM 6178 N N . VAL B 1 253 ? -5.516 10.305 13.594 1 89.38 253 VAL B N 1
ATOM 6179 C CA . VAL B 1 253 ? -5.477 8.922 14.055 1 89.38 253 VAL B CA 1
ATOM 6180 C C . VAL B 1 253 ? -5.258 8.883 15.57 1 89.38 253 VAL B C 1
ATOM 6182 O O . VAL B 1 253 ? -5.707 7.957 16.25 1 89.38 253 VAL B O 1
ATOM 6185 N N . GLU B 1 254 ? -4.746 9.914 16.094 1 88.44 254 GLU B N 1
ATOM 6186 C CA . GLU B 1 254 ? -4.391 9.93 17.516 1 88.44 254 GLU B CA 1
ATOM 6187 C C . GLU B 1 254 ? -5.477 10.602 18.344 1 88.44 254 GLU B C 1
ATOM 6189 O O . GLU B 1 254 ? -5.488 10.484 19.578 1 88.44 254 GLU B O 1
ATOM 6194 N N . LEU B 1 255 ? -6.332 11.219 17.75 1 91.38 255 LEU B N 1
ATOM 6195 C CA . LEU B 1 255 ? -7.375 11.953 18.453 1 91.38 255 LEU B CA 1
ATOM 6196 C C . LEU B 1 255 ? -8.398 11 19.047 1 91.38 255 LEU B C 1
ATOM 6198 O O . LEU B 1 255 ? -8.766 10 18.422 1 91.38 255 LEU B O 1
ATOM 6202 N N . GLY B 1 256 ? -8.828 11.359 20.219 1 91.94 256 GLY B N 1
ATOM 6203 C CA . GLY B 1 256 ? -9.984 10.672 20.766 1 91.94 256 GLY B CA 1
ATOM 6204 C C . GLY B 1 256 ? -11.266 10.984 20.016 1 91.94 256 GLY B C 1
ATOM 6205 O O . GLY B 1 256 ? -11.328 11.945 19.25 1 91.94 256 GLY B O 1
ATOM 6206 N N . LYS B 1 257 ? -12.25 10.219 20.266 1 92.5 257 LYS B N 1
ATOM 6207 C CA . LYS B 1 257 ? -13.508 10.328 19.531 1 92.5 257 LYS B CA 1
ATOM 6208 C C . LYS B 1 257 ? -14.117 11.719 19.688 1 92.5 257 LYS B C 1
ATOM 6210 O O . LYS B 1 257 ? -14.492 12.352 18.703 1 92.5 257 LYS B O 1
ATOM 6215 N N . ARG B 1 258 ? -14.188 12.195 20.891 1 92.88 258 ARG B N 1
ATOM 6216 C CA . ARG B 1 258 ? -14.797 13.5 21.156 1 92.88 258 ARG B CA 1
ATOM 6217 C C . ARG B 1 258 ? -13.984 14.617 20.516 1 92.88 258 ARG B C 1
ATOM 6219 O O . ARG B 1 258 ? -14.547 15.508 19.875 1 92.88 258 ARG B O 1
ATOM 6226 N N . GLN B 1 259 ? -12.688 14.57 20.656 1 93.56 259 GLN B N 1
ATOM 6227 C CA . GLN B 1 259 ? -11.812 15.578 20.062 1 93.56 259 GLN B CA 1
ATOM 6228 C C . GLN B 1 259 ? -11.891 15.547 18.547 1 93.56 259 GLN B C 1
ATOM 6230 O O . GLN B 1 259 ? -11.914 16.594 17.906 1 93.56 259 GLN B O 1
ATOM 6235 N N . ARG B 1 260 ? -11.945 14.398 18 1 95.12 260 ARG B N 1
ATOM 6236 C CA . ARG B 1 260 ? -12.023 14.234 16.547 1 95.12 260 ARG B CA 1
ATOM 6237 C C . ARG B 1 260 ? -13.305 14.867 15.992 1 95.12 260 ARG B C 1
ATOM 6239 O O . ARG B 1 260 ? -13.266 15.562 14.977 1 95.12 260 ARG B O 1
ATOM 6246 N N . THR B 1 261 ? -14.391 14.617 16.719 1 94.69 261 THR B N 1
ATOM 6247 C CA . THR B 1 261 ? -15.664 15.18 16.281 1 94.69 261 THR B CA 1
ATOM 6248 C C . THR B 1 261 ? -15.617 16.703 16.328 1 94.69 261 THR B C 1
ATOM 6250 O O . THR B 1 261 ? -16.094 17.375 15.414 1 94.69 261 THR B O 1
ATOM 6253 N N . ARG B 1 262 ? -15.039 17.203 17.344 1 94.25 262 ARG B N 1
ATOM 6254 C CA . ARG B 1 262 ? -14.953 18.656 17.516 1 94.25 262 ARG B CA 1
ATOM 6255 C C . ARG B 1 262 ? -14.062 19.281 16.453 1 94.25 262 ARG B C 1
ATOM 6257 O O . ARG B 1 262 ? -14.438 20.266 15.82 1 94.25 262 ARG B O 1
ATOM 6264 N N . ILE B 1 263 ? -12.961 18.719 16.25 1 94.06 263 ILE B N 1
ATOM 6265 C CA . ILE B 1 263 ? -12 19.25 15.289 1 94.06 263 ILE B CA 1
ATOM 6266 C C . ILE B 1 263 ? -12.562 19.125 13.883 1 94.06 263 ILE B C 1
ATOM 6268 O O . ILE B 1 263 ? -12.414 20.031 13.062 1 94.06 263 ILE B O 1
ATOM 6272 N N . LYS B 1 264 ? -13.227 18.031 13.672 1 94.75 264 LYS B N 1
ATOM 6273 C CA . LYS B 1 264 ? -13.82 17.828 12.352 1 94.75 264 LYS B CA 1
ATOM 6274 C C . LYS B 1 264 ? -14.898 18.875 12.062 1 94.75 264 LYS B C 1
ATOM 6276 O O . LYS B 1 264 ? -14.977 19.391 10.953 1 94.75 264 LYS B O 1
ATOM 6281 N N . LYS B 1 265 ? -15.727 19.109 13.047 1 94.44 265 LYS B N 1
ATOM 6282 C CA . LYS B 1 265 ? -16.766 20.109 12.883 1 94.44 265 LYS B CA 1
ATOM 6283 C C . LYS B 1 265 ? -16.172 21.469 12.539 1 94.44 265 LYS B C 1
ATOM 6285 O O . LYS B 1 265 ? -16.625 22.141 11.602 1 94.44 265 LYS B O 1
ATOM 6290 N N . ARG B 1 266 ? -15.203 21.844 13.234 1 91.31 266 ARG B N 1
ATOM 6291 C CA . ARG B 1 266 ? -14.531 23.125 12.992 1 91.31 266 ARG B CA 1
ATOM 6292 C C . ARG B 1 266 ? -13.859 23.141 11.625 1 91.31 266 ARG B C 1
ATOM 6294 O O . ARG B 1 266 ? -13.922 24.141 10.906 1 91.31 266 ARG B O 1
ATOM 6301 N N . PHE B 1 267 ? -13.242 22.125 11.352 1 93.12 267 PHE B N 1
ATOM 6302 C CA . PHE B 1 267 ? -12.57 21.984 10.062 1 93.12 267 PHE B CA 1
ATOM 6303 C C . PHE B 1 267 ? -13.555 22.156 8.922 1 93.12 267 PHE B C 1
ATOM 6305 O O . PHE B 1 267 ? -13.297 22.906 7.977 1 93.12 267 PHE B O 1
ATOM 6312 N N . ASN B 1 268 ? -14.648 21.438 9.047 1 90.62 268 ASN B N 1
ATOM 6313 C CA . ASN B 1 268 ? -15.672 21.516 8.008 1 90.62 268 ASN B CA 1
ATOM 6314 C C . ASN B 1 268 ? -16.219 22.938 7.871 1 90.62 268 ASN B C 1
ATOM 6316 O O . ASN B 1 268 ? -16.5 23.391 6.762 1 90.62 268 ASN B O 1
ATOM 6320 N N . GLU B 1 269 ? -16.328 23.594 8.945 1 89.31 269 GLU B N 1
ATOM 6321 C CA . GLU B 1 269 ? -16.781 24.969 8.93 1 89.31 269 GLU B CA 1
ATOM 6322 C C . GLU B 1 269 ? -15.805 25.875 8.188 1 89.31 269 GLU B C 1
ATOM 6324 O O . GLU B 1 269 ? -16.203 26.672 7.332 1 89.31 269 GLU B O 1
ATOM 6329 N N . LEU B 1 270 ? -14.594 25.703 8.516 1 87.31 270 LEU B N 1
ATOM 6330 C CA . LEU B 1 270 ? -13.562 26.516 7.887 1 87.31 270 LEU B CA 1
ATOM 6331 C C . LEU B 1 270 ? -13.453 26.203 6.398 1 87.31 270 LEU B C 1
ATOM 6333 O O . LEU B 1 270 ? -13.297 27.109 5.574 1 87.31 270 LEU B O 1
ATOM 6337 N N . MET B 1 271 ? -13.578 24.953 6.074 1 87.06 271 MET B N 1
ATOM 6338 C CA . MET B 1 271 ? -13.484 24.547 4.676 1 87.06 271 MET B CA 1
ATOM 6339 C C . MET B 1 271 ? -14.672 25.078 3.873 1 87.06 271 MET B C 1
ATOM 6341 O O . MET B 1 271 ? -14.523 25.438 2.705 1 87.06 271 MET B O 1
ATOM 6345 N N . SER B 1 272 ? -15.805 25.094 4.477 1 84.25 272 SER B N 1
ATOM 6346 C CA . SER B 1 272 ? -17 25.594 3.805 1 84.25 272 SER B CA 1
ATOM 6347 C C . SER B 1 272 ? -16.891 27.094 3.541 1 84.25 272 SER B C 1
ATOM 6349 O O . SER B 1 272 ? -17.359 27.578 2.512 1 84.25 272 SER B O 1
ATOM 6351 N N . LEU B 1 273 ? -16.234 27.781 4.43 1 83.56 273 LEU B N 1
ATOM 6352 C CA . LEU B 1 273 ? -16.141 29.234 4.332 1 83.56 273 LEU B CA 1
ATOM 6353 C C . LEU B 1 273 ? -15 29.656 3.418 1 83.56 273 LEU B C 1
ATOM 6355 O O . LEU B 1 273 ? -15.133 30.609 2.645 1 83.56 273 LEU B O 1
ATOM 6359 N N . TYR B 1 274 ? -13.93 28.922 3.539 1 83.56 274 TYR B N 1
ATOM 6360 C CA . TYR B 1 274 ? -12.727 29.422 2.887 1 83.56 274 TYR B CA 1
ATOM 6361 C C . TYR B 1 274 ? -12.188 28.422 1.881 1 83.56 274 TYR B C 1
ATOM 6363 O O . TYR B 1 274 ? -11.211 28.688 1.179 1 83.56 274 TYR B O 1
ATOM 6371 N N . GLY B 1 275 ? -12.812 27.234 1.829 1 83.12 275 GLY B N 1
ATOM 6372 C CA . GLY B 1 275 ? -12.312 26.188 0.951 1 83.12 275 GLY B CA 1
ATOM 6373 C C . GLY B 1 275 ? -13.164 26 -0.293 1 83.12 275 GLY B C 1
ATOM 6374 O O . GLY B 1 275 ? -13.844 26.922 -0.733 1 83.12 275 GLY B O 1
ATOM 6375 N N . SER B 1 276 ? -12.93 24.906 -0.939 1 82.88 276 SER B N 1
ATOM 6376 C CA . SER B 1 276 ? -13.672 24.578 -2.158 1 82.88 276 SER B CA 1
ATOM 6377 C C . SER B 1 276 ? -14.844 23.656 -1.864 1 82.88 276 SER B C 1
ATOM 6379 O O . SER B 1 276 ? -14.938 23.078 -0.775 1 82.88 276 SER B O 1
ATOM 6381 N N . THR B 1 277 ? -15.742 23.594 -2.793 1 88.44 277 THR B N 1
ATOM 6382 C CA . THR B 1 277 ? -16.891 22.703 -2.676 1 88.44 277 THR B CA 1
ATOM 6383 C C . THR B 1 277 ? -16.625 21.375 -3.381 1 88.44 277 THR B C 1
ATOM 6385 O O . THR B 1 277 ? -17.562 20.625 -3.656 1 88.44 277 THR B O 1
ATOM 6388 N N . THR B 1 278 ? -15.406 21.109 -3.621 1 93 278 THR B N 1
ATOM 6389 C CA . THR B 1 278 ? -15.008 19.984 -4.449 1 93 278 THR B CA 1
ATOM 6390 C C . THR B 1 278 ? -15.539 18.672 -3.859 1 93 278 THR B C 1
ATOM 6392 O O . THR B 1 278 ? -16.094 17.844 -4.578 1 93 278 THR B O 1
ATOM 6395 N N . GLN B 1 279 ? -15.359 18.469 -2.574 1 94.44 279 GLN B N 1
ATOM 6396 C CA . GLN B 1 279 ? -15.797 17.234 -1.939 1 94.44 279 GLN B CA 1
ATOM 6397 C C . GLN B 1 279 ? -17.312 17.047 -2.084 1 94.44 279 GLN B C 1
ATOM 6399 O O . GLN B 1 279 ? -17.766 15.953 -2.404 1 94.44 279 GLN B O 1
ATOM 6404 N N . LYS B 1 280 ? -18.062 18.109 -1.866 1 94.06 280 LYS B N 1
ATOM 6405 C CA . LYS B 1 280 ? -19.516 18.047 -2.016 1 94.06 280 LYS B CA 1
ATOM 6406 C C . LYS B 1 280 ? -19.906 17.828 -3.473 1 94.06 280 LYS B C 1
ATOM 6408 O O . LYS B 1 280 ? -20.828 17.047 -3.758 1 94.06 280 LYS B O 1
ATOM 6413 N N . ASP B 1 281 ? -19.234 18.5 -4.34 1 95.25 281 ASP B N 1
ATOM 6414 C CA . ASP B 1 281 ? -19.516 18.359 -5.766 1 95.25 281 ASP B CA 1
ATOM 6415 C C . ASP B 1 281 ? -19.312 16.906 -6.215 1 95.25 281 ASP B C 1
ATOM 6417 O O . ASP B 1 281 ? -20.141 16.359 -6.953 1 95.25 281 ASP B O 1
ATOM 6421 N N . ILE B 1 282 ? -18.281 16.328 -5.797 1 97.31 282 ILE B N 1
ATOM 6422 C CA . ILE B 1 282 ? -17.984 14.953 -6.188 1 97.31 282 ILE B CA 1
ATOM 6423 C C . ILE B 1 282 ? -19.031 14.008 -5.59 1 97.31 282 ILE B C 1
ATOM 6425 O O . ILE B 1 282 ? -19.422 13.023 -6.223 1 97.31 282 ILE B O 1
ATOM 6429 N N . SER B 1 283 ? -19.453 14.328 -4.371 1 97.62 283 SER B N 1
ATOM 6430 C CA . SER B 1 283 ? -20.516 13.539 -3.766 1 97.62 283 SER B CA 1
ATOM 6431 C C . SER B 1 283 ? -21.766 13.523 -4.652 1 97.62 283 SER B C 1
ATOM 6433 O O . SER B 1 283 ? -22.359 12.461 -4.871 1 97.62 283 SER B O 1
ATOM 6435 N N . ILE B 1 284 ? -22.062 14.633 -5.18 1 97.31 284 ILE B N 1
ATOM 6436 C CA . ILE B 1 284 ? -23.234 14.766 -6.043 1 97.31 284 ILE B CA 1
ATOM 6437 C C . ILE B 1 284 ? -23 14 -7.344 1 97.31 284 ILE B C 1
ATOM 6439 O O . ILE B 1 284 ? -23.906 13.312 -7.836 1 97.31 284 ILE B O 1
ATOM 6443 N N . ILE B 1 285 ? -21.859 14.086 -7.852 1 98.12 285 ILE B N 1
ATOM 6444 C CA . ILE B 1 285 ? -21.516 13.398 -9.086 1 98.12 285 ILE B CA 1
ATOM 6445 C C . ILE B 1 285 ? -21.641 11.891 -8.883 1 98.12 285 ILE B C 1
ATOM 6447 O O . ILE B 1 285 ? -22.156 11.18 -9.75 1 98.12 285 ILE B O 1
ATOM 6451 N N . ILE B 1 286 ? -21.188 11.414 -7.738 1 98.12 286 ILE B N 1
ATOM 6452 C CA . ILE B 1 286 ? -21.266 10 -7.402 1 98.12 286 ILE B CA 1
ATOM 6453 C C . ILE B 1 286 ? -22.719 9.555 -7.344 1 98.12 286 ILE B C 1
ATOM 6455 O O . ILE B 1 286 ? -23.094 8.539 -7.941 1 98.12 286 ILE B O 1
ATOM 6459 N N . LEU B 1 287 ? -23.5 10.352 -6.664 1 97.44 287 LEU B N 1
ATOM 6460 C CA . LEU B 1 287 ? -24.922 10.023 -6.5 1 97.44 287 LEU B CA 1
ATOM 6461 C C . LEU B 1 287 ? -25.625 10.023 -7.848 1 97.44 287 LEU B C 1
ATOM 6463 O O . LEU B 1 287 ? -26.406 9.117 -8.141 1 97.44 287 LEU B O 1
ATOM 6467 N N . ASN B 1 288 ? -25.359 10.992 -8.633 1 97.25 288 ASN B N 1
ATOM 6468 C CA . ASN B 1 288 ? -26 11.094 -9.953 1 97.25 288 ASN B CA 1
ATOM 6469 C C . ASN B 1 288 ? -25.609 9.922 -10.852 1 97.25 288 ASN B C 1
ATOM 6471 O O . ASN B 1 288 ? -26.453 9.375 -11.555 1 97.25 288 ASN B O 1
ATOM 6475 N N . LYS B 1 289 ? -24.391 9.578 -10.836 1 97.81 289 LYS B N 1
ATOM 6476 C CA . LYS B 1 289 ? -23.938 8.461 -11.656 1 97.81 289 LYS B CA 1
ATOM 6477 C C . LYS B 1 289 ? -24.625 7.16 -11.234 1 97.81 289 LYS B C 1
ATOM 6479 O O . LYS B 1 289 ? -25.047 6.375 -12.086 1 97.81 289 LYS B O 1
ATOM 6484 N N . TRP B 1 290 ? -24.672 6.977 -9.93 1 97.94 290 TRP B N 1
ATOM 6485 C CA . TRP B 1 290 ? -25.328 5.77 -9.43 1 97.94 290 TRP B CA 1
ATOM 6486 C C . TRP B 1 290 ? -26.797 5.73 -9.844 1 97.94 290 TRP B C 1
ATOM 6488 O O . TRP B 1 290 ? -27.312 4.676 -10.211 1 97.94 290 TRP B O 1
ATOM 6498 N N . ASN B 1 291 ? -27.422 6.844 -9.82 1 96.12 291 ASN B N 1
ATOM 6499 C CA . ASN B 1 291 ? -28.812 6.922 -10.25 1 96.12 291 ASN B CA 1
ATOM 6500 C C . ASN B 1 291 ? -28.953 6.637 -11.742 1 96.12 291 ASN B C 1
ATOM 6502 O O . ASN B 1 291 ? -29.906 5.992 -12.164 1 96.12 291 ASN B O 1
ATOM 6506 N N . GLU B 1 292 ? -28.031 7.098 -12.453 1 96.38 292 GLU B N 1
ATOM 6507 C CA . GLU B 1 292 ? -28.016 6.809 -13.883 1 96.38 292 GLU B CA 1
ATOM 6508 C C . GLU B 1 292 ? -27.875 5.312 -14.141 1 96.38 292 GLU B C 1
ATOM 6510 O O . GLU B 1 292 ? -28.578 4.75 -14.984 1 96.38 292 GLU B O 1
ATOM 6515 N N . LEU B 1 293 ? -26.984 4.68 -13.422 1 96.81 293 LEU B N 1
ATOM 6516 C CA . LEU B 1 293 ? -26.688 3.268 -13.625 1 96.81 293 LEU B CA 1
ATOM 6517 C C . LEU B 1 293 ? -27.844 2.389 -13.164 1 96.81 293 LEU B C 1
ATOM 6519 O O . LEU B 1 293 ? -28.016 1.269 -13.648 1 96.81 293 LEU B O 1
ATOM 6523 N N . THR B 1 294 ? -28.641 2.916 -12.266 1 95.56 294 THR B N 1
ATOM 6524 C CA . THR B 1 294 ? -29.734 2.119 -11.719 1 95.56 294 THR B CA 1
ATOM 6525 C C . THR B 1 294 ? -31.062 2.549 -12.305 1 95.56 294 THR B C 1
ATOM 6527 O O . THR B 1 294 ? -32.125 2.174 -11.797 1 95.56 294 THR B O 1
ATOM 6530 N N . ALA B 1 295 ? -31.062 3.344 -13.344 1 89.38 295 ALA B N 1
ATOM 6531 C CA . ALA B 1 295 ? -32.281 3.832 -13.969 1 89.38 295 ALA B CA 1
ATOM 6532 C C . ALA B 1 295 ? -33.031 2.705 -14.68 1 89.38 295 ALA B C 1
ATOM 6534 O O . ALA B 1 295 ? -32.406 1.794 -15.227 1 89.38 295 ALA B O 1
ATOM 6535 N N . GLU B 1 296 ? -34.312 2.615 -14.508 1 74.44 296 GLU B N 1
ATOM 6536 C CA . GLU B 1 296 ? -35.156 1.593 -15.125 1 74.44 296 GLU B CA 1
ATOM 6537 C C . GLU B 1 296 ? -35.281 1.809 -16.625 1 74.44 296 GLU B C 1
ATOM 6539 O O . GLU B 1 296 ? -35.312 2.947 -17.094 1 74.44 296 GLU B O 1
ATOM 6544 N N . LYS B 1 297 ? -34.719 1.039 -17.484 1 60.53 297 LYS B N 1
ATOM 6545 C CA . LYS B 1 297 ? -34.906 1.173 -18.922 1 60.53 297 LYS B CA 1
ATOM 6546 C C . LYS B 1 297 ? -36.406 1.279 -19.25 1 60.53 297 LYS B C 1
ATOM 6548 O O . LYS B 1 297 ? -37.219 0.496 -18.766 1 60.53 297 LYS B O 1
ATOM 6553 N N . CYS B 1 298 ? -36.906 2.416 -19.516 1 47.72 298 CYS B N 1
ATOM 6554 C CA . CYS B 1 298 ? -38.219 2.516 -20.125 1 47.72 298 CYS B CA 1
ATOM 6555 C C . CYS B 1 298 ? -38.312 1.636 -21.359 1 47.72 298 CYS B C 1
ATOM 6557 O O . CYS B 1 298 ? -37.406 1.624 -22.188 1 47.72 298 CYS B O 1
ATOM 6559 N N . PRO B 1 299 ? -39.094 0.611 -21.406 1 43.78 299 PRO B N 1
ATOM 6560 C CA . PRO B 1 299 ? -39.281 -0.163 -22.641 1 43.78 299 PRO B CA 1
ATOM 6561 C C . PRO B 1 299 ? -39.312 0.713 -23.891 1 43.78 299 PRO B C 1
ATOM 6563 O O . PRO B 1 299 ? -39.781 1.851 -23.844 1 43.78 299 PRO B O 1
ATOM 6566 N N . PRO B 1 300 ? -38.406 0.595 -24.812 1 40.5 300 PRO B N 1
ATOM 6567 C CA . PRO B 1 300 ? -38.562 1.366 -26.062 1 40.5 300 PRO B CA 1
ATOM 6568 C C . PRO B 1 300 ? -40 1.385 -26.562 1 40.5 300 PRO B C 1
ATOM 6570 O O . PRO B 1 300 ? -40.719 0.383 -26.453 1 40.5 300 PRO B O 1
ATOM 6573 N N . PHE B 1 301 ? -40.656 2.459 -26.562 1 35.91 301 PHE B N 1
ATOM 6574 C CA . PHE B 1 301 ? -41.938 2.561 -27.281 1 35.91 301 PHE B CA 1
ATOM 6575 C C . PHE B 1 301 ? -41.812 1.992 -28.688 1 35.91 301 PHE B C 1
ATOM 6577 O O . PHE B 1 301 ? -41 2.477 -29.484 1 35.91 301 PHE B O 1
ATOM 6584 N N . THR B 1 302 ? -42.156 0.779 -29.031 1 36.88 302 THR B N 1
ATOM 6585 C CA . THR B 1 302 ? -42.281 0.154 -30.344 1 36.88 302 THR B CA 1
ATOM 6586 C C . THR B 1 302 ? -43.188 0.977 -31.25 1 36.88 302 THR B C 1
ATOM 6588 O O . THR B 1 302 ? -44.406 1.025 -31.047 1 36.88 302 THR B O 1
ATOM 6591 N N . HIS B 1 303 ? -42.906 2.154 -31.844 1 32.84 303 HIS B N 1
ATOM 6592 C CA . HIS B 1 303 ? -43.719 2.693 -32.938 1 32.84 303 HIS B CA 1
ATOM 6593 C C . HIS B 1 303 ? -43.719 1.756 -34.125 1 32.84 303 HIS B C 1
ATOM 6595 O O . HIS B 1 303 ? -42.656 1.229 -34.531 1 32.84 303 HIS B O 1
ATOM 6601 N N . PRO B 1 304 ? -44.875 1.148 -34.562 1 28.91 304 PRO B N 1
ATOM 6602 C CA . PRO B 1 304 ? -44.938 0.352 -35.781 1 28.91 304 PRO B CA 1
ATOM 6603 C C . PRO B 1 304 ? -44.406 1.086 -37 1 28.91 304 PRO B C 1
ATOM 6605 O O . PRO B 1 304 ? -44.844 2.195 -37.312 1 28.91 304 PRO B O 1
ATOM 6608 N N . LYS B 1 305 ? -43.219 0.963 -37.469 1 30.52 305 LYS B N 1
ATOM 6609 C CA . LYS B 1 305 ? -42.625 1.598 -38.656 1 30.52 305 LYS B CA 1
ATOM 6610 C C . LYS B 1 305 ? -43.406 1.234 -39.906 1 30.52 305 LYS B C 1
ATOM 6612 O O . LYS B 1 305 ? -43.469 0.061 -40.281 1 30.52 305 LYS B O 1
ATOM 6617 N N . LYS B 1 306 ? -44.5 1.839 -40.312 1 28.08 306 LYS B N 1
ATOM 6618 C CA . LYS B 1 306 ? -44.938 1.662 -41.688 1 28.08 306 LYS B CA 1
ATOM 6619 C C . LYS B 1 306 ? -43.75 1.641 -42.656 1 28.08 306 LYS B C 1
ATOM 6621 O O . LYS B 1 306 ? -42.781 2.377 -42.469 1 28.08 306 LYS B O 1
ATOM 6626 N N . LYS B 1 307 ? -43.625 0.648 -43.531 1 26.55 307 LYS B N 1
ATOM 6627 C CA . LYS B 1 307 ? -42.594 0.31 -44.531 1 26.55 307 LYS B CA 1
ATOM 6628 C C . LYS B 1 307 ? -42.375 1.473 -45.5 1 26.55 307 LYS B C 1
ATOM 6630 O O . LYS B 1 307 ? -43.125 1.673 -46.438 1 26.55 307 LYS B O 1
ATOM 6635 N N . ILE B 1 308 ? -42.25 2.777 -45.188 1 27.56 308 ILE B N 1
ATOM 6636 C CA . ILE B 1 308 ? -42 3.67 -46.312 1 27.56 308 ILE B CA 1
ATOM 6637 C C . ILE B 1 308 ? -40.906 3.113 -47.188 1 27.56 308 ILE B C 1
ATOM 6639 O O . ILE B 1 308 ? -39.844 2.686 -46.688 1 27.56 308 ILE B O 1
ATOM 6643 N N . GLN B 1 309 ? -41.219 2.74 -48.469 1 24.77 309 GLN B N 1
ATOM 6644 C CA . GLN B 1 309 ? -40.469 2.359 -49.656 1 24.77 309 GLN B CA 1
ATOM 6645 C C . GLN B 1 309 ? -39.125 3.086 -49.719 1 24.77 309 GLN B C 1
ATOM 6647 O O . GLN B 1 309 ? -39.031 4.238 -49.281 1 24.77 309 GLN B O 1
ATOM 6652 N N . GLN B 1 310 ? -38.062 2.34 -49.969 1 23.91 310 GLN B N 1
ATOM 6653 C CA . GLN B 1 310 ? -36.625 2.463 -50 1 23.91 310 GLN B CA 1
ATOM 6654 C C . GLN B 1 310 ? -36.156 3.549 -50.969 1 23.91 310 GLN B C 1
ATOM 6656 O O . GLN B 1 310 ? -36 3.283 -52.156 1 23.91 310 GLN B O 1
ATOM 6661 N N . THR B 1 311 ? -36.969 4.602 -51.281 1 23.44 311 THR B N 1
ATOM 6662 C CA . THR B 1 311 ? -36.375 5.379 -52.344 1 23.44 311 THR B CA 1
ATOM 6663 C C . THR B 1 311 ? -34.875 5.543 -52.094 1 23.44 311 THR B C 1
ATOM 6665 O O . THR B 1 311 ? -34.406 5.445 -50.969 1 23.44 311 THR B O 1
ATOM 6668 N N . GLN B 1 312 ? -34.188 5.918 -53.25 1 22.03 312 GLN B N 1
ATOM 6669 C CA . GLN B 1 312 ? -32.812 5.953 -53.75 1 22.03 312 GLN B CA 1
ATOM 6670 C C . GLN B 1 312 ? -31.891 6.617 -52.719 1 22.03 312 GLN B C 1
ATOM 6672 O O . GLN B 1 312 ? -32.344 7.395 -51.875 1 22.03 312 GLN B O 1
ATOM 6677 N N . SER B 1 313 ? -30.672 6.082 -52.656 1 21.42 313 SER B N 1
ATOM 6678 C CA . SER B 1 313 ? -29.406 6.18 -51.906 1 21.42 313 SER B CA 1
ATOM 6679 C C . SER B 1 313 ? -28.891 7.613 -51.875 1 21.42 313 SER B C 1
ATOM 6681 O O . SER B 1 313 ? -28.359 8.102 -52.875 1 21.42 313 SER B O 1
ATOM 6683 N N . VAL B 1 314 ? -29.844 8.547 -51.656 1 21.78 314 VAL B N 1
ATOM 6684 C CA . VAL B 1 314 ? -29.281 9.883 -51.844 1 21.78 314 VAL B CA 1
ATOM 6685 C C . VAL B 1 314 ? -27.969 10.008 -51.062 1 21.78 314 VAL B C 1
ATOM 6687 O O . VAL B 1 314 ? -27.906 9.641 -49.875 1 21.78 314 VAL B O 1
ATOM 6690 N N . HIS B 1 315 ? -26.844 9.945 -51.844 1 19.97 315 HIS B N 1
ATOM 6691 C CA . HIS B 1 315 ? -25.422 10.164 -51.688 1 19.97 315 HIS B CA 1
ATOM 6692 C C . HIS B 1 315 ? -25.141 11.312 -50.719 1 19.97 315 HIS B C 1
ATOM 6694 O O . HIS B 1 315 ? -25.812 12.344 -50.75 1 19.97 315 HIS B O 1
ATOM 6700 N N . LEU B 1 316 ? -24.797 10.859 -49.562 1 21.08 316 LEU B N 1
ATOM 6701 C CA . LEU B 1 316 ? -24.484 11.539 -48.312 1 21.08 316 LEU B CA 1
ATOM 6702 C C . LEU B 1 316 ? -23.562 12.727 -48.531 1 21.08 316 LEU B C 1
ATOM 6704 O O . LEU B 1 316 ? -22.391 12.539 -48.906 1 21.08 316 LEU B O 1
ATOM 6708 N N . LEU B 1 317 ? -24.156 13.672 -49.344 1 19.77 317 LEU B N 1
ATOM 6709 C CA . LEU B 1 317 ? -23.297 14.805 -49.688 1 19.77 317 LEU B CA 1
ATOM 6710 C C . LEU B 1 317 ? -22.578 15.328 -48.438 1 19.77 317 LEU B C 1
ATOM 6712 O O . LEU B 1 317 ? -23.203 15.469 -47.375 1 19.77 317 LEU B O 1
ATOM 6716 N N . PRO B 1 318 ? -21.297 15.047 -48.375 1 22.08 318 PRO B N 1
ATOM 6717 C CA . PRO B 1 318 ? -20.297 15.461 -47.375 1 22.08 318 PRO B CA 1
ATOM 6718 C C . PRO B 1 318 ? -20.359 16.953 -47.062 1 22.08 318 PRO B C 1
ATOM 6720 O O . PRO B 1 318 ? -19.844 17.766 -47.844 1 22.08 318 PRO B O 1
ATOM 6723 N N . VAL B 1 319 ? -21.625 17.406 -46.875 1 20.11 319 VAL B N 1
ATOM 6724 C CA . VAL B 1 319 ? -21.625 18.875 -46.938 1 20.11 319 VAL B CA 1
ATOM 6725 C C . VAL B 1 319 ? -20.641 19.422 -45.906 1 20.11 319 VAL B C 1
ATOM 6727 O O . VAL B 1 319 ? -20.719 19.109 -44.719 1 20.11 319 VAL B O 1
ATOM 6730 N N . SER B 1 320 ? -19.406 19.609 -46.375 1 20.48 320 SER B N 1
ATOM 6731 C CA . SER B 1 320 ? -18.25 20.359 -45.906 1 20.48 320 SER B CA 1
ATOM 6732 C C . SER B 1 320 ? -18.656 21.719 -45.344 1 20.48 320 SER B C 1
ATOM 6734 O O . SER B 1 320 ? -19.094 22.594 -46.094 1 20.48 320 SER B O 1
ATOM 6736 N N . ILE B 1 321 ? -19.672 21.578 -44.438 1 20.66 321 ILE B N 1
ATOM 6737 C CA . ILE B 1 321 ? -20.203 22.875 -44.031 1 20.66 321 ILE B CA 1
ATOM 6738 C C . ILE B 1 321 ? -19.062 23.781 -43.594 1 20.66 321 ILE B C 1
ATOM 6740 O O . ILE B 1 321 ? -18.359 23.469 -42.625 1 20.66 321 ILE B O 1
ATOM 6744 N N . ASP B 1 322 ? -18.438 24.297 -44.562 1 20.17 322 ASP B N 1
ATOM 6745 C CA . ASP B 1 322 ? -17.406 25.328 -44.562 1 20.17 322 ASP B CA 1
ATOM 6746 C C . ASP B 1 322 ? -17.734 26.438 -43.594 1 20.17 322 ASP B C 1
ATOM 6748 O O . ASP B 1 322 ? -18.859 26.953 -43.562 1 20.17 322 ASP B O 1
ATOM 6752 N N . GLY B 1 323 ? -17.266 26.156 -42.375 1 20.81 323 GLY B N 1
ATOM 6753 C CA . GLY B 1 323 ? -17.297 27.094 -41.25 1 20.81 323 GLY B CA 1
ATOM 6754 C C . GLY B 1 323 ? -17.109 28.531 -41.688 1 20.81 323 GLY B C 1
ATOM 6755 O O . GLY B 1 323 ? -16.094 28.875 -42.281 1 20.81 323 GLY B O 1
ATOM 6756 N N . TYR B 1 324 ? -18.203 29.031 -42.344 1 20.47 324 TYR B N 1
ATOM 6757 C CA . TYR B 1 324 ? -18.172 30.375 -42.906 1 20.47 324 TYR B CA 1
ATOM 6758 C C . TYR B 1 324 ? -17.562 31.375 -41.906 1 20.47 324 TYR B C 1
ATOM 6760 O O . TYR B 1 324 ? -17.859 31.328 -40.719 1 20.47 324 TYR B O 1
ATOM 6768 N N . LYS B 1 325 ? -16.359 31.719 -42.188 1 20.64 325 LYS B N 1
ATOM 6769 C CA . LYS B 1 325 ? -15.523 32.781 -41.656 1 20.64 325 LYS B CA 1
ATOM 6770 C C . LYS B 1 325 ? -16.297 34.125 -41.594 1 20.64 325 LYS B C 1
ATOM 6772 O O . LYS B 1 325 ? -16.609 34.688 -42.625 1 20.64 325 LYS B O 1
ATOM 6777 N N . VAL B 1 326 ? -17.531 34 -40.844 1 21.61 326 VAL B N 1
ATOM 6778 C CA . VAL B 1 326 ? -18.281 35.25 -40.906 1 21.61 326 VAL B CA 1
ATOM 6779 C C . VAL B 1 326 ? -17.328 36.406 -40.688 1 21.61 326 VAL B C 1
ATOM 6781 O O . VAL B 1 326 ? -16.641 36.5 -39.656 1 21.61 326 VAL B O 1
ATOM 6784 N N . ASP B 1 327 ? -16.797 36.812 -41.719 1 18.88 327 ASP B N 1
ATOM 6785 C CA . ASP B 1 327 ? -15.938 37.969 -41.906 1 18.88 327 ASP B CA 1
ATOM 6786 C C . ASP B 1 327 ? -16.547 39.188 -41.25 1 18.88 327 ASP B C 1
ATOM 6788 O O . ASP B 1 327 ? -17.656 39.625 -41.594 1 18.88 327 ASP B O 1
ATOM 6792 N N . LYS B 1 328 ? -16.344 39.281 -39.906 1 22.7 328 LYS B N 1
ATOM 6793 C CA . LYS B 1 328 ? -16.75 40.375 -39.062 1 22.7 328 LYS B CA 1
ATOM 6794 C C . LYS B 1 328 ? -16.453 41.719 -39.719 1 22.7 328 LYS B C 1
ATOM 6796 O O . LYS B 1 328 ? -16.484 42.781 -39.062 1 22.7 328 LYS B O 1
ATOM 6801 N N . THR B 1 329 ? -16.031 41.688 -40.969 1 19.58 329 THR B N 1
ATOM 6802 C CA . THR B 1 329 ? -15.391 42.938 -41.344 1 19.58 329 THR B CA 1
ATOM 6803 C C . THR B 1 329 ? -16.359 44.094 -41.188 1 19.58 329 THR B C 1
ATOM 6805 O O . THR B 1 329 ? -15.984 45.188 -40.719 1 19.58 329 THR B O 1
ATOM 6808 N N . THR B 1 330 ? -17.406 44.062 -42.031 1 18.36 330 THR B N 1
ATOM 6809 C CA . THR B 1 330 ? -17.625 45.25 -42.844 1 18.36 330 THR B CA 1
ATOM 6810 C C . THR B 1 330 ? -18.359 46.312 -42.062 1 18.36 330 THR B C 1
ATOM 6812 O O . THR B 1 330 ? -18.297 47.5 -42.406 1 18.36 330 THR B O 1
ATOM 6815 N N . LEU B 1 331 ? -19.5 45.969 -41.344 1 19.59 331 LEU B N 1
ATOM 6816 C CA . LEU B 1 331 ? -20.609 46.906 -41.562 1 19.59 331 LEU B CA 1
ATOM 6817 C C . LEU B 1 331 ? -20.359 48.25 -40.875 1 19.59 331 LEU B C 1
ATOM 6819 O O . LEU B 1 331 ? -20.703 48.406 -39.719 1 19.59 331 LEU B O 1
ATOM 6823 N N . LYS B 1 332 ? -19.172 48.719 -40.656 1 21.23 332 LYS B N 1
ATOM 6824 C CA . LYS B 1 332 ? -19.047 50.031 -39.969 1 21.23 332 LYS B CA 1
ATOM 6825 C C . LYS B 1 332 ? -19.922 51.062 -40.656 1 21.23 332 LYS B C 1
ATOM 6827 O O . LYS B 1 332 ? -20.109 52.156 -40.125 1 21.23 332 LYS B O 1
ATOM 6832 N N . LYS B 1 333 ? -20.219 50.906 -41.938 1 20.36 333 LYS B N 1
ATOM 6833 C CA . LYS B 1 333 ? -20.047 52.219 -42.531 1 20.36 333 LYS B CA 1
ATOM 6834 C C . LYS B 1 333 ? -21.141 53.188 -42.062 1 20.36 333 LYS B C 1
ATOM 6836 O O . LYS B 1 333 ? -20.844 54.312 -41.656 1 20.36 333 LYS B O 1
ATOM 6841 N N . THR B 1 334 ? -22.375 53.188 -42.688 1 18.56 334 THR B N 1
ATOM 6842 C CA . THR B 1 334 ? -22.891 54.375 -43.344 1 18.56 334 THR B CA 1
ATOM 6843 C C . THR B 1 334 ? -23.812 55.125 -42.406 1 18.56 334 THR B C 1
ATOM 6845 O O . THR B 1 334 ? -24.422 56.125 -42.781 1 18.56 334 THR B O 1
ATOM 6848 N N . ILE B 1 335 ? -24.219 54.625 -41.25 1 19.23 335 ILE B N 1
ATOM 6849 C CA . ILE B 1 335 ? -25.484 55.25 -40.875 1 19.23 335 ILE B CA 1
ATOM 6850 C C . ILE B 1 335 ? -25.281 56.719 -40.656 1 19.23 335 ILE B C 1
ATOM 6852 O O . ILE B 1 335 ? -24.641 57.125 -39.688 1 19.23 335 ILE B O 1
ATOM 6856 N N . ASN B 1 336 ? -25.109 57.531 -41.625 1 19.05 336 ASN B N 1
ATOM 6857 C CA . ASN B 1 336 ? -24.781 58.969 -41.688 1 19.05 336 ASN B CA 1
ATOM 6858 C C . ASN B 1 336 ? -25.812 59.812 -40.938 1 19.05 336 ASN B C 1
ATOM 6860 O O . ASN B 1 336 ? -25.453 60.656 -40.125 1 19.05 336 ASN B O 1
ATOM 6864 N N . ILE B 1 337 ? -27.078 60.094 -41.5 1 18.41 337 ILE B N 1
ATOM 6865 C CA . ILE B 1 337 ? -27.438 61.438 -41.906 1 18.41 337 ILE B CA 1
ATOM 6866 C C . ILE B 1 337 ? -28.359 62.062 -40.875 1 18.41 337 ILE B C 1
ATOM 6868 O O . ILE B 1 337 ? -28.703 63.25 -40.969 1 18.41 337 ILE B O 1
ATOM 6872 N N . LEU B 1 338 ? -29.203 61.375 -40.094 1 21.06 338 LEU B N 1
ATOM 6873 C CA . LEU B 1 338 ? -30.438 62.125 -39.969 1 21.06 338 LEU B CA 1
ATOM 6874 C C . LEU B 1 338 ? -30.203 63.469 -39.25 1 21.06 338 LEU B C 1
ATOM 6876 O O . LEU B 1 338 ? -29.359 63.531 -38.344 1 21.06 338 LEU B O 1
ATOM 6880 N N . PRO B 1 339 ? -30.984 64.5 -39.625 1 20.05 339 PRO B N 1
ATOM 6881 C CA . PRO B 1 339 ? -30.891 65.938 -39.375 1 20.05 339 PRO B CA 1
ATOM 6882 C C . PRO B 1 339 ? -31.219 66.312 -37.938 1 20.05 339 PRO B C 1
ATOM 6884 O O . PRO B 1 339 ? -31.875 65.562 -37.25 1 20.05 339 PRO B O 1
ATOM 6887 N N . LYS B 1 340 ? -30.719 67.5 -37.375 1 20.12 340 LYS B N 1
ATOM 6888 C CA . LYS B 1 340 ? -30.422 68.188 -36.125 1 20.12 340 LYS B CA 1
ATOM 6889 C C . LYS B 1 340 ? -31.688 68.688 -35.469 1 20.12 340 LYS B C 1
ATOM 6891 O O . LYS B 1 340 ? -31.781 68.688 -34.219 1 20.12 340 LYS B O 1
ATOM 6896 N N . THR B 1 341 ? -32.781 69.25 -36.125 1 19.27 341 THR B N 1
ATOM 6897 C CA . THR B 1 341 ? -33.062 70.625 -35.688 1 19.27 341 THR B CA 1
ATOM 6898 C C . THR B 1 341 ? -34.031 70.562 -34.469 1 19.27 341 THR B C 1
ATOM 6900 O O . THR B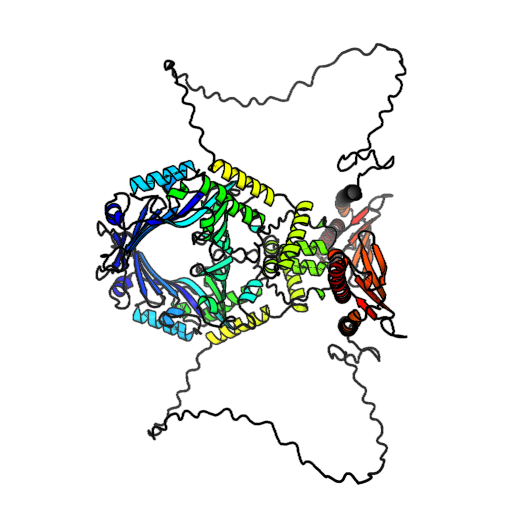 1 341 ? -33.938 71.5 -33.625 1 19.27 341 THR B O 1
ATOM 6903 N N . THR B 1 342 ? -35.188 69.875 -34.406 1 23.17 342 THR B N 1
ATOM 6904 C CA . THR B 1 342 ? -36.281 70.688 -33.969 1 23.17 342 THR B CA 1
ATOM 6905 C C . THR B 1 342 ? -36.25 70.938 -32.469 1 23.17 342 THR B C 1
ATOM 6907 O O . THR B 1 342 ? -35.938 70.062 -31.703 1 23.17 342 THR B O 1
ATOM 6910 N N . PRO B 1 343 ? -36.625 72.188 -31.875 1 23.33 343 PRO B N 1
ATOM 6911 C CA . PRO B 1 343 ? -36.469 72.938 -30.641 1 23.33 343 PRO B CA 1
ATOM 6912 C C . PRO B 1 343 ? -37.375 72.438 -29.516 1 23.33 343 PRO B C 1
ATOM 6914 O O . PRO B 1 343 ? -37.438 73.062 -28.438 1 23.33 343 PRO B O 1
ATOM 6917 N N . LYS B 1 344 ? -37.812 71.188 -29.438 1 23.91 344 LYS B N 1
ATOM 6918 C CA . LYS B 1 344 ? -39.031 71.062 -28.609 1 23.91 344 LYS B CA 1
ATOM 6919 C C . LYS B 1 344 ? -38.781 71.562 -27.203 1 23.91 344 LYS B C 1
ATOM 6921 O O . LYS B 1 344 ? -37.688 71.5 -26.688 1 23.91 344 LYS B O 1
ATOM 6926 N N . ARG B 1 345 ? -39.812 72.125 -26.531 1 25.42 345 ARG B N 1
ATOM 6927 C CA . ARG B 1 345 ? -40.281 72.938 -25.406 1 25.42 345 ARG B CA 1
ATOM 6928 C C . ARG B 1 345 ? -40.094 72.188 -24.094 1 25.42 345 ARG B C 1
ATOM 6930 O O . ARG B 1 345 ? -40.094 70.938 -24.062 1 25.42 345 ARG B O 1
ATOM 6937 N N . GLY B 1 346 ? -39.75 72.875 -22.875 1 24.08 346 GLY B N 1
ATOM 6938 C CA . GLY B 1 346 ? -39.125 72.812 -21.562 1 24.08 346 GLY B CA 1
ATOM 6939 C C . GLY B 1 346 ? -39.969 72.062 -20.547 1 24.08 346 GLY B C 1
ATOM 6940 O O . GLY B 1 346 ? -39.719 72.188 -19.344 1 24.08 346 GLY B O 1
ATOM 6941 N N . LEU B 1 347 ? -40.875 71 -20.812 1 24.05 347 LEU B N 1
ATOM 6942 C CA . LEU B 1 347 ? -41.844 70.688 -19.766 1 24.05 347 LEU B CA 1
ATOM 6943 C C . LEU B 1 347 ? -41.125 70.188 -18.516 1 24.05 347 LEU B C 1
ATOM 6945 O O . LEU B 1 347 ? -40.188 69.375 -18.609 1 24.05 347 LEU B O 1
ATOM 6949 N N . ILE B 1 348 ? -41.125 70.812 -17.281 1 25.2 348 ILE B N 1
ATOM 6950 C CA . ILE B 1 348 ? -40.625 70.75 -15.93 1 25.2 348 ILE B CA 1
ATOM 6951 C C . ILE B 1 348 ? -41.031 69.438 -15.266 1 25.2 348 ILE B C 1
ATOM 6953 O O . ILE B 1 348 ? -42.219 69.25 -15.008 1 25.2 348 ILE B O 1
ATOM 6957 N N . LEU B 1 349 ? -40.844 68.25 -15.758 1 26.56 349 LEU B N 1
ATOM 6958 C CA . LEU B 1 349 ? -41.344 67 -15.148 1 26.56 349 LEU B CA 1
ATOM 6959 C C . LEU B 1 349 ? -40.875 66.875 -13.703 1 26.56 349 LEU B C 1
ATOM 6961 O O . LEU B 1 349 ? -39.719 67.188 -13.375 1 26.56 349 LEU B O 1
ATOM 6965 N N . LEU B 1 350 ? -41.781 66.875 -12.633 1 30.47 350 LEU B N 1
ATOM 6966 C CA . LEU B 1 350 ? -41.75 66.75 -11.18 1 30.47 350 LEU B CA 1
ATOM 6967 C C . LEU B 1 350 ? -40.906 65.562 -10.75 1 30.47 350 LEU B C 1
ATOM 6969 O O . LEU B 1 350 ? -41.031 64.438 -11.32 1 30.47 350 LEU B O 1
ATOM 6973 N N . PRO B 1 351 ? -39.75 65.688 -10.086 1 30.52 351 PRO B N 1
ATOM 6974 C CA . PRO B 1 351 ? -38.719 64.688 -9.82 1 30.52 351 PRO B CA 1
ATOM 6975 C C . PRO B 1 351 ? -39.281 63.531 -8.961 1 30.52 351 PRO B C 1
ATOM 6977 O O . PRO B 1 351 ? -39.938 63.75 -7.945 1 30.52 351 PRO B O 1
ATOM 6980 N N . ILE B 1 352 ? -39.812 62.406 -9.484 1 34.06 352 ILE B N 1
ATOM 6981 C CA . ILE B 1 352 ? -40.219 61.188 -8.797 1 34.06 352 ILE B CA 1
ATOM 6982 C C . ILE B 1 352 ? -39.156 60.781 -7.789 1 34.06 352 ILE B C 1
ATOM 6984 O O . ILE B 1 352 ? -38 60.562 -8.164 1 34.06 352 ILE B O 1
ATOM 6988 N N . ILE B 1 353 ? -39.188 61.156 -6.465 1 34.31 353 ILE B N 1
ATOM 6989 C CA . ILE B 1 353 ? -38.344 60.781 -5.344 1 34.31 353 ILE B CA 1
ATOM 6990 C C . ILE B 1 353 ? -38.219 59.25 -5.32 1 34.31 353 ILE B C 1
ATOM 6992 O O . ILE B 1 353 ? -39.188 58.531 -5.059 1 34.31 353 ILE B O 1
ATOM 6996 N N . THR B 1 354 ? -37.719 58.562 -6.238 1 37.38 354 THR B N 1
ATOM 6997 C CA . THR B 1 354 ? -37.406 57.125 -6.156 1 37.38 354 THR B CA 1
ATOM 6998 C C . THR B 1 354 ? -36.594 56.844 -4.891 1 37.38 354 THR B C 1
ATOM 7000 O O . THR B 1 354 ? -35.531 57.406 -4.672 1 37.38 354 THR B O 1
ATOM 7003 N N . THR B 1 355 ? -37.25 56.656 -3.797 1 42.31 355 THR B N 1
ATOM 7004 C CA . THR B 1 355 ? -36.625 56.156 -2.57 1 42.31 355 THR B CA 1
ATOM 7005 C C . THR B 1 355 ? -35.625 55.062 -2.879 1 42.31 355 THR B C 1
ATOM 7007 O O . THR B 1 355 ? -35.969 54.031 -3.447 1 42.31 355 THR B O 1
ATOM 7010 N N . LYS B 1 356 ? -34.469 55.312 -3.215 1 47.34 356 LYS B N 1
ATOM 7011 C CA . LYS B 1 356 ? -33.344 54.406 -3.453 1 47.34 356 LYS B CA 1
ATOM 7012 C C . LYS B 1 356 ? -33.25 53.375 -2.346 1 47.34 356 LYS B C 1
ATOM 7014 O O . LYS B 1 356 ? -33.094 53.719 -1.171 1 47.34 356 LYS B O 1
ATOM 7019 N N . LYS B 1 357 ? -33.875 52.25 -2.371 1 58.03 357 LYS B N 1
ATOM 7020 C CA . LYS B 1 357 ? -33.625 51.094 -1.539 1 58.03 357 LYS B CA 1
ATOM 7021 C C . LYS B 1 357 ? -32.156 50.812 -1.332 1 58.03 357 LYS B C 1
ATOM 7023 O O . LYS B 1 357 ? -31.375 50.844 -2.291 1 58.03 357 LYS B O 1
ATOM 7028 N N . GLY B 1 358 ? -31.547 51.156 -0.23 1 66.5 358 GLY B N 1
ATOM 7029 C CA . GLY B 1 358 ? -30.141 50.969 0.104 1 66.5 358 GLY B CA 1
ATOM 7030 C C . GLY B 1 358 ? -29.734 49.5 0.04 1 66.5 358 GLY B C 1
ATOM 7031 O O . GLY B 1 358 ? -30.391 48.625 0.609 1 66.5 358 GLY B O 1
ATOM 7032 N N . VAL B 1 359 ? -28.906 49.125 -0.847 1 78.88 359 VAL B N 1
ATOM 7033 C CA . VAL B 1 359 ? -28.391 47.781 -0.988 1 78.88 359 VAL B CA 1
ATOM 7034 C C . VAL B 1 359 ? -26.922 47.75 -0.545 1 78.88 359 VAL B C 1
ATOM 7036 O O . VAL B 1 359 ? -26.203 48.719 -0.695 1 78.88 359 VAL B O 1
ATOM 7039 N N . CYS B 1 360 ? -26.578 46.656 0.1 1 80.56 360 CYS B N 1
ATOM 7040 C CA . CYS B 1 360 ? -25.203 46.438 0.505 1 80.56 360 CYS B CA 1
ATOM 7041 C C . CYS B 1 360 ? -24.266 46.438 -0.701 1 80.56 360 CYS B C 1
ATOM 7043 O O . CYS B 1 360 ? -24.547 45.781 -1.715 1 80.56 360 CYS B O 1
ATOM 7045 N N . LYS B 1 361 ? -23.234 47.062 -0.642 1 79.75 361 LYS B N 1
ATOM 7046 C CA . LYS B 1 361 ? -22.297 47.219 -1.751 1 79.75 361 LYS B CA 1
ATOM 7047 C C . LYS B 1 361 ? -21.578 45.906 -2.055 1 79.75 361 LYS B C 1
ATOM 7049 O O . LYS B 1 361 ? -21.031 45.719 -3.15 1 79.75 361 LYS B O 1
ATOM 7054 N N . VAL B 1 362 ? -21.688 44.969 -1.094 1 78.5 362 VAL B N 1
ATOM 7055 C CA . VAL B 1 362 ? -20.953 43.719 -1.242 1 78.5 362 VAL B CA 1
ATOM 7056 C C . VAL B 1 362 ? -21.891 42.594 -1.629 1 78.5 362 VAL B C 1
ATOM 7058 O O . VAL B 1 362 ? -21.688 41.906 -2.641 1 78.5 362 VAL B O 1
ATOM 7061 N N . CYS B 1 363 ? -22.922 42.344 -0.927 1 78.06 363 CYS B N 1
ATOM 7062 C CA . CYS B 1 363 ? -23.766 41.156 -1.156 1 78.06 363 CYS B CA 1
ATOM 7063 C C . CYS B 1 363 ? -25.125 41.562 -1.727 1 78.06 363 CYS B C 1
ATOM 7065 O O . CYS B 1 363 ? -26 40.75 -1.906 1 78.06 363 CYS B O 1
ATOM 7067 N N . SER B 1 364 ? -25.469 42.688 -1.953 1 79.88 364 SER B N 1
ATOM 7068 C CA . SER B 1 364 ? -26.672 43.25 -2.58 1 79.88 364 SER B CA 1
ATOM 7069 C C . SER B 1 364 ? -27.906 43 -1.72 1 79.88 364 SER B C 1
ATOM 7071 O O . SER B 1 364 ? -29.031 43.062 -2.207 1 79.88 364 SER B O 1
ATOM 7073 N N . THR B 1 365 ? -27.688 42.625 -0.579 1 78.38 365 THR B N 1
ATOM 7074 C CA . THR B 1 365 ? -28.812 42.469 0.337 1 78.38 365 THR B CA 1
ATOM 7075 C C . THR B 1 365 ? -29.469 43.812 0.622 1 78.38 365 THR B C 1
ATOM 7077 O O . THR B 1 365 ? -28.781 44.844 0.68 1 78.38 365 THR B O 1
ATOM 7080 N N . ASP B 1 366 ? -30.734 43.812 0.807 1 78.94 366 ASP B N 1
ATOM 7081 C CA . ASP B 1 366 ? -31.5 45.031 1.068 1 78.94 366 ASP B CA 1
ATOM 7082 C C . ASP B 1 366 ? -31.188 45.594 2.447 1 78.94 366 ASP B C 1
ATOM 7084 O O . ASP B 1 366 ? -31.344 44.906 3.461 1 78.94 366 ASP B O 1
ATOM 7088 N N . ILE B 1 367 ? -30.594 46.781 2.467 1 78.12 367 ILE B N 1
ATOM 7089 C CA . ILE B 1 367 ? -30.219 47.375 3.74 1 78.12 367 ILE B CA 1
ATOM 7090 C C . ILE B 1 367 ? -31.047 48.625 3.982 1 78.12 367 ILE B C 1
ATOM 7092 O O . ILE B 1 367 ? -30.609 49.531 4.691 1 78.12 367 ILE B O 1
ATOM 7096 N N . SER B 1 368 ? -32.281 48.656 3.508 1 77.38 368 SER B N 1
ATOM 7097 C CA . SER B 1 368 ? -33.188 49.781 3.639 1 77.38 368 SER B CA 1
ATOM 7098 C C . SER B 1 368 ? -33.562 50.031 5.094 1 77.38 368 SER B C 1
ATOM 7100 O O . SER B 1 368 ? -33.969 51.125 5.465 1 77.38 368 SER B O 1
ATOM 7102 N N . HIS B 1 369 ? -33.344 49 5.867 1 77.94 369 HIS B N 1
ATOM 7103 C CA . HIS B 1 369 ? -33.719 49.125 7.273 1 77.94 369 HIS B CA 1
ATOM 7104 C C . HIS B 1 369 ? -32.625 49.75 8.094 1 77.94 369 HIS B C 1
ATOM 7106 O O . HIS B 1 369 ? -32.812 50.094 9.266 1 77.94 369 HIS B O 1
ATOM 7112 N N . LYS B 1 370 ? -31.531 49.781 7.574 1 74.19 370 LYS B N 1
ATOM 7113 C CA . LYS B 1 370 ? -30.406 50.375 8.297 1 74.19 370 LYS B CA 1
ATOM 7114 C C . LYS B 1 370 ? -30.375 51.875 8.141 1 74.19 370 LYS B C 1
ATOM 7116 O O . LYS B 1 370 ? -31.203 52.438 7.402 1 74.19 370 LYS B O 1
ATOM 7121 N N . LYS B 1 371 ? -29.547 52.531 8.969 1 75 371 LYS B N 1
ATOM 7122 C CA . LYS B 1 371 ? -29.484 54 8.969 1 75 371 LYS B CA 1
ATOM 7123 C C . LYS B 1 371 ? -29.219 54.531 7.559 1 75 371 LYS B C 1
ATOM 7125 O O . LYS B 1 371 ? -28.562 53.875 6.75 1 75 371 LYS B O 1
ATOM 7130 N N . ARG B 1 372 ? -29.766 55.625 7.324 1 69.75 372 ARG B N 1
ATOM 7131 C CA . ARG B 1 372 ? -29.578 56.344 6.062 1 69.75 372 ARG B CA 1
ATOM 7132 C C . ARG B 1 372 ? -28.094 56.594 5.809 1 69.75 372 ARG B C 1
ATOM 7134 O O . ARG B 1 372 ? -27.391 57.125 6.684 1 69.75 372 ARG B O 1
ATOM 7141 N N . GLY B 1 373 ? -27.469 56 4.758 1 73.62 373 GLY B N 1
ATOM 7142 C CA . GLY B 1 373 ? -26.062 56.188 4.461 1 73.62 373 GLY B CA 1
ATOM 7143 C C . GLY B 1 373 ? -25.25 54.906 4.652 1 73.62 373 GLY B C 1
ATOM 7144 O O . GLY B 1 373 ? -24.031 54.875 4.434 1 73.62 373 GLY B O 1
ATOM 7145 N N . ALA B 1 374 ? -25.859 53.875 5.191 1 76.44 374 ALA B N 1
ATOM 7146 C CA . ALA B 1 374 ? -25.156 52.594 5.379 1 76.44 374 ALA B CA 1
ATOM 7147 C C . ALA B 1 374 ? -24.781 51.969 4.039 1 76.44 374 ALA B C 1
ATOM 7149 O O . ALA B 1 374 ? -25.562 52 3.096 1 76.44 374 ALA B O 1
ATOM 7150 N N . LYS B 1 375 ? -23.703 51.625 3.959 1 80.44 375 LYS B N 1
ATOM 7151 C CA . LYS B 1 375 ? -23.219 51.094 2.68 1 80.44 375 LYS B CA 1
ATOM 7152 C C . LYS B 1 375 ? -23.172 49.594 2.695 1 80.44 375 LYS B C 1
ATOM 7154 O O . LYS B 1 375 ? -23.219 48.938 1.641 1 80.44 375 LYS B O 1
ATOM 7159 N N . TYR B 1 376 ? -23.109 48.969 3.926 1 84.56 376 TYR B N 1
ATOM 7160 C CA . TYR B 1 376 ? -22.922 47.531 4.023 1 84.56 376 TYR B CA 1
ATOM 7161 C C . TYR B 1 376 ? -23.953 46.906 4.969 1 84.56 376 TYR B C 1
ATOM 7163 O O . TYR B 1 376 ? -24.438 47.594 5.891 1 84.56 376 TYR B O 1
ATOM 7171 N N . CYS B 1 377 ? -24.312 45.75 4.766 1 79.5 377 CYS B N 1
ATOM 7172 C CA . CYS B 1 377 ? -25.344 45.062 5.543 1 79.5 377 CYS B CA 1
ATOM 7173 C C . CYS B 1 377 ? -24.812 44.656 6.91 1 79.5 377 CYS B C 1
ATOM 7175 O O . CYS B 1 377 ? -25.562 44.625 7.891 1 79.5 377 CYS B O 1
ATOM 7177 N N . ASN B 1 378 ? -23.594 44.125 7.047 1 78.5 378 ASN B N 1
ATOM 7178 C CA . ASN B 1 378 ? -23 43.719 8.305 1 78.5 378 ASN B CA 1
ATOM 7179 C C . ASN B 1 378 ? -21.5 44 8.328 1 78.5 378 ASN B C 1
ATOM 7181 O O . ASN B 1 378 ? -20.938 44.5 7.348 1 78.5 378 ASN B O 1
ATOM 7185 N N . LYS B 1 379 ? -20.859 43.781 9.438 1 76.19 379 LYS B N 1
ATOM 7186 C CA . LYS B 1 379 ? -19.422 44 9.625 1 76.19 379 LYS B CA 1
ATOM 7187 C C . LYS B 1 379 ? -18.609 43.094 8.695 1 76.19 379 LYS B C 1
ATOM 7189 O O . LYS B 1 379 ? -17.531 43.5 8.242 1 76.19 379 LYS B O 1
ATOM 7194 N N . LYS B 1 380 ? -19.141 42.094 8.398 1 74.88 380 LYS B N 1
ATOM 7195 C CA . LYS B 1 380 ? -18.453 41.156 7.504 1 74.88 380 LYS B CA 1
ATOM 7196 C C . LYS B 1 380 ? -18.344 41.75 6.094 1 74.88 380 LYS B C 1
ATOM 7198 O O . LYS B 1 380 ? -17.297 41.688 5.469 1 74.88 380 LYS B O 1
ATOM 7203 N N . CYS B 1 381 ? -19.375 42.25 5.672 1 76.19 381 CYS B N 1
ATOM 7204 C CA . CYS B 1 381 ? -19.391 42.875 4.352 1 76.19 381 CYS B CA 1
ATOM 7205 C C . CYS B 1 381 ? -18.531 44.125 4.328 1 76.19 381 CYS B C 1
ATOM 7207 O O . CYS B 1 381 ? -17.844 44.406 3.346 1 76.19 381 CYS B O 1
ATOM 7209 N N . ASN B 1 382 ? -18.547 44.75 5.379 1 76.81 382 ASN B N 1
ATOM 7210 C CA . ASN B 1 382 ? -17.688 45.938 5.531 1 76.81 382 ASN B CA 1
ATOM 7211 C C . ASN B 1 382 ? -16.203 45.562 5.504 1 76.81 382 ASN B C 1
ATOM 7213 O O . ASN B 1 382 ? -15.414 46.188 4.797 1 76.81 382 ASN B O 1
ATOM 7217 N N . ASN B 1 383 ? -15.898 44.562 6.188 1 74.25 383 ASN B N 1
ATOM 7218 C CA . ASN B 1 383 ? -14.516 44.094 6.246 1 74.25 383 ASN B CA 1
ATOM 7219 C C . ASN B 1 383 ? -14.062 43.5 4.918 1 74.25 383 ASN B C 1
ATOM 7221 O O . ASN B 1 383 ? -12.922 43.688 4.5 1 74.25 383 ASN B O 1
ATOM 7225 N N . ASN B 1 384 ? -14.914 42.906 4.344 1 75.75 384 ASN B N 1
ATOM 7226 C CA . ASN B 1 384 ? -14.625 42.344 3.033 1 75.75 384 ASN B CA 1
ATOM 7227 C C . ASN B 1 384 ? -14.32 43.406 2.002 1 75.75 384 ASN B C 1
ATOM 7229 O O . ASN B 1 384 ? -13.352 43.312 1.249 1 75.75 384 ASN B O 1
ATOM 7233 N N . HIS B 1 385 ? -15.133 44.312 2.01 1 74.5 385 HIS B N 1
ATOM 7234 C CA . HIS B 1 385 ? -14.953 45.406 1.063 1 74.5 385 HIS B CA 1
ATOM 7235 C C . HIS B 1 385 ? -13.68 46.188 1.371 1 74.5 385 HIS B C 1
ATOM 7237 O O . HIS B 1 385 ? -12.891 46.469 0.47 1 74.5 385 HIS B O 1
ATOM 7243 N N . ASN B 1 386 ? -13.531 46.438 2.557 1 75.56 386 ASN B N 1
ATOM 7244 C CA . ASN B 1 386 ? -12.344 47.188 2.941 1 75.56 386 ASN B CA 1
ATOM 7245 C C . ASN B 1 386 ? -11.07 46.344 2.74 1 75.56 386 ASN B C 1
ATOM 7247 O O . ASN B 1 386 ? -10.031 46.875 2.369 1 75.56 386 ASN B O 1
ATOM 7251 N N . GLY B 1 387 ? -11.18 45.219 2.936 1 76.12 387 GLY B N 1
ATOM 7252 C CA . GLY B 1 387 ? -10.078 44.312 2.643 1 76.12 387 GLY B CA 1
ATOM 7253 C C . GLY B 1 387 ? -9.711 44.281 1.171 1 76.12 387 GLY B C 1
ATOM 7254 O O . GLY B 1 387 ? -8.531 44.344 0.82 1 76.12 387 GLY B O 1
ATOM 7255 N N . LYS B 1 388 ? -10.703 44.219 0.449 1 76.75 388 LYS B N 1
ATOM 7256 C CA . LYS B 1 388 ? -10.5 44.25 -0.995 1 76.75 388 LYS B CA 1
ATOM 7257 C C . LYS B 1 388 ? -9.906 45.594 -1.426 1 76.75 388 LYS B C 1
ATOM 7259 O O . LYS B 1 388 ? -9.023 45.656 -2.281 1 76.75 388 LYS B O 1
ATOM 7264 N N . MET B 1 389 ? -10.383 46.562 -0.857 1 77.19 389 MET B N 1
ATOM 7265 C CA . MET B 1 389 ? -9.898 47.906 -1.178 1 77.19 389 MET B CA 1
ATOM 7266 C C . MET B 1 389 ? -8.445 48.094 -0.741 1 77.19 389 MET B C 1
ATOM 7268 O O . MET B 1 389 ? -7.645 48.688 -1.463 1 77.19 389 MET B O 1
ATOM 7272 N N . ARG B 1 390 ? -8.172 47.594 0.356 1 74.62 390 ARG B N 1
ATOM 7273 C CA . ARG B 1 390 ? -6.789 47.625 0.816 1 74.62 390 ARG B CA 1
ATOM 7274 C C . ARG B 1 390 ? -5.883 46.812 -0.096 1 74.62 390 ARG B C 1
ATOM 7276 O O . ARG B 1 390 ? -4.777 47.25 -0.432 1 74.62 390 ARG B O 1
ATOM 7283 N N . THR B 1 391 ? -6.398 45.75 -0.433 1 77.19 391 THR B N 1
ATOM 7284 C CA . THR B 1 391 ? -5.645 44.906 -1.359 1 77.19 391 THR B CA 1
ATOM 7285 C C . THR B 1 391 ? -5.441 45.625 -2.693 1 77.19 391 THR B C 1
ATOM 7287 O O . THR B 1 391 ? -4.348 45.594 -3.256 1 77.19 391 THR B O 1
ATOM 7290 N N . LYS B 1 392 ? -6.477 46.125 -3.115 1 76.19 392 LYS B N 1
ATOM 7291 C CA . LYS B 1 392 ? -6.395 46.875 -4.359 1 76.19 392 LYS B CA 1
ATOM 7292 C C . LYS B 1 392 ? -5.41 48.031 -4.23 1 76.19 392 LYS B C 1
ATOM 7294 O O . LYS B 1 392 ? -4.602 48.281 -5.133 1 76.19 392 LYS B O 1
ATOM 7299 N N . LYS B 1 393 ? -5.508 48.719 -3.195 1 77.06 393 LYS B N 1
ATOM 7300 C CA . LYS B 1 393 ? -4.582 49.812 -2.939 1 77.06 393 LYS B CA 1
ATOM 7301 C C . LYS B 1 393 ? -3.143 49.312 -2.869 1 77.06 393 LYS B C 1
ATOM 7303 O O . LYS B 1 393 ? -2.234 49.938 -3.418 1 77.06 393 LYS B O 1
ATOM 7308 N N . ARG B 1 394 ? -3.002 48.25 -2.297 1 77.5 394 ARG B N 1
ATOM 7309 C CA . ARG B 1 394 ? -1.677 47.625 -2.205 1 77.5 394 ARG B CA 1
ATOM 7310 C C . ARG B 1 394 ? -1.183 47.188 -3.576 1 77.5 394 ARG B C 1
ATOM 7312 O O . ARG B 1 394 ? -0.007 47.375 -3.904 1 77.5 394 ARG B O 1
ATOM 7319 N N . GLN B 1 395 ? -2.045 46.688 -4.258 1 80.69 395 GLN B N 1
ATOM 7320 C CA . GLN B 1 395 ? -1.7 46.281 -5.617 1 80.69 395 GLN B CA 1
ATOM 7321 C C . GLN B 1 395 ? -1.35 47.469 -6.484 1 80.69 395 GLN B C 1
ATOM 7323 O O . GLN B 1 395 ? -0.394 47.438 -7.262 1 80.69 395 GLN B O 1
ATOM 7328 N N . GLN B 1 396 ? -2.131 48.406 -6.344 1 80.69 396 GLN B N 1
ATOM 7329 C CA . GLN B 1 396 ? -1.855 49.625 -7.078 1 80.69 396 GLN B CA 1
ATOM 7330 C C . GLN B 1 396 ? -0.508 50.219 -6.676 1 80.69 396 GLN B C 1
ATOM 7332 O O . GLN B 1 396 ? 0.262 50.656 -7.531 1 80.69 396 GLN B O 1
ATOM 7337 N N . LYS B 1 397 ? -0.301 50.25 -5.457 1 80.5 397 LYS B N 1
ATOM 7338 C CA . LYS B 1 397 ? 0.996 50.719 -4.973 1 80.5 397 LYS B CA 1
ATOM 7339 C C . LYS B 1 397 ? 2.129 49.844 -5.52 1 80.5 397 LYS B C 1
ATOM 7341 O O . LYS B 1 397 ? 3.166 50.344 -5.938 1 80.5 397 LYS B O 1
ATOM 7346 N N . ARG B 1 398 ? 1.893 48.625 -5.566 1 80.81 398 ARG B N 1
ATOM 7347 C CA . ARG B 1 398 ? 2.869 47.688 -6.109 1 80.81 398 ARG B CA 1
ATOM 7348 C C . ARG B 1 398 ? 3.111 47.938 -7.594 1 80.81 398 ARG B C 1
ATOM 7350 O O . ARG B 1 398 ? 4.258 47.938 -8.047 1 80.81 398 ARG B O 1
ATOM 7357 N N . TYR B 1 399 ? 2.119 48.094 -8.234 1 83.12 399 TYR B N 1
ATOM 7358 C CA . TYR B 1 399 ? 2.242 48.406 -9.656 1 83.12 399 TYR B CA 1
ATOM 7359 C C . TYR B 1 399 ? 2.977 49.719 -9.891 1 83.12 399 TYR B C 1
ATOM 7361 O O . TYR B 1 399 ? 3.814 49.812 -10.789 1 83.12 399 TYR B O 1
ATOM 7369 N N . ALA B 1 400 ? 2.596 50.625 -9.141 1 83.62 400 ALA B N 1
ATOM 7370 C CA . ALA B 1 400 ? 3.289 51.906 -9.234 1 83.62 400 ALA B CA 1
ATOM 7371 C C . ALA B 1 400 ? 4.777 51.75 -8.93 1 83.62 400 ALA B C 1
ATOM 7373 O O . ALA B 1 400 ? 5.621 52.344 -9.609 1 83.62 400 ALA B O 1
ATOM 7374 N N . GLU B 1 401 ? 5.105 50.969 -8.023 1 85.56 401 GLU B N 1
ATOM 7375 C CA . GLU B 1 401 ? 6.5 50.719 -7.668 1 85.56 401 GLU B CA 1
ATOM 7376 C C . GLU B 1 401 ? 7.227 49.969 -8.773 1 85.56 401 GLU B C 1
ATOM 7378 O O . GLU B 1 401 ? 8.391 50.219 -9.055 1 85.56 401 GLU B O 1
ATOM 7383 N N . ILE B 1 402 ? 6.57 49.094 -9.398 1 85.12 402 ILE B N 1
ATOM 7384 C CA . ILE B 1 402 ? 7.156 48.344 -10.5 1 85.12 402 ILE B CA 1
ATOM 7385 C C . ILE B 1 402 ? 7.465 49.281 -11.664 1 85.12 402 ILE B C 1
ATOM 7387 O O . ILE B 1 402 ? 8.539 49.188 -12.273 1 85.12 402 ILE B O 1
ATOM 7391 N N . LYS B 1 403 ? 6.543 50.062 -11.883 1 84 403 LYS B N 1
ATOM 7392 C CA . LYS B 1 403 ? 6.77 51.031 -12.945 1 84 403 LYS B CA 1
ATOM 7393 C C . LYS B 1 403 ? 7.941 51.938 -12.609 1 84 403 LYS B C 1
ATOM 7395 O O . LYS B 1 403 ? 8.766 52.25 -13.477 1 84 403 LYS B O 1
ATOM 7400 N N . ASN B 1 404 ? 7.953 52.375 -11.422 1 84.62 404 ASN B N 1
ATOM 7401 C CA . ASN B 1 404 ? 9.055 53.219 -10.977 1 84.62 404 ASN B CA 1
ATOM 7402 C C . ASN B 1 404 ? 10.391 52.5 -11.039 1 84.62 404 ASN B C 1
ATOM 7404 O O . ASN B 1 404 ? 11.406 53.094 -11.406 1 84.62 404 ASN B O 1
ATOM 7408 N N . LEU B 1 405 ? 10.367 51.281 -10.727 1 86.5 405 LEU B N 1
ATOM 7409 C CA . LEU B 1 405 ? 11.578 50.469 -10.805 1 86.5 405 LEU B CA 1
ATOM 7410 C C . LEU B 1 405 ? 12.062 50.375 -12.25 1 86.5 405 LEU B C 1
ATOM 7412 O O . LEU B 1 405 ? 13.258 50.5 -12.516 1 86.5 405 LEU B O 1
ATOM 7416 N N . GLU B 1 406 ? 11.234 50.156 -13.07 1 85.12 406 GLU B N 1
ATOM 7417 C CA . GLU B 1 406 ? 11.602 50.094 -14.484 1 85.12 406 GLU B CA 1
ATOM 7418 C C . GLU B 1 406 ? 12.211 51.406 -14.961 1 85.12 406 GLU B C 1
ATOM 7420 O O . GLU B 1 406 ? 13.188 51.406 -15.711 1 85.12 406 GLU B O 1
ATOM 7425 N N . LYS B 1 407 ? 11.664 52.406 -14.539 1 83.75 407 LYS B N 1
ATOM 7426 C CA . LYS B 1 407 ? 12.219 53.719 -14.875 1 83.75 407 LYS B CA 1
ATOM 7427 C C . LYS B 1 407 ? 13.617 53.906 -14.297 1 83.75 407 LYS B C 1
ATOM 7429 O O . LYS B 1 407 ? 14.516 54.406 -14.977 1 83.75 407 LYS B O 1
ATOM 7434 N N . LEU B 1 408 ? 13.727 53.406 -13.125 1 84.94 408 LEU B N 1
ATOM 7435 C CA . LEU B 1 408 ? 15.016 53.594 -12.461 1 84.94 408 LEU B CA 1
ATOM 7436 C C . LEU B 1 408 ? 16.078 52.688 -13.094 1 84.94 408 LEU B C 1
ATOM 7438 O O . LEU B 1 408 ? 17.25 53.094 -13.195 1 84.94 408 LEU B O 1
ATOM 7442 N N . ILE B 1 409 ? 15.75 51.562 -13.523 1 83.94 409 ILE B N 1
ATOM 7443 C CA . ILE B 1 409 ? 16.672 50.656 -14.164 1 83.94 409 ILE B CA 1
ATOM 7444 C C . ILE B 1 409 ? 17.266 51.281 -15.422 1 83.94 409 ILE B C 1
ATOM 7446 O O . ILE B 1 409 ? 18.453 51.125 -15.711 1 83.94 409 ILE B O 1
ATOM 7450 N N . LEU B 1 410 ? 16.484 52 -16 1 81.25 410 LEU B N 1
ATOM 7451 C CA . LEU B 1 410 ? 16.953 52.719 -17.203 1 81.25 410 LEU B CA 1
ATOM 7452 C C . LEU B 1 410 ? 17.922 53.812 -16.828 1 81.25 410 LEU B C 1
ATOM 7454 O O . LEU B 1 410 ? 18.766 54.188 -17.641 1 81.25 410 LEU B O 1
ATOM 7458 N N . LEU B 1 411 ? 17.797 54.25 -15.703 1 79.25 411 LEU B N 1
ATOM 7459 C CA . LEU B 1 411 ? 18.609 55.375 -15.289 1 79.25 411 LEU B CA 1
ATOM 7460 C C . LEU B 1 411 ? 19.891 54.938 -14.602 1 79.25 411 LEU B C 1
ATOM 7462 O O . LEU B 1 411 ? 20.797 55.719 -14.383 1 79.25 411 LEU B O 1
ATOM 7466 N N . ILE B 1 412 ? 19.984 53.75 -14.32 1 80.06 412 ILE B N 1
ATOM 7467 C CA . ILE B 1 412 ? 21.141 53.219 -13.609 1 80.06 412 ILE B CA 1
ATOM 7468 C C . ILE B 1 412 ? 22.406 53.438 -14.422 1 80.06 412 ILE B C 1
ATOM 7470 O O . ILE B 1 412 ? 23.469 53.719 -13.859 1 80.06 412 ILE B O 1
ATOM 7474 N N . ASP B 1 413 ? 22.234 53.5 -15.609 1 76.5 413 ASP B N 1
ATOM 7475 C CA . ASP B 1 413 ? 23.406 53.625 -16.484 1 76.5 413 ASP B CA 1
ATOM 7476 C C . ASP B 1 413 ? 23.938 55.062 -16.438 1 76.5 413 ASP B C 1
ATOM 7478 O O . ASP B 1 413 ? 25.125 55.281 -16.719 1 76.5 413 ASP B O 1
ATOM 7482 N N . LYS B 1 414 ? 23.141 55.969 -16.062 1 75 414 LYS B N 1
ATOM 7483 C CA . LYS B 1 414 ? 23.594 57.344 -16.016 1 75 414 LYS B CA 1
ATOM 7484 C C . LYS B 1 414 ? 24.359 57.656 -14.734 1 75 414 LYS B C 1
ATOM 7486 O O . LYS B 1 414 ? 25.078 58.625 -14.656 1 75 414 LYS B O 1
ATOM 7491 N N . GLY B 1 415 ? 24.375 56.844 -13.773 1 67.75 415 GLY B N 1
ATOM 7492 C CA . GLY B 1 415 ? 25.297 56.75 -12.664 1 67.75 415 GLY B CA 1
ATOM 7493 C C . GLY B 1 415 ? 25.156 57.844 -11.648 1 67.75 415 GLY B C 1
ATOM 7494 O O . GLY B 1 415 ? 26.109 58.188 -10.93 1 67.75 415 GLY B O 1
ATOM 7495 N N . LYS B 1 416 ? 24 58.562 -11.531 1 73.25 416 LYS B N 1
ATOM 7496 C CA . LYS B 1 416 ? 23.969 59.75 -10.672 1 73.25 416 LYS B CA 1
ATOM 7497 C C . LYS B 1 416 ? 22.891 59.625 -9.594 1 73.25 416 LYS B C 1
ATOM 7499 O O . LYS B 1 416 ? 22.453 60.625 -9.023 1 73.25 416 LYS B O 1
ATOM 7504 N N . ILE B 1 417 ? 22.516 58.375 -9.227 1 79.5 417 ILE B N 1
ATOM 7505 C CA . ILE B 1 417 ? 21.375 58.281 -8.328 1 79.5 417 ILE B CA 1
ATOM 7506 C C . ILE B 1 417 ? 21.859 58.094 -6.891 1 79.5 417 ILE B C 1
ATOM 7508 O O . ILE B 1 417 ? 22.812 57.344 -6.652 1 79.5 417 ILE B O 1
ATOM 7512 N N . TRP B 1 418 ? 21.266 58.938 -5.98 1 82.5 418 TRP B N 1
ATOM 7513 C CA . TRP B 1 418 ? 21.453 58.75 -4.547 1 82.5 418 TRP B CA 1
ATOM 7514 C C . TRP B 1 418 ? 20.359 57.875 -3.961 1 82.5 418 TRP B C 1
ATOM 7516 O O . TRP B 1 418 ? 19.188 58.031 -4.293 1 82.5 418 TRP B O 1
ATOM 7526 N N . ILE B 1 419 ? 20.797 56.906 -3.168 1 85.62 419 ILE B N 1
ATOM 7527 C CA . ILE B 1 419 ? 19.844 55.906 -2.67 1 85.62 419 ILE B CA 1
ATOM 7528 C C . ILE B 1 419 ? 19.938 55.844 -1.147 1 85.62 419 ILE B C 1
ATOM 7530 O O . ILE B 1 419 ? 21.031 55.688 -0.589 1 85.62 419 ILE B O 1
ATOM 7534 N N . MET B 1 420 ? 18.797 56.062 -0.57 1 84.56 420 MET B N 1
ATOM 7535 C CA . MET B 1 420 ? 18.672 55.781 0.856 1 84.56 420 MET B CA 1
ATOM 7536 C C . MET B 1 420 ? 18.203 54.344 1.088 1 84.56 420 MET B C 1
ATOM 7538 O O . MET B 1 420 ? 17.109 53.969 0.673 1 84.56 420 MET B O 1
ATOM 7542 N N . ILE B 1 421 ? 19.016 53.562 1.726 1 87.31 421 ILE B N 1
ATOM 7543 C CA . ILE B 1 421 ? 18.75 52.125 1.877 1 87.31 421 ILE B CA 1
ATOM 7544 C C . ILE B 1 421 ? 18.469 51.812 3.344 1 87.31 421 ILE B C 1
ATOM 7546 O O . ILE B 1 421 ? 19.281 52.125 4.219 1 87.31 421 ILE B O 1
ATOM 7550 N N . SER B 1 422 ? 17.328 51.219 3.555 1 86.38 422 SER B N 1
ATOM 7551 C CA . SER B 1 422 ? 17 50.719 4.883 1 86.38 422 SER B CA 1
ATOM 7552 C C . SER B 1 422 ? 17.109 49.188 4.938 1 86.38 422 SER B C 1
ATOM 7554 O O . SER B 1 422 ? 16.516 48.5 4.121 1 86.38 422 SER B O 1
ATOM 7556 N N . TYR B 1 423 ? 17.969 48.656 5.805 1 84.56 423 TYR B N 1
ATOM 7557 C CA . TYR B 1 423 ? 18.172 47.188 5.891 1 84.56 423 TYR B CA 1
ATOM 7558 C C . TYR B 1 423 ? 18.109 46.719 7.336 1 84.56 423 TYR B C 1
ATOM 7560 O O . TYR B 1 423 ? 18.344 47.5 8.266 1 84.56 423 TYR B O 1
ATOM 7568 N N . LYS B 1 424 ? 17.75 45.531 7.504 1 81.56 424 LYS B N 1
ATOM 7569 C CA . LYS B 1 424 ? 17.594 44.938 8.82 1 81.56 424 LYS B CA 1
ATOM 7570 C C . LYS B 1 424 ? 18.906 44.281 9.281 1 81.56 424 LYS B C 1
ATOM 7572 O O . LYS B 1 424 ? 19.531 43.531 8.531 1 81.56 424 LYS B O 1
ATOM 7577 N N . ALA B 1 425 ? 19.453 44.688 10.391 1 72.69 425 ALA B N 1
ATOM 7578 C CA . ALA B 1 425 ? 20.625 44.062 11.031 1 72.69 425 ALA B CA 1
ATOM 7579 C C . ALA B 1 425 ? 20.234 43.438 12.367 1 72.69 425 ALA B C 1
ATOM 7581 O O . ALA B 1 425 ? 19.094 43.531 12.812 1 72.69 425 ALA B O 1
ATOM 7582 N N . SER B 1 426 ? 21.062 42.562 12.977 1 72 426 SER B N 1
ATOM 7583 C CA . SER B 1 426 ? 20.844 41.812 14.211 1 72 426 SER B CA 1
ATOM 7584 C C . SER B 1 426 ? 20.297 42.719 15.312 1 72 426 SER B C 1
ATOM 7586 O O . SER B 1 426 ? 19.516 42.281 16.156 1 72 426 SER B O 1
ATOM 7588 N N . ASP B 1 427 ? 20.594 43.938 15.367 1 70.19 427 ASP B N 1
ATOM 7589 C CA . ASP B 1 427 ? 20.281 44.812 16.5 1 70.19 427 ASP B CA 1
ATOM 7590 C C . ASP B 1 427 ? 19.281 45.875 16.109 1 70.19 427 ASP B C 1
ATOM 7592 O O . ASP B 1 427 ? 18.906 46.719 16.938 1 70.19 427 ASP B O 1
ATOM 7596 N N . GLY B 1 428 ? 18.719 45.969 14.891 1 75.12 428 GLY B N 1
ATOM 7597 C CA . GLY B 1 428 ? 17.734 46.969 14.508 1 75.12 428 GLY B CA 1
ATOM 7598 C C . GLY B 1 428 ? 17.734 47.281 13.023 1 75.12 428 GLY B C 1
ATOM 7599 O O . GLY B 1 428 ? 18.359 46.531 12.242 1 75.12 428 GLY B O 1
ATOM 7600 N N . ILE B 1 429 ? 16.859 48.312 12.656 1 78.38 429 ILE B N 1
ATOM 7601 C CA . ILE B 1 429 ? 16.781 48.781 11.266 1 78.38 429 ILE B CA 1
ATOM 7602 C C . ILE B 1 429 ? 17.703 49.969 11.078 1 78.38 429 ILE B C 1
ATOM 7604 O O . ILE B 1 429 ? 17.641 50.938 11.836 1 78.38 429 ILE B O 1
ATOM 7608 N N . TYR B 1 430 ? 18.609 49.906 10.188 1 80.19 430 TYR B N 1
ATOM 7609 C CA . TYR B 1 430 ? 19.547 50.969 9.883 1 80.19 430 TYR B CA 1
ATOM 7610 C C . TYR B 1 430 ? 19.266 51.562 8.5 1 80.19 430 TYR B C 1
ATOM 7612 O O . TYR B 1 430 ? 18.719 50.875 7.633 1 80.19 430 TYR B O 1
ATOM 7620 N N . THR B 1 431 ? 19.5 52.844 8.367 1 81.75 431 THR B N 1
ATOM 7621 C CA . THR B 1 431 ? 19.328 53.5 7.09 1 81.75 431 THR B CA 1
ATOM 7622 C C . THR B 1 431 ? 20.625 54.188 6.668 1 81.75 431 THR B C 1
ATOM 7624 O O . THR B 1 431 ? 21.25 54.906 7.465 1 81.75 431 THR B O 1
ATOM 7627 N N . ASP B 1 432 ? 21.156 53.906 5.48 1 82.94 432 ASP B N 1
ATOM 7628 C CA . ASP B 1 432 ? 22.328 54.562 4.914 1 82.94 432 ASP B CA 1
ATOM 7629 C C . ASP B 1 432 ? 22 55.219 3.572 1 82.94 432 ASP B C 1
ATOM 7631 O O . ASP B 1 432 ? 21.156 54.719 2.826 1 82.94 432 ASP B O 1
ATOM 7635 N N . THR B 1 433 ? 22.547 56.375 3.4 1 80.62 433 THR B N 1
ATOM 7636 C CA . THR B 1 433 ? 22.453 57.031 2.104 1 80.62 433 THR B CA 1
ATOM 7637 C C . THR B 1 433 ? 23.75 56.812 1.302 1 80.62 433 THR B C 1
ATOM 7639 O O . THR B 1 433 ? 24.828 57.219 1.752 1 80.62 433 THR B O 1
ATOM 7642 N N . LEU B 1 434 ? 23.641 56.188 0.182 1 84.69 434 LEU B N 1
ATOM 7643 C CA . LEU B 1 434 ? 24.797 55.906 -0.655 1 84.69 434 LEU B CA 1
ATOM 7644 C C . LEU B 1 434 ? 24.562 56.375 -2.088 1 84.69 434 LEU B C 1
ATOM 7646 O O . LEU B 1 434 ? 23.422 56.438 -2.551 1 84.69 434 LEU B O 1
ATOM 7650 N N . HIS B 1 435 ? 25.703 56.781 -2.627 1 82.5 435 HIS B N 1
ATOM 7651 C CA . HIS B 1 435 ? 25.672 56.969 -4.074 1 82.5 435 HIS B CA 1
ATOM 7652 C C . HIS B 1 435 ? 25.719 55.656 -4.809 1 82.5 435 HIS B C 1
ATOM 7654 O O . HIS B 1 435 ? 26.328 54.688 -4.328 1 82.5 435 HIS B O 1
ATOM 7660 N N . GLN B 1 436 ? 25.094 55.594 -5.965 1 85.56 436 GLN B N 1
ATOM 7661 C CA . GLN B 1 436 ? 24.969 54.344 -6.711 1 85.56 436 GLN B CA 1
ATOM 7662 C C . GLN B 1 436 ? 26.344 53.688 -6.922 1 85.56 436 GLN B C 1
ATOM 7664 O O . GLN B 1 436 ? 26.469 52.469 -6.887 1 85.56 436 GLN B O 1
ATOM 7669 N N . HIS B 1 437 ? 27.375 54.438 -7.035 1 82.62 437 HIS B N 1
ATOM 7670 C CA . HIS B 1 437 ? 28.703 53.906 -7.34 1 82.62 437 HIS B CA 1
ATOM 7671 C C . HIS B 1 437 ? 29.375 53.344 -6.09 1 82.62 437 HIS B C 1
ATOM 7673 O O . HIS B 1 437 ? 30.359 52.625 -6.184 1 82.62 437 HIS B O 1
ATOM 7679 N N . GLU B 1 438 ? 28.75 53.625 -5.008 1 81.31 438 GLU B N 1
ATOM 7680 C CA . GLU B 1 438 ? 29.359 53.219 -3.746 1 81.31 438 GLU B CA 1
ATOM 7681 C C . GLU B 1 438 ? 28.828 51.844 -3.312 1 81.31 438 GLU B C 1
ATOM 7683 O O . GLU B 1 438 ? 29.328 51.25 -2.357 1 81.31 438 GLU B O 1
ATOM 7688 N N . ILE B 1 439 ? 27.891 51.375 -4.07 1 83.06 439 ILE B N 1
ATOM 7689 C CA . ILE B 1 439 ? 27.234 50.125 -3.662 1 83.06 439 ILE B CA 1
ATOM 7690 C C . ILE B 1 439 ? 28.016 48.938 -4.207 1 83.06 439 ILE B C 1
ATOM 7692 O O . ILE B 1 439 ? 28 48.656 -5.41 1 83.06 439 ILE B O 1
ATOM 7696 N N . ALA B 1 440 ? 28.781 48.25 -3.402 1 81.81 440 ALA B N 1
ATOM 7697 C CA . ALA B 1 440 ? 29.531 47.031 -3.646 1 81.81 440 ALA B CA 1
ATOM 7698 C C . ALA B 1 440 ? 29.5 46.094 -2.428 1 81.81 440 ALA B C 1
ATOM 7700 O O . ALA B 1 440 ? 30.281 46.281 -1.489 1 81.81 440 ALA B O 1
ATOM 7701 N N . THR B 1 441 ? 28.469 45.281 -2.404 1 81.62 441 THR B N 1
ATOM 7702 C CA . THR B 1 441 ? 28.266 44.5 -1.189 1 81.62 441 THR B CA 1
ATOM 7703 C C . THR B 1 441 ? 27.984 43.031 -1.527 1 81.62 441 THR B C 1
ATOM 7705 O O . THR B 1 441 ? 27.969 42.656 -2.701 1 81.62 441 THR B O 1
ATOM 7708 N N . THR B 1 442 ? 27.828 42.25 -0.516 1 82.06 442 THR B N 1
ATOM 7709 C CA . THR B 1 442 ? 27.594 40.812 -0.658 1 82.06 442 THR B CA 1
ATOM 7710 C C . THR B 1 442 ? 26.109 40.531 -0.914 1 82.06 442 THR B C 1
ATOM 7712 O O . THR B 1 442 ? 25.25 41.344 -0.624 1 82.06 442 THR B O 1
ATOM 7715 N N . SER B 1 443 ? 25.859 39.438 -1.506 1 81.56 443 SER B N 1
ATOM 7716 C CA . SER B 1 443 ? 24.5 39 -1.8 1 81.56 443 SER B CA 1
ATOM 7717 C C . SER B 1 443 ? 23.672 38.875 -0.527 1 81.56 443 SER B C 1
ATOM 7719 O O . SER B 1 443 ? 22.469 39.125 -0.542 1 81.56 443 SER B O 1
ATOM 7721 N N . ASP B 1 444 ? 24.25 38.625 0.501 1 80.38 444 ASP B N 1
ATOM 7722 C CA . ASP B 1 444 ? 23.531 38.5 1.772 1 80.38 444 ASP B CA 1
ATOM 7723 C C . ASP B 1 444 ? 23.062 39.844 2.287 1 80.38 444 ASP B C 1
ATOM 7725 O O . ASP B 1 444 ? 21.969 39.938 2.846 1 80.38 444 ASP B O 1
ATOM 7729 N N . TRP B 1 445 ? 23.844 40.781 2.141 1 81.94 445 TRP B N 1
ATOM 7730 C CA . TRP B 1 445 ? 23.469 42.125 2.543 1 81.94 445 TRP B CA 1
ATOM 7731 C C . TRP B 1 445 ? 22.297 42.625 1.698 1 81.94 445 TRP B C 1
ATOM 7733 O O . TRP B 1 445 ? 21.375 43.281 2.219 1 81.94 445 TRP B O 1
ATOM 7743 N N . VAL B 1 446 ? 22.25 42.281 0.49 1 86.75 446 VAL B N 1
ATOM 7744 C CA . VAL B 1 446 ? 21.188 42.688 -0.415 1 86.75 446 VAL B CA 1
ATOM 7745 C C . VAL B 1 446 ? 19.859 42.094 0.036 1 86.75 446 VAL B C 1
ATOM 7747 O O . VAL B 1 446 ? 18.812 42.75 -0.024 1 86.75 446 VAL B O 1
ATOM 7750 N N . ARG B 1 447 ? 19.969 40.969 0.554 1 84 447 ARG B N 1
ATOM 7751 C CA . ARG B 1 447 ? 18.766 40.281 1.003 1 84 447 ARG B CA 1
ATOM 7752 C C . ARG B 1 447 ? 18.188 40.906 2.264 1 84 447 ARG B C 1
ATOM 7754 O O . ARG B 1 447 ? 17.016 40.75 2.57 1 84 447 ARG B O 1
ATOM 7761 N N . SER B 1 448 ? 18.938 41.656 2.963 1 84.69 448 SER B N 1
ATOM 7762 C CA . SER B 1 448 ? 18.516 42.281 4.211 1 84.69 448 SER B CA 1
ATOM 7763 C C . SER B 1 448 ? 17.828 43.625 3.953 1 84.69 448 SER B C 1
ATOM 7765 O O . SER B 1 448 ? 17.266 44.219 4.871 1 84.69 448 SER B O 1
ATOM 7767 N N . VAL B 1 449 ? 17.797 44.094 2.791 1 87.12 449 VAL B N 1
ATOM 7768 C CA . VAL B 1 449 ? 17.25 45.406 2.434 1 87.12 449 VAL B CA 1
ATOM 7769 C C . VAL B 1 449 ? 15.734 45.344 2.494 1 87.12 449 VAL B C 1
ATOM 7771 O O . VAL B 1 449 ? 15.109 44.438 1.943 1 87.12 449 VAL B O 1
ATOM 7774 N N . GLN B 1 450 ? 15.172 46.406 3.137 1 86.94 450 GLN B N 1
ATOM 7775 C CA . GLN B 1 450 ? 13.727 46.438 3.312 1 86.94 450 GLN B CA 1
ATOM 7776 C C . GLN B 1 450 ? 13.102 47.531 2.445 1 86.94 450 GLN B C 1
ATOM 7778 O O . GLN B 1 450 ? 12.023 47.344 1.876 1 86.94 450 GLN B O 1
ATOM 7783 N N . LYS B 1 451 ? 13.727 48.656 2.457 1 89.38 451 LYS B N 1
ATOM 7784 C CA . LYS B 1 451 ? 13.1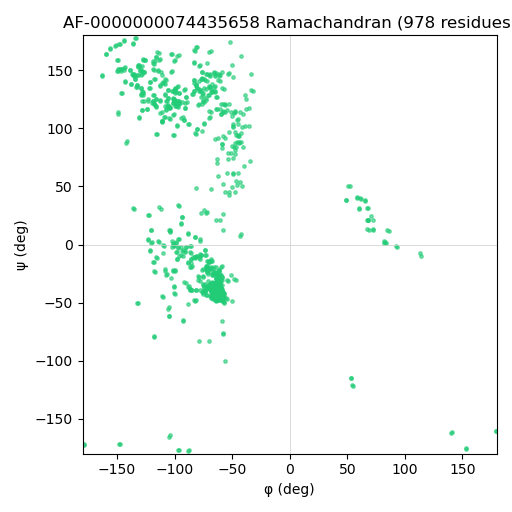88 49.844 1.772 1 89.38 451 LYS B CA 1
ATOM 7785 C C . LYS B 1 451 ? 14.305 50.656 1.141 1 89.38 451 LYS B C 1
ATOM 7787 O O . LYS B 1 451 ? 15.414 50.719 1.679 1 89.38 451 LYS B O 1
ATOM 7792 N N . VAL B 1 452 ? 14.016 51.156 -0.052 1 90.38 452 VAL B N 1
ATOM 7793 C CA . VAL B 1 452 ? 14.961 52.062 -0.72 1 90.38 452 VAL B CA 1
ATOM 7794 C C . VAL B 1 452 ? 14.234 53.312 -1.155 1 90.38 452 VAL B C 1
ATOM 7796 O O . VAL B 1 452 ? 13.109 53.281 -1.655 1 90.38 452 VAL B O 1
ATOM 7799 N N . LEU B 1 453 ? 14.812 54.406 -0.843 1 86.5 453 LEU B N 1
ATOM 7800 C CA . LEU B 1 453 ? 14.336 55.719 -1.305 1 86.5 453 LEU B CA 1
ATOM 7801 C C . LEU B 1 453 ? 15.328 56.344 -2.271 1 86.5 453 LEU B C 1
ATOM 7803 O O . LEU B 1 453 ? 16.484 56.562 -1.917 1 86.5 453 LEU B O 1
ATOM 7807 N N . VAL B 1 454 ? 14.938 56.469 -3.445 1 85.75 454 VAL B N 1
ATOM 7808 C CA . VAL B 1 454 ? 15.797 57.031 -4.477 1 85.75 454 VAL B CA 1
ATOM 7809 C C . VAL B 1 454 ? 15.484 58.531 -4.637 1 85.75 454 VAL B C 1
ATOM 7811 O O . VAL B 1 454 ? 14.328 58.906 -4.84 1 85.75 454 VAL B O 1
ATOM 7814 N N . THR B 1 455 ? 16.531 59.188 -4.406 1 78.19 455 THR B N 1
ATOM 7815 C CA . THR B 1 455 ? 16.391 60.625 -4.559 1 78.19 455 THR B CA 1
ATOM 7816 C C . THR B 1 455 ? 17.281 61.156 -5.68 1 78.19 455 THR B C 1
ATOM 7818 O O . THR B 1 455 ? 18.203 60.438 -6.129 1 78.19 455 THR B O 1
ATOM 7821 N N . GLU B 1 456 ? 16.984 62.344 -6.281 1 68.94 456 GLU B N 1
ATOM 7822 C CA . GLU B 1 456 ? 17.797 63.125 -7.195 1 68.94 456 GLU B CA 1
ATOM 7823 C C . GLU B 1 456 ? 17.984 62.406 -8.531 1 68.94 456 GLU B C 1
ATOM 7825 O O . GLU B 1 456 ? 19.047 62.531 -9.148 1 68.94 456 GLU B O 1
ATOM 7830 N N . TYR B 1 457 ? 17.094 61.438 -8.891 1 68.31 457 TYR B N 1
ATOM 7831 C CA . TYR B 1 457 ? 17.25 60.812 -10.188 1 68.31 457 TYR B CA 1
ATOM 7832 C C . TYR B 1 457 ? 16.875 61.75 -11.32 1 68.31 457 TYR B C 1
ATOM 7834 O O . TYR B 1 457 ? 17.25 61.531 -12.469 1 68.31 457 TYR B O 1
ATOM 7842 N N . ARG B 1 458 ? 16.047 62.812 -11.062 1 66.94 458 ARG B N 1
ATOM 7843 C CA . ARG B 1 458 ? 15.742 63.938 -11.953 1 66.94 458 ARG B CA 1
ATOM 7844 C C . ARG B 1 458 ? 15.578 65.25 -11.156 1 66.94 458 ARG B C 1
ATOM 7846 O O . ARG B 1 458 ? 15.203 65.188 -9.984 1 66.94 458 ARG B O 1
ATOM 7853 N N . LYS B 1 459 ? 15.93 66.312 -11.844 1 65.56 459 LYS B N 1
ATOM 7854 C CA . LYS B 1 459 ? 15.781 67.625 -11.211 1 65.56 459 LYS B CA 1
ATOM 7855 C C . LYS B 1 459 ? 14.336 67.875 -10.789 1 65.56 459 LYS B C 1
ATOM 7857 O O . LYS B 1 459 ? 13.414 67.75 -11.586 1 65.56 459 LYS B O 1
ATOM 7862 N N . LYS B 1 460 ? 14.031 68.125 -9.438 1 66.44 460 LYS B N 1
ATOM 7863 C CA . LYS B 1 460 ? 12.766 68.5 -8.836 1 66.44 460 LYS B CA 1
ATOM 7864 C C . LYS B 1 460 ? 11.781 67.375 -8.812 1 66.44 460 LYS B C 1
ATOM 7866 O O . LYS B 1 460 ? 10.578 67.562 -8.664 1 66.44 460 LYS B O 1
ATOM 7871 N N . ALA B 1 461 ? 12.25 66.062 -9.078 1 72.06 461 ALA B N 1
ATOM 7872 C CA . ALA B 1 461 ? 11.336 64.938 -9.062 1 72.06 461 ALA B CA 1
ATOM 7873 C C . ALA B 1 461 ? 11.133 64.438 -7.641 1 72.06 461 ALA B C 1
ATOM 7875 O O . ALA B 1 461 ? 12.047 64.5 -6.816 1 72.06 461 ALA B O 1
ATOM 7876 N N . PRO B 1 462 ? 9.922 64.125 -7.375 1 78 462 PRO B N 1
ATOM 7877 C CA . PRO B 1 462 ? 9.68 63.531 -6.051 1 78 462 PRO B CA 1
ATOM 7878 C C . PRO B 1 462 ? 10.422 62.219 -5.832 1 78 462 PRO B C 1
ATOM 7880 O O . PRO B 1 462 ? 10.672 61.469 -6.789 1 78 462 PRO B O 1
ATOM 7883 N N . PRO B 1 463 ? 10.844 62 -4.621 1 81.12 463 PRO B N 1
ATOM 7884 C CA . PRO B 1 463 ? 11.562 60.75 -4.316 1 81.12 463 PRO B CA 1
ATOM 7885 C C . PRO B 1 463 ? 10.727 59.5 -4.586 1 81.12 463 PRO B C 1
ATOM 7887 O O . PRO B 1 463 ? 9.5 59.531 -4.43 1 81.12 463 PRO B O 1
ATOM 7890 N N . ILE B 1 464 ? 11.383 58.5 -5.117 1 85.44 464 ILE B N 1
ATOM 7891 C CA . ILE B 1 464 ? 10.734 57.219 -5.398 1 85.44 464 ILE B CA 1
ATOM 7892 C C . ILE B 1 464 ? 11.039 56.219 -4.277 1 85.44 464 ILE B C 1
ATOM 7894 O O . ILE B 1 464 ? 12.203 56 -3.943 1 85.44 464 ILE B O 1
ATOM 7898 N N . LYS B 1 465 ? 9.977 55.75 -3.742 1 85.69 465 LYS B N 1
ATOM 7899 C CA . LYS B 1 465 ? 10.109 54.75 -2.68 1 85.69 465 LYS B CA 1
ATOM 7900 C C . LYS B 1 465 ? 9.852 53.344 -3.205 1 85.69 465 LYS B C 1
ATOM 7902 O O . LYS B 1 465 ? 8.867 53.125 -3.906 1 85.69 465 LYS B O 1
ATOM 7907 N N . LEU B 1 466 ? 10.812 52.438 -2.994 1 88.44 466 LEU B N 1
ATOM 7908 C CA . LEU B 1 466 ? 10.664 51 -3.311 1 88.44 466 LEU B CA 1
ATOM 7909 C C . LEU B 1 466 ? 10.758 50.156 -2.051 1 88.44 466 LEU B C 1
ATOM 7911 O O . LEU B 1 466 ? 11.516 50.469 -1.134 1 88.44 466 LEU B O 1
ATOM 7915 N N . THR B 1 467 ? 9.93 49.125 -2.066 1 86.81 467 THR B N 1
ATOM 7916 C CA . THR B 1 467 ? 9.953 48.281 -0.876 1 86.81 467 THR B CA 1
ATOM 7917 C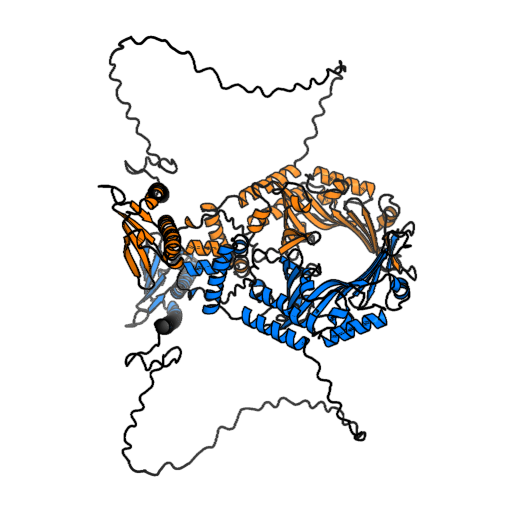 C . THR B 1 467 ? 10.156 46.812 -1.253 1 86.81 467 THR B C 1
ATOM 7919 O O . THR B 1 467 ? 9.977 46.438 -2.412 1 86.81 467 THR B O 1
ATOM 7922 N N . SER B 1 468 ? 10.594 46.031 -0.35 1 84.5 468 SER B N 1
ATOM 7923 C CA . SER B 1 468 ? 10.695 44.594 -0.354 1 84.5 468 SER B CA 1
ATOM 7924 C C . SER B 1 468 ? 11.477 44.094 -1.564 1 84.5 468 SER B C 1
ATOM 7926 O O . SER B 1 468 ? 12.602 44.531 -1.803 1 84.5 468 SER B O 1
ATOM 7928 N N . TYR B 1 469 ? 10.852 43.25 -2.383 1 85.69 469 TYR B N 1
ATOM 7929 C CA . TYR B 1 469 ? 11.539 42.625 -3.506 1 85.69 469 TYR B CA 1
ATOM 7930 C C . TYR B 1 469 ? 12.008 43.688 -4.512 1 85.69 469 TYR B C 1
ATOM 7932 O O . TYR B 1 469 ? 13.117 43.562 -5.047 1 85.69 469 TYR B O 1
ATOM 7940 N N . ARG B 1 470 ? 11.32 44.625 -4.727 1 86.94 470 ARG B N 1
ATOM 7941 C CA . ARG B 1 470 ? 11.672 45.656 -5.707 1 86.94 470 ARG B CA 1
ATOM 7942 C C . ARG B 1 470 ? 12.883 46.438 -5.258 1 86.94 470 ARG B C 1
ATOM 7944 O O . ARG B 1 470 ? 13.75 46.781 -6.066 1 86.94 470 ARG B O 1
ATOM 7951 N N . ALA B 1 471 ? 12.898 46.656 -4.012 1 89.12 471 ALA B N 1
ATOM 7952 C CA . ALA B 1 471 ? 14.07 47.312 -3.451 1 89.12 471 ALA B CA 1
ATOM 7953 C C . ALA B 1 471 ? 15.32 46.469 -3.609 1 89.12 471 ALA B C 1
ATOM 7955 O O . ALA B 1 471 ? 16.359 46.969 -4.047 1 89.12 471 ALA B O 1
ATOM 7956 N N . ARG B 1 472 ? 15.172 45.312 -3.375 1 88.06 472 ARG B N 1
ATOM 7957 C CA . ARG B 1 472 ? 16.312 44.406 -3.449 1 88.06 472 ARG B CA 1
ATOM 7958 C C . ARG B 1 472 ? 16.766 44.219 -4.891 1 88.06 472 ARG B C 1
ATOM 7960 O O . ARG B 1 472 ? 17.969 44.125 -5.16 1 88.06 472 ARG B O 1
ATOM 7967 N N . LYS B 1 473 ? 15.828 44.156 -5.734 1 89 473 LYS B N 1
ATOM 7968 C CA . LYS B 1 473 ? 16.172 44 -7.148 1 89 473 LYS B CA 1
ATOM 7969 C C . LYS B 1 473 ? 16.969 45.188 -7.652 1 89 473 LYS B C 1
ATOM 7971 O O . LYS B 1 473 ? 17.969 45.031 -8.367 1 89 473 LYS B O 1
ATOM 7976 N N . LEU B 1 474 ? 16.562 46.281 -7.277 1 88.75 474 LEU B N 1
ATOM 7977 C CA . LEU B 1 474 ? 17.281 47.5 -7.695 1 88.75 474 LEU B CA 1
ATOM 7978 C C . LEU B 1 474 ? 18.719 47.469 -7.176 1 88.75 474 LEU B C 1
ATOM 7980 O O . LEU B 1 474 ? 19.656 47.719 -7.934 1 88.75 474 LEU B O 1
ATOM 7984 N N . ILE B 1 475 ? 18.859 47.156 -5.953 1 88.62 475 ILE B N 1
ATOM 7985 C CA . ILE B 1 475 ? 20.172 47.156 -5.34 1 88.62 475 ILE B CA 1
ATOM 7986 C C . ILE B 1 475 ? 21.031 46.031 -5.938 1 88.62 475 ILE B C 1
ATOM 7988 O O . ILE B 1 475 ? 22.219 46.219 -6.18 1 88.62 475 ILE B O 1
ATOM 7992 N N . LYS B 1 476 ? 20.406 44.969 -6.215 1 88.88 476 LYS B N 1
ATOM 7993 C CA . LYS B 1 476 ? 21.141 43.875 -6.844 1 88.88 476 LYS B CA 1
ATOM 7994 C C . LYS B 1 476 ? 21.656 44.281 -8.219 1 88.88 476 LYS B C 1
ATOM 7996 O O . LYS B 1 476 ? 22.812 44 -8.555 1 88.88 476 LYS B O 1
ATOM 8001 N N . LEU B 1 477 ? 20.891 44.906 -8.961 1 87.44 477 LEU B N 1
ATOM 8002 C CA . LEU B 1 477 ? 21.297 45.344 -10.297 1 87.44 477 LEU B CA 1
ATOM 8003 C C . LEU B 1 477 ? 22.438 46.344 -10.227 1 87.44 477 LEU B C 1
ATOM 8005 O O . LEU B 1 477 ? 23.391 46.25 -11 1 87.44 477 LEU B O 1
ATOM 8009 N N . ILE B 1 478 ? 22.359 47.156 -9.328 1 87.44 478 ILE B N 1
ATOM 8010 C CA . ILE B 1 478 ? 23.406 48.188 -9.148 1 87.44 478 ILE B CA 1
ATOM 8011 C C . ILE B 1 478 ? 24.688 47.5 -8.68 1 87.44 478 ILE B C 1
ATOM 8013 O O . ILE B 1 478 ? 25.781 47.781 -9.188 1 87.44 478 ILE B O 1
ATOM 8017 N N . ASN B 1 479 ? 24.453 46.625 -7.758 1 85.69 479 ASN B N 1
ATOM 8018 C CA . ASN B 1 479 ? 25.594 45.875 -7.23 1 85.69 479 ASN B CA 1
ATOM 8019 C C . ASN B 1 479 ? 26.297 45.062 -8.32 1 85.69 479 ASN B C 1
ATOM 8021 O O . ASN B 1 479 ? 27.531 45.094 -8.414 1 85.69 479 ASN B O 1
ATOM 8025 N N . ASP B 1 480 ? 25.547 44.438 -9.086 1 84.69 480 ASP B N 1
ATOM 8026 C CA . ASP B 1 480 ? 26.094 43.656 -10.172 1 84.69 480 ASP B CA 1
ATOM 8027 C C . ASP B 1 480 ? 26.844 44.531 -11.172 1 84.69 480 ASP B C 1
ATOM 8029 O O . ASP B 1 480 ? 27.922 44.156 -11.648 1 84.69 480 ASP B O 1
ATOM 8033 N N . LYS B 1 481 ? 26.359 45.562 -11.453 1 83.38 481 LYS B N 1
ATOM 8034 C CA . LYS B 1 481 ? 27 46.5 -12.391 1 83.38 481 LYS B CA 1
ATOM 8035 C C . LYS B 1 481 ? 28.297 47.031 -11.828 1 83.38 481 LYS B C 1
ATOM 8037 O O . LYS B 1 481 ? 29.297 47.125 -12.531 1 83.38 481 LYS B O 1
ATOM 8042 N N . ASN B 1 482 ? 28.266 47.312 -10.625 1 82.5 482 ASN B N 1
ATOM 8043 C CA . ASN B 1 482 ? 29.453 47.875 -10 1 82.5 482 ASN B CA 1
ATOM 8044 C C . ASN B 1 482 ? 30.547 46.812 -9.867 1 82.5 482 ASN B C 1
ATOM 8046 O O . ASN B 1 482 ? 31.734 47.125 -10.047 1 82.5 482 ASN B O 1
ATOM 8050 N N . LEU B 1 483 ? 30.156 45.688 -9.594 1 81.62 483 LEU B N 1
ATOM 8051 C CA . LEU B 1 483 ? 31.141 44.625 -9.469 1 81.62 483 LEU B CA 1
ATOM 8052 C C . LEU B 1 483 ? 31.734 44.25 -10.828 1 81.62 483 LEU B C 1
ATOM 8054 O O . LEU B 1 483 ? 32.938 43.938 -10.93 1 81.62 483 LEU B O 1
ATOM 8058 N N . ARG B 1 484 ? 31.078 44.344 -11.82 1 77.94 484 ARG B N 1
ATOM 8059 C CA . ARG B 1 484 ? 31.594 44.125 -13.172 1 77.94 484 ARG B CA 1
ATOM 8060 C C . ARG B 1 484 ? 32.5 45.25 -13.602 1 77.94 484 ARG B C 1
ATOM 8062 O O . ARG B 1 484 ? 33.531 45.031 -14.242 1 77.94 484 ARG B O 1
ATOM 8069 N N . ASN B 1 485 ? 32.188 46.375 -13.219 1 69.75 485 ASN B N 1
ATOM 8070 C CA . ASN B 1 485 ? 33.031 47.531 -13.578 1 69.75 485 ASN B CA 1
ATOM 8071 C C . ASN B 1 485 ? 34.281 47.625 -12.711 1 69.75 485 ASN B C 1
ATOM 8073 O O . ASN B 1 485 ? 35.312 48.125 -13.156 1 69.75 485 ASN B O 1
ATOM 8077 N N . GLY B 1 486 ? 34.312 47.25 -11.562 1 61.19 486 GLY B N 1
ATOM 8078 C CA . GLY B 1 486 ? 35.5 47.219 -10.734 1 61.19 486 GLY B CA 1
ATOM 8079 C C . GLY B 1 486 ? 36.5 46.156 -11.172 1 61.19 486 GLY B C 1
ATOM 8080 O O . GLY B 1 486 ? 37.719 46.344 -11.008 1 61.19 486 GLY B O 1
ATOM 8081 N N . LYS B 1 487 ? 36.281 45.031 -11.648 1 53.69 487 LYS B N 1
ATOM 8082 C CA . LYS B 1 487 ? 37.219 44.094 -12.25 1 53.69 487 LYS B CA 1
ATOM 8083 C C . LYS B 1 487 ? 37.844 44.656 -13.516 1 53.69 487 LYS B C 1
ATOM 8085 O O . LYS B 1 487 ? 39 44.312 -13.852 1 53.69 487 LYS B O 1
ATOM 8090 N N . LYS B 1 488 ? 37.281 45.438 -14.164 1 49.81 488 LYS B N 1
ATOM 8091 C CA . LYS B 1 488 ? 37.906 46 -15.367 1 49.81 488 LYS B CA 1
ATOM 8092 C C . LYS B 1 488 ? 38.969 47.031 -15.008 1 49.81 488 LYS B C 1
ATOM 8094 O O . LYS B 1 488 ? 39.906 47.25 -15.773 1 49.81 488 LYS B O 1
ATOM 8099 N N . ALA B 1 489 ? 38.844 47.656 -13.938 1 45.84 489 ALA B N 1
ATOM 8100 C CA . ALA B 1 489 ? 39.875 48.656 -13.609 1 45.84 489 ALA B CA 1
ATOM 8101 C C . ALA B 1 489 ? 41.156 47.969 -13.148 1 45.84 489 ALA B C 1
ATOM 8103 O O . ALA B 1 489 ? 42.25 48.531 -13.242 1 45.84 489 ALA B O 1
ATOM 8104 N N . THR B 1 490 ? 41.031 46.875 -12.484 1 40 490 THR B N 1
ATOM 8105 C CA . THR B 1 490 ? 42.25 46.188 -12.062 1 40 490 THR B CA 1
ATOM 8106 C C . THR B 1 490 ? 42.875 45.406 -13.219 1 40 490 THR B C 1
ATOM 8108 O O . THR B 1 490 ? 43.969 44.875 -13.094 1 40 490 THR B O 1
ATOM 8111 N N . LEU B 1 491 ? 42.188 45.25 -14.281 1 30.77 491 LEU B N 1
ATOM 8112 C CA . LEU B 1 491 ? 42.938 44.75 -15.43 1 30.77 491 LEU B CA 1
ATOM 8113 C C . LEU B 1 491 ? 43.5 45.906 -16.25 1 30.77 491 LEU B C 1
ATOM 8115 O O . LEU B 1 491 ? 42.812 46.906 -16.5 1 30.77 491 LEU B O 1
#

Solvent-accessible surface area (backbone atoms only — not comparable to full-atom values): 54679 Å² total; per-residue (Å²): 62,61,35,40,38,29,34,42,40,65,67,85,42,49,67,59,48,71,68,31,90,74,42,63,38,32,34,41,19,28,62,88,78,59,45,54,67,47,37,46,35,42,22,62,50,40,49,32,36,39,35,43,31,28,77,41,54,77,67,81,46,79,71,41,28,36,40,36,37,28,54,37,16,35,70,47,69,35,69,50,66,80,70,90,44,30,52,66,52,50,39,51,44,53,51,46,42,26,70,74,68,59,46,52,42,78,75,20,35,49,45,27,44,23,37,37,50,75,42,78,50,99,50,46,32,70,60,53,59,60,23,57,32,30,42,70,65,40,62,64,33,56,30,65,58,96,90,37,78,42,35,35,25,38,78,56,95,50,38,30,45,38,41,30,28,44,20,61,69,66,66,43,81,94,40,54,25,33,31,30,44,32,42,37,27,68,42,46,71,80,43,43,86,48,65,49,49,29,51,46,37,70,62,33,61,88,41,48,63,62,54,54,54,67,50,51,56,49,60,72,55,39,43,69,49,60,80,77,36,51,61,82,75,43,90,44,65,67,54,40,30,50,56,39,41,66,44,15,42,58,57,46,47,69,44,51,71,68,58,43,53,51,52,47,52,53,47,52,52,49,33,68,73,48,36,67,62,59,70,61,51,51,49,51,51,52,53,50,50,52,49,60,34,60,52,77,77,70,74,76,80,79,70,83,74,73,82,78,76,83,74,82,76,82,69,81,70,76,73,73,74,66,78,71,74,74,72,80,70,68,93,73,78,74,91,73,72,85,81,75,72,80,86,80,83,83,84,82,77,82,84,79,82,70,81,74,73,36,43,14,77,70,78,61,46,81,30,62,86,47,64,92,83,56,52,47,71,48,69,64,42,44,49,49,49,49,49,48,49,50,46,48,50,48,49,50,50,49,51,53,36,52,53,49,46,54,54,46,61,67,45,55,79,71,60,65,35,37,35,36,39,30,29,59,52,103,88,47,79,47,75,48,77,40,47,52,85,69,42,73,74,55,74,67,60,44,68,33,35,43,35,27,37,39,34,64,79,44,93,94,51,77,67,46,68,31,51,44,69,60,25,28,50,52,50,48,54,44,27,53,51,42,54,59,53,53,57,53,69,78,94,63,61,34,41,39,29,35,41,41,66,66,84,42,48,66,59,48,71,69,30,88,74,40,63,38,33,33,40,20,29,62,88,78,59,46,54,68,46,38,46,36,41,20,64,51,41,48,30,36,41,36,43,32,27,78,40,53,78,66,80,46,78,72,43,26,38,41,37,38,28,55,36,16,35,70,49,68,34,68,51,67,81,69,92,45,30,51,65,54,50,38,50,46,53,52,46,43,28,71,74,67,58,47,52,41,79,76,19,34,50,45,28,46,24,37,38,50,74,44,80,51,100,51,45,34,69,62,52,59,62,21,56,32,31,42,71,66,40,63,65,32,58,30,65,57,97,92,37,78,40,36,36,25,39,79,56,94,49,38,30,45,38,42,31,27,43,20,62,69,66,66,42,81,95,39,55,26,32,31,30,44,33,42,37,28,67,42,47,70,82,42,44,84,48,63,50,49,30,51,47,37,69,62,32,62,87,41,48,64,62,53,53,54,67,52,50,55,51,58,73,54,38,43,68,49,61,79,78,36,53,61,83,76,44,90,44,65,67,54,40,30,51,56,38,42,66,46,14,43,58,57,47,48,69,43,51,71,70,56,42,52,51,50,48,52,52,47,52,51,50,34,67,74,48,36,69,63,59,69,60,51,50,48,50,51,52,52,49,49,52,50,60,34,60,52,76,80,69,74,78,80,81,72,82,74,73,82,74,76,81,70,79,82,74,72,77,70,75,71,70,74,66,77,70,72,75,70,80,69,66,87,71,71,68,94,73,72,87,83,86,75,83,79,82,81,82,81,80,76,79,82,77,79,70,78,74,73,35,45,14,79,72,79,60,44,81,30,61,85,48,64,92,83,56,50,49,71,45,69,65,43,44,48,49,51,49,48,48,49,51,47,48,50,49,48,50,51,48,50,51,36,52,53,50,46,54,56,46,61,67,45,55,78,73,62,65,38,37,36,35,39,28,29,59,53,100,89,47,79,47,74,47,78,40,48,52,86,69,41,75,74,55,76,67,59,44,69,33,37,43,36,28,38,39,36,65,77,46,93,91,50,78,67,46,68,32,52,44,70,58,25,27,50,52,52,48,53,44,26,53,51,41,54,59,54,54,58,53,68,79,93

Secondary structure (DSSP, 8-state):
-EEEEEEEE-GGGHHHHHT-TT---EEEEETTT--B--SEEEEEETTEEEEEEESSTT--SEEEEEEEEEHHHHHTTTS---S---HHHHHHHHHHHHHHH---TTTPEEEEEEEEEEEE-SS-HHHHHHTEEEETTEEPEEEEETTEEEEEEEE-SSEEEEEEEHHHHTT-TT---EEEEEEEESSGGGGGGGT--BGGGGG-HHHHGGGHHHHHHHHHHEEE--TT--GGGSSSHHHHHHHHHTT-HHHHHHS-HHHHHHHHHHHHHHHHHHS-SHHHHHHHHHHHHHHHHT----------------------------------------------------------------B-TTT--B-TTS-TT---SSHHHHHHHHHHHHHHHHHHHHHHHHHHHHHHHHHGGG---EEEEEEEETTEEEEEEEEGGG----HHHHHTEEEEEEE-SSTTPPPEEEEHHHHHHHHHHHHHHHHHHHHHHH-/-EEEEEEEE-GGGHHHHHT-TT---EEEEETTT--B--SEEEEEETTEEEEEEESSTT--SEEEEEEEEEHHHHHTTTS---S---HHHHHHHHHHHHHHH---TTTPEEEEEEEEEEEE-SS-HHHHHHTEEEETTEEPEEEEETTEEEEEEEE-SSEEEEEEEHHHHTT-TT---EEEEEEEESSGGGGGGGT--BGGGGG-HHHHGGGHHHHHHHHHHEEE--TT--GGGSSSHHHHHHHHHTT-HHHHHHS-HHHHHHHHHHHHHHHHHHS-SHHHHHHHHHHHHHHHHT---------------------------------TT-TTS-------------------------B-TTT--B-TTS-TT---SSHHHHHHHHHHHHHHHHHHHHHHHHHHHHHHHHHGGG---EEEEEEEETTEEEEEEEEGGG----HHHHHTEEEEEEE-SSTTPPPEEEEHHHHHHHHHHHHHHHHHHHHHHH-

Nearest PDB structures (foldseek):
  5khu-assembly1_A  TM=6.782E-01  e=9.198E+00  Homo sapiens
  5khu-assembly1_A  TM=6.771E-01  e=9.889E+00  Homo sapiens
  1u4c-assembly1_A  TM=1.850E-01  e=2.264E+00  Saccharomyces cerevisiae

Organism: NCBI:txid1349785